Protein 3PZL (pdb70)

Foldseek 3Di:
DVVVVVVDDDQDQPLFPAAPVWFQEEEEEEQEFQQFDFDTAQSCLVVLLSVLNVPDDQADDVLGDRSNPLGHYPYYDYDNDLVVLLCVLLVVLLVCCVNHAYEEYAAQLNVLSNLLNDDQQEAEEEEDQAQLPDCAPVHNSRSSRNNVSNCVRHPAPRAEYELYDDYDPNLVPDPCNVSYHYYHQVNCVPVNLVVVLVVDVVSGQAYAYEYALQAACVQAVFFSDHDHSHHHLVSLLVSLLSHLLRYRYYYYYGGHCVRDPSSNSNVSVSVVSNSSSNVSVVD/DVVVVVPDDDQFQPLFPDDLLFFQEEEEEEQEFQQFDFAGALSCLRVLLSVCNVVDDQADDVQRDRSSPLGHYPYYDYDNDLVVLLCVLLVVLLVCVSNHAYEEYAAQLNVLSNLLNDDLQAAEEEQDQACLPDCAPVHNSRSSRNNNSNCVRHPAPRAEYELYDDYDVNLVVDPCNVSYHYYHLVNCVPPNLVVVLVVPVVRGQAYAYEYALQAACVQQVFFSDHDHSHHHLVSVLVSLLSHLLRHRYYYYYGGHCVRDPSRNSNVSVSVVSSSSSNVSCVVVPD/DVVVCVVDDDQWLPLFPDDLVFFQEEEEEELEFQLQDFDTALSCLVVLLSVLNVVDDQADPVQRDRSSPLGHYDYYDDDNDLVVLLCVLLVVLLVCVSNHAYEEYAAQLNVLSNLLNDDLQAAEEEQDQEQLPDCAPVHNSRSSHSNVSSCVRHPAPRAEYELYDDYDVVLVPPPCNVSYHYYHQVNCVVVNLVVVLVVDVPSGQAYAYEYALLAACVQQVQFSDHDHSHDHLVSLLVSLLRRLQRYRYYYYYGGRPVRDDRRNSNVSVSVVSSSSSNVSVVD

Organism: Thermoplasma volcanium (strain ATCC 51530 / DSM 4299 / JCM 9571 / NBRC 15438 / GSS1) (NCBI:txid273116)

Sequence (852 aa):
ASELRSIFSLKKIADAVNGYEEAKYVVFGIPFDNTSSYRRGSKYAPDSIRGAYVNLESYEYSYGIDLLASGADLGDEESEDVEYVIDTVESVVSAVSDGKIPILGGEHSITVGAVRALPKDVDLVIVDAHSDFRSSYGNKYNHACVTRRALDLLGEGRITSIGIRSVSREEFEDPDFRKVSFISSFDVKKNGIDKYIEEVDRKSRRVYISVDDGIDPAYAPAVGTPEPFGLADTDVRRLIERLSYKAVGFDIVEFSPLYDNGNTSLAAKLLQVFIASREKYYKASELRSIFSLKKIADAVNGYEEAKYVVFGIPFDNTSSYRRGSKYAPDSIRGAYVNLESYEYSYGIDLLASGADLGDEESEDVEYVIDTVESVVSAVSDGKIPILGGEHSITVGAVRALPKDVDLVIVDAHSDFRSSYGNKYNHACVTRRALDLLGEGRITSIGIRSVSREEFEDPDFRKVSFISSFDVKKNGIDKYIEEVDRKSRRVYISVDDGIDPAYAPAVGTPEPFGLADTDVRRLIERLSYKAVGFDIVEFSPLYDNGNTSLAAKLLQVFIASREKYYKEHIASELRSIFSLKKIADAVNGYEEAKYVVFGIPFDNTSSYRRGSKYAPDSIRGAYVNLESYEYSYGIDLLASGADLGDEESEDVEYVIDTVESVVSAVSDGKIPILGGEHSITVGAVRALPKDVDLVIVDAHSDFRSSYGNKYNHACVTRRALDLLGEGRITSIGIRSVSREEFEDPDFRKVSFISSFDVKKNGIDKYIEEVDRKSRRVYISVDDGIDPAYAPAVGTPEPFGLADTDVRRLIERLSYKAVGFDIVEFSPLYDNGNTSLAAKLLQVFIASREKYYK

Solvent-accessible surface area: 33576 Å² total

Nearest PDB structures (foldseek):
  3pzl-assembly1_B  TM=1.003E+00  e=1.405E-59  Thermoplasma volcanium GSS1
  7esr-assembly1_A  TM=8.877E-01  e=8.118E-21  Synechocystis sp. PCC 6803
  8x3g-assembly1_B  TM=8.931E-01  e=6.569E-20  Aminobacter sp. NyZ550
  8snk-assembly2_A  TM=8.761E-01  e=3.614E-20  Ectopseudomonas mendocina
  8sp2-assembly3_G  TM=8.949E-01  e=1.059E-19  Ectopseudomonas mendocina

Secondary structure (DSSP, 8-state):
-HHHHTT------TT--S-GGG-SEEEE-B---TT--S---GGGHHHHHHHHHTTS-SEETTTTEEGGG---EEE----S-HHHHHHHHHHHHHH---S-EE--BSSGGGHHHHHTT--SSEEEEEE-SB----S----TTSTTSHHHHHHHHH-SSSEEEEEE-B--HHHHTSGGGGGSEEEEHHHHHHH-SHHHHHHHHHH-SEEEEEE---B-TTT-TTBSS--SS-B-HHHHHHHHHHHGGGEEEEEE--B-GGGSSSS---HHHHHHHHHHHHHHHT-/--TTTTT------TT--S-STT-SEEB--B---TT--SS--GGGHHHHHHHHHTTS-SEETTTTEEGGG---B------S-HHHHHHHHHHHHHH---S-EE--BSSTTHHHHHHHT--TTEEEEEE-SB----S----SSSTTSHHHHHHHHH-TTSEEEEEE-B--HHHHTSGGGGGSEEEEHHHHHHHHHHHHHHHHHHH-SEEEEEE---B-TTT-TTBSS--SS-B-HHHHHHHHHHHGGGEEEEEE--B-GGGSSSS---HHHHHHHHHHHHHHHHHH--/-HHHHTT------TT--S-STT-SEEB--B---TT--S---GGGHHHHHHHHHTTS-SEEGGGTEEGGG---B------S-HHHHHHHHHHHHHH---S-EE--BSSGGGHHHHHHT--TTEEEEEE-SB----S----TTSGGGHHHHHHHHH-TTSEEEEEE-B--HHHHHSGGGGGSEEEEHHHHHHH-SHHHHHHHHHH-SEEEEEE---B-TTT-TTBSS--SS-B-HHHHHHHHHHHTTTEEEEEE--B-GGGSSSS---HHHHHHHHHHHHHHHT-

Radius of gyration: 28.09 Å; Cα contacts (8 Å, |Δi|>4): 1880; chains: 3; bounding box: 72×80×74 Å

Structure (mmCIF, N/CA/C/O backbone):
data_3PZL
#
_entry.id   3PZL
#
_cell.length_a   95.139
_cell.length_b   95.139
_cell.length_c   198.375
_cell.angle_alpha   90.00
_cell.angle_beta   90.00
_cell.angle_gamma   120.00
#
_symmetry.space_group_name_H-M   'P 32 2 1'
#
loop_
_entity.id
_entity.type
_entity.pdbx_description
1 polymer 'Agmatine ureohydrolase'
2 non-polymer 'MANGANESE (II) ION'
3 water water
#
loop_
_atom_site.group_PDB
_atom_site.id
_atom_site.type_symbol
_atom_site.label_atom_id
_atom_site.label_alt_id
_atom_site.label_comp_id
_atom_site.label_asym_id
_atom_site.label_entity_id
_atom_site.label_seq_id
_atom_site.pdbx_PDB_ins_code
_atom_site.Cartn_x
_atom_site.Cartn_y
_atom_site.Cartn_z
_atom_site.occupancy
_atom_site.B_iso_or_equiv
_atom_site.auth_seq_id
_atom_site.auth_comp_id
_atom_site.auth_asym_id
_atom_site.auth_atom_id
_atom_site.pdbx_PDB_model_num
ATOM 1 N N . ALA A 1 13 ? -10.407 -12.295 13.679 1.00 76.51 13 ALA A N 1
ATOM 2 C CA . ALA A 1 13 ? -10.934 -12.226 12.301 1.00 77.11 13 ALA A CA 1
ATOM 3 C C . ALA A 1 13 ? -9.994 -12.927 11.337 1.00 77.29 13 ALA A C 1
ATOM 4 O O . ALA A 1 13 ? -10.427 -13.620 10.405 1.00 76.82 13 ALA A O 1
ATOM 6 N N . SER A 1 14 ? -8.696 -12.731 11.561 1.00 78.06 14 SER A N 1
ATOM 7 C CA . SER A 1 14 ? -7.677 -13.443 10.800 1.00 77.91 14 SER A CA 1
ATOM 8 C C . SER A 1 14 ? -7.315 -14.689 11.589 1.00 77.29 14 SER A C 1
ATOM 9 O O . SER A 1 14 ? -6.935 -15.715 11.012 1.00 77.12 14 SER A O 1
ATOM 12 N N . GLU A 1 15 ? -7.448 -14.582 12.913 1.00 77.05 15 GLU A N 1
ATOM 13 C CA . GLU A 1 15 ? -7.333 -15.725 13.825 1.00 76.46 15 GLU A CA 1
ATOM 14 C C . GLU A 1 15 ? -8.392 -16.766 13.482 1.00 74.30 15 GLU A C 1
ATOM 15 O O . GLU A 1 15 ? -8.233 -17.948 13.793 1.00 73.80 15 GLU A O 1
ATOM 21 N N . LEU A 1 16 ? -9.470 -16.310 12.846 1.00 72.76 16 LEU A N 1
ATOM 22 C CA . LEU A 1 16 ? -10.537 -17.185 12.359 1.00 70.39 16 LEU A CA 1
ATOM 23 C C . LEU A 1 16 ? -10.231 -17.855 11.020 1.00 69.36 16 LEU A C 1
ATOM 24 O O . LEU A 1 16 ? -10.563 -19.034 10.831 1.00 67.57 16 LEU A O 1
ATOM 29 N N . ARG A 1 17 ? -9.609 -17.108 10.101 1.00 69.45 17 ARG A N 1
ATOM 30 C CA . ARG A 1 17 ? -9.186 -17.666 8.814 1.00 68.92 17 ARG A CA 1
ATOM 31 C C . ARG A 1 17 ? -8.100 -18.682 9.095 1.00 68.01 17 ARG A C 1
ATOM 32 O O . ARG A 1 17 ? -7.823 -19.560 8.284 1.00 67.84 17 ARG A O 1
ATOM 40 N N . SER A 1 18 ? -7.501 -18.563 10.270 1.00 67.44 18 SER A N 1
ATOM 41 C CA . SER A 1 18 ? -6.417 -19.419 10.666 1.00 66.60 18 SER A CA 1
ATOM 42 C C . SER A 1 18 ? -6.948 -20.714 11.240 1.00 65.16 18 SER A C 1
ATOM 43 O O . SER A 1 18 ? -6.230 -21.709 11.277 1.00 65.67 18 SER A O 1
ATOM 46 N N . ILE A 1 19 ? -8.201 -20.699 11.693 1.00 63.54 19 ILE A N 1
ATOM 47 C CA . ILE A 1 19 ? -8.831 -21.874 12.310 1.00 61.29 19 ILE A CA 1
ATOM 48 C C . ILE A 1 19 ? -9.790 -22.587 11.348 1.00 59.57 19 ILE A C 1
ATOM 49 O O . ILE A 1 19 ? -9.900 -23.813 11.356 1.00 57.95 19 ILE A O 1
ATOM 54 N N . PHE A 1 20 ? -10.480 -21.807 10.522 1.00 58.44 20 PHE A N 1
ATOM 55 C CA . PHE A 1 20 ? -11.455 -22.369 9.604 1.00 56.45 20 PHE A CA 1
ATOM 56 C C . PHE A 1 20 ? -10.981 -22.231 8.178 1.00 56.03 20 PHE A C 1
ATOM 57 O O . PHE A 1 20 ? -10.267 -21.290 7.842 1.00 56.13 20 PHE A O 1
ATOM 65 N N . SER A 1 21 ? -11.389 -23.192 7.350 1.00 54.86 21 SER A N 1
ATOM 66 C CA . SER A 1 21 ? -11.030 -23.207 5.947 1.00 53.74 21 SER A CA 1
ATOM 67 C C . SER A 1 21 ? -12.071 -23.972 5.146 1.00 52.70 21 SER A C 1
ATOM 68 O O . SER A 1 21 ? -12.722 -24.874 5.665 1.00 52.82 21 SER A O 1
ATOM 71 N N . LEU A 1 22 ? -12.235 -23.617 3.884 1.00 51.56 22 LEU A N 1
ATOM 72 C CA . LEU A 1 22 ? -13.190 -24.311 3.057 1.00 50.32 22 LEU A CA 1
ATOM 73 C C . LEU A 1 22 ? -12.571 -25.577 2.477 1.00 49.95 22 LEU A C 1
ATOM 74 O O . LEU A 1 22 ? -11.337 -25.743 2.487 1.00 50.12 22 LEU A O 1
ATOM 79 N N . LYS A 1 23 ? -13.426 -26.475 1.982 1.00 49.40 23 LYS A N 1
ATOM 80 C CA . LYS A 1 23 ? -12.982 -27.807 1.472 1.00 48.68 23 LYS A CA 1
ATOM 81 C C . LYS A 1 23 ? -12.083 -27.710 0.258 1.00 49.39 23 LYS A C 1
ATOM 82 O O . LYS A 1 23 ? -12.326 -26.935 -0.643 1.00 49.83 23 LYS A O 1
ATOM 88 N N . LYS A 1 24 ? -11.011 -28.483 0.286 1.00 50.62 24 LYS A N 1
ATOM 89 C CA . LYS A 1 24 ? -9.922 -28.413 -0.684 1.00 51.98 24 LYS A CA 1
ATOM 90 C C . LYS A 1 24 ? -9.256 -29.796 -0.800 1.00 52.21 24 LYS A C 1
ATOM 91 O O . LYS A 1 24 ? -9.432 -30.657 0.047 1.00 52.20 24 LYS A O 1
ATOM 97 N N . ILE A 1 25 ? -8.496 -30.023 -1.859 1.00 52.63 25 ILE A N 1
ATOM 98 C CA . ILE A 1 25 ? -7.550 -31.096 -1.823 1.00 53.34 25 ILE A CA 1
ATOM 99 C C . ILE A 1 25 ? -6.484 -30.777 -0.771 1.00 54.61 25 ILE A C 1
ATOM 100 O O . ILE A 1 25 ? -5.902 -29.689 -0.784 1.00 55.48 25 ILE A O 1
ATOM 105 N N . ALA A 1 26 ? -6.257 -31.711 0.156 1.00 55.50 26 ALA A N 1
ATOM 106 C CA . ALA A 1 26 ? -5.425 -31.460 1.371 1.00 56.56 26 ALA A CA 1
ATOM 107 C C . ALA A 1 26 ? -4.045 -30.879 1.101 1.00 57.48 26 ALA A C 1
ATOM 108 O O . ALA A 1 26 ? -3.602 -29.996 1.817 1.00 58.35 26 ALA A O 1
ATOM 110 N N . ASP A 1 27 ? -3.384 -31.356 0.054 1.00 58.06 27 ASP A N 1
ATOM 111 C CA . ASP A 1 27 ? -2.031 -30.922 -0.245 1.00 59.25 27 ASP A CA 1
ATOM 112 C C . ASP A 1 27 ? -1.940 -29.701 -1.143 1.00 59.74 27 ASP A C 1
ATOM 113 O O . ASP A 1 27 ? -0.856 -29.256 -1.472 1.00 60.76 27 ASP A O 1
ATOM 118 N N . ALA A 1 28 ? -3.071 -29.149 -1.542 1.00 60.07 28 ALA A N 1
ATOM 119 C CA . ALA A 1 28 ? -3.047 -27.987 -2.417 1.00 61.20 28 ALA A CA 1
ATOM 120 C C . ALA A 1 28 ? -2.922 -26.742 -1.576 1.00 61.89 28 ALA A C 1
ATOM 121 O O . ALA A 1 28 ? -3.873 -25.957 -1.430 1.00 61.64 28 ALA A O 1
ATOM 123 N N . VAL A 1 29 ? -1.728 -26.577 -1.022 1.00 63.19 29 VAL A N 1
ATOM 124 C CA . VAL A 1 29 ? -1.475 -25.512 -0.060 1.00 65.12 29 VAL A CA 1
ATOM 125 C C . VAL A 1 29 ? -1.172 -24.222 -0.798 1.00 65.48 29 VAL A C 1
ATOM 126 O O . VAL A 1 29 ? -1.591 -23.145 -0.381 1.00 66.03 29 VAL A O 1
ATOM 130 N N . ASN A 1 30 ? -0.468 -24.351 -1.909 1.00 66.07 30 ASN A N 1
ATOM 131 C CA . ASN A 1 30 ? -0.038 -23.202 -2.682 1.00 67.17 30 ASN A CA 1
ATOM 132 C C . ASN A 1 30 ? -1.195 -22.547 -3.425 1.00 67.18 30 ASN A C 1
ATOM 133 O O . ASN A 1 30 ? -2.087 -23.235 -3.912 1.00 66.01 30 ASN A O 1
ATOM 138 N N . GLY A 1 31 ? -1.198 -21.211 -3.471 1.00 68.40 31 GLY A N 1
ATOM 139 C CA . GLY A 1 31 ? -2.129 -20.459 -4.333 1.00 69.02 31 GLY A CA 1
ATOM 140 C C . GLY A 1 31 ? -1.736 -20.602 -5.802 1.00 69.90 31 GLY A C 1
ATOM 141 O O . GLY A 1 31 ? -0.694 -21.204 -6.125 1.00 70.34 31 GLY A O 1
ATOM 142 N N . TYR A 1 32 ? -2.554 -20.052 -6.698 1.00 70.44 32 TYR A N 1
ATOM 143 C CA . TYR A 1 32 ? -2.304 -20.154 -8.151 1.00 71.12 32 TYR A CA 1
ATOM 144 C C . TYR A 1 32 ? -0.927 -19.666 -8.617 1.00 72.66 32 TYR A C 1
ATOM 145 O O . TYR A 1 32 ? -0.277 -20.290 -9.463 1.00 72.09 32 TYR A O 1
ATOM 154 N N . GLU A 1 33 ? -0.506 -18.541 -8.046 1.00 74.68 33 GLU A N 1
ATOM 155 C CA . GLU A 1 33 ? 0.709 -17.842 -8.442 1.00 76.61 33 GLU A CA 1
ATOM 156 C C . GLU A 1 33 ? 1.959 -18.712 -8.346 1.00 76.39 33 GLU A C 1
ATOM 157 O O . GLU A 1 33 ? 2.916 -18.504 -9.085 1.00 77.00 33 GLU A O 1
ATOM 163 N N . GLU A 1 34 ? 1.945 -19.679 -7.430 1.00 75.61 34 GLU A N 1
ATOM 164 C CA . GLU A 1 34 ? 3.150 -20.418 -7.081 1.00 75.46 34 GLU A CA 1
ATOM 165 C C . GLU A 1 34 ? 3.029 -21.868 -7.459 1.00 73.38 34 GLU A C 1
ATOM 166 O O . GLU A 1 34 ? 3.900 -22.683 -7.128 1.00 73.39 34 GLU A O 1
ATOM 172 N N . ALA A 1 35 ? 1.942 -22.199 -8.141 1.00 70.85 35 ALA A N 1
ATOM 173 C CA . ALA A 1 35 ? 1.635 -23.582 -8.343 1.00 68.15 35 ALA A CA 1
ATOM 174 C C . ALA A 1 35 ? 2.256 -24.059 -9.623 1.00 66.94 35 ALA A C 1
ATOM 175 O O . ALA A 1 35 ? 2.241 -23.364 -10.623 1.00 66.17 35 ALA A O 1
ATOM 177 N N . LYS A 1 36 ? 2.823 -25.254 -9.574 1.00 65.94 36 LYS A N 1
ATOM 178 C CA . LYS A 1 36 ? 3.221 -25.926 -10.790 1.00 65.31 36 LYS A CA 1
ATOM 179 C C . LYS A 1 36 ? 2.006 -26.697 -11.299 1.00 63.16 36 LYS A C 1
ATOM 180 O O . LYS A 1 36 ? 1.809 -26.797 -12.502 1.00 63.14 36 LYS A O 1
ATOM 186 N N . TYR A 1 37 ? 1.199 -27.218 -10.370 1.00 61.05 37 TYR A N 1
ATOM 187 C CA . TYR A 1 37 ? 0.020 -28.041 -10.684 1.00 59.27 37 TYR A CA 1
ATOM 188 C C . TYR A 1 37 ? -1.275 -27.364 -10.221 1.00 57.80 37 TYR A C 1
ATOM 189 O O . TYR A 1 37 ? -1.411 -27.019 -9.051 1.00 57.70 37 TYR A O 1
ATOM 198 N N . VAL A 1 38 ? -2.216 -27.181 -11.146 1.00 55.85 38 VAL A N 1
ATOM 199 C CA . VAL A 1 38 ? -3.415 -26.431 -10.861 1.00 54.27 38 VAL A CA 1
ATOM 200 C C . VAL A 1 38 ? -4.628 -27.333 -11.023 1.00 53.32 38 VAL A C 1
ATOM 201 O O . VAL A 1 38 ? -5.073 -27.608 -12.149 1.00 52.68 38 VAL A O 1
ATOM 205 N N . VAL A 1 39 ? -5.155 -27.792 -9.884 1.00 52.18 39 VAL A N 1
ATOM 206 C CA . VAL A 1 39 ? -6.327 -28.663 -9.847 1.00 50.52 39 VAL A CA 1
ATOM 207 C C . VAL A 1 39 ? -7.590 -27.833 -9.834 1.00 49.78 39 VAL A C 1
ATOM 208 O O . VAL A 1 39 ? -7.687 -26.896 -9.056 1.00 50.89 39 VAL A O 1
ATOM 212 N N . PHE A 1 40 ? -8.550 -28.158 -10.693 1.00 47.85 40 PHE A N 1
ATOM 213 C CA . PHE A 1 40 ? -9.814 -27.444 -10.677 1.00 47.24 40 PHE A CA 1
ATOM 214 C C . PHE A 1 40 ? -10.933 -28.428 -11.016 1.00 46.49 40 PHE A C 1
ATOM 215 O O . PHE A 1 40 ? -10.658 -29.540 -11.423 1.00 45.97 40 PHE A O 1
ATOM 223 N N . GLY A 1 41 ? -12.188 -28.012 -10.842 1.00 45.97 41 GLY A N 1
ATOM 224 C CA . GLY A 1 41 ? -13.322 -28.906 -10.988 1.00 44.78 41 GLY A CA 1
ATOM 225 C C . GLY A 1 41 ? -14.406 -28.390 -11.914 1.00 45.13 41 GLY A C 1
ATOM 226 O O . GLY A 1 41 ? -14.732 -27.212 -11.912 1.00 44.73 41 GLY A O 1
ATOM 227 N N . ILE A 1 42 ? -14.968 -29.283 -12.722 1.00 45.35 42 ILE A N 1
ATOM 228 C CA . ILE A 1 42 ? -15.988 -28.874 -13.661 1.00 46.25 42 ILE A CA 1
ATOM 229 C C . ILE A 1 42 ? -17.212 -29.729 -13.553 1.00 45.57 42 ILE A C 1
ATOM 230 O O . ILE A 1 42 ? -17.273 -30.803 -14.121 1.00 44.84 42 ILE A O 1
ATOM 235 N N . PRO A 1 43 ? -18.192 -29.253 -12.774 1.00 46.29 43 PRO A N 1
ATOM 236 C CA . PRO A 1 43 ? -19.390 -30.002 -12.369 1.00 45.73 43 PRO A CA 1
ATOM 237 C C . PRO A 1 43 ? -20.409 -30.212 -13.490 1.00 45.45 43 PRO A C 1
ATOM 238 O O . PRO A 1 43 ? -21.553 -29.826 -13.328 1.00 46.21 43 PRO A O 1
ATOM 242 N N . PHE A 1 44 ? -20.015 -30.782 -14.620 1.00 45.64 44 PHE A N 1
ATOM 243 C CA . PHE A 1 44 ? -20.954 -30.959 -15.732 1.00 45.50 44 PHE A CA 1
ATOM 244 C C . PHE A 1 44 ? -21.380 -32.399 -15.983 1.00 45.43 44 PHE A C 1
ATOM 245 O O . PHE A 1 44 ? -20.579 -33.321 -16.014 1.00 43.77 44 PHE A O 1
ATOM 253 N N . ASP A 1 45 ? -22.660 -32.550 -16.237 1.00 47.19 45 ASP A N 1
ATOM 254 C CA . ASP A 1 45 ? -23.324 -33.813 -16.159 1.00 49.16 45 ASP A CA 1
ATOM 255 C C 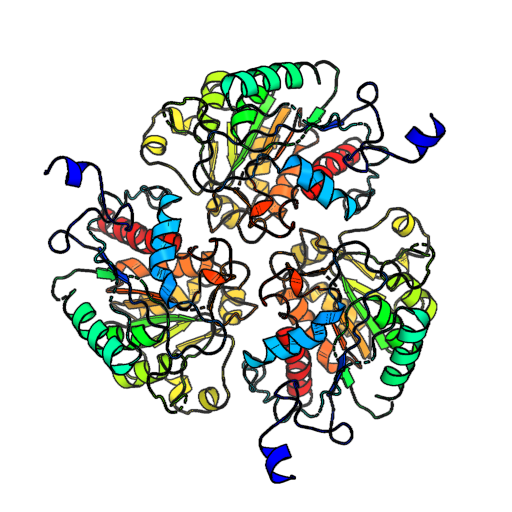. ASP A 1 45 ? -24.320 -33.912 -17.308 1.00 49.67 45 ASP A C 1
ATOM 256 O O . ASP A 1 45 ? -24.744 -35.004 -17.687 1.00 50.13 45 ASP A O 1
ATOM 261 N N . ASN A 1 46 ? -24.725 -32.768 -17.836 1.00 49.81 46 ASN A N 1
ATOM 262 C CA . ASN A 1 46 ? -25.966 -32.681 -18.605 1.00 51.22 46 ASN A CA 1
ATOM 263 C C . ASN A 1 46 ? -26.124 -33.353 -20.005 1.00 51.57 46 ASN A C 1
ATOM 264 O O . ASN A 1 46 ? -27.008 -32.959 -20.765 1.00 53.08 46 ASN A O 1
ATOM 269 N N . THR A 1 47 ? -25.292 -34.322 -20.370 1.00 50.88 47 THR A N 1
ATOM 270 C CA . THR A 1 47 ? -25.586 -35.113 -21.564 1.00 51.35 47 THR A CA 1
ATOM 271 C C . THR A 1 47 ? -25.584 -36.619 -21.244 1.00 51.98 47 THR A C 1
ATOM 272 O O . THR A 1 47 ? -25.716 -37.476 -22.131 1.00 53.21 47 THR A O 1
ATOM 276 N N . SER A 1 48 ? -25.414 -36.940 -19.973 1.00 51.72 48 SER A N 1
ATOM 277 C CA . SER A 1 48 ? -25.244 -38.317 -19.551 1.00 52.23 48 SER A CA 1
ATOM 278 C C . SER A 1 48 ? -26.605 -38.956 -19.390 1.00 52.01 48 SER A C 1
ATOM 279 O O . SER A 1 48 ? -27.437 -38.474 -18.662 1.00 51.19 48 SER A O 1
ATOM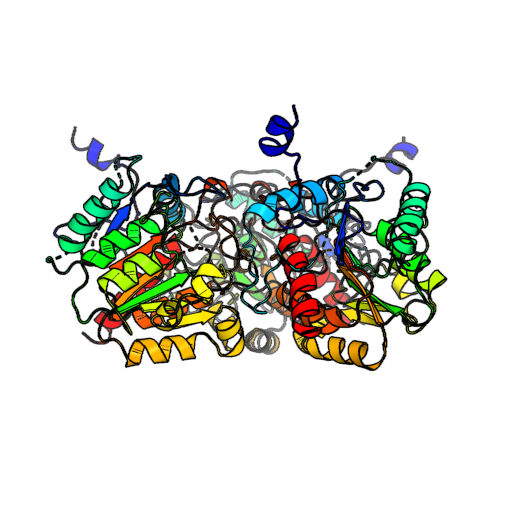 282 N N . SER A 1 49 ? -26.827 -40.057 -20.070 1.00 52.90 49 SER A N 1
ATOM 283 C CA . SER A 1 49 ? -28.150 -40.624 -20.031 1.00 55.31 49 SER A CA 1
ATOM 284 C C . SER A 1 49 ? -28.351 -41.800 -19.046 1.00 55.53 49 SER A C 1
ATOM 285 O O . SER A 1 49 ? -29.440 -41.948 -18.447 1.00 56.89 49 SER A O 1
ATOM 288 N N . TYR A 1 50 ? -27.321 -42.624 -18.859 1.00 54.25 50 TYR A N 1
ATOM 289 C CA . TYR A 1 50 ? -27.496 -43.797 -18.021 1.00 52.86 50 TYR A CA 1
ATOM 290 C C . TYR A 1 50 ? -27.479 -43.537 -16.487 1.00 52.27 50 TYR A C 1
ATOM 291 O O . TYR A 1 50 ? -28.549 -43.505 -15.835 1.00 53.60 50 TYR A O 1
ATOM 300 N N . ARG A 1 51 ? -26.297 -43.372 -15.907 1.00 50.09 51 ARG A N 1
ATOM 301 C CA . ARG A 1 51 ? -26.206 -42.942 -14.523 1.00 48.50 51 ARG A CA 1
ATOM 302 C C . ARG A 1 51 ? -25.852 -41.467 -14.442 1.00 47.95 51 ARG A C 1
ATOM 303 O O . ARG A 1 51 ? -25.067 -40.960 -15.212 1.00 48.01 51 ARG A O 1
ATOM 311 N N . ARG A 1 52 ? -26.413 -40.801 -13.464 1.00 48.23 52 ARG A N 1
ATOM 312 C CA . ARG A 1 52 ? -26.115 -39.410 -13.245 1.00 49.82 52 ARG A CA 1
ATOM 313 C C . ARG A 1 52 ? -25.407 -39.224 -11.894 1.00 48.65 52 ARG A C 1
ATOM 314 O O . ARG A 1 52 ? -25.473 -40.119 -11.052 1.00 47.97 52 ARG A O 1
ATOM 322 N N . GLY A 1 53 ? -24.718 -38.086 -11.706 1.00 48.15 53 GLY A N 1
ATOM 323 C CA . GLY A 1 53 ? -23.969 -37.836 -10.474 1.00 46.42 53 GLY A CA 1
ATOM 324 C C . GLY A 1 53 ? -22.539 -37.396 -10.672 1.00 45.70 53 GLY A C 1
ATOM 325 O O . GLY A 1 53 ? -21.928 -36.881 -9.749 1.00 47.15 53 GLY A O 1
ATOM 326 N N . SER A 1 54 ? -21.995 -37.552 -11.867 1.00 44.59 54 SER A N 1
ATOM 327 C CA . SER A 1 54 ? -20.695 -36.980 -12.160 1.00 43.77 54 SER A CA 1
ATOM 328 C C . SER A 1 54 ? -20.575 -35.538 -11.745 1.00 44.12 54 SER A C 1
ATOM 329 O O . SER A 1 54 ? -19.476 -35.086 -11.527 1.00 44.32 54 SER A O 1
ATOM 332 N N . LYS A 1 55 ? -21.678 -34.784 -11.744 1.00 44.88 55 LYS A N 1
ATOM 333 C CA . LYS A 1 55 ? -21.658 -33.407 -11.242 1.00 45.79 55 LYS A CA 1
ATOM 334 C C . LYS A 1 55 ? -20.862 -33.367 -9.952 1.00 45.31 55 LYS A C 1
ATOM 335 O O . LYS A 1 55 ? -20.085 -32.446 -9.754 1.00 44.96 55 LYS A O 1
ATOM 341 N N . TYR A 1 56 ? -21.064 -34.373 -9.085 1.00 44.45 56 TYR A N 1
ATOM 342 C CA . TYR A 1 56 ? -20.536 -34.338 -7.722 1.00 44.86 56 TYR A CA 1
ATOM 343 C C . TYR A 1 56 ? -19.171 -34.997 -7.593 1.00 44.56 56 TYR A C 1
ATOM 344 O O . TYR A 1 56 ? -18.706 -35.260 -6.481 1.00 44.78 56 TYR A O 1
ATOM 353 N N . ALA A 1 57 ? -18.521 -35.283 -8.714 1.00 44.28 57 ALA A N 1
ATOM 354 C CA . ALA A 1 57 ? -17.295 -36.070 -8.653 1.00 43.29 57 ALA A CA 1
ATOM 355 C C . ALA A 1 57 ? -16.134 -35.283 -8.010 1.00 43.06 57 ALA A C 1
ATOM 356 O O . ALA A 1 57 ? -15.474 -35.801 -7.112 1.00 43.94 57 ALA A O 1
ATOM 358 N N . PRO A 1 58 ? -15.903 -34.034 -8.432 1.00 42.42 58 PRO A N 1
ATOM 359 C CA . PRO A 1 58 ? -14.769 -33.299 -7.880 1.00 42.41 58 PRO A CA 1
ATOM 360 C C . PRO A 1 58 ? -14.827 -33.221 -6.374 1.00 43.21 58 PRO A C 1
ATOM 361 O O . PRO A 1 58 ? -13.826 -33.480 -5.695 1.00 45.64 58 PRO A O 1
ATOM 365 N N . ASP A 1 59 ? -15.992 -32.883 -5.850 1.00 43.11 59 ASP A N 1
ATOM 366 C CA . ASP A 1 59 ? -16.200 -32.723 -4.427 1.00 42.61 59 ASP A CA 1
ATOM 367 C C . ASP A 1 59 ? -15.895 -34.038 -3.672 1.00 42.33 59 ASP A C 1
ATOM 368 O O . ASP A 1 59 ? -15.311 -34.029 -2.591 1.00 41.89 59 ASP A O 1
ATOM 373 N N . SER A 1 60 ? -16.281 -35.164 -4.248 1.00 41.80 60 SER A N 1
ATOM 374 C CA . SER A 1 60 ? -16.137 -36.393 -3.545 1.00 42.17 60 SER A CA 1
ATOM 375 C C . SER A 1 60 ? -14.680 -36.817 -3.564 1.00 42.96 60 SER A C 1
ATOM 376 O O . SER A 1 60 ? -14.230 -37.527 -2.659 1.00 43.14 60 SER A O 1
ATOM 379 N N . ILE A 1 61 ? -13.943 -36.375 -4.595 1.00 43.69 61 ILE A N 1
ATOM 380 C CA . ILE A 1 61 ? -12.500 -36.606 -4.681 1.00 43.13 61 ILE A CA 1
ATOM 381 C C . ILE A 1 61 ? -11.744 -35.783 -3.651 1.00 43.48 61 ILE A C 1
ATOM 382 O O . ILE A 1 61 ? -10.794 -36.248 -3.054 1.00 42.87 61 ILE A O 1
ATOM 387 N N . ARG A 1 62 ? -12.198 -34.562 -3.415 1.00 43.53 62 ARG A N 1
ATOM 388 C CA . ARG A 1 62 ? -11.695 -33.802 -2.294 1.00 43.22 62 ARG A CA 1
ATOM 389 C C . ARG A 1 62 ? -11.935 -34.557 -0.990 1.00 42.74 62 ARG A C 1
ATOM 390 O O . ARG A 1 62 ? -11.119 -34.521 -0.081 1.00 42.72 62 ARG A O 1
ATOM 398 N N . GLY A 1 63 ? -13.063 -35.250 -0.912 1.00 43.00 63 GLY A N 1
ATOM 399 C CA . GLY A 1 63 ? -13.447 -36.025 0.280 1.00 43.09 63 GLY A CA 1
ATOM 400 C C . GLY A 1 63 ? -12.550 -37.231 0.520 1.00 43.33 63 GLY A C 1
ATOM 401 O O . GLY A 1 63 ? -11.916 -37.327 1.551 1.00 45.22 63 GLY A O 1
ATOM 402 N N . ALA A 1 64 ? -12.484 -38.126 -0.447 1.00 42.64 64 ALA A N 1
ATOM 403 C CA . ALA A 1 64 ? -11.553 -39.237 -0.473 1.00 43.40 64 ALA A CA 1
ATOM 404 C C . ALA A 1 64 ? -10.079 -38.943 -0.108 1.00 44.39 64 ALA A C 1
ATOM 405 O O . ALA A 1 64 ? -9.417 -39.733 0.591 1.00 43.28 64 ALA A O 1
ATOM 407 N N . TYR A 1 65 ? -9.586 -37.809 -0.596 1.00 45.67 65 TYR A N 1
ATOM 408 C CA . TYR A 1 65 ? -8.182 -37.432 -0.496 1.00 47.13 65 TYR A CA 1
ATOM 409 C C . TYR A 1 65 ? -7.654 -37.392 0.924 1.00 48.96 65 TYR A C 1
ATOM 410 O O . TYR A 1 65 ? -6.500 -37.756 1.161 1.00 49.38 65 TYR A O 1
ATOM 419 N N . VAL A 1 66 ? -8.479 -36.987 1.884 1.00 50.04 66 VAL A N 1
ATOM 420 C CA . VAL A 1 66 ? -8.001 -36.965 3.287 1.00 52.13 66 VAL A CA 1
ATOM 421 C C . VAL A 1 66 ? -7.420 -38.320 3.761 1.00 52.55 66 VAL A C 1
ATOM 422 O O . VAL A 1 66 ? -6.366 -38.343 4.379 1.00 53.95 66 VAL A O 1
ATOM 426 N N . ASN A 1 67 ? -8.096 -39.430 3.465 1.00 52.49 67 ASN A N 1
ATOM 427 C CA . ASN A 1 67 ? -7.559 -40.768 3.748 1.00 53.41 67 ASN A CA 1
ATOM 428 C C . ASN A 1 67 ? -6.168 -41.060 3.145 1.00 54.00 67 ASN A C 1
ATOM 429 O O . ASN A 1 67 ? -5.509 -42.015 3.546 1.00 54.71 67 ASN A O 1
ATOM 434 N N . LEU A 1 68 ? -5.721 -40.254 2.187 1.00 53.96 68 LEU A N 1
ATOM 435 C CA . LEU A 1 68 ? -4.426 -40.466 1.547 1.00 53.99 68 LEU A CA 1
ATOM 436 C C . LEU A 1 68 ? -3.256 -39.778 2.267 1.00 55.72 68 LEU A C 1
ATOM 437 O O . LEU A 1 68 ? -3.414 -38.724 2.913 1.00 55.85 68 LEU A O 1
ATOM 442 N N . GLU A 1 69 ? -2.064 -40.359 2.136 1.00 57.39 69 GLU A N 1
ATOM 443 C CA . GLU A 1 69 ? -0.841 -39.772 2.742 1.00 58.78 69 GLU A CA 1
ATOM 444 C C . GLU A 1 69 ? -0.302 -38.639 1.890 1.00 59.13 69 GLU A C 1
ATOM 445 O O . GLU A 1 69 ? -0.372 -38.714 0.668 1.00 58.99 69 GLU A O 1
ATOM 451 N N . SER A 1 70 ? 0.244 -37.607 2.532 1.00 60.10 70 SER A N 1
ATOM 452 C CA . SER A 1 70 ? 0.893 -36.512 1.821 1.00 61.67 70 SER A CA 1
ATOM 453 C C . SER A 1 70 ? 2.213 -36.910 1.195 1.00 62.31 70 SER A C 1
ATOM 454 O O . SER A 1 70 ? 2.851 -36.107 0.513 1.00 63.86 70 SER A O 1
ATOM 457 N N . TYR A 1 71 ? 2.613 -38.154 1.405 1.00 62.16 71 TYR A N 1
ATOM 458 C CA . TYR A 1 71 ? 3.837 -38.653 0.825 1.00 62.30 71 TYR A CA 1
ATOM 459 C C . TYR A 1 71 ? 3.569 -39.897 -0.008 1.00 61.63 71 TYR A C 1
ATOM 460 O O . TYR A 1 71 ? 2.871 -40.814 0.418 1.00 61.42 71 TYR A O 1
ATOM 469 N N . GLU A 1 72 ? 4.161 -39.938 -1.184 1.00 61.37 72 GLU A N 1
ATOM 470 C CA . GLU A 1 72 ? 3.996 -41.076 -2.047 1.00 61.81 72 GLU A CA 1
ATOM 471 C C . GLU A 1 72 ? 5.184 -42.057 -1.920 1.00 62.67 72 GLU A C 1
ATOM 472 O O . GLU A 1 72 ? 6.346 -41.710 -2.182 1.00 63.16 72 GLU A O 1
ATOM 478 N N . TYR A 1 73 ? 4.865 -43.290 -1.536 1.00 62.78 73 TYR A N 1
ATOM 479 C CA . TYR A 1 73 ? 5.873 -44.239 -1.105 1.00 63.82 73 TYR A CA 1
ATOM 480 C C . TYR A 1 73 ? 6.581 -44.886 -2.279 1.00 64.35 73 TYR A C 1
ATOM 481 O O . TYR A 1 73 ? 7.807 -45.076 -2.224 1.00 65.63 73 TYR A O 1
ATOM 490 N N . SER A 1 74 ? 5.813 -45.214 -3.324 1.00 63.45 74 SER A N 1
ATOM 491 C CA . SER A 1 74 ? 6.347 -45.814 -4.533 1.00 62.86 74 SER A CA 1
ATOM 492 C C . SER A 1 74 ? 7.290 -44.912 -5.298 1.00 62.72 74 SER A C 1
ATOM 493 O O . SER A 1 74 ? 8.173 -45.423 -5.975 1.00 64.06 74 SER A O 1
ATOM 496 N N . TYR A 1 75 ? 7.104 -43.592 -5.217 1.00 61.79 75 TYR A N 1
ATOM 497 C CA . TYR A 1 75 ? 7.901 -42.654 -6.014 1.00 61.76 75 TYR A CA 1
ATOM 498 C C . TYR A 1 75 ? 8.816 -41.814 -5.159 1.00 62.22 75 TYR A C 1
ATOM 499 O O . TYR A 1 75 ? 9.655 -41.085 -5.674 1.00 62.79 75 TYR A O 1
ATOM 508 N N . GLY A 1 76 ? 8.636 -41.908 -3.849 1.00 62.41 76 GLY A N 1
ATOM 509 C CA . GLY A 1 76 ? 9.413 -41.118 -2.907 1.00 62.57 76 GLY A CA 1
ATOM 510 C C . GLY A 1 76 ? 9.224 -39.631 -3.087 1.00 62.52 76 GLY A C 1
ATOM 511 O O . GLY A 1 76 ? 10.179 -38.870 -3.084 1.00 62.92 76 GLY A O 1
ATOM 512 N N . ILE A 1 77 ? 7.986 -39.204 -3.255 1.00 62.34 77 ILE A N 1
ATOM 513 C CA . ILE A 1 77 ? 7.743 -37.790 -3.367 1.00 63.05 77 ILE A CA 1
ATOM 514 C C . ILE A 1 77 ? 6.792 -37.313 -2.266 1.00 63.67 77 ILE A C 1
ATOM 515 O O . ILE A 1 77 ? 5.860 -38.025 -1.868 1.00 63.17 77 ILE A O 1
ATOM 520 N N . ASP A 1 78 ? 7.042 -36.102 -1.771 1.00 64.97 78 ASP A N 1
ATOM 521 C CA . ASP A 1 78 ? 6.135 -35.473 -0.827 1.00 65.64 78 ASP A CA 1
ATOM 522 C C . ASP A 1 78 ? 5.303 -34.437 -1.561 1.00 65.55 78 ASP A C 1
ATOM 523 O O . ASP A 1 78 ? 5.841 -33.392 -1.972 1.00 66.19 78 ASP A O 1
ATOM 528 N N . LEU A 1 79 ? 4.001 -34.719 -1.709 1.00 64.79 79 LEU A N 1
ATOM 529 C CA . LEU A 1 79 ? 3.102 -33.847 -2.477 1.00 64.79 79 LEU A CA 1
ATOM 530 C C . LEU A 1 79 ? 2.952 -32.446 -1.894 1.00 65.44 79 LEU A C 1
ATOM 531 O O . LEU A 1 79 ? 2.645 -31.488 -2.615 1.00 65.95 79 LEU A O 1
ATOM 536 N N . LEU A 1 80 ? 3.197 -32.323 -0.593 1.00 66.08 80 LEU A N 1
ATOM 537 C CA . LEU A 1 80 ? 3.190 -31.023 0.071 1.00 66.70 80 LEU A CA 1
ATOM 538 C C . LEU A 1 80 ? 4.230 -30.070 -0.501 1.00 67.70 80 LEU A C 1
ATOM 539 O O . LEU A 1 80 ? 4.108 -28.858 -0.366 1.00 68.33 80 LEU A O 1
ATOM 544 N N . ALA A 1 81 ? 5.263 -30.622 -1.128 1.00 68.32 81 ALA A N 1
ATOM 545 C CA . ALA A 1 81 ? 6.347 -29.814 -1.669 1.00 69.24 81 ALA A CA 1
ATOM 546 C C . ALA A 1 81 ? 6.374 -29.879 -3.198 1.00 69.19 81 ALA A C 1
ATOM 547 O O . ALA A 1 81 ? 7.401 -29.575 -3.820 1.00 69.69 81 ALA A O 1
ATOM 549 N N . SER A 1 82 ? 5.236 -30.268 -3.784 1.00 68.29 82 SER A N 1
ATOM 550 C CA . SER A 1 82 ? 5.094 -30.416 -5.230 1.00 67.93 82 SER A CA 1
ATOM 551 C C . SER A 1 82 ? 4.447 -29.233 -5.897 1.00 67.28 82 SER A C 1
ATOM 552 O O . SER A 1 82 ? 4.475 -29.133 -7.126 1.00 67.97 82 SER A O 1
ATOM 555 N N . GLY A 1 83 ? 3.880 -28.338 -5.092 1.00 66.56 83 GLY A N 1
ATOM 556 C CA . GLY A 1 83 ? 3.389 -27.076 -5.611 1.00 66.84 83 GLY A CA 1
ATOM 557 C C . GLY A 1 83 ? 2.035 -27.188 -6.286 1.00 66.51 83 GLY A C 1
ATOM 558 O O . GLY A 1 83 ? 1.879 -26.781 -7.447 1.00 66.15 83 GLY A O 1
ATOM 567 N N . ALA A 1 85 ? -2.114 -26.344 -6.390 1.00 60.86 85 ALA A N 1
ATOM 568 C CA . ALA A 1 85 ? -3.182 -25.457 -5.956 1.00 59.37 85 ALA A CA 1
ATOM 569 C C . ALA A 1 85 ? -4.503 -26.095 -6.309 1.00 57.59 85 ALA A C 1
ATOM 570 O O . ALA A 1 85 ? -4.547 -26.944 -7.195 1.00 56.65 85 ALA A O 1
ATOM 572 N N . ASP A 1 86 ? -5.555 -25.703 -5.587 1.00 56.25 86 ASP A N 1
ATOM 573 C CA . ASP A 1 86 ? -6.920 -26.064 -5.903 1.00 54.92 86 ASP A CA 1
ATOM 574 C C . ASP A 1 86 ? -7.797 -24.820 -5.907 1.00 54.96 86 ASP A C 1
ATOM 575 O O . ASP A 1 86 ? -8.103 -24.251 -4.858 1.00 55.06 86 ASP A O 1
ATOM 580 N N . LEU A 1 87 ? -8.220 -24.426 -7.103 1.00 54.62 87 LEU A N 1
ATOM 581 C CA . LEU A 1 87 ? -9.088 -23.275 -7.294 1.00 54.55 87 LEU A CA 1
ATOM 582 C C . LEU A 1 87 ? -10.530 -23.566 -6.899 1.00 53.24 87 LEU A C 1
ATOM 583 O O . LEU A 1 87 ? -11.272 -22.654 -6.520 1.00 52.65 87 LEU A O 1
ATOM 588 N N . GLY A 1 88 ? -10.919 -24.834 -7.004 1.00 52.07 88 GLY A N 1
ATOM 589 C CA . GLY A 1 88 ? -12.272 -25.247 -6.654 1.00 51.43 88 GLY A CA 1
ATOM 590 C C . GLY A 1 88 ? -13.129 -25.674 -7.826 1.00 50.86 88 GLY A C 1
ATOM 591 O O . GLY A 1 88 ? -12.697 -26.440 -8.671 1.00 50.21 88 GLY A O 1
ATOM 592 N N . ASP A 1 89 ? -14.362 -25.198 -7.860 1.00 51.47 89 ASP A N 1
ATOM 593 C CA . ASP A 1 89 ? -15.296 -25.590 -8.898 1.00 52.44 89 ASP A CA 1
ATOM 594 C C . ASP A 1 89 ? -15.836 -24.382 -9.612 1.00 54.09 89 ASP A C 1
ATOM 595 O O . ASP A 1 89 ? -15.900 -23.294 -9.038 1.00 54.53 89 ASP A O 1
ATOM 608 N N . GLU A 1 91 ? -19.091 -22.672 -11.848 1.00 60.49 91 GLU A N 1
ATOM 609 C CA . GLU A 1 91 ? -20.565 -22.636 -11.775 1.00 62.17 91 GLU A CA 1
ATOM 610 C C . GLU A 1 91 ? -21.156 -23.864 -12.459 1.00 61.26 91 GLU A C 1
ATOM 611 O O . GLU A 1 91 ? -20.690 -24.260 -13.540 1.00 61.44 91 GLU A O 1
ATOM 617 N N . GLU A 1 92 ? -22.183 -24.458 -11.859 1.00 60.26 92 GLU A N 1
ATOM 618 C CA . GLU A 1 92 ? -22.943 -25.506 -12.543 1.00 59.60 92 GLU A CA 1
ATOM 619 C C . GLU A 1 92 ? -23.697 -24.892 -13.710 1.00 60.21 92 GLU A C 1
ATOM 620 O O . GLU A 1 92 ? -24.269 -23.793 -13.576 1.00 59.96 92 GLU A O 1
ATOM 626 N N . SER A 1 93 ? -23.698 -25.587 -14.851 1.00 59.75 93 SER A N 1
ATOM 627 C CA . SER A 1 93 ? -24.437 -25.122 -16.027 1.00 60.08 93 SER A CA 1
ATOM 628 C C . SER A 1 93 ? -25.054 -26.297 -16.738 1.00 60.47 93 SER A C 1
ATOM 629 O O . SER A 1 93 ? -24.607 -27.417 -16.570 1.00 60.75 93 SER A O 1
ATOM 632 N N . GLU A 1 94 ? -26.078 -26.045 -17.544 1.00 61.49 94 GLU A N 1
ATOM 633 C CA . GLU A 1 94 ? -26.697 -27.116 -18.318 1.00 61.68 94 GLU A CA 1
ATOM 634 C C . GLU A 1 94 ? -26.192 -27.102 -19.743 1.00 60.92 94 GLU A C 1
ATOM 635 O O . GLU A 1 94 ? -26.558 -27.967 -20.543 1.00 60.95 94 GLU A O 1
ATOM 641 N N . ASP A 1 95 ? -25.364 -26.108 -20.074 1.00 60.04 95 ASP A N 1
ATOM 642 C CA . ASP A 1 95 ? -25.033 -25.855 -21.463 1.00 59.22 95 ASP A CA 1
ATOM 643 C C . ASP A 1 95 ? -23.649 -26.313 -21.904 1.00 57.80 95 ASP A C 1
ATOM 644 O O . ASP A 1 95 ? -22.661 -25.630 -21.669 1.00 57.22 95 ASP A O 1
ATOM 649 N N . VAL A 1 96 ? -23.598 -27.450 -22.588 1.00 57.26 96 VAL A N 1
ATOM 650 C CA . VAL A 1 96 ? -22.319 -28.063 -22.975 1.00 56.41 96 VAL A CA 1
ATOM 651 C C . VAL A 1 96 ? -21.403 -27.064 -23.655 1.00 56.75 96 VAL A C 1
ATOM 652 O O . VAL A 1 96 ? -20.193 -27.071 -23.436 1.00 56.45 96 VAL A O 1
ATOM 656 N N . GLU A 1 97 ? -21.992 -26.209 -24.484 1.00 57.02 97 GLU A N 1
ATOM 657 C CA . GLU A 1 97 ? -21.210 -25.319 -25.321 1.00 57.41 97 GLU A CA 1
ATOM 658 C C . GLU A 1 97 ? -20.543 -24.219 -24.503 1.00 56.90 97 GLU A C 1
ATOM 659 O O . GLU A 1 97 ? -19.378 -23.898 -24.736 1.00 56.72 97 GLU A O 1
ATOM 665 N N . TYR A 1 98 ? -21.276 -23.673 -23.536 1.00 56.00 98 TYR A N 1
ATOM 666 C CA . TYR A 1 98 ? -20.717 -22.726 -22.580 1.00 55.78 98 TYR A CA 1
ATOM 667 C C . TYR A 1 98 ? -19.639 -23.382 -21.713 1.00 55.03 98 TYR A C 1
ATOM 668 O O . TYR A 1 98 ? -18.618 -22.760 -21.387 1.00 54.31 98 TYR A O 1
ATOM 677 N N . VAL A 1 99 ? -19.877 -24.641 -21.343 1.00 54.12 99 VAL A N 1
ATOM 678 C CA . VAL A 1 99 ? -18.977 -25.340 -20.444 1.00 53.71 99 VAL A CA 1
ATOM 679 C C . VAL A 1 99 ? -17.661 -25.590 -21.190 1.00 54.01 99 VAL A C 1
ATOM 680 O O . VAL A 1 99 ? -16.573 -25.311 -20.670 1.00 54.30 99 VAL A O 1
ATOM 684 N N . ILE A 1 100 ? -17.783 -26.087 -22.424 1.00 54.02 100 ILE A N 1
ATOM 685 C CA . ILE A 1 100 ? -16.644 -26.329 -23.312 1.00 53.26 100 ILE A CA 1
ATOM 686 C C . ILE A 1 100 ? -15.825 -25.064 -23.558 1.00 54.10 100 ILE A C 1
ATOM 687 O O . ILE A 1 100 ? -14.605 -25.101 -23.427 1.00 54.28 100 ILE A O 1
ATOM 692 N N . ASP A 1 101 ? -16.500 -23.953 -23.888 1.00 54.85 101 ASP A N 1
ATOM 693 C CA . ASP A 1 101 ? -15.838 -22.656 -24.071 1.00 55.89 101 ASP A CA 1
ATOM 694 C C . ASP A 1 101 ? -14.967 -22.250 -22.893 1.00 55.27 101 ASP A C 1
ATOM 695 O O . ASP A 1 101 ? -13.811 -21.893 -23.079 1.00 55.80 101 ASP A O 1
ATOM 700 N N . THR A 1 102 ? -15.532 -22.315 -21.695 1.00 54.62 102 THR A N 1
ATOM 701 C CA . THR A 1 102 ? -14.839 -21.950 -20.464 1.00 54.07 102 THR A CA 1
ATOM 702 C C . THR A 1 102 ? -13.637 -22.843 -20.196 1.00 53.55 102 THR A C 1
ATOM 703 O O . THR A 1 102 ? -12.566 -22.355 -19.846 1.00 53.82 102 THR A O 1
ATOM 707 N N . VAL A 1 103 ? -13.805 -24.145 -20.373 1.00 53.18 103 VAL A N 1
ATOM 708 C CA . VAL A 1 103 ? -12.687 -25.066 -20.199 1.00 53.05 103 VAL A CA 1
ATOM 709 C C . VAL A 1 103 ? -11.524 -24.656 -21.074 1.00 53.47 103 VAL A C 1
ATOM 710 O O . VAL A 1 103 ? -10.405 -24.515 -20.581 1.00 53.90 103 VAL A O 1
ATOM 714 N N . GLU A 1 104 ? -11.814 -24.454 -22.359 1.00 54.37 104 GLU A N 1
ATOM 715 C CA . GLU A 1 104 ? -10.835 -23.977 -23.357 1.00 55.88 104 GLU A CA 1
ATOM 716 C C . GLU A 1 104 ? -9.954 -22.806 -22.881 1.00 56.58 104 GLU A C 1
ATOM 717 O O . GLU A 1 104 ? -8.724 -22.909 -22.910 1.00 56.80 104 GLU A O 1
ATOM 723 N N . SER A 1 105 ? -10.576 -21.713 -22.443 1.00 57.04 105 SER A N 1
ATOM 724 C CA . SER A 1 105 ? -9.811 -20.549 -22.003 1.00 58.46 105 SER A CA 1
ATOM 725 C C . SER A 1 105 ? -9.044 -20.788 -20.696 1.00 58.62 105 SER A C 1
ATOM 726 O O . SER A 1 105 ? -7.926 -20.269 -20.528 1.00 59.44 105 SER A O 1
ATOM 729 N N . VAL A 1 106 ? -9.630 -21.575 -19.789 1.00 57.66 106 VAL A N 1
ATOM 730 C CA . VAL A 1 106 ? -8.960 -21.937 -18.550 1.00 57.11 106 VAL A CA 1
ATOM 731 C C . VAL A 1 106 ? -7.698 -22.745 -18.869 1.00 57.66 106 VAL A C 1
ATOM 732 O O . VAL A 1 106 ? -6.607 -22.402 -18.403 1.00 58.25 106 VAL A O 1
ATOM 736 N N . VAL A 1 107 ? -7.834 -23.797 -19.677 1.00 57.44 107 VAL A N 1
ATOM 737 C CA . VAL A 1 107 ? -6.675 -24.623 -20.020 1.00 58.26 107 VAL A CA 1
ATOM 738 C C . VAL A 1 107 ? -5.560 -23.838 -20.739 1.00 60.03 107 VAL A C 1
ATOM 739 O O . VAL A 1 107 ? -4.390 -23.978 -20.388 1.00 60.90 107 VAL A O 1
ATOM 743 N N . SER A 1 108 ? -5.927 -23.013 -21.718 1.00 61.40 108 SER A N 1
ATOM 744 C CA . SER A 1 108 ? -4.995 -22.045 -22.316 1.00 63.13 108 SER A CA 1
ATOM 745 C C . SER A 1 108 ? -4.129 -21.363 -21.282 1.00 63.67 108 SER A C 1
ATOM 746 O O . SER A 1 108 ? -2.907 -21.467 -21.340 1.00 64.03 108 SER A O 1
ATOM 749 N N . ALA A 1 109 ? -4.790 -20.682 -20.342 1.00 64.20 109 ALA A N 1
ATOM 750 C CA . ALA A 1 109 ? -4.141 -19.809 -19.370 1.00 64.99 109 ALA A CA 1
ATOM 751 C C . ALA A 1 109 ? -3.136 -20.556 -18.505 1.00 65.26 109 ALA A C 1
ATOM 752 O O . ALA A 1 109 ? -1.968 -20.175 -18.434 1.00 66.10 109 ALA A O 1
ATOM 754 N N . VAL A 1 110 ? -3.580 -21.640 -17.880 1.00 65.09 110 VAL A N 1
ATOM 755 C CA . VAL A 1 110 ? -2.688 -22.474 -17.077 1.00 65.21 110 VAL A CA 1
ATOM 756 C C . VAL A 1 110 ? -1.451 -22.847 -17.910 1.00 66.72 110 VAL A C 1
ATOM 757 O O . VAL A 1 110 ? -0.314 -22.547 -17.522 1.00 67.13 110 VAL A O 1
ATOM 769 N N . SER A 1 112 ? -0.311 -21.656 -20.619 1.00 69.54 112 SER A N 1
ATOM 770 C CA . SER A 1 112 ? 0.426 -20.459 -21.017 1.00 70.60 112 SER A CA 1
ATOM 771 C C . SER A 1 112 ? 1.356 -19.980 -19.914 1.00 71.06 112 SER A C 1
ATOM 772 O O . SER A 1 112 ? 2.461 -19.510 -20.179 1.00 72.26 112 SER A O 1
ATOM 775 N N . ASP A 1 113 ? 0.910 -20.118 -18.675 1.00 70.24 113 ASP A N 1
ATOM 776 C CA . ASP A 1 113 ? 1.647 -19.589 -17.551 1.00 70.15 113 ASP A CA 1
ATOM 777 C C . ASP A 1 113 ? 2.622 -20.624 -16.999 1.00 69.89 113 ASP A C 1
ATOM 778 O O . ASP A 1 113 ? 2.993 -20.589 -15.822 1.00 70.20 113 ASP A O 1
ATOM 783 N N . GLY A 1 114 ? 3.043 -21.545 -17.866 1.00 69.38 114 GLY A N 1
ATOM 784 C CA . GLY A 1 114 ? 4.007 -22.582 -17.492 1.00 68.63 114 GLY A CA 1
ATOM 785 C C . GLY A 1 114 ? 3.516 -23.630 -16.504 1.00 67.55 114 GLY A C 1
ATOM 786 O O . GLY A 1 114 ? 4.340 -24.374 -15.961 1.00 67.91 114 GLY A O 1
ATOM 787 N N . LYS A 1 115 ? 2.191 -23.696 -16.268 1.00 66.15 115 LYS A N 1
ATOM 788 C CA . LYS A 1 115 ? 1.604 -24.687 -15.332 1.00 64.18 115 LYS A CA 1
ATOM 789 C C . LYS A 1 115 ? 0.826 -25.841 -16.013 1.00 62.41 115 LYS A C 1
ATOM 790 O O . LYS A 1 115 ? 0.496 -25.782 -17.199 1.00 62.42 115 LYS A O 1
ATOM 796 N N . ILE A 1 116 ? 0.533 -26.879 -15.238 1.00 60.45 116 ILE A N 1
ATOM 797 C CA . ILE A 1 116 ? -0.095 -28.102 -15.739 1.00 58.59 116 ILE A CA 1
ATOM 798 C C . ILE A 1 116 ? -1.531 -28.254 -15.227 1.00 57.26 116 ILE A C 1
ATOM 799 O O . ILE A 1 116 ? -1.729 -28.462 -14.036 1.00 57.79 116 ILE A O 1
ATOM 804 N N . PRO A 1 117 ? -2.540 -28.130 -16.115 1.00 55.98 117 PRO A N 1
ATOM 805 C CA . PRO A 1 117 ? -3.923 -28.165 -15.664 1.00 54.60 117 PRO A CA 1
ATOM 806 C C . PRO A 1 117 ? -4.288 -29.585 -15.258 1.00 53.20 117 PRO A C 1
ATOM 807 O O . PRO A 1 117 ? -3.955 -30.517 -15.982 1.00 53.41 117 PRO A O 1
ATOM 811 N N . ILE A 1 118 ? -4.920 -29.755 -14.099 1.00 51.49 118 ILE A N 1
ATOM 812 C CA . ILE A 1 118 ? -5.453 -31.056 -13.731 1.00 50.10 118 ILE A CA 1
ATOM 813 C C . ILE A 1 118 ? -6.951 -30.896 -13.499 1.00 49.96 118 ILE A C 1
ATOM 814 O O . ILE A 1 118 ? -7.387 -30.311 -12.506 1.00 50.79 118 ILE A O 1
ATOM 827 N N . LEU A 1 120 ? -10.706 -31.971 -12.834 1.00 44.93 120 LEU A N 1
ATOM 828 C CA . LEU A 1 120 ? -11.656 -32.959 -12.325 1.00 44.75 120 LEU A CA 1
ATOM 829 C C . LEU A 1 120 ? -13.056 -32.617 -12.833 1.00 45.08 120 LEU A C 1
ATOM 830 O O . LEU A 1 120 ? -13.563 -31.472 -12.624 1.00 45.24 120 LEU A O 1
ATOM 835 N N . GLY A 1 121 ? -13.690 -33.584 -13.493 1.00 43.64 121 GLY A N 1
ATOM 836 C CA . GLY A 1 121 ? -14.990 -33.294 -13.978 1.00 44.65 121 GLY A CA 1
ATOM 837 C C . GLY A 1 121 ? -16.137 -34.172 -13.524 1.00 44.28 121 GLY A C 1
ATOM 838 O O . GLY A 1 1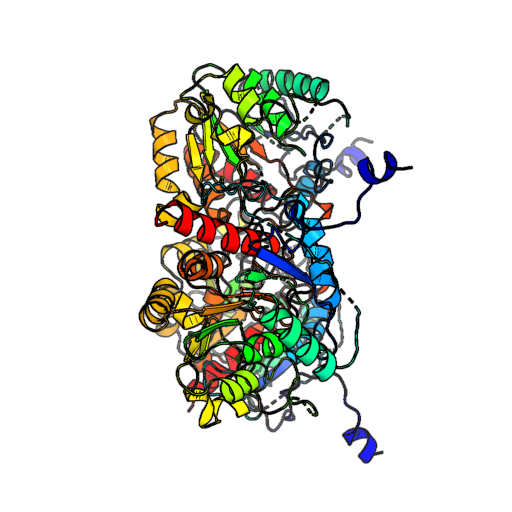21 ? -16.025 -34.916 -12.572 1.00 43.06 121 GLY A O 1
ATOM 839 N N . GLY A 1 122 ? -17.264 -33.991 -14.208 1.00 44.84 122 GLY A N 1
ATOM 840 C CA . GLY A 1 122 ? -18.248 -35.002 -14.379 1.00 44.94 122 GLY A CA 1
ATOM 841 C C . GLY A 1 122 ? -17.974 -35.598 -15.755 1.00 45.87 122 GLY A C 1
ATOM 842 O O . GLY A 1 122 ? -17.154 -36.499 -15.891 1.00 46.94 122 GLY A O 1
ATOM 843 N N . GLU A 1 123 ? -18.641 -35.095 -16.780 1.00 45.59 123 GLU A N 1
ATOM 844 C CA . GLU A 1 123 ? -18.678 -35.758 -18.074 1.00 45.38 123 GLU A CA 1
ATOM 845 C C . GLU A 1 123 ? -17.395 -35.614 -18.851 1.00 45.40 123 GLU A C 1
ATOM 846 O O . GLU A 1 123 ? -16.617 -34.685 -18.636 1.00 44.02 123 GLU A O 1
ATOM 852 N N . HIS A 1 124 ? -17.252 -36.525 -19.818 1.00 45.51 124 HIS A N 1
ATOM 853 C CA . HIS A 1 124 ? -16.082 -36.631 -20.665 1.00 45.44 124 HIS A CA 1
ATOM 854 C C . HIS A 1 124 ? -15.967 -35.436 -21.612 1.00 45.53 124 HIS A C 1
ATOM 855 O O . HIS A 1 124 ? -14.864 -34.994 -21.934 1.00 46.15 124 HIS A O 1
ATOM 862 N N . SER A 1 125 ? -17.111 -34.924 -22.053 1.00 45.42 125 SER A N 1
ATOM 863 C CA . SER A 1 125 ? -17.156 -33.953 -23.138 1.00 45.77 125 SER A CA 1
ATOM 864 C C . SER A 1 125 ? -16.452 -32.636 -22.821 1.00 45.96 125 SER A C 1
ATOM 865 O O . SER A 1 125 ? -16.155 -31.857 -23.714 1.00 47.17 125 SER A O 1
ATOM 868 N N . ILE A 1 126 ? -16.152 -32.397 -21.558 1.00 45.53 126 ILE A N 1
ATOM 869 C CA . ILE A 1 126 ? -15.377 -31.230 -21.180 1.00 45.40 126 ILE A CA 1
ATOM 870 C C . ILE A 1 126 ? -13.925 -31.283 -21.684 1.00 45.84 126 ILE A C 1
ATOM 871 O O . ILE A 1 126 ? -13.268 -30.251 -21.834 1.00 46.32 126 ILE A O 1
ATOM 876 N N . THR A 1 127 ? -13.435 -32.489 -21.938 1.00 45.00 127 THR A N 1
ATOM 877 C CA . THR A 1 127 ? -12.140 -32.713 -22.561 1.00 44.91 127 THR A CA 1
ATOM 878 C C . THR A 1 127 ? -12.052 -32.057 -23.942 1.00 45.67 127 THR A C 1
ATOM 879 O O . THR A 1 127 ? -10.960 -31.700 -24.409 1.00 46.21 127 THR A O 1
ATOM 883 N N . VAL A 1 128 ? -13.199 -31.887 -24.597 1.00 45.77 128 VAL A N 1
ATOM 884 C CA . VAL A 1 128 ? -13.232 -31.249 -25.900 1.00 45.97 128 VAL A CA 1
ATOM 885 C C . VAL A 1 128 ? -12.642 -29.859 -25.810 1.00 46.82 128 VAL A C 1
ATOM 886 O O . VAL A 1 128 ? -11.833 -29.464 -26.628 1.00 47.98 128 VAL A O 1
ATOM 890 N N . GLY A 1 129 ? -13.041 -29.116 -24.799 1.00 47.33 129 GLY A N 1
ATOM 891 C CA . GLY A 1 129 ? -12.494 -27.794 -24.581 1.00 48.45 129 GLY A CA 1
ATOM 892 C C . GLY A 1 129 ? -10.995 -27.810 -24.366 1.00 49.39 129 GLY A C 1
ATOM 893 O O . GLY A 1 129 ? -10.290 -26.886 -24.772 1.00 50.71 129 GLY A O 1
ATOM 894 N N . ALA A 1 130 ? -10.498 -28.856 -23.709 1.00 49.30 130 ALA A N 1
ATOM 895 C CA . ALA A 1 130 ? -9.072 -28.962 -23.448 1.00 49.57 130 ALA A CA 1
ATOM 896 C C . ALA A 1 130 ? -8.304 -29.191 -24.744 1.00 50.65 130 ALA A C 1
ATOM 897 O O . ALA A 1 130 ? -7.327 -28.502 -25.033 1.00 51.82 130 ALA A O 1
ATOM 899 N N . VAL A 1 131 ? -8.749 -30.169 -25.527 1.00 50.97 131 VAL A N 1
ATOM 900 C CA . VAL A 1 131 ? -8.171 -30.418 -26.850 1.00 51.58 131 VAL A CA 1
ATOM 901 C C . VAL A 1 131 ? -8.006 -29.138 -27.664 1.00 52.12 131 VAL A C 1
ATOM 902 O O . VAL A 1 131 ? -6.979 -28.934 -28.286 1.00 52.90 131 VAL A O 1
ATOM 906 N N . ARG A 1 132 ? -9.010 -28.265 -27.628 1.00 52.77 132 ARG A N 1
ATOM 907 C CA . ARG A 1 132 ? -9.003 -27.041 -28.413 1.00 53.12 132 ARG A CA 1
ATOM 908 C C . ARG A 1 132 ? -7.792 -26.219 -28.142 1.00 53.68 132 ARG A C 1
ATOM 909 O O . ARG A 1 132 ? -7.409 -25.477 -28.976 1.00 54.93 132 ARG A O 1
ATOM 917 N N . ALA A 1 133 ? -7.196 -26.354 -26.964 1.00 54.54 133 ALA A N 1
ATOM 918 C CA . ALA A 1 133 ? -6.045 -25.540 -26.563 1.00 55.16 133 ALA A CA 1
ATOM 919 C C . ALA A 1 133 ? -4.698 -26.199 -26.882 1.00 55.56 133 ALA A C 1
ATOM 920 O O . ALA A 1 133 ? -3.656 -25.562 -26.799 1.00 55.94 133 ALA A O 1
ATOM 922 N N . LEU A 1 134 ? -4.727 -27.469 -27.270 1.00 56.13 134 LEU A N 1
ATOM 923 C CA . LEU A 1 134 ? -3.506 -28.211 -27.606 1.00 57.16 134 LEU A CA 1
ATOM 924 C C . LEU A 1 134 ? -2.728 -27.669 -28.806 1.00 59.16 134 LEU A C 1
ATOM 925 O O . LEU A 1 134 ? -3.279 -27.487 -29.864 1.00 59.17 134 LEU A O 1
ATOM 930 N N . PRO A 1 135 ? -1.428 -27.392 -28.616 1.00 61.54 135 PRO A N 1
ATOM 931 C CA . PRO A 1 135 ? -0.485 -27.066 -29.694 1.00 63.22 135 PRO A CA 1
ATOM 932 C C . PRO A 1 135 ? -0.279 -28.252 -30.630 1.00 64.02 135 PRO A C 1
ATOM 933 O O . PRO A 1 135 ? -0.854 -29.300 -30.426 1.00 63.91 135 PRO A O 1
ATOM 937 N N . LYS A 1 136 ? 0.547 -28.093 -31.647 1.00 66.09 136 LYS A N 1
ATOM 938 C CA . LYS A 1 136 ? 0.661 -29.125 -32.671 1.00 67.74 136 LYS A CA 1
ATOM 939 C C . LYS A 1 136 ? 1.584 -30.288 -32.314 1.00 67.58 136 LYS A C 1
ATOM 940 O O . LYS A 1 136 ? 1.453 -31.366 -32.873 1.00 67.39 136 LYS A O 1
ATOM 946 N N . ASP A 1 137 ? 2.521 -30.074 -31.398 1.00 68.16 137 ASP A N 1
ATOM 947 C CA . ASP A 1 137 ? 3.391 -31.147 -30.959 1.00 68.66 137 ASP A CA 1
ATOM 948 C C . ASP A 1 137 ? 2.709 -32.136 -29.982 1.00 67.06 137 ASP A C 1
ATOM 949 O O . ASP A 1 137 ? 3.160 -33.279 -29.824 1.00 66.82 137 ASP A O 1
ATOM 954 N N . VAL A 1 138 ? 1.620 -31.697 -29.345 1.00 65.23 138 VAL A N 1
ATOM 955 C CA . VAL A 1 138 ? 0.931 -32.491 -28.330 1.00 62.51 138 VAL A CA 1
ATOM 956 C C . VAL A 1 138 ? -0.023 -33.500 -28.955 1.00 61.12 138 VAL A C 1
ATOM 957 O O . VAL A 1 138 ? -0.772 -33.154 -29.849 1.00 61.39 138 VAL A O 1
ATOM 961 N N . ASP A 1 139 ? 0.032 -34.749 -28.492 1.00 59.11 139 ASP A N 1
ATOM 962 C CA . ASP A 1 139 ? -0.879 -35.809 -28.948 1.00 57.48 139 ASP A CA 1
ATOM 963 C C . ASP A 1 139 ? -1.820 -36.273 -27.826 1.00 55.34 139 ASP A C 1
ATOM 964 O O . ASP A 1 139 ? -1.492 -36.209 -26.645 1.00 55.06 139 ASP A O 1
ATOM 969 N N . LEU A 1 140 ? -2.989 -36.754 -28.203 1.00 53.23 140 LEU A N 1
ATOM 970 C CA . LEU A 1 140 ? -4.011 -37.063 -27.223 1.00 51.15 140 LEU A CA 1
ATOM 971 C C . LEU A 1 140 ? -4.007 -38.540 -26.849 1.00 49.71 140 LEU A C 1
ATOM 972 O O . LEU A 1 140 ? -3.919 -39.409 -27.708 1.00 50.18 140 LEU A O 1
ATOM 977 N N . VAL A 1 141 ? -4.078 -38.812 -25.553 1.00 48.72 141 VAL A N 1
ATOM 978 C CA . VAL A 1 141 ? -4.094 -40.177 -25.039 1.00 47.84 141 VAL A CA 1
ATOM 979 C C . VAL A 1 141 ? -5.287 -40.355 -24.112 1.00 46.71 141 VAL A C 1
ATOM 980 O O . VAL A 1 141 ? -5.347 -39.732 -23.051 1.00 46.65 141 VAL A O 1
ATOM 984 N N . ILE A 1 142 ? -6.215 -41.219 -24.517 1.00 45.35 142 ILE A N 1
ATOM 985 C CA . ILE A 1 142 ? -7.459 -41.435 -23.787 1.00 44.26 142 ILE A CA 1
ATOM 986 C C . ILE A 1 142 ? -7.518 -42.834 -23.164 1.00 43.61 142 ILE A C 1
ATOM 987 O O . ILE A 1 142 ? -7.103 -43.797 -23.789 1.00 43.25 142 ILE A O 1
ATOM 992 N N . VAL A 1 143 ? -8.051 -42.927 -21.942 1.00 42.78 143 VAL A N 1
ATOM 993 C CA . VAL A 1 143 ? -8.441 -44.204 -21.389 1.00 42.68 143 VAL A CA 1
ATOM 994 C C . VAL A 1 143 ? -9.950 -44.231 -21.400 1.00 43.15 143 VAL A C 1
ATOM 995 O O . VAL A 1 143 ? -10.592 -43.328 -20.871 1.00 42.73 143 VAL A O 1
ATOM 999 N N . ASP A 1 144 ? -10.533 -45.260 -22.021 1.00 43.87 144 ASP A N 1
ATOM 1000 C CA . ASP A 1 144 ? -11.977 -45.265 -22.189 1.00 44.24 144 ASP A CA 1
ATOM 1001 C C . ASP A 1 144 ? -12.492 -46.617 -22.639 1.00 44.75 144 ASP A C 1
ATOM 1002 O O . ASP A 1 144 ? -11.822 -47.296 -23.372 1.00 45.12 144 ASP A O 1
ATOM 1007 N N . ALA A 1 145 ? -13.695 -46.999 -22.207 1.00 45.40 145 ALA A N 1
ATOM 1008 C CA . ALA A 1 145 ? -14.304 -48.273 -22.637 1.00 45.10 145 ALA A CA 1
ATOM 1009 C C . ALA A 1 145 ? -15.095 -48.110 -23.909 1.00 45.07 145 ALA A C 1
ATOM 1010 O O . ALA A 1 145 ? -15.380 -49.100 -24.597 1.00 45.56 145 ALA A O 1
ATOM 1012 N N . HIS A 1 146 ? -15.469 -46.879 -24.233 1.00 44.84 146 HIS A N 1
ATOM 1013 C CA . HIS A 1 146 ? -16.155 -46.655 -25.519 1.00 45.47 146 HIS A CA 1
ATOM 1014 C C . HIS A 1 146 ? -15.311 -45.780 -26.429 1.00 45.96 146 HIS A C 1
ATOM 1015 O O . HIS A 1 146 ? -14.582 -44.895 -25.928 1.00 46.94 146 HIS A O 1
ATOM 1022 N N . SER A 1 147 ? -15.390 -46.016 -27.741 1.00 45.15 147 SER A N 1
ATOM 1023 C CA . SER A 1 147 ? -15.001 -44.983 -28.672 1.00 46.12 147 SER A CA 1
ATOM 1024 C C . SER A 1 147 ? -16.113 -43.951 -28.654 1.00 48.29 147 SER A C 1
ATOM 1025 O O . SER A 1 147 ? -17.339 -44.260 -28.914 1.00 50.13 147 SER A O 1
ATOM 1028 N N . ASP A 1 148 ? -15.750 -42.731 -28.319 1.00 48.22 148 ASP A N 1
ATOM 1029 C CA . ASP A 1 148 ? -16.768 -41.687 -28.297 1.00 48.30 148 ASP A CA 1
ATOM 1030 C C . ASP A 1 148 ? -16.716 -41.030 -29.667 1.00 48.79 148 ASP A C 1
ATOM 1031 O O . ASP A 1 148 ? -16.212 -39.907 -29.819 1.00 48.39 148 ASP A O 1
ATOM 1036 N N . PHE A 1 149 ? -17.193 -41.770 -30.669 1.00 49.51 149 PHE A N 1
ATOM 1037 C CA . PHE A 1 149 ? -16.894 -41.447 -32.060 1.00 50.27 149 PHE A CA 1
ATOM 1038 C C . PHE A 1 149 ? -18.125 -41.139 -32.905 1.00 51.02 149 PHE A C 1
ATOM 1039 O O . PHE A 1 149 ? -18.008 -40.785 -34.084 1.00 52.18 149 PHE A O 1
ATOM 1047 N N . ARG A 1 150 ? -19.307 -41.257 -32.300 1.00 51.19 150 ARG A N 1
ATOM 1048 C CA . ARG A 1 150 ? -20.557 -40.815 -32.925 1.00 51.13 150 ARG A CA 1
ATOM 1049 C C . ARG A 1 150 ? -20.441 -39.415 -33.502 1.00 51.26 150 ARG A C 1
ATOM 1050 O O . ARG A 1 150 ? -19.845 -38.524 -32.895 1.00 49.15 150 ARG A O 1
ATOM 1058 N N . SER A 1 151 ? -21.002 -39.253 -34.697 1.00 53.05 151 SER A N 1
ATOM 1059 C CA . SER A 1 151 ? -21.076 -37.928 -35.365 1.00 54.85 151 SER A CA 1
ATOM 1060 C C . SER A 1 151 ? -21.898 -36.938 -34.533 1.00 54.44 151 SER A C 1
ATOM 1061 O O . SER A 1 151 ? -21.582 -35.750 -34.439 1.00 54.09 151 SER A O 1
ATOM 1064 N N . SER A 1 152 ? -22.937 -37.472 -33.898 1.00 55.01 152 SER A N 1
ATOM 1065 C CA . SER A 1 152 ? -23.801 -36.708 -33.004 1.00 55.94 152 SER A CA 1
ATOM 1066 C C . SER A 1 152 ? -24.596 -37.677 -32.141 1.00 56.27 152 SER A C 1
ATOM 1067 O O . SER A 1 152 ? -24.781 -38.857 -32.503 1.00 56.60 152 SER A O 1
ATOM 1070 N N . TYR A 1 153 ? -25.088 -37.192 -31.010 1.00 56.77 153 TYR A N 1
ATOM 1071 C CA . TYR A 1 153 ? -25.952 -38.018 -30.169 1.00 56.96 153 TYR A CA 1
ATOM 1072 C C . TYR A 1 153 ? -26.931 -37.121 -29.424 1.00 57.97 153 TYR A C 1
ATOM 1073 O O . TYR A 1 153 ? -26.530 -36.071 -28.902 1.00 57.48 153 TYR A O 1
ATOM 1090 N N . GLY A 1 155 ? -29.316 -35.102 -30.706 1.00 61.48 155 GLY A N 1
ATOM 1091 C CA . GLY A 1 155 ? -29.283 -33.776 -31.326 1.00 62.69 155 GLY A CA 1
ATOM 1092 C C . GLY A 1 155 ? -28.238 -32.820 -30.752 1.00 62.76 155 GLY A C 1
ATOM 1093 O O . GLY A 1 155 ? -28.435 -31.590 -30.740 1.00 62.90 155 GLY A O 1
ATOM 1094 N N . ASN A 1 156 ? -27.134 -33.395 -30.261 1.00 62.02 156 ASN A N 1
ATOM 1095 C CA . ASN A 1 156 ? -25.987 -32.623 -29.816 1.00 61.50 156 ASN A CA 1
ATOM 1096 C C . ASN A 1 156 ? -24.645 -33.183 -30.302 1.00 60.80 156 ASN A C 1
ATOM 1097 O O . ASN A 1 156 ? -24.355 -34.377 -30.141 1.00 60.05 156 ASN A O 1
ATOM 1102 N N . LYS A 1 157 ? -23.834 -32.313 -30.904 1.00 60.24 157 LYS A N 1
ATOM 1103 C CA . LYS A 1 157 ? -22.500 -32.692 -31.394 1.00 60.02 157 LYS A CA 1
ATOM 1104 C C . LYS A 1 157 ? -21.486 -32.786 -30.272 1.00 58.43 157 LYS A C 1
ATOM 1105 O O . LYS A 1 157 ? -20.393 -33.340 -30.433 1.00 56.98 157 LYS A O 1
ATOM 1111 N N . TYR A 1 158 ? -21.875 -32.238 -29.127 1.00 58.21 158 TYR A N 1
ATOM 1112 C CA . TYR A 1 158 ? -21.050 -32.225 -27.943 1.00 56.57 158 TYR A CA 1
ATOM 1113 C C . TYR A 1 158 ? -21.554 -33.171 -26.854 1.00 55.41 158 TYR A C 1
ATOM 1114 O O . TYR A 1 158 ? -21.078 -33.113 -25.722 1.00 54.78 158 TYR A O 1
ATOM 1123 N N . ASN A 1 159 ? -22.514 -34.041 -27.191 1.00 54.19 159 ASN A N 1
ATOM 1124 C CA . ASN A 1 159 ? -22.804 -35.217 -26.366 1.00 53.01 159 ASN A CA 1
ATOM 1125 C C . ASN A 1 159 ? -21.504 -35.983 -26.036 1.00 52.16 159 ASN A C 1
ATOM 1126 O O . ASN A 1 159 ? -20.631 -36.128 -26.902 1.00 52.87 159 ASN A O 1
ATOM 1131 N N . HIS A 1 160 ? -21.378 -36.467 -24.804 1.00 49.97 160 HIS A N 1
ATOM 1132 C CA . HIS A 1 160 ? -20.136 -37.048 -24.328 1.00 48.60 160 HIS A CA 1
ATOM 1133 C C . HIS A 1 160 ? -19.834 -38.368 -25.012 1.00 49.43 160 HIS A C 1
ATOM 1134 O O . HIS A 1 160 ? -18.818 -39.061 -24.671 1.00 50.43 160 HIS A O 1
ATOM 1141 N N . ALA A 1 161 ? -20.697 -38.746 -25.958 1.00 48.36 161 ALA A N 1
ATOM 1142 C CA . ALA A 1 161 ? -20.429 -39.932 -26.796 1.00 47.80 161 ALA A CA 1
ATOM 1143 C C . ALA A 1 161 ? -19.796 -39.538 -28.132 1.00 47.65 161 ALA A C 1
ATOM 1144 O O . ALA A 1 161 ? -19.704 -40.352 -29.038 1.00 47.86 161 ALA A O 1
ATOM 1146 N N . CYS A 1 162 ? -19.358 -38.290 -28.248 1.00 47.78 162 CYS A N 1
ATOM 1147 C CA . CYS A 1 162 ? -18.776 -37.767 -29.496 1.00 48.24 162 CYS A CA 1
ATOM 1148 C C . CYS A 1 162 ? -17.362 -37.193 -29.272 1.00 48.34 162 CYS A C 1
ATOM 1149 O O . CYS A 1 162 ? -16.745 -36.706 -30.186 1.00 48.53 162 CYS A O 1
ATOM 1152 N N . VAL A 1 163 ? -16.854 -37.256 -28.045 1.00 48.87 163 VAL A N 1
ATOM 1153 C CA . VAL A 1 163 ? -15.588 -36.616 -27.704 1.00 48.71 163 VAL A CA 1
ATOM 1154 C C . VAL A 1 163 ? -14.440 -37.014 -28.625 1.00 49.05 163 VAL A C 1
ATOM 1155 O O . VAL A 1 163 ? -13.689 -36.143 -29.083 1.00 49.27 163 VAL A O 1
ATOM 1159 N N . THR A 1 164 ? -14.317 -38.302 -28.946 1.00 48.90 164 THR A N 1
ATOM 1160 C CA . THR A 1 164 ? -13.240 -38.728 -29.845 1.00 48.64 164 THR A CA 1
ATOM 1161 C C . THR A 1 164 ? -13.427 -38.085 -31.224 1.00 49.76 164 THR A C 1
ATOM 1162 O O . THR A 1 164 ? -12.450 -37.793 -31.927 1.00 49.58 164 THR A O 1
ATOM 1166 N N . ARG A 1 165 ? -14.688 -37.848 -31.597 1.00 50.64 165 ARG A N 1
ATOM 1167 C CA . ARG A 1 165 ? -15.021 -37.212 -32.873 1.00 51.29 165 ARG A CA 1
ATOM 1168 C C . ARG A 1 165 ? -14.552 -35.790 -32.905 1.00 51.81 165 ARG A C 1
ATOM 1169 O O . ARG A 1 165 ? -13.804 -35.386 -33.798 1.00 52.59 165 ARG A O 1
ATOM 1177 N N . ARG A 1 166 ? -15.031 -35.030 -31.936 1.00 51.38 166 ARG A N 1
ATOM 1178 C CA . ARG A 1 166 ? -14.665 -33.641 -31.801 1.00 52.78 166 ARG A CA 1
ATOM 1179 C C . ARG A 1 166 ? -13.142 -33.483 -31.781 1.00 52.40 166 ARG A C 1
ATOM 1180 O O . ARG A 1 166 ? -12.600 -32.516 -32.300 1.00 53.39 166 ARG A O 1
ATOM 1188 N N . ALA A 1 167 ? -12.459 -34.444 -31.180 1.00 52.34 167 ALA A N 1
ATOM 1189 C CA . ALA A 1 167 ? -11.018 -34.361 -31.047 1.00 52.81 167 ALA A CA 1
ATOM 1190 C C . ALA A 1 167 ? -10.362 -34.588 -32.403 1.00 53.38 167 ALA A C 1
ATOM 1191 O O . ALA A 1 167 ? -9.458 -33.846 -32.779 1.00 54.82 167 ALA A O 1
ATOM 1193 N N . LEU A 1 168 ? -10.828 -35.581 -33.150 1.00 52.91 168 LEU A N 1
ATOM 1194 C CA . LEU A 1 168 ? -10.371 -35.743 -34.525 1.00 53.88 168 LEU A CA 1
ATOM 1195 C C . LEU A 1 168 ? -10.481 -34.440 -35.360 1.00 54.48 168 LEU A C 1
ATOM 1196 O O . LEU A 1 168 ? -9.466 -33.945 -35.862 1.00 54.82 168 LEU A O 1
ATOM 1201 N N . ASP A 1 169 ? -11.690 -33.887 -35.476 1.00 54.54 169 ASP A N 1
ATOM 1202 C CA . ASP A 1 169 ? -11.919 -32.595 -36.143 1.00 55.86 169 ASP A CA 1
ATOM 1203 C C . ASP A 1 169 ? -10.880 -31.523 -35.824 1.00 55.87 169 ASP A C 1
ATOM 1204 O O . ASP A 1 169 ? -10.488 -30.753 -36.683 1.00 55.72 169 ASP A O 1
ATOM 1209 N N . LEU A 1 170 ? -10.449 -31.472 -34.576 1.00 55.75 170 LEU A N 1
ATOM 1210 C CA . LEU A 1 170 ? -9.514 -30.451 -34.157 1.00 56.58 170 LEU A CA 1
ATOM 1211 C C . LEU A 1 170 ? -8.043 -30.787 -34.432 1.00 57.38 170 LEU A C 1
ATOM 1212 O O . LEU A 1 170 ? -7.228 -29.888 -34.619 1.00 57.93 170 LEU A O 1
ATOM 1217 N N . LEU A 1 171 ? -7.703 -32.077 -34.431 1.00 57.70 171 LEU A N 1
ATOM 1218 C CA . LEU A 1 171 ? -6.301 -32.477 -34.383 1.00 58.28 171 LEU A CA 1
ATOM 1219 C C . LEU A 1 171 ? -5.804 -33.143 -35.653 1.00 58.85 171 LEU A C 1
ATOM 1220 O O . LEU A 1 171 ? -4.630 -33.015 -35.995 1.00 59.67 171 LEU A O 1
ATOM 1225 N N . GLY A 1 172 ? -6.709 -33.834 -36.349 1.00 59.26 172 GLY A N 1
ATOM 1226 C CA . GLY A 1 172 ? -6.350 -34.680 -37.507 1.00 59.17 172 GLY A CA 1
ATOM 1227 C C . GLY A 1 172 ? -5.978 -36.124 -37.139 1.00 58.37 172 GLY A C 1
ATOM 1228 O O . GLY A 1 172 ? -6.039 -36.530 -35.979 1.00 57.46 172 GLY A O 1
ATOM 1229 N N . GLU A 1 173 ? -5.568 -36.883 -38.147 1.00 58.80 173 GLU A N 1
ATOM 1230 C CA . GLU A 1 173 ? -5.167 -38.269 -37.988 1.00 58.63 173 GLU A CA 1
ATOM 1231 C C . GLU A 1 173 ? -3.740 -38.358 -37.491 1.00 58.67 173 GLU A C 1
ATOM 1232 O O . GLU A 1 173 ? -2.976 -37.392 -37.595 1.00 58.78 173 GLU A O 1
ATOM 1238 N N . GLY A 1 174 ? -3.393 -39.540 -36.972 1.00 58.76 174 GLY A N 1
ATOM 1239 C CA . GLY A 1 174 ? -2.083 -39.816 -36.365 1.00 58.84 174 GLY A CA 1
ATOM 1240 C C . GLY A 1 174 ? -1.784 -38.866 -35.226 1.00 58.80 174 GLY A C 1
ATOM 1241 O O . GLY A 1 174 ? -0.733 -38.242 -35.206 1.00 59.96 174 GLY A O 1
ATOM 1242 N N . ARG A 1 175 ? -2.734 -38.731 -34.296 1.00 57.97 175 ARG A N 1
ATOM 1243 C CA . ARG A 1 175 ? -2.619 -37.794 -33.186 1.00 56.55 175 ARG A CA 1
ATOM 1244 C C . ARG A 1 175 ? -3.315 -38.329 -31.947 1.00 55.07 175 ARG A C 1
ATOM 1245 O O . ARG A 1 175 ? -2.956 -37.967 -30.825 1.00 54.86 175 ARG A O 1
ATOM 1253 N N . ILE A 1 176 ? -4.305 -39.198 -32.143 1.00 53.46 176 ILE A N 1
ATOM 1254 C CA . ILE A 1 176 ? -5.134 -39.646 -31.038 1.00 51.90 176 ILE A CA 1
ATOM 1255 C C . ILE A 1 176 ? -5.102 -41.156 -30.814 1.00 51.88 176 ILE A C 1
ATOM 1256 O O . ILE A 1 176 ? -5.251 -41.955 -31.744 1.00 52.00 176 ILE A O 1
ATOM 1261 N N . THR A 1 177 ? -4.965 -41.540 -29.550 1.00 51.26 177 THR A N 1
ATOM 1262 C CA . THR A 1 177 ? -4.993 -42.922 -29.157 1.00 50.74 177 THR A CA 1
ATOM 1263 C C . THR A 1 177 ? -5.976 -43.119 -28.006 1.00 50.27 177 THR A C 1
ATOM 1264 O O . THR A 1 177 ? -5.948 -42.377 -27.019 1.00 50.11 177 THR A O 1
ATOM 1268 N N . SER A 1 178 ? -6.823 -44.135 -28.103 1.00 49.71 178 SER A N 1
ATOM 1269 C CA . SER A 1 178 ? -7.672 -44.497 -26.985 1.00 49.14 178 SER A CA 1
ATOM 1270 C C . SER A 1 178 ? -7.624 -45.980 -26.628 1.00 49.11 178 SER A C 1
ATOM 1271 O O . SER A 1 178 ? -7.757 -46.857 -27.488 1.00 50.24 178 SER A O 1
ATOM 1274 N N . ILE A 1 179 ? -7.475 -46.243 -25.336 1.00 48.07 179 ILE A N 1
ATOM 1275 C CA . ILE A 1 179 ? -7.193 -47.552 -24.813 1.00 46.84 179 ILE A CA 1
ATOM 1276 C C . ILE A 1 179 ? -8.257 -48.059 -23.807 1.00 46.36 179 ILE A C 1
ATOM 1277 O O . ILE A 1 179 ? -8.663 -47.347 -22.880 1.00 45.35 179 ILE A O 1
ATOM 1282 N N . GLY A 1 180 ? -8.677 -49.300 -23.972 1.00 46.19 180 GLY A N 1
ATOM 1283 C CA . GLY A 1 180 ? -9.672 -49.871 -23.086 1.00 46.15 180 GLY A CA 1
ATOM 1284 C C . GLY A 1 180 ? -10.953 -50.176 -23.828 1.00 46.68 180 GLY A C 1
ATOM 1285 O O . GLY A 1 180 ? -11.935 -50.622 -23.236 1.00 47.60 180 GLY A O 1
ATOM 1286 N N . ILE A 1 181 ? -10.954 -49.956 -25.130 1.00 46.39 181 ILE A N 1
ATOM 1287 C CA . ILE A 1 181 ? -12.217 -49.886 -25.824 1.00 47.43 181 ILE A CA 1
ATOM 1288 C C . ILE A 1 181 ? -12.860 -51.281 -26.001 1.00 47.19 181 ILE A C 1
ATOM 1289 O O . ILE A 1 181 ? -12.204 -52.247 -26.403 1.00 46.30 181 ILE A O 1
ATOM 1294 N N . ARG A 1 182 ? -14.148 -51.370 -25.683 1.00 46.58 182 ARG A N 1
ATOM 1295 C CA . ARG A 1 182 ? -14.853 -52.631 -25.773 1.00 45.78 182 ARG A CA 1
ATOM 1296 C C . ARG A 1 182 ? -16.333 -52.399 -26.022 1.00 45.75 182 ARG A C 1
ATOM 1297 O O . ARG A 1 182 ? -17.137 -53.350 -26.023 1.00 44.51 182 ARG A O 1
ATOM 1305 N N . SER A 1 183 ? -16.689 -51.134 -26.248 1.00 46.60 183 SER A N 1
ATOM 1306 C CA . SER A 1 183 ? -18.060 -50.751 -26.653 1.00 47.36 183 SER A CA 1
ATOM 1307 C C . SER A 1 183 ? -17.989 -49.770 -27.803 1.00 47.99 183 SER A C 1
ATOM 1308 O O . SER A 1 183 ? -17.417 -48.698 -27.670 1.00 46.79 183 SER A O 1
ATOM 1311 N N . VAL A 1 184 ? -18.569 -50.176 -28.937 1.00 50.13 184 VAL A N 1
ATOM 1312 C CA . VAL A 1 184 ? -18.552 -49.407 -30.194 1.00 50.71 184 VAL A CA 1
ATOM 1313 C C . VAL A 1 184 ? -19.842 -49.571 -30.972 1.00 51.73 184 VAL A C 1
ATOM 1314 O O . VAL A 1 184 ? -20.388 -50.671 -31.109 1.00 52.24 184 VAL A O 1
ATOM 1318 N N . SER A 1 185 ? -20.315 -48.455 -31.492 1.00 53.42 185 SER A N 1
ATOM 1319 C CA . SER A 1 185 ? -21.578 -48.371 -32.228 1.00 55.13 185 SER A CA 1
ATOM 1320 C C . SER A 1 185 ? -21.305 -48.886 -33.624 1.00 55.57 185 SER A C 1
ATOM 1321 O O . SER A 1 185 ? -20.174 -48.787 -34.067 1.00 56.28 185 SER A O 1
ATOM 1324 N N . ARG A 1 186 ? -22.298 -49.443 -34.317 1.00 56.83 186 ARG A N 1
ATOM 1325 C CA . ARG A 1 186 ? -22.088 -49.867 -35.723 1.00 57.63 186 ARG A CA 1
ATOM 1326 C C . ARG A 1 186 ? -21.841 -48.648 -36.629 1.00 58.43 186 ARG A C 1
ATOM 1327 O O . ARG A 1 186 ? -20.889 -48.582 -37.383 1.00 58.00 186 ARG A O 1
ATOM 1335 N N . GLU A 1 187 ? -22.744 -47.686 -36.542 1.00 60.01 187 GLU A N 1
ATOM 1336 C CA . GLU A 1 187 ? -22.581 -46.372 -37.158 1.00 61.10 187 GLU A CA 1
ATOM 1337 C C . GLU A 1 187 ? -21.143 -45.868 -37.030 1.00 60.41 187 GLU A C 1
ATOM 1338 O O . GLU A 1 187 ? -20.624 -45.269 -37.974 1.00 60.99 187 GLU A O 1
ATOM 1344 N N . GLU A 1 188 ? -20.504 -46.130 -35.883 1.00 59.14 188 GLU A N 1
ATOM 1345 C CA . GLU A 1 188 ? -19.130 -45.664 -35.625 1.00 58.84 188 GLU A CA 1
ATOM 1346 C C . GLU A 1 188 ? -18.085 -46.470 -36.386 1.00 58.96 188 GLU A C 1
ATOM 1347 O O . GLU A 1 188 ? -17.186 -45.911 -37.039 1.00 58.87 188 GLU A O 1
ATOM 1353 N N . PHE A 1 189 ? -18.207 -47.789 -36.292 1.00 58.74 189 PHE A N 1
ATOM 1354 C CA . PHE A 1 189 ? -17.262 -48.704 -36.904 1.00 58.90 189 PHE A CA 1
ATOM 1355 C C . PHE A 1 189 ? -17.219 -48.608 -38.434 1.00 59.66 189 PHE A C 1
ATOM 1356 O O . PHE A 1 189 ? -16.145 -48.733 -39.043 1.00 59.33 189 PHE A O 1
ATOM 1364 N N . GLU A 1 190 ? -18.390 -48.397 -39.043 1.00 60.30 190 GLU A N 1
ATOM 1365 C CA . GLU A 1 190 ? -18.526 -48.345 -40.505 1.00 61.76 190 GLU A CA 1
ATOM 1366 C C . GLU A 1 190 ? -18.108 -47.001 -41.123 1.00 62.20 190 GLU A C 1
ATOM 1367 O O . GLU A 1 190 ? -17.897 -46.887 -42.343 1.00 62.63 190 GLU A O 1
ATOM 1373 N N . ASP A 1 191 ? -17.990 -45.988 -40.273 1.00 62.19 191 ASP A N 1
ATOM 1374 C CA . ASP A 1 191 ? -17.464 -44.702 -40.699 1.00 62.76 191 ASP A CA 1
ATOM 1375 C C . ASP A 1 191 ? -16.040 -44.832 -41.255 1.00 62.89 191 ASP A C 1
ATOM 1376 O O . ASP A 1 191 ? -15.170 -45.476 -40.654 1.00 62.00 191 ASP A O 1
ATOM 1381 N N . PRO A 1 192 ? -15.795 -44.190 -42.407 1.00 63.91 192 PRO A N 1
ATOM 1382 C CA . PRO A 1 192 ? -14.439 -44.212 -43.001 1.00 63.97 192 PRO A CA 1
ATOM 1383 C C . PRO A 1 192 ? -13.381 -43.600 -42.064 1.00 63.16 192 PRO A C 1
ATOM 1384 O O . PRO A 1 192 ? -12.329 -44.220 -41.875 1.00 62.93 192 PRO A O 1
ATOM 1388 N N . ASP A 1 193 ? -13.673 -42.436 -41.470 1.00 61.93 193 ASP A N 1
ATOM 1389 C CA . ASP A 1 193 ? -12.730 -41.739 -40.596 1.00 61.18 193 ASP A CA 1
ATOM 1390 C C . ASP A 1 193 ? -12.356 -42.483 -39.318 1.00 60.24 193 ASP A C 1
ATOM 1391 O O . ASP A 1 193 ? -11.425 -42.086 -38.590 1.00 60.07 193 ASP A O 1
ATOM 1396 N N . PHE A 1 194 ? -13.060 -43.576 -39.049 1.00 59.33 194 PHE A N 1
ATOM 1397 C CA . PHE A 1 194 ? -12.821 -44.343 -37.827 1.00 58.48 194 PHE A CA 1
ATOM 1398 C C . PHE A 1 194 ? -11.394 -44.828 -37.735 1.00 58.69 194 PHE A C 1
ATOM 1399 O O . PHE A 1 194 ? -10.844 -44.900 -36.649 1.00 58.53 194 PHE A O 1
ATOM 1407 N N . ARG A 1 195 ? -10.791 -45.167 -38.872 1.00 59.40 195 ARG A N 1
ATOM 1408 C CA . ARG A 1 195 ? -9.451 -45.736 -38.864 1.00 59.94 195 ARG A CA 1
ATOM 1409 C C . ARG A 1 195 ? -8.361 -44.681 -38.597 1.00 58.49 195 ARG A C 1
ATOM 1410 O O . ARG A 1 195 ? -7.176 -44.994 -38.437 1.00 56.90 195 ARG A O 1
ATOM 1418 N N . LYS A 1 196 ? -8.799 -43.427 -38.520 1.00 57.19 196 LYS A N 1
ATOM 1419 C CA . LYS A 1 196 ? -7.904 -42.312 -38.340 1.00 55.89 196 LYS A CA 1
ATOM 1420 C C . LYS A 1 196 ? -7.541 -42.139 -36.881 1.00 54.61 196 LYS A C 1
ATOM 1421 O O . LYS A 1 196 ? -6.740 -41.283 -36.517 1.00 54.94 196 LYS A O 1
ATOM 1427 N N . VAL A 1 197 ? -8.128 -42.968 -36.037 1.00 53.10 197 VAL A N 1
ATOM 1428 C CA . VAL A 1 197 ? -7.766 -42.962 -34.631 1.00 52.39 197 VAL A CA 1
ATOM 1429 C C . VAL A 1 197 ? -7.280 -44.355 -34.299 1.00 51.72 197 VAL A C 1
ATOM 1430 O O . VAL A 1 197 ? -7.795 -45.346 -34.849 1.00 50.68 197 VAL A O 1
ATOM 1434 N N . SER A 1 198 ? -6.300 -44.419 -33.394 1.00 51.27 198 SER A N 1
ATOM 1435 C CA . SER A 1 198 ? -5.789 -45.693 -32.899 1.00 50.13 198 SER A CA 1
ATOM 1436 C C . SER A 1 198 ? -6.604 -46.184 -31.732 1.00 48.70 198 SER A C 1
ATOM 1437 O O . SER A 1 198 ? -6.431 -45.739 -30.603 1.00 48.60 198 SER A O 1
ATOM 1440 N N . PHE A 1 199 ? -7.512 -47.099 -32.017 1.00 47.77 199 PHE A N 1
ATOM 1441 C CA . PHE A 1 199 ? -8.344 -47.665 -30.988 1.00 47.28 199 PHE A CA 1
ATOM 1442 C C . PHE A 1 199 ? -7.755 -48.968 -30.455 1.00 47.55 199 PHE A C 1
ATOM 1443 O O . PHE A 1 199 ? -7.634 -49.945 -31.201 1.00 47.19 199 PHE A O 1
ATOM 1451 N N . ILE A 1 200 ? -7.405 -48.984 -29.164 1.00 46.93 200 ILE A N 1
ATOM 1452 C CA . ILE A 1 200 ? -6.835 -50.171 -28.559 1.00 47.13 200 ILE A CA 1
ATOM 1453 C C . ILE A 1 200 ? -7.779 -50.793 -27.537 1.00 47.95 200 ILE A C 1
ATOM 1454 O O . ILE A 1 200 ? -8.122 -50.162 -26.529 1.00 49.26 200 ILE A O 1
ATOM 1459 N N . SER A 1 201 ? -8.191 -52.036 -27.780 1.00 47.79 201 SER A N 1
ATOM 1460 C CA . SER A 1 201 ? -9.188 -52.638 -26.941 1.00 47.88 201 SER A CA 1
ATOM 1461 C C . SER A 1 201 ? -8.624 -53.110 -25.618 1.00 48.73 201 SER A C 1
ATOM 1462 O O . SER A 1 201 ? -7.421 -53.334 -25.495 1.00 48.91 201 SER A O 1
ATOM 1465 N N . SER A 1 202 ? -9.507 -53.270 -24.627 1.00 49.21 202 SER A N 1
ATOM 1466 C CA . SER A 1 202 ? -9.128 -53.930 -23.389 1.00 49.52 202 SER A CA 1
ATOM 1467 C C . SER A 1 202 ? -8.594 -55.355 -23.646 1.00 50.09 202 SER A C 1
ATOM 1468 O O . SER A 1 202 ? -7.584 -55.751 -23.082 1.00 50.92 202 SER A O 1
ATOM 1471 N N . PHE A 1 203 ? -9.247 -56.098 -24.530 1.00 51.03 203 PHE A N 1
ATOM 1472 C CA . PHE A 1 203 ? -8.809 -57.456 -24.886 1.00 52.24 203 PHE A CA 1
ATOM 1473 C C . PHE A 1 203 ? -7.375 -57.504 -25.381 1.00 53.76 203 PHE A C 1
ATOM 1474 O O . PHE A 1 203 ? -6.627 -58.437 -25.024 1.00 54.64 203 PHE A O 1
ATOM 1482 N N . ASP A 1 204 ? -6.989 -56.502 -26.179 1.00 53.96 204 ASP A N 1
ATOM 1483 C CA . ASP A 1 204 ? -5.605 -56.378 -26.620 1.00 54.99 204 ASP A CA 1
ATOM 1484 C C . ASP A 1 204 ? -4.638 -56.227 -25.431 1.00 55.61 204 ASP A C 1
ATOM 1485 O O . ASP A 1 204 ? -3.575 -56.880 -25.393 1.00 56.52 204 ASP A O 1
ATOM 1490 N N . VAL A 1 205 ? -4.992 -55.359 -24.484 1.00 54.91 205 VAL A N 1
ATOM 1491 C CA . VAL A 1 205 ? -4.172 -55.171 -23.289 1.00 55.62 205 VAL A CA 1
ATOM 1492 C C . VAL A 1 205 ? -4.076 -56.471 -22.470 1.00 56.94 205 VAL A C 1
ATOM 1493 O O . VAL A 1 205 ? -3.000 -56.846 -21.973 1.00 57.16 205 VAL A O 1
ATOM 1497 N N . LYS A 1 206 ? -5.198 -57.168 -22.350 1.00 57.55 206 LYS A N 1
ATOM 1498 C CA . LYS A 1 206 ? -5.229 -58.377 -21.556 1.00 59.32 206 LYS A CA 1
ATOM 1499 C C . LYS A 1 206 ? -4.356 -59.472 -22.216 1.00 59.82 206 LYS A C 1
ATOM 1500 O O . LYS A 1 206 ? -3.827 -60.361 -21.528 1.00 60.52 206 LYS A O 1
ATOM 1506 N N . LYS A 1 207 ? -4.176 -59.377 -23.533 1.00 59.48 207 LYS A N 1
ATOM 1507 C CA . LYS A 1 207 ? -3.375 -60.352 -24.259 1.00 59.65 207 LYS A CA 1
ATOM 1508 C C . LYS A 1 207 ? -1.916 -59.946 -24.334 1.00 59.51 207 LYS A C 1
ATOM 1509 O O . LYS A 1 207 ? -1.046 -60.725 -23.964 1.00 60.14 207 LYS A O 1
ATOM 1515 N N . ASN A 1 208 ? -1.644 -58.733 -24.804 1.00 58.88 208 ASN A N 1
ATOM 1516 C CA . ASN A 1 208 ? -0.255 -58.312 -25.061 1.00 58.66 208 ASN A CA 1
ATOM 1517 C C . ASN A 1 208 ? 0.360 -57.459 -23.994 1.00 57.99 208 ASN A C 1
ATOM 1518 O O . ASN A 1 208 ? 1.513 -57.098 -24.113 1.00 58.56 208 ASN A O 1
ATOM 1523 N N . GLY A 1 209 ? -0.413 -57.090 -22.981 1.00 57.42 209 GLY A N 1
ATOM 1524 C CA . GLY A 1 209 ? 0.105 -56.226 -21.908 1.00 57.35 209 GLY A CA 1
ATOM 1525 C C . GLY A 1 209 ? -0.023 -54.745 -22.219 1.00 57.02 209 GLY A C 1
ATOM 1526 O O . GLY A 1 209 ? -0.348 -54.363 -23.348 1.00 57.18 209 GLY A O 1
ATOM 1527 N N . ILE A 1 210 ? 0.219 -53.904 -21.221 1.00 56.59 210 ILE A N 1
ATOM 1528 C CA . ILE A 1 210 ? -0.003 -52.484 -21.409 1.00 56.53 210 ILE A CA 1
ATOM 1529 C C . ILE A 1 210 ? 1.243 -51.811 -21.968 1.00 57.93 210 ILE A C 1
ATOM 1530 O O . ILE A 1 210 ? 1.146 -50.919 -22.828 1.00 58.25 210 ILE A O 1
ATOM 1535 N N . ASP A 1 211 ? 2.409 -52.268 -21.519 1.00 58.90 211 ASP A N 1
ATOM 1536 C CA . ASP A 1 211 ? 3.677 -51.639 -21.894 1.00 59.93 211 ASP A CA 1
ATOM 1537 C C . ASP A 1 211 ? 3.866 -51.523 -23.396 1.00 59.71 211 ASP A C 1
ATOM 1538 O O . ASP A 1 211 ? 4.516 -50.582 -23.855 1.00 60.35 211 ASP A O 1
ATOM 1543 N N . LYS A 1 212 ? 3.258 -52.449 -24.147 1.00 59.13 212 LYS A N 1
ATOM 1544 C CA . LYS A 1 212 ? 3.383 -52.479 -25.609 1.00 59.36 212 LYS A CA 1
ATOM 1545 C C . LYS A 1 212 ? 2.811 -51.226 -26.247 1.00 59.44 212 LYS A C 1
ATOM 1546 O O . LYS A 1 212 ? 3.456 -50.585 -27.071 1.00 60.23 212 LYS A O 1
ATOM 1552 N N . TYR A 1 213 ? 1.599 -50.873 -25.848 1.00 58.93 213 TYR A N 1
ATOM 1553 C CA . TYR A 1 213 ? 0.962 -49.690 -26.389 1.00 58.97 213 TYR A CA 1
ATOM 1554 C C . TYR A 1 213 ? 1.489 -48.405 -25.728 1.00 59.70 213 TYR A C 1
ATOM 1555 O O . TYR A 1 213 ? 1.427 -47.322 -26.313 1.00 60.23 213 TYR A O 1
ATOM 1564 N N . ILE A 1 214 ? 2.027 -48.522 -24.522 1.00 60.36 214 ILE A N 1
ATOM 1565 C CA . ILE A 1 214 ? 2.643 -47.382 -23.882 1.00 61.79 214 ILE A CA 1
ATOM 1566 C C . ILE A 1 214 ? 3.922 -47.054 -24.651 1.00 63.78 214 ILE A C 1
ATOM 1567 O O . ILE A 1 214 ? 4.274 -45.878 -24.813 1.00 64.25 214 ILE A O 1
ATOM 1572 N N . GLU A 1 215 ? 4.595 -48.099 -25.149 1.00 65.23 215 GLU A N 1
ATOM 1573 C CA . GLU A 1 215 ? 5.810 -47.941 -25.955 1.00 66.66 215 GLU A CA 1
ATOM 1574 C C . GLU A 1 215 ? 5.546 -47.125 -27.222 1.00 66.02 215 GLU A C 1
ATOM 1575 O O . GLU A 1 215 ? 6.257 -46.146 -27.500 1.00 65.68 215 GLU A O 1
ATOM 1581 N N . GLU A 1 216 ? 4.519 -47.542 -27.973 1.00 65.37 216 GLU A N 1
ATOM 1582 C CA . GLU A 1 216 ? 4.137 -46.898 -29.239 1.00 65.02 216 GLU A CA 1
ATOM 1583 C C . GLU A 1 216 ? 3.923 -45.406 -29.054 1.00 64.52 216 GLU A C 1
ATOM 1584 O O . GLU A 1 216 ? 4.430 -44.608 -29.833 1.00 65.08 216 GLU A O 1
ATOM 1590 N N . VAL A 1 217 ? 3.208 -45.031 -27.999 1.00 63.50 217 VAL A N 1
ATOM 1591 C CA . VAL A 1 217 ? 2.949 -43.621 -27.742 1.00 63.31 217 VAL A CA 1
ATOM 1592 C C . VAL A 1 217 ? 4.223 -42.877 -27.312 1.00 63.97 217 VAL A C 1
ATOM 1593 O O . VAL A 1 217 ? 4.430 -41.732 -27.692 1.00 64.18 217 VAL A O 1
ATOM 1597 N N . ASP A 1 218 ? 5.081 -43.530 -26.538 1.00 64.57 218 ASP A N 1
ATOM 1598 C CA . ASP A 1 218 ? 6.248 -42.851 -26.008 1.00 65.69 218 ASP A CA 1
ATOM 1599 C C . ASP A 1 218 ? 7.261 -42.578 -27.099 1.00 67.11 218 ASP A C 1
ATOM 1600 O O . ASP A 1 218 ? 8.095 -41.678 -26.976 1.00 67.49 218 ASP A O 1
ATOM 1605 N N . ARG A 1 219 ? 7.186 -43.368 -28.164 1.00 67.90 219 ARG A N 1
ATOM 1606 C CA . ARG A 1 219 ? 8.070 -43.192 -29.296 1.00 69.64 219 ARG A CA 1
ATOM 1607 C C . ARG A 1 219 ? 7.567 -42.106 -30.218 1.00 69.43 219 ARG A C 1
ATOM 1608 O O . ARG A 1 219 ? 8.320 -41.191 -30.577 1.00 70.19 219 ARG A O 1
ATOM 1616 N N . LYS A 1 220 ? 6.287 -42.196 -30.566 1.00 68.39 220 LYS A N 1
ATOM 1617 C CA . LYS A 1 220 ? 5.717 -41.347 -31.591 1.00 68.11 220 LYS A CA 1
ATOM 1618 C C . LYS A 1 220 ? 5.545 -39.886 -31.176 1.00 67.79 220 LYS A C 1
ATOM 1619 O O . LYS A 1 220 ? 5.559 -39.016 -32.026 1.00 68.00 220 LYS A O 1
ATOM 1625 N N . SER A 1 221 ? 5.408 -39.622 -29.880 1.00 67.39 221 SER A N 1
ATOM 1626 C CA . SER A 1 221 ? 4.855 -38.344 -29.406 1.00 67.00 221 SER A CA 1
ATOM 1627 C C . SER A 1 221 ? 5.855 -37.491 -28.650 1.00 66.96 221 SER A C 1
ATOM 1628 O O . SER A 1 221 ? 6.458 -37.941 -27.687 1.00 67.03 221 SER A O 1
ATOM 1631 N N . ARG A 1 222 ? 6.016 -36.244 -29.058 1.00 67.00 222 ARG A N 1
ATOM 1632 C CA . ARG A 1 222 ? 6.871 -35.353 -28.297 1.00 67.34 222 ARG A CA 1
ATOM 1633 C C . ARG A 1 222 ? 6.231 -35.044 -26.954 1.00 65.60 222 ARG A C 1
ATOM 1634 O O . ARG A 1 222 ? 6.834 -35.268 -25.903 1.00 65.83 222 ARG A O 1
ATOM 1642 N N . ARG A 1 223 ? 5.003 -34.535 -26.993 1.00 63.68 223 ARG A N 1
ATOM 1643 C CA . ARG A 1 223 ? 4.262 -34.211 -25.778 1.00 61.67 223 ARG A CA 1
ATOM 1644 C C . ARG A 1 223 ? 2.891 -34.852 -25.809 1.00 59.89 223 ARG A C 1
ATOM 1645 O O . ARG A 1 223 ? 2.435 -35.251 -26.886 1.00 59.56 223 ARG A O 1
ATOM 1653 N N . VAL A 1 224 ? 2.242 -34.968 -24.639 1.00 58.06 224 VAL A N 1
ATOM 1654 C CA . VAL A 1 224 ? 0.897 -35.595 -24.554 1.00 55.95 224 VAL A CA 1
ATOM 1655 C C . VAL A 1 224 ? -0.129 -34.882 -23.671 1.00 54.29 224 VAL A C 1
ATOM 1656 O O . VAL A 1 224 ? 0.229 -34.067 -22.820 1.00 55.17 224 VAL A O 1
ATOM 1660 N N . TYR A 1 225 ? -1.407 -35.191 -23.897 1.00 51.86 225 TYR A N 1
ATOM 1661 C CA . TYR A 1 225 ? -2.479 -34.807 -22.992 1.00 49.56 225 TYR A CA 1
ATOM 1662 C C . TYR A 1 225 ? -3.185 -36.083 -22.560 1.00 48.81 225 TYR A C 1
ATOM 1663 O O . TYR A 1 225 ? -3.614 -36.883 -23.413 1.00 48.57 225 TYR A O 1
ATOM 1672 N N . ILE A 1 226 ? -3.305 -36.291 -21.246 1.00 47.45 226 ILE A N 1
ATOM 1673 C CA . ILE A 1 226 ? -3.897 -37.537 -20.748 1.00 45.72 226 ILE A CA 1
ATOM 1674 C C . ILE A 1 226 ? -5.317 -37.348 -20.222 1.00 44.60 226 ILE A C 1
ATOM 1675 O O . ILE A 1 226 ? -5.561 -36.608 -19.269 1.00 44.44 226 ILE A O 1
ATOM 1680 N N . SER A 1 227 ? -6.247 -38.053 -20.832 1.00 43.05 227 SER A N 1
ATOM 1681 C CA . SER A 1 227 ? -7.614 -37.973 -20.415 1.00 42.29 227 SER A CA 1
ATOM 1682 C C . SER A 1 227 ? -8.133 -39.354 -20.017 1.00 42.29 227 SER A C 1
ATOM 1683 O O . SER A 1 227 ? -8.109 -40.291 -20.803 1.00 41.83 227 SER A O 1
ATOM 1686 N N . VAL A 1 228 ? -8.616 -39.462 -18.787 1.00 42.35 228 VAL A N 1
ATOM 1687 C CA . VAL A 1 228 ? -9.004 -40.726 -18.242 1.00 42.35 228 VAL A CA 1
ATOM 1688 C C . VAL A 1 228 ? -10.500 -40.811 -18.095 1.00 42.55 228 VAL A C 1
ATOM 1689 O O . VAL A 1 228 ? -11.067 -40.271 -17.162 1.00 43.17 228 VAL A O 1
ATOM 1693 N N . ASP A 1 229 ? -11.145 -41.468 -19.035 1.00 43.32 229 ASP A N 1
ATOM 1694 C CA . ASP A 1 229 ? -12.531 -41.849 -18.850 1.00 44.18 229 ASP A CA 1
ATOM 1695 C C . ASP A 1 229 ? -12.573 -43.083 -17.935 1.00 44.80 229 ASP A C 1
ATOM 1696 O O . ASP A 1 229 ? -12.222 -44.233 -18.335 1.00 44.65 229 ASP A O 1
ATOM 1709 N N . ASP A 1 231 ? -14.506 -45.211 -16.948 1.00 44.32 231 ASP A N 1
ATOM 1710 C CA . ASP A 1 231 ? -15.148 -46.466 -17.277 1.00 43.69 231 ASP A CA 1
ATOM 1711 C C . ASP A 1 231 ? -14.298 -47.399 -18.161 1.00 44.02 231 ASP A C 1
ATOM 1712 O O . ASP A 1 231 ? -14.677 -48.554 -18.422 1.00 43.86 231 ASP A O 1
ATOM 1717 N N . GLY A 1 232 ? -13.150 -46.916 -18.635 1.00 44.04 232 GLY A N 1
ATOM 1718 C CA . GLY A 1 232 ? -12.219 -47.800 -19.353 1.00 43.15 232 GLY A CA 1
ATOM 1719 C C . GLY A 1 232 ? -11.771 -48.890 -18.384 1.00 42.65 232 GLY A C 1
ATOM 1720 O O . GLY A 1 232 ? -11.612 -50.054 -18.758 1.00 43.06 232 GLY A O 1
ATOM 1721 N N . ILE A 1 233 ? -11.588 -48.500 -17.130 1.00 41.54 233 ILE A N 1
ATOM 1722 C CA . ILE A 1 233 ? -11.262 -49.414 -16.062 1.00 42.19 233 ILE A CA 1
ATOM 1723 C C . ILE A 1 233 ? -12.404 -50.382 -15.707 1.00 42.76 233 ILE A C 1
ATOM 1724 O O . ILE A 1 233 ? -13.549 -49.982 -15.601 1.00 42.83 233 ILE A O 1
ATOM 1729 N N . ASP A 1 234 ? -12.076 -51.649 -15.497 1.00 43.10 234 ASP A N 1
ATOM 1730 C CA . ASP A 1 234 ? -13.085 -52.634 -15.207 1.00 44.18 234 ASP A CA 1
ATOM 1731 C C . ASP A 1 234 ? -13.936 -52.205 -14.027 1.00 44.18 234 ASP A C 1
ATOM 1732 O O . ASP A 1 234 ? -13.412 -51.672 -13.065 1.00 45.59 234 ASP A O 1
ATOM 1737 N N . PRO A 1 235 ? -15.259 -52.449 -14.076 1.00 44.48 235 PRO A N 1
ATOM 1738 C CA . PRO A 1 235 ? -16.194 -52.198 -12.940 1.00 44.03 235 PRO A CA 1
ATOM 1739 C C . PRO A 1 235 ? -15.766 -52.715 -11.560 1.00 43.52 235 PRO A C 1
ATOM 1740 O O . PRO A 1 235 ? -16.182 -52.149 -10.532 1.00 42.30 235 PRO A O 1
ATOM 1744 N N . ALA A 1 236 ? -14.948 -53.763 -11.541 1.00 43.71 236 ALA A N 1
ATOM 1745 C CA . ALA A 1 236 ? -14.445 -54.326 -10.276 1.00 44.34 236 ALA A CA 1
ATOM 1746 C C . ALA A 1 236 ? -13.558 -53.338 -9.493 1.00 44.47 236 ALA A C 1
ATOM 1747 O O . ALA A 1 236 ? -13.604 -53.311 -8.245 1.00 43.51 236 ALA A O 1
ATOM 1749 N N . TYR A 1 237 ? -12.739 -52.555 -10.219 1.00 44.11 237 TYR A N 1
ATOM 1750 C CA . TYR A 1 237 ? -11.859 -51.584 -9.562 1.00 44.72 237 TYR A CA 1
ATOM 1751 C C . TYR A 1 237 ? -12.531 -50.219 -9.610 1.00 45.25 237 TYR A C 1
ATOM 1752 O O . TYR A 1 237 ? -12.017 -49.263 -9.023 1.00 46.44 237 TYR A O 1
ATOM 1761 N N . ALA A 1 238 ? -13.642 -50.102 -10.336 1.00 43.85 238 ALA A N 1
ATOM 1762 C CA . ALA A 1 238 ? -14.303 -48.806 -10.412 1.00 44.24 238 ALA A CA 1
ATOM 1763 C C . ALA A 1 238 ? -15.845 -48.898 -10.615 1.00 43.89 238 ALA A C 1
ATOM 1764 O O . ALA A 1 238 ? -16.335 -48.672 -11.712 1.00 44.55 238 ALA A O 1
ATOM 1766 N N . PRO A 1 239 ? -16.598 -49.257 -9.560 1.00 43.54 239 PRO A N 1
ATOM 1767 C CA . PRO A 1 239 ? -18.038 -49.551 -9.676 1.00 43.57 239 PRO A CA 1
ATOM 1768 C C . PRO A 1 239 ? -18.878 -48.376 -10.034 1.00 43.99 239 PRO A C 1
ATOM 1769 O O . PRO A 1 239 ? -19.938 -48.585 -10.650 1.00 45.55 239 PRO A O 1
ATOM 1773 N N . ALA A 1 240 ? -18.452 -47.166 -9.653 1.00 43.55 240 ALA A N 1
ATOM 1774 C CA . ALA A 1 240 ? -19.328 -45.991 -9.736 1.00 43.86 240 ALA A CA 1
ATOM 1775 C C . ALA A 1 240 ? -19.267 -45.248 -11.096 1.00 45.38 240 ALA A C 1
ATOM 1776 O O . ALA A 1 240 ? -19.742 -44.088 -11.235 1.00 47.34 240 ALA A O 1
ATOM 1778 N N . VAL A 1 241 ? -18.690 -45.879 -12.111 1.00 44.17 241 VAL A N 1
ATOM 1779 C CA . VAL A 1 241 ? -18.596 -45.229 -13.386 1.00 43.52 241 VAL A CA 1
ATOM 1780 C C . VAL A 1 241 ? -20.006 -44.993 -13.929 1.00 44.64 241 VAL A C 1
ATOM 1781 O O . VAL A 1 241 ? -20.962 -45.713 -13.573 1.00 45.50 241 VAL A O 1
ATOM 1785 N N . GLY A 1 242 ? -20.147 -43.997 -14.800 1.00 45.11 242 GLY A N 1
ATOM 1786 C CA . GLY A 1 242 ? -21.469 -43.665 -15.336 1.00 45.95 242 GLY A CA 1
ATOM 1787 C C . GLY A 1 242 ? -22.053 -44.709 -16.275 1.00 46.27 242 GLY A C 1
ATOM 1788 O O . GLY A 1 242 ? -23.266 -44.909 -16.302 1.00 46.52 242 GLY A O 1
ATOM 1789 N N . THR A 1 243 ? -21.199 -45.329 -17.091 1.00 46.63 243 THR A N 1
ATOM 1790 C CA . THR A 1 243 ? -21.616 -46.358 -18.031 1.00 46.61 243 THR A CA 1
ATOM 1791 C C . THR A 1 243 ? -20.683 -47.568 -17.914 1.00 46.08 243 THR A C 1
ATOM 1792 O O . THR A 1 243 ? -19.658 -47.634 -18.604 1.00 46.08 243 THR A O 1
ATOM 1796 N N . PRO A 1 244 ? -21.021 -48.519 -17.022 1.00 44.98 244 PRO A N 1
ATOM 1797 C CA . PRO A 1 244 ? -20.202 -49.699 -16.745 1.00 44.80 244 PRO A CA 1
ATOM 1798 C C . PRO A 1 244 ? -20.111 -50.649 -17.944 1.00 45.23 244 PRO A C 1
ATOM 1799 O O . PRO A 1 244 ? -21.130 -50.959 -18.600 1.00 46.46 244 PRO A O 1
ATOM 1803 N N . GLU A 1 245 ? -18.904 -51.124 -18.214 1.00 45.03 245 GLU A N 1
ATOM 1804 C CA . GLU A 1 245 ? -18.648 -52.092 -19.284 1.00 43.61 245 GLU A CA 1
ATOM 1805 C C . GLU A 1 245 ? -17.754 -53.206 -18.752 1.00 43.16 245 GLU A C 1
ATOM 1806 O O . GLU A 1 245 ? -16.574 -53.012 -18.498 1.00 43.59 245 GLU A O 1
ATOM 1812 N N . PRO A 1 246 ? -18.314 -54.393 -18.579 1.00 42.51 246 PRO A N 1
ATOM 1813 C CA . PRO A 1 246 ? -17.504 -55.532 -18.123 1.00 42.14 246 PRO A CA 1
ATOM 1814 C C . PRO A 1 246 ? -16.243 -55.776 -18.945 1.00 42.07 246 PRO A C 1
ATOM 1815 O O . PRO A 1 246 ? -16.145 -55.316 -20.073 1.00 41.73 246 PRO A O 1
ATOM 1819 N N . PHE A 1 247 ? -15.295 -56.541 -18.396 1.00 43.02 247 PHE A N 1
ATOM 1820 C CA . PHE A 1 247 ? -14.095 -57.024 -19.131 1.00 42.86 247 PHE A CA 1
ATOM 1821 C C . PHE A 1 247 ? -13.088 -55.926 -19.431 1.00 43.51 247 PHE A C 1
ATOM 1822 O O . PHE A 1 247 ? -12.532 -55.877 -20.530 1.00 44.40 247 PHE A O 1
ATOM 1830 N N . GLY A 1 248 ? -12.842 -55.047 -18.466 1.00 43.24 248 GLY A N 1
ATOM 1831 C CA . GLY A 1 248 ? -12.111 -53.821 -18.759 1.00 44.10 248 GLY A CA 1
ATOM 1832 C C . GLY A 1 248 ? -10.710 -53.833 -18.192 1.00 44.91 248 GLY A C 1
ATOM 1833 O O . GLY A 1 248 ? -10.241 -54.859 -17.745 1.00 45.13 248 GLY A O 1
ATOM 1834 N N . LEU A 1 249 ? -10.038 -52.690 -18.212 1.00 45.03 249 LEU A N 1
ATOM 1835 C CA . LEU A 1 249 ? -8.636 -52.633 -17.797 1.00 45.28 249 LEU A CA 1
ATOM 1836 C C . LEU A 1 249 ? -8.487 -52.784 -16.297 1.00 45.63 249 LEU A C 1
ATOM 1837 O O . LEU A 1 249 ? -9.457 -52.678 -15.539 1.00 46.27 249 LEU A O 1
ATOM 1842 N N . ALA A 1 250 ? -7.262 -53.027 -15.874 1.00 45.97 250 ALA A N 1
ATOM 1843 C CA . ALA A 1 250 ? -6.938 -53.075 -14.456 1.00 46.55 250 ALA A CA 1
ATOM 1844 C C . ALA A 1 250 ? -6.485 -51.692 -13.998 1.00 46.47 250 ALA A C 1
ATOM 1845 O O . ALA A 1 250 ? -5.743 -51.012 -14.703 1.00 47.15 250 ALA A O 1
ATOM 1847 N N . ASP A 1 251 ? -6.896 -51.283 -12.811 1.00 46.24 251 ASP A N 1
ATOM 1848 C CA . ASP A 1 251 ? -6.382 -50.035 -12.242 1.00 47.33 251 ASP A CA 1
ATOM 1849 C C . ASP A 1 251 ? -4.828 -49.910 -12.342 1.00 48.26 251 ASP A C 1
ATOM 1850 O O . ASP A 1 251 ? -4.282 -48.801 -12.372 1.00 49.12 251 ASP A O 1
ATOM 1855 N N . THR A 1 252 ? -4.125 -51.028 -12.422 1.00 47.63 252 THR A N 1
ATOM 1856 C CA . THR A 1 252 ? -2.692 -50.953 -12.465 1.00 48.38 252 THR A CA 1
ATOM 1857 C C . THR A 1 252 ? -2.230 -50.615 -13.887 1.00 49.18 252 THR A C 1
ATOM 1858 O O . THR A 1 252 ? -1.179 -50.006 -14.084 1.00 50.02 252 THR A O 1
ATOM 1862 N N . ASP A 1 253 ? -3.025 -50.997 -14.875 1.00 48.98 253 ASP A N 1
ATOM 1863 C CA . ASP A 1 253 ? -2.714 -50.664 -16.245 1.00 49.37 253 ASP A CA 1
ATOM 1864 C C . ASP A 1 253 ? -2.782 -49.176 -16.424 1.00 49.43 253 ASP A C 1
ATOM 1865 O O . ASP A 1 253 ? -1.942 -48.592 -17.125 1.00 51.38 253 ASP A O 1
ATOM 1870 N N . VAL A 1 254 ? -3.755 -48.540 -15.782 1.00 47.78 254 VAL A N 1
ATOM 1871 C CA . VAL A 1 254 ? -3.868 -47.101 -15.903 1.00 46.82 254 VAL A CA 1
ATOM 1872 C C . VAL A 1 254 ? -2.764 -46.408 -15.115 1.00 47.34 254 VAL A C 1
ATOM 1873 O O . VAL A 1 254 ? -2.194 -45.433 -15.598 1.00 46.82 254 VAL A O 1
ATOM 1877 N N . ARG A 1 255 ? -2.430 -46.948 -13.937 1.00 48.01 255 ARG A N 1
ATOM 1878 C CA . ARG A 1 255 ? -1.316 -46.461 -13.141 1.00 48.61 255 ARG A CA 1
ATOM 1879 C C . ARG A 1 255 ? -0.045 -46.487 -13.959 1.00 50.03 255 ARG A C 1
ATOM 1880 O O . ARG A 1 255 ? 0.696 -45.511 -14.009 1.00 50.23 255 ARG A O 1
ATOM 1888 N N . ARG A 1 256 ? 0.193 -47.618 -14.615 1.00 51.14 256 ARG A N 1
ATOM 1889 C CA . ARG A 1 256 ? 1.414 -47.838 -15.367 1.00 51.75 256 ARG A CA 1
ATOM 1890 C C . ARG A 1 256 ? 1.460 -46.849 -16.515 1.00 51.52 256 ARG A C 1
ATOM 1891 O O . ARG A 1 256 ? 2.471 -46.184 -16.687 1.00 51.88 256 ARG A O 1
ATOM 1899 N N . LEU A 1 257 ? 0.362 -46.732 -17.267 1.00 50.58 257 LEU A N 1
ATOM 1900 C CA . LEU A 1 257 ? 0.293 -45.749 -18.343 1.00 50.18 257 LEU A CA 1
ATOM 1901 C C . LEU A 1 257 ? 0.643 -44.363 -17.805 1.00 50.91 257 LEU A C 1
ATOM 1902 O O . LEU A 1 257 ? 1.487 -43.689 -18.374 1.00 52.77 257 LEU A O 1
ATOM 1907 N N . ILE A 1 258 ? 0.034 -43.939 -16.708 1.00 50.89 258 ILE A N 1
ATOM 1908 C CA . ILE A 1 258 ? 0.317 -42.596 -16.168 1.00 51.50 258 ILE A CA 1
ATOM 1909 C C . ILE A 1 258 ? 1.774 -42.488 -15.738 1.00 52.35 258 ILE A C 1
ATOM 1910 O O . ILE A 1 258 ? 2.487 -41.627 -16.221 1.00 52.48 258 ILE A O 1
ATOM 1915 N N . GLU A 1 259 ? 2.191 -43.378 -14.836 1.00 53.58 259 GLU A N 1
ATOM 1916 C CA . GLU A 1 259 ? 3.595 -43.578 -14.407 1.00 55.04 259 GLU A CA 1
ATOM 1917 C C . GLU A 1 259 ? 4.599 -43.294 -15.538 1.00 55.86 259 GLU A C 1
ATOM 1918 O O . GLU A 1 259 ? 5.468 -42.440 -15.389 1.00 56.22 259 GLU A O 1
ATOM 1924 N N . ARG A 1 260 ? 4.439 -43.984 -16.679 1.00 56.08 260 ARG A N 1
ATOM 1925 C CA . ARG A 1 260 ? 5.341 -43.870 -17.838 1.00 56.50 260 ARG A CA 1
ATOM 1926 C C . ARG A 1 260 ? 5.286 -42.548 -18.613 1.00 56.43 260 ARG A C 1
ATOM 1927 O O . ARG A 1 260 ? 6.305 -42.094 -19.115 1.00 56.88 260 ARG A O 1
ATOM 1935 N N . LEU A 1 261 ? 4.102 -41.954 -18.736 1.00 56.05 261 LEU A N 1
ATOM 1936 C CA . LEU A 1 261 ? 3.890 -40.847 -19.675 1.00 56.15 261 LEU A CA 1
ATOM 1937 C C . LEU A 1 261 ? 3.814 -39.451 -19.058 1.00 56.13 261 LEU A C 1
ATOM 1938 O O . LEU A 1 261 ? 3.688 -38.458 -19.775 1.00 56.10 261 LEU A O 1
ATOM 1943 N N . SER A 1 262 ? 3.918 -39.373 -17.739 1.00 55.91 262 SER A N 1
ATOM 1944 C CA . SER A 1 262 ? 3.631 -38.129 -17.059 1.00 56.27 262 SER A CA 1
ATOM 1945 C C . SER A 1 262 ? 4.698 -37.049 -17.273 1.00 56.82 262 SER A C 1
ATOM 1946 O O . SER A 1 262 ? 4.396 -35.857 -17.191 1.00 56.86 262 SER A O 1
ATOM 1949 N N . TYR A 1 263 ? 5.928 -37.462 -17.573 1.00 57.59 263 TYR A N 1
ATOM 1950 C CA . TYR A 1 263 ? 7.027 -36.517 -17.828 1.00 58.47 263 TYR A CA 1
ATOM 1951 C C . TYR A 1 263 ? 6.801 -35.718 -19.141 1.00 58.90 263 TYR A C 1
ATOM 1952 O O . TYR A 1 263 ? 7.326 -34.630 -19.314 1.00 59.28 263 TYR A O 1
ATOM 1961 N N . LYS A 1 264 ? 5.988 -36.265 -20.042 1.00 59.44 264 LYS A N 1
ATOM 1962 C CA . LYS A 1 264 ? 5.663 -35.641 -21.334 1.00 60.11 264 LYS A CA 1
ATOM 1963 C C . LYS A 1 264 ? 4.267 -35.026 -21.345 1.00 59.43 264 LYS A C 1
ATOM 1964 O O . LYS A 1 264 ? 3.769 -34.655 -22.408 1.00 60.01 264 LYS A O 1
ATOM 1970 N N . ALA A 1 265 ? 3.626 -34.931 -20.187 1.00 58.34 265 ALA A N 1
ATOM 1971 C CA . ALA A 1 265 ? 2.235 -34.497 -20.161 1.00 57.57 265 ALA A CA 1
ATOM 1972 C C . ALA A 1 265 ? 2.105 -32.991 -20.001 1.00 57.46 265 ALA A C 1
ATOM 1973 O O . ALA A 1 265 ? 2.720 -32.417 -19.096 1.00 58.11 265 ALA A O 1
ATOM 1975 N N . VAL A 1 266 ? 1.305 -32.356 -20.862 1.00 56.67 266 VAL A N 1
ATOM 1976 C CA . VAL A 1 266 ? 0.981 -30.918 -20.688 1.00 56.73 266 VAL A CA 1
ATOM 1977 C C . VAL A 1 266 ? -0.248 -30.671 -19.839 1.00 55.71 266 VAL A C 1
ATOM 1978 O O . VAL A 1 266 ? -0.485 -29.533 -19.426 1.00 56.27 266 VAL A O 1
ATOM 1982 N N . GLY A 1 267 ? -1.004 -31.748 -19.581 1.00 53.88 267 GLY A N 1
ATOM 1983 C CA . GLY A 1 267 ? -2.285 -31.680 -18.904 1.00 51.83 267 GLY A CA 1
ATOM 1984 C C . GLY A 1 267 ? -2.990 -33.015 -18.720 1.00 50.14 267 GLY A C 1
ATOM 1985 O O . GLY A 1 267 ? -2.725 -33.983 -19.420 1.00 50.11 267 GLY A O 1
ATOM 1986 N N . PHE A 1 268 ? -3.920 -33.047 -17.774 1.00 48.59 268 PHE A N 1
ATOM 1987 C CA . PHE A 1 268 ? -4.465 -34.274 -17.257 1.00 46.56 268 PHE A CA 1
ATOM 1988 C C . PHE A 1 268 ? -5.923 -34.068 -16.943 1.00 45.63 268 PHE A C 1
ATOM 1989 O O . PHE A 1 268 ? -6.318 -32.953 -16.601 1.00 46.10 268 PHE A O 1
ATOM 1997 N N . ASP A 1 269 ? -6.726 -35.121 -17.089 1.00 44.62 269 ASP A N 1
ATOM 1998 C CA . ASP A 1 269 ? -8.086 -35.100 -16.574 1.00 44.46 269 ASP A CA 1
ATOM 1999 C C . ASP A 1 269 ? -8.725 -36.471 -16.224 1.00 42.98 269 ASP A C 1
ATOM 2000 O O . ASP A 1 269 ? -8.358 -37.496 -16.790 1.00 43.04 269 ASP A O 1
ATOM 2005 N N . ILE A 1 270 ? -9.671 -36.468 -15.282 1.00 41.54 270 ILE A N 1
ATOM 2006 C CA . ILE A 1 270 ? -10.351 -37.680 -14.811 1.00 40.36 270 ILE A CA 1
ATOM 2007 C C . ILE A 1 270 ? -11.859 -37.449 -14.831 1.00 40.59 270 ILE A C 1
ATOM 2008 O O . ILE A 1 270 ? -12.356 -36.547 -14.148 1.00 41.59 270 ILE A O 1
ATOM 2013 N N . VAL A 1 271 ? -12.589 -38.267 -15.588 1.00 40.29 271 VAL A N 1
ATOM 2014 C CA . VAL A 1 271 ? -13.996 -38.007 -15.825 1.00 40.36 271 VAL A CA 1
ATOM 2015 C C . VAL A 1 271 ? -14.854 -39.270 -15.785 1.00 41.43 271 VAL A C 1
ATOM 2016 O O . VAL A 1 271 ? -14.345 -40.387 -15.718 1.00 41.19 271 VAL A O 1
ATOM 2020 N N . GLU A 1 272 ? -16.164 -39.062 -15.820 1.00 42.73 272 GLU A N 1
ATOM 2021 C CA . GLU A 1 272 ? -17.147 -40.093 -16.084 1.00 43.65 272 GLU A CA 1
ATOM 2022 C C . GLU A 1 272 ? -17.370 -41.131 -14.961 1.00 44.41 272 GLU A C 1
ATOM 2023 O O . GLU A 1 272 ? -17.695 -42.311 -15.244 1.00 45.36 272 GLU A O 1
ATOM 2029 N N . PHE A 1 273 ? -17.257 -40.723 -13.699 1.00 44.37 273 PHE A N 1
ATOM 2030 C CA . PHE A 1 273 ? -17.760 -41.595 -12.620 1.00 43.67 273 PHE A CA 1
ATOM 2031 C C . PHE A 1 273 ? -18.654 -40.821 -11.634 1.00 43.89 273 PHE A C 1
ATOM 2032 O O . PHE A 1 273 ? -18.495 -39.596 -11.465 1.00 42.49 273 PHE A O 1
ATOM 2040 N N . SER A 1 274 ? -19.567 -41.545 -10.974 1.00 43.88 274 SER A N 1
ATOM 2041 C CA . SER A 1 274 ? -20.601 -40.917 -10.138 1.00 44.56 274 SER A CA 1
ATOM 2042 C C . SER A 1 274 ? -20.634 -41.358 -8.671 1.00 44.07 274 SER A C 1
ATOM 2043 O O . SER A 1 274 ? -21.073 -42.466 -8.350 1.00 43.88 274 SER A O 1
ATOM 2046 N N . PRO A 1 275 ? -20.198 -40.479 -7.770 1.00 44.03 275 PRO A N 1
ATOM 2047 C CA . PRO A 1 275 ? -20.052 -40.744 -6.333 1.00 43.64 275 PRO A CA 1
ATOM 2048 C C . PRO A 1 275 ? -21.327 -41.356 -5.685 1.00 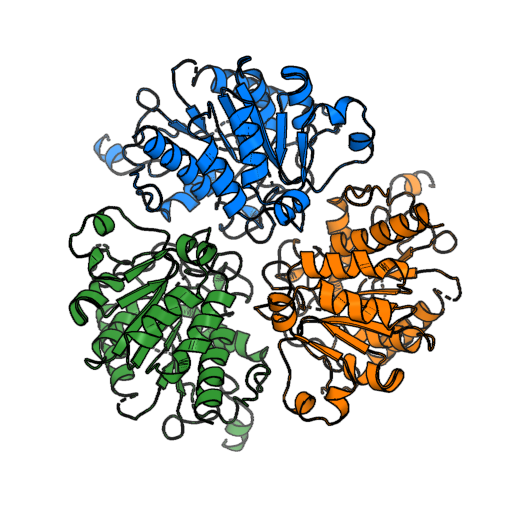44.13 275 PRO A C 1
ATOM 2049 O O . PRO A 1 275 ? -21.221 -42.076 -4.687 1.00 44.15 275 PRO A O 1
ATOM 2053 N N . LEU A 1 276 ? -22.509 -41.082 -6.251 1.00 44.18 276 LEU A N 1
ATOM 2054 C CA . LEU A 1 276 ? -23.777 -41.587 -5.708 1.00 43.86 276 LEU A CA 1
ATOM 2055 C C . LEU A 1 276 ? -23.991 -43.083 -5.896 1.00 43.49 276 LEU A C 1
ATOM 2056 O O . LEU A 1 276 ? -24.898 -43.650 -5.299 1.00 43.25 276 LEU A O 1
ATOM 2061 N N . TYR A 1 277 ? -23.172 -43.725 -6.719 1.00 43.34 277 TYR A N 1
ATOM 2062 C CA . TYR A 1 277 ? -23.400 -45.135 -7.027 1.00 43.26 277 TYR A CA 1
ATOM 2063 C C . TYR A 1 277 ? -22.479 -46.091 -6.292 1.00 44.00 277 TYR A C 1
ATOM 2064 O O . TYR A 1 277 ? -22.516 -47.281 -6.548 1.00 44.60 277 TYR A O 1
ATOM 2073 N N . ASP A 1 278 ? -21.656 -45.589 -5.377 1.00 44.41 278 ASP A N 1
ATOM 2074 C CA . ASP A 1 278 ? -20.829 -46.472 -4.535 1.00 45.06 278 ASP A CA 1
ATOM 2075 C C . ASP A 1 278 ? -20.470 -45.774 -3.217 1.00 45.23 278 ASP A C 1
ATOM 2076 O O . ASP A 1 278 ? -20.934 -44.663 -2.952 1.00 44.89 278 ASP A O 1
ATOM 2081 N N . ASN A 1 279 ? -19.657 -46.413 -2.382 1.00 45.29 279 ASN A N 1
ATOM 2082 C CA . ASN A 1 279 ? -19.417 -45.836 -1.057 1.00 45.65 279 ASN A CA 1
ATOM 2083 C C . ASN A 1 279 ? -18.104 -45.092 -0.966 1.00 45.74 279 ASN A C 1
ATOM 2084 O O . ASN A 1 279 ? -17.626 -44.811 0.147 1.00 46.95 279 ASN A O 1
ATOM 2089 N N . GLY A 1 280 ? -17.498 -44.788 -2.115 1.00 44.56 280 GLY A N 1
ATOM 2090 C CA . GLY A 1 280 ? -16.282 -43.987 -2.118 1.00 43.93 280 GLY A CA 1
ATOM 2091 C C . GLY A 1 280 ? -15.037 -44.643 -2.696 1.00 44.42 280 GLY A C 1
ATOM 2092 O O . GLY A 1 280 ? -14.073 -43.942 -2.940 1.00 45.20 280 GLY A O 1
ATOM 2093 N N . ASN A 1 281 ? -15.035 -45.963 -2.927 1.00 43.65 281 ASN A N 1
ATOM 2094 C CA . ASN A 1 281 ? -13.855 -46.636 -3.493 1.00 43.15 281 ASN A CA 1
ATOM 2095 C C . ASN A 1 281 ? -13.422 -46.093 -4.869 1.00 42.54 281 ASN A C 1
ATOM 2096 O O . ASN A 1 281 ? -12.244 -46.036 -5.183 1.00 43.43 281 ASN A O 1
ATOM 2101 N N . THR A 1 282 ? -14.363 -45.685 -5.684 1.00 42.20 282 THR A N 1
ATOM 2102 C CA . THR A 1 282 ? -14.014 -45.182 -7.009 1.00 42.58 282 THR A CA 1
ATOM 2103 C C . THR A 1 282 ? -13.359 -43.809 -6.896 1.00 43.58 282 THR A C 1
ATOM 2104 O O . THR A 1 282 ? -12.302 -43.558 -7.497 1.00 45.15 282 THR A O 1
ATOM 2108 N N . SER A 1 283 ? -13.948 -42.923 -6.100 1.00 43.19 283 SER A N 1
ATOM 2109 C CA . SER A 1 283 ? -13.383 -41.597 -5.941 1.00 43.75 283 SER A CA 1
ATOM 2110 C C . SER A 1 283 ? -12.015 -41.659 -5.243 1.00 43.97 283 SER A C 1
ATOM 2111 O O . SER A 1 283 ? -11.158 -40.756 -5.393 1.00 43.32 283 SER A O 1
ATOM 2122 N N . LEU A 1 285 ? -9.871 -44.224 -6.006 1.00 43.73 285 LEU A N 1
ATOM 2123 C CA . LEU A 1 285 ? -8.953 -44.640 -7.065 1.00 43.51 285 LEU A CA 1
ATOM 2124 C C . LEU A 1 285 ? -8.641 -43.431 -7.903 1.00 44.63 285 LEU A C 1
ATOM 2125 O O . LEU A 1 285 ? -7.492 -43.245 -8.336 1.00 45.05 285 LEU A O 1
ATOM 2130 N N . ALA A 1 286 ? -9.660 -42.593 -8.112 1.00 44.12 286 ALA A N 1
ATOM 2131 C CA . ALA A 1 286 ? -9.463 -41.317 -8.786 1.00 44.18 286 ALA A CA 1
ATOM 2132 C C . ALA A 1 286 ? -8.419 -40.457 -8.079 1.00 44.49 286 ALA A C 1
ATOM 2133 O O . ALA A 1 286 ? -7.452 -40.025 -8.678 1.00 45.25 286 ALA A O 1
ATOM 2135 N N . ALA A 1 287 ? -8.603 -40.233 -6.790 1.00 45.19 287 ALA A N 1
ATOM 2136 C CA . ALA A 1 287 ? -7.707 -39.358 -6.043 1.00 46.19 287 ALA A CA 1
ATOM 2137 C C . ALA A 1 287 ? -6.307 -39.926 -6.062 1.00 46.71 287 ALA A C 1
ATOM 2138 O O . ALA A 1 287 ? -5.326 -39.176 -6.078 1.00 47.41 287 ALA A O 1
ATOM 2140 N N . LYS A 1 288 ? -6.214 -41.251 -6.045 1.00 46.01 288 LYS A N 1
ATOM 2141 C CA . LYS A 1 288 ? -4.915 -41.913 -6.074 1.00 46.20 288 LYS A CA 1
ATOM 2142 C C . LYS A 1 288 ? -4.190 -41.718 -7.429 1.00 46.16 288 LYS A C 1
ATOM 2143 O O . LYS A 1 288 ? -3.013 -41.419 -7.469 1.00 45.85 288 LYS A O 1
ATOM 2149 N N . LEU A 1 289 ? -4.915 -41.852 -8.532 1.00 46.29 289 LEU A N 1
ATOM 2150 C CA . LEU A 1 289 ? -4.356 -41.606 -9.866 1.00 46.12 289 LEU A CA 1
ATOM 2151 C C . LEU A 1 289 ? -3.894 -40.155 -10.003 1.00 46.38 289 LEU A C 1
ATOM 2152 O O . LEU A 1 289 ? -2.944 -39.891 -10.701 1.00 46.54 289 LEU A O 1
ATOM 2157 N N . LEU A 1 290 ? -4.580 -39.222 -9.349 1.00 46.29 290 LEU A N 1
ATOM 2158 C CA . LEU A 1 290 ? -4.116 -37.842 -9.274 1.00 47.08 290 LEU A CA 1
ATOM 2159 C C . LEU A 1 290 ? -2.753 -37.779 -8.592 1.00 48.02 290 LEU A C 1
ATOM 2160 O O . LEU A 1 290 ? -1.870 -37.016 -9.016 1.00 48.52 290 LEU A O 1
ATOM 2165 N N . GLN A 1 291 ? -2.564 -38.601 -7.560 1.00 47.89 291 GLN A N 1
ATOM 2166 C CA . GLN A 1 291 ? -1.252 -38.726 -6.941 1.00 48.81 291 GLN A CA 1
ATOM 2167 C C . GLN A 1 291 ? -0.165 -39.314 -7.893 1.00 49.69 291 GLN A C 1
ATOM 2168 O O . GLN A 1 291 ? 0.894 -38.698 -8.116 1.00 50.04 291 GLN A O 1
ATOM 2174 N N . VAL A 1 292 ? -0.447 -40.482 -8.464 1.00 49.23 292 VAL A N 1
ATOM 2175 C CA . VAL A 1 292 ? 0.471 -41.127 -9.378 1.00 49.52 292 VAL A CA 1
ATOM 2176 C C . VAL A 1 292 ? 0.948 -40.189 -10.465 1.00 50.33 292 VAL A C 1
ATOM 2177 O O . VAL A 1 292 ? 2.098 -40.251 -10.885 1.00 51.15 292 VAL A O 1
ATOM 2181 N N . PHE A 1 293 ? 0.069 -39.305 -10.903 1.00 50.77 293 PHE A N 1
ATOM 2182 C CA . PHE A 1 293 ? 0.425 -38.357 -11.936 1.00 50.89 293 PHE A CA 1
ATOM 2183 C C . PHE A 1 293 ? 1.500 -37.369 -11.468 1.00 51.93 293 PHE A C 1
ATOM 2184 O O . PHE A 1 293 ? 2.499 -37.191 -12.141 1.00 52.83 293 PHE A O 1
ATOM 2192 N N . ILE A 1 294 ? 1.281 -36.727 -10.324 1.00 52.48 294 ILE A N 1
ATOM 2193 C CA . ILE A 1 294 ? 2.197 -35.705 -9.811 1.00 53.52 294 ILE A CA 1
ATOM 2194 C C . ILE A 1 294 ? 3.484 -36.300 -9.228 1.00 54.80 294 ILE A C 1
ATOM 2195 O O . ILE A 1 294 ? 4.554 -35.736 -9.403 1.00 55.72 294 ILE A O 1
ATOM 2200 N N . ALA A 1 295 ? 3.374 -37.433 -8.539 1.00 55.60 295 ALA A N 1
ATOM 2201 C CA . ALA A 1 295 ? 4.535 -38.071 -7.945 1.00 56.62 295 ALA A CA 1
ATOM 2202 C C . ALA A 1 295 ? 5.492 -38.660 -8.992 1.00 57.60 295 ALA A C 1
ATOM 2203 O O . ALA A 1 295 ? 6.704 -38.430 -8.899 1.00 58.88 295 ALA A O 1
ATOM 2205 N N . SER A 1 296 ? 4.963 -39.409 -9.970 1.00 57.47 296 SER A N 1
ATOM 2206 C CA . SER A 1 296 ? 5.799 -40.024 -10.999 1.00 57.60 296 SER A CA 1
ATOM 2207 C C . SER A 1 296 ? 6.537 -38.957 -11.789 1.00 58.89 296 SER A C 1
ATOM 2208 O O . SER A 1 296 ? 7.664 -39.180 -12.231 1.00 59.95 296 SER A O 1
ATOM 2211 N N . ARG A 1 297 ? 5.914 -37.794 -11.932 1.00 59.50 297 ARG A N 1
ATOM 2212 C CA . ARG A 1 297 ? 6.496 -36.711 -12.686 1.00 60.91 297 ARG A CA 1
ATOM 2213 C C . ARG A 1 297 ? 7.618 -36.003 -11.917 1.00 62.61 297 ARG A C 1
ATOM 2214 O O . ARG A 1 297 ? 8.649 -35.624 -12.488 1.00 63.85 297 ARG A O 1
ATOM 2222 N N . GLU A 1 298 ? 7.435 -35.829 -10.624 1.00 63.72 298 GLU A N 1
ATOM 2223 C CA . GLU A 1 298 ? 8.478 -35.224 -9.805 1.00 65.93 298 GLU A CA 1
ATOM 2224 C C . GLU A 1 298 ? 9.731 -36.110 -9.636 1.00 66.87 298 GLU A C 1
ATOM 2225 O O . GLU A 1 298 ? 10.855 -35.631 -9.690 1.00 67.66 298 GLU A O 1
ATOM 2231 N N . LYS A 1 299 ? 9.521 -37.405 -9.438 1.00 68.02 299 LYS A N 1
ATOM 2232 C CA . LYS A 1 299 ? 10.612 -38.387 -9.433 1.00 69.33 299 LYS A CA 1
ATOM 2233 C C . LYS A 1 299 ? 11.409 -38.315 -10.727 1.00 69.83 299 LYS A C 1
ATOM 2234 O O . LYS A 1 299 ? 12.622 -38.165 -10.680 1.00 71.05 299 LYS A O 1
ATOM 2240 N N . TYR A 1 300 ? 10.728 -38.417 -11.873 1.00 69.80 300 TYR A N 1
ATOM 2241 C CA . TYR A 1 300 ? 11.381 -38.236 -13.183 1.00 70.08 300 TYR A CA 1
ATOM 2242 C C . TYR A 1 300 ? 12.297 -37.009 -13.264 1.00 71.24 300 TYR A C 1
ATOM 2243 O O . TYR A 1 300 ? 13.459 -37.137 -13.627 1.00 72.10 300 TYR A O 1
ATOM 2252 N N . TYR A 1 301 ? 11.769 -35.831 -12.943 1.00 71.91 301 TYR A N 1
ATOM 2253 C CA . TYR A 1 301 ? 12.568 -34.618 -12.949 1.00 73.65 301 TYR A CA 1
ATOM 2254 C C . TYR A 1 301 ? 13.617 -34.525 -11.831 1.00 75.13 301 TYR A C 1
ATOM 2255 O O . TYR A 1 301 ? 14.179 -33.446 -11.588 1.00 76.29 301 TYR A O 1
ATOM 2264 N N . LYS A 1 302 ? 13.901 -35.658 -11.176 1.00 75.47 302 LYS A N 1
ATOM 2265 C CA . LYS A 1 302 ? 14.979 -35.749 -10.170 1.00 76.31 302 LYS A CA 1
ATOM 2266 C C . LYS A 1 302 ? 15.736 -37.098 -10.194 1.00 76.03 302 LYS A C 1
ATOM 2267 O O . LYS A 1 302 ? 16.211 -37.557 -11.243 1.00 75.52 302 LYS A O 1
ATOM 2273 N N . ALA B 1 13 ? -55.497 -43.795 -31.802 1.00 82.92 13 ALA B N 1
ATOM 2274 C CA . ALA B 1 13 ? -55.986 -45.171 -31.535 1.00 83.25 13 ALA B CA 1
ATOM 2275 C C . ALA B 1 13 ? -54.877 -46.219 -31.780 1.00 82.51 13 ALA B C 1
ATOM 2276 O O . ALA B 1 13 ? -54.599 -47.071 -30.932 1.00 82.12 13 ALA B O 1
ATOM 2278 N N . SER B 1 14 ? -54.256 -46.144 -32.958 1.00 82.53 14 SER B N 1
ATOM 2279 C CA . SER B 1 14 ? -53.200 -47.069 -33.361 1.00 81.34 14 SER B CA 1
ATOM 2280 C C . SER B 1 14 ? -51.912 -46.286 -33.480 1.00 80.11 14 SER B C 1
ATOM 2281 O O . SER B 1 14 ? -50.828 -46.856 -33.483 1.00 79.33 14 SER B O 1
ATOM 2284 N N . GLU B 1 15 ? -52.048 -44.971 -33.592 1.00 79.76 15 GLU B N 1
ATOM 2285 C CA . GLU B 1 15 ? -50.924 -44.061 -33.479 1.00 79.22 15 GLU B CA 1
ATOM 2286 C C . GLU B 1 15 ? -50.253 -44.180 -32.087 1.00 77.68 15 GLU B C 1
ATOM 2287 O O . GLU B 1 15 ? -49.035 -43.954 -31.954 1.00 76.36 15 GLU B O 1
ATOM 2293 N N . LEU B 1 16 ? -51.064 -44.533 -31.071 1.00 76.76 16 LEU B N 1
ATOM 2294 C CA . LEU B 1 16 ? -50.613 -44.702 -29.680 1.00 74.64 16 LEU B CA 1
ATOM 2295 C C . LEU B 1 16 ? -49.720 -45.921 -29.471 1.00 73.90 16 LEU B C 1
ATOM 2296 O O . LEU B 1 16 ? -48.730 -45.845 -28.722 1.00 72.98 16 LEU B O 1
ATOM 2301 N N . ARG B 1 17 ? -50.057 -47.034 -30.125 1.00 73.80 17 ARG B N 1
ATOM 2302 C CA . ARG B 1 17 ? -49.173 -48.221 -30.132 1.00 73.11 17 ARG B CA 1
ATOM 2303 C C . ARG B 1 17 ? -47.840 -47.934 -30.837 1.00 71.79 17 ARG B C 1
ATOM 2304 O O . ARG B 1 17 ? -46.853 -48.647 -30.653 1.00 70.41 17 ARG B O 1
ATOM 2312 N N . SER B 1 18 ? -47.832 -46.860 -31.614 1.00 71.37 18 SER B N 1
ATOM 2313 C CA . SER B 1 18 ? -46.646 -46.408 -32.290 1.00 70.90 18 SER B CA 1
ATOM 2314 C C . SER B 1 18 ? -45.770 -45.505 -31.397 1.00 69.70 18 SER B C 1
ATOM 2315 O O . SER B 1 18 ? -44.614 -45.224 -31.704 1.00 69.65 18 SER B O 1
ATOM 2318 N N . ILE B 1 19 ? -46.316 -45.047 -30.284 1.00 68.99 19 ILE B N 1
ATOM 2319 C CA . ILE B 1 19 ? -45.575 -44.137 -29.419 1.00 67.43 19 ILE B CA 1
ATOM 2320 C C . ILE B 1 19 ? -45.162 -44.837 -28.110 1.00 65.57 19 ILE B C 1
ATOM 2321 O O . ILE B 1 19 ? -44.130 -44.518 -27.545 1.00 64.37 19 ILE B O 1
ATOM 2326 N N . PHE B 1 20 ? -45.963 -45.801 -27.658 1.00 64.50 20 PHE B N 1
ATOM 2327 C CA . PHE B 1 20 ? -45.785 -46.398 -26.348 1.00 62.79 20 PHE B CA 1
ATOM 2328 C C . PHE B 1 20 ? -45.567 -47.879 -26.466 1.00 62.51 20 PHE B C 1
ATOM 2329 O O . PHE B 1 20 ? -46.235 -48.553 -27.260 1.00 63.36 20 PHE B O 1
ATOM 2337 N N . SER B 1 21 ? -44.644 -48.395 -25.649 1.00 61.43 21 SER B N 1
ATOM 2338 C CA . SER B 1 21 ? -44.366 -49.828 -25.616 1.00 60.50 21 SER B CA 1
ATOM 2339 C C . SER B 1 21 ? -43.997 -50.339 -24.225 1.00 59.06 21 SER B C 1
ATOM 2340 O O . SER B 1 21 ? -43.397 -49.634 -23.427 1.00 58.54 21 SER B O 1
ATOM 2343 N N . LEU B 1 22 ? -44.372 -51.577 -23.937 1.00 58.51 22 LEU B N 1
ATOM 2344 C CA . LEU B 1 22 ? -43.981 -52.199 -22.693 1.00 57.44 22 LEU B CA 1
ATOM 2345 C C . LEU B 1 22 ? -42.469 -52.388 -22.711 1.00 56.56 22 LEU B C 1
ATOM 2346 O O . LEU B 1 22 ? -41.840 -52.325 -23.770 1.00 57.33 22 LEU B O 1
ATOM 2351 N N . LYS B 1 23 ? -41.898 -52.608 -21.533 1.00 55.31 23 LYS B N 1
ATOM 2352 C CA . LYS B 1 23 ? -40.469 -52.782 -21.337 1.00 54.04 23 LYS B CA 1
ATOM 2353 C C . LYS B 1 23 ? -40.016 -54.141 -21.845 1.00 54.31 23 LYS B C 1
ATOM 2354 O O . LYS B 1 23 ? -40.659 -55.158 -21.583 1.00 54.62 23 LYS B O 1
ATOM 2360 N N . LYS B 1 24 ? -38.907 -54.145 -22.572 1.00 54.33 24 LYS B N 1
ATOM 2361 C CA . LYS B 1 24 ? -38.249 -55.401 -22.969 1.00 54.84 24 LYS B CA 1
ATOM 2362 C C . LYS B 1 24 ? -36.771 -55.240 -23.389 1.00 53.64 24 LYS B C 1
ATOM 2363 O O . LYS B 1 24 ? -36.193 -54.178 -23.296 1.00 53.07 24 LYS B O 1
ATOM 2369 N N . ILE B 1 25 ? -36.160 -56.316 -23.837 1.00 53.57 25 ILE B N 1
ATOM 2370 C CA . ILE B 1 25 ? -34.812 -56.221 -24.346 1.00 53.89 25 ILE B CA 1
ATOM 2371 C C . ILE B 1 25 ? -34.798 -55.419 -25.641 1.00 53.91 25 ILE B C 1
ATOM 2372 O O . ILE B 1 25 ? -35.454 -55.774 -26.620 1.00 54.60 25 ILE B O 1
ATOM 2377 N N . ALA B 1 26 ? -34.032 -54.346 -25.647 1.00 53.74 26 ALA B N 1
ATOM 2378 C CA . ALA B 1 26 ? -34.167 -53.351 -26.694 1.00 54.67 26 ALA B CA 1
ATOM 2379 C C . ALA B 1 26 ? -34.002 -53.918 -28.092 1.00 55.50 26 ALA B C 1
ATOM 2380 O O . ALA B 1 26 ? -34.569 -53.396 -29.037 1.00 56.39 26 ALA B O 1
ATOM 2382 N N . ASP B 1 27 ? -33.237 -54.993 -28.221 1.00 56.14 27 ASP B N 1
ATOM 2383 C CA . ASP B 1 27 ? -32.951 -55.551 -29.534 1.00 57.02 27 ASP B CA 1
ATOM 2384 C C . ASP B 1 27 ? -33.900 -56.674 -29.874 1.00 57.66 27 ASP B C 1
ATOM 2385 O O . ASP B 1 27 ? -33.977 -57.102 -31.027 1.00 58.94 27 ASP B O 1
ATOM 2390 N N . ALA B 1 28 ? -34.646 -57.147 -28.886 1.00 57.90 28 ALA B N 1
ATOM 2391 C CA . ALA B 1 28 ? -35.637 -58.199 -29.137 1.00 58.70 28 ALA B CA 1
ATOM 2392 C C . ALA B 1 28 ? -36.805 -57.644 -29.948 1.00 59.67 28 ALA B C 1
ATOM 2393 O O . ALA B 1 28 ? -37.900 -57.416 -29.415 1.00 59.99 28 ALA B O 1
ATOM 2395 N N . VAL B 1 29 ? -36.552 -57.441 -31.241 1.00 60.05 29 VAL B N 1
ATOM 2396 C CA . VAL B 1 29 ? -37.475 -56.754 -32.133 1.00 60.74 29 VAL B CA 1
ATOM 2397 C C . VAL B 1 29 ? -38.517 -57.672 -32.802 1.00 61.13 29 VAL B C 1
ATOM 2398 O O . VAL B 1 29 ? -39.597 -57.227 -33.153 1.00 61.69 29 VAL B O 1
ATOM 2402 N N . ASN B 1 30 ? -38.207 -58.950 -32.957 1.00 61.57 30 ASN B N 1
ATOM 2403 C CA . ASN B 1 30 ? -39.073 -59.836 -33.717 1.00 62.46 30 ASN B CA 1
ATOM 2404 C C . ASN B 1 30 ? -40.100 -60.531 -32.855 1.00 63.29 30 ASN B C 1
ATOM 2405 O O . ASN B 1 30 ? -39.907 -60.670 -31.650 1.00 63.61 30 ASN B O 1
ATOM 2410 N N . GLY B 1 31 ? -41.205 -60.949 -33.470 1.00 64.21 31 GLY B N 1
ATOM 2411 C CA . GLY B 1 31 ? -42.154 -61.849 -32.813 1.00 64.81 31 GLY B CA 1
ATOM 2412 C C . GLY B 1 31 ? -41.557 -63.247 -32.766 1.00 65.34 31 GLY B C 1
ATOM 2413 O O . GLY B 1 31 ? -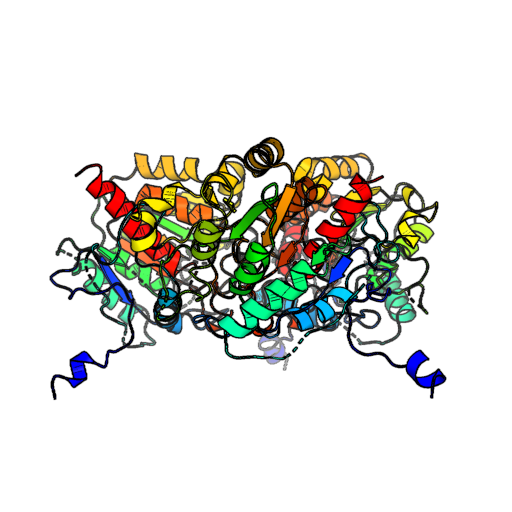40.523 -63.511 -33.414 1.00 65.26 31 GLY B O 1
ATOM 2414 N N . TYR B 1 32 ? -42.197 -64.139 -32.010 1.00 65.39 32 TYR B N 1
ATOM 2415 C CA . TYR B 1 32 ? -41.681 -65.482 -31.819 1.00 65.93 32 TYR B CA 1
ATOM 2416 C C . TYR B 1 32 ? -41.413 -66.221 -33.123 1.00 67.09 32 TYR B C 1
ATOM 2417 O O . TYR B 1 32 ? -40.334 -66.775 -33.323 1.00 66.75 32 TYR B O 1
ATOM 2426 N N . GLU B 1 33 ? -42.400 -66.218 -34.003 1.00 68.78 33 GLU B N 1
ATOM 2427 C CA . GLU B 1 33 ? -42.337 -66.959 -35.258 1.00 70.66 33 GLU B CA 1
ATOM 2428 C C . GLU B 1 33 ? -41.122 -66.626 -36.128 1.00 70.18 33 GLU B C 1
ATOM 2429 O O . GLU B 1 33 ? -40.511 -67.516 -36.715 1.00 70.24 33 GLU B O 1
ATOM 2435 N N . GLU B 1 34 ? -40.771 -65.347 -36.187 1.00 70.05 34 GLU B N 1
ATOM 2436 C CA . GLU B 1 34 ? -39.639 -64.882 -36.956 1.00 69.94 34 GLU B CA 1
ATOM 2437 C C . GLU B 1 34 ? -38.358 -64.817 -36.118 1.00 68.20 34 GLU B C 1
ATOM 2438 O O . GLU B 1 34 ? -37.370 -64.230 -36.550 1.00 68.74 34 GLU B O 1
ATOM 2444 N N . ALA B 1 35 ? -38.345 -65.411 -34.929 1.00 66.30 35 ALA B N 1
ATOM 2445 C CA . ALA B 1 35 ? -37.166 -65.288 -34.073 1.00 63.94 35 ALA B CA 1
ATOM 2446 C C . ALA B 1 35 ? -36.270 -66.517 -34.073 1.00 62.79 35 ALA B C 1
ATOM 2447 O O . ALA B 1 35 ? -36.776 -67.646 -34.094 1.00 62.72 35 ALA B O 1
ATOM 2449 N N . LYS B 1 36 ? -34.951 -66.299 -34.037 1.00 61.04 36 LYS B N 1
ATOM 2450 C CA . LYS B 1 36 ? -33.971 -67.402 -33.901 1.00 60.57 36 LYS B CA 1
ATOM 2451 C C . LYS B 1 36 ? -33.687 -67.596 -32.437 1.00 59.21 36 LYS B C 1
ATOM 2452 O O . LYS B 1 36 ? -33.554 -68.727 -31.949 1.00 58.88 36 LYS B O 1
ATOM 2458 N N . TYR B 1 37 ? -33.579 -66.468 -31.743 1.00 58.09 37 TYR B N 1
ATOM 2459 C CA . TYR B 1 37 ? -33.280 -66.455 -30.306 1.00 57.09 37 TYR B CA 1
ATOM 2460 C C . TYR B 1 37 ? -34.482 -65.931 -29.499 1.00 56.20 37 TYR B C 1
ATOM 2461 O O . TYR B 1 37 ? -34.973 -64.827 -29.709 1.00 56.06 37 TYR B O 1
ATOM 2470 N N . VAL B 1 38 ? -34.955 -66.748 -28.579 1.00 55.08 38 VAL B N 1
ATOM 2471 C CA . VAL B 1 38 ? -36.133 -66.414 -27.848 1.00 53.71 38 VAL B CA 1
ATOM 2472 C C . VAL B 1 38 ? -35.782 -66.294 -26.370 1.00 52.79 38 VAL B C 1
ATOM 2473 O O . VAL B 1 38 ? -35.467 -67.280 -25.686 1.00 51.69 38 VAL B O 1
ATOM 2477 N N . VAL B 1 39 ? -35.828 -65.054 -25.904 1.00 52.09 39 VAL B N 1
ATOM 2478 C CA . VAL B 1 39 ? -35.448 -64.682 -24.551 1.00 51.33 39 VAL B CA 1
ATOM 2479 C C . VAL B 1 39 ? -36.707 -64.613 -23.723 1.00 51.59 39 VAL B C 1
ATOM 2480 O O . VAL B 1 39 ? -37.701 -64.012 -24.148 1.00 52.22 39 VAL B O 1
ATOM 2484 N N . PHE B 1 40 ? -36.665 -65.234 -22.548 1.00 50.98 40 PHE B N 1
ATOM 2485 C CA . PHE B 1 40 ? -37.803 -65.242 -21.656 1.00 51.21 40 PHE B CA 1
ATOM 2486 C C . PHE B 1 40 ? -37.388 -65.333 -20.196 1.00 50.77 40 PHE B C 1
ATOM 2487 O O . PHE B 1 40 ? -36.388 -65.950 -19.856 1.00 49.69 40 PHE B O 1
ATOM 2495 N N . GLY B 1 41 ? -38.182 -64.699 -19.345 1.00 50.87 41 GLY B N 1
ATOM 2496 C CA . GLY B 1 41 ? -37.907 -64.670 -17.939 1.00 50.36 41 GLY B CA 1
ATOM 2497 C C . GLY B 1 41 ? -38.777 -65.599 -17.142 1.00 51.26 41 GLY B C 1
ATOM 2498 O O . GLY B 1 41 ? -39.942 -65.824 -17.466 1.00 51.53 41 GLY B O 1
ATOM 2499 N N . ILE B 1 42 ? -38.196 -66.127 -16.071 1.00 51.86 42 ILE B N 1
ATOM 2500 C CA . ILE B 1 42 ? -38.909 -66.959 -15.124 1.00 52.41 42 ILE B CA 1
ATOM 2501 C C . ILE B 1 42 ? -38.572 -66.448 -13.719 1.00 52.48 42 ILE B C 1
ATOM 2502 O O . ILE B 1 42 ? -37.504 -66.711 -13.202 1.00 52.69 42 ILE B O 1
ATOM 2507 N N . PRO B 1 43 ? -39.474 -65.674 -13.111 1.00 52.80 43 PRO B N 1
ATOM 2508 C CA . PRO B 1 43 ? -39.195 -65.028 -11.842 1.00 52.62 43 PRO B CA 1
ATOM 2509 C C . PRO B 1 43 ? -39.484 -65.923 -10.649 1.00 53.23 43 PRO B C 1
ATOM 2510 O O . PRO B 1 43 ? -40.461 -65.707 -9.926 1.00 53.77 43 PRO B O 1
ATOM 2514 N N . PHE B 1 44 ? -38.651 -66.927 -10.438 1.00 53.93 44 PHE B N 1
ATOM 2515 C CA . PHE B 1 44 ? -38.917 -67.887 -9.374 1.00 54.98 44 PHE B CA 1
ATOM 2516 C C . PHE B 1 44 ? -37.749 -67.997 -8.413 1.00 55.71 44 PHE B C 1
ATOM 2517 O O . PHE B 1 44 ? -36.592 -68.008 -8.806 1.00 54.71 44 PHE B O 1
ATOM 2525 N N . ASP B 1 45 ? -38.074 -68.154 -7.140 1.00 57.71 45 ASP B N 1
ATOM 2526 C CA . ASP B 1 45 ? -37.144 -67.784 -6.092 1.00 58.57 45 ASP B CA 1
ATOM 2527 C C . ASP B 1 45 ? -37.324 -68.627 -4.858 1.00 58.78 45 ASP B C 1
ATOM 2528 O O . ASP B 1 45 ? -36.493 -68.576 -3.949 1.00 58.64 45 ASP B O 1
ATOM 2533 N N . ASN B 1 46 ? -38.432 -69.362 -4.817 1.00 59.29 46 ASN B N 1
ATOM 2534 C CA . ASN B 1 46 ? -38.966 -69.876 -3.573 1.00 59.86 46 ASN B CA 1
ATOM 2535 C C . ASN B 1 46 ? -38.277 -71.147 -3.100 1.00 60.17 46 ASN B C 1
ATOM 2536 O O . ASN B 1 46 ? -38.913 -72.100 -2.628 1.00 61.37 46 ASN B O 1
ATOM 2541 N N . THR B 1 47 ? -36.965 -71.156 -3.223 1.00 59.27 47 THR B N 1
ATOM 2542 C CA . THR B 1 47 ? -36.176 -72.214 -2.628 1.00 59.47 47 THR B CA 1
ATOM 2543 C C . THR B 1 47 ? -34.852 -71.614 -2.120 1.00 58.65 47 THR B C 1
ATOM 2544 O O . THR B 1 47 ? -34.024 -72.325 -1.533 1.00 58.76 47 THR B O 1
ATOM 2548 N N . SER B 1 48 ? -34.680 -70.309 -2.343 1.00 57.12 48 SER B N 1
ATOM 2549 C CA . SER B 1 48 ? -33.408 -69.630 -2.096 1.00 57.18 48 SER B CA 1
ATOM 2550 C C . SER B 1 48 ? -33.314 -69.141 -0.668 1.00 56.71 48 SER B C 1
ATOM 2551 O O . SER B 1 48 ? -34.174 -68.409 -0.200 1.00 56.55 48 SER B O 1
ATOM 2554 N N . SER B 1 49 ? -32.254 -69.524 0.019 1.00 56.37 49 SER B N 1
ATOM 2555 C CA . SER B 1 49 ? -32.208 -69.264 1.442 1.00 56.14 49 SER B CA 1
ATOM 2556 C C . SER B 1 49 ? -31.47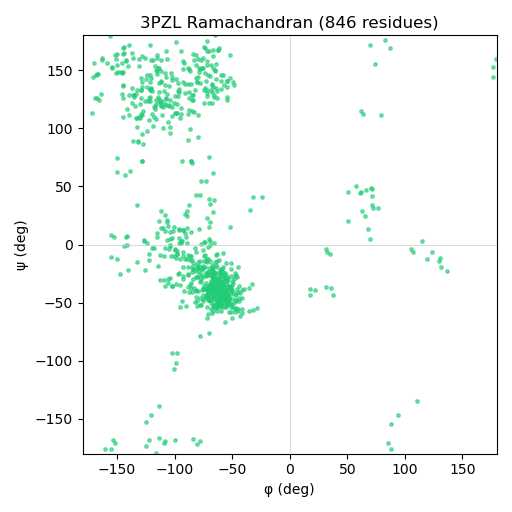7 -67.993 1.818 1.00 55.10 49 SER B C 1
ATOM 2557 O O . SER B 1 49 ? -32.025 -67.160 2.552 1.00 54.84 49 SER B O 1
ATOM 2560 N N . TYR B 1 50 ? -30.235 -67.858 1.336 1.00 53.53 50 TYR B N 1
ATOM 2561 C CA . TYR B 1 50 ? -29.367 -66.806 1.821 1.00 51.75 50 TYR B CA 1
ATOM 2562 C C . TYR B 1 50 ? -29.783 -65.371 1.383 1.00 51.54 50 TYR B C 1
ATOM 2563 O O . TYR B 1 50 ? -30.306 -64.605 2.185 1.00 52.50 50 TYR B O 1
ATOM 2572 N N . ARG B 1 51 ? -29.524 -64.994 0.139 1.00 50.48 51 ARG B N 1
ATOM 2573 C CA . ARG B 1 51 ? -29.938 -63.697 -0.360 1.00 48.30 51 ARG B CA 1
ATOM 2574 C C . ARG B 1 51 ? -31.104 -63.938 -1.255 1.00 48.75 51 ARG B C 1
ATOM 2575 O O . ARG B 1 51 ? -31.088 -64.852 -2.092 1.00 49.23 51 ARG B O 1
ATOM 2583 N N . ARG B 1 52 ? -32.119 -63.106 -1.109 1.00 48.90 52 ARG B N 1
ATOM 2584 C CA . ARG B 1 52 ? -33.293 -63.273 -1.937 1.00 50.06 52 ARG B CA 1
ATOM 2585 C C . ARG B 1 52 ? -33.534 -62.095 -2.888 1.00 49.44 52 ARG B C 1
ATOM 2586 O O . ARG B 1 52 ? -32.918 -61.058 -2.731 1.00 49.01 52 ARG B O 1
ATOM 2594 N N . GLY B 1 53 ? -34.353 -62.283 -3.921 1.00 49.99 53 GLY B N 1
ATOM 2595 C CA . GLY B 1 53 ? -34.482 -61.264 -4.971 1.00 49.61 53 GLY B CA 1
ATOM 2596 C C . GLY B 1 53 ? -34.195 -61.704 -6.402 1.00 49.62 53 GLY B C 1
ATOM 2597 O O . GLY B 1 53 ? -34.422 -60.939 -7.327 1.00 49.70 53 GLY B O 1
ATOM 2598 N N . SER B 1 54 ? -33.715 -62.929 -6.605 1.00 49.99 54 SER B N 1
ATOM 2599 C CA . SER B 1 54 ? -33.635 -63.502 -7.972 1.00 50.65 54 SER B CA 1
ATOM 2600 C C . SER B 1 54 ? -34.864 -63.213 -8.854 1.00 51.13 54 SER B C 1
ATOM 2601 O O . SER B 1 54 ? -34.701 -62.845 -10.019 1.00 51.50 54 SER B O 1
ATOM 2604 N N . LYS B 1 55 ? -36.074 -63.401 -8.307 1.00 50.54 55 LYS B N 1
ATOM 2605 C CA . LYS B 1 55 ? -37.301 -63.054 -9.011 1.00 50.83 55 LYS B CA 1
ATOM 2606 C C . LYS B 1 55 ? -37.174 -61.800 -9.897 1.00 49.15 55 LYS B C 1
ATOM 2607 O O . LYS B 1 55 ? -37.775 -61.755 -10.949 1.00 49.26 55 LYS B O 1
ATOM 2613 N N . TYR B 1 56 ? -36.432 -60.782 -9.456 1.00 47.54 56 TYR B N 1
ATOM 2614 C CA . TYR B 1 56 ? -36.429 -59.493 -10.150 1.00 47.57 56 TYR B CA 1
ATOM 2615 C C . TYR B 1 56 ? -35.288 -59.411 -11.163 1.00 47.36 56 TYR B C 1
ATOM 2616 O O . TYR B 1 56 ? -35.094 -58.373 -11.816 1.00 47.20 56 TYR B O 1
ATOM 2625 N N . ALA B 1 57 ? -34.532 -60.495 -11.310 1.00 46.72 57 ALA B N 1
ATOM 2626 C CA . ALA B 1 57 ? -33.366 -60.452 -12.198 1.00 45.87 57 ALA B CA 1
ATOM 2627 C C . ALA B 1 57 ? -33.762 -60.150 -13.651 1.00 45.05 57 ALA B C 1
ATOM 2628 O O . ALA B 1 57 ? -33.179 -59.264 -14.269 1.00 45.02 57 ALA B O 1
ATOM 2630 N N . PRO B 1 58 ? -34.767 -60.856 -14.191 1.00 44.32 58 PRO B N 1
ATOM 2631 C CA . PRO B 1 58 ? -35.063 -60.655 -15.589 1.00 44.19 58 PRO B CA 1
ATOM 2632 C C . PRO B 1 58 ? -35.479 -59.223 -15.857 1.00 44.29 58 PRO B C 1
ATOM 2633 O O . PRO B 1 58 ? -35.052 -58.628 -16.852 1.00 44.94 58 PRO B O 1
ATOM 2637 N N . ASP B 1 59 ? -36.275 -58.645 -14.973 1.00 44.04 59 ASP B N 1
ATOM 2638 C CA . ASP B 1 59 ? -36.580 -57.255 -15.136 1.00 43.52 59 ASP B CA 1
ATOM 2639 C C . ASP B 1 59 ? -35.310 -56.369 -15.110 1.00 43.09 59 ASP B C 1
ATOM 2640 O O . ASP B 1 59 ? -35.158 -55.453 -15.948 1.00 42.42 59 ASP B O 1
ATOM 2645 N N . SER B 1 60 ? -34.408 -56.624 -14.167 1.00 42.13 60 SER B N 1
ATOM 2646 C CA . SER B 1 60 ? -33.231 -55.770 -14.076 1.00 43.16 60 SER B CA 1
ATOM 2647 C C . SER B 1 60 ? -32.282 -55.919 -15.286 1.00 43.24 60 SER B C 1
ATOM 2648 O O . SER B 1 60 ? -31.628 -54.934 -15.713 1.00 42.78 60 SER B O 1
ATOM 2651 N N . ILE B 1 61 ? -32.235 -57.128 -15.850 1.00 42.28 61 ILE B N 1
ATOM 2652 C CA . ILE B 1 61 ? -31.481 -57.342 -17.067 1.00 42.79 61 ILE B CA 1
ATOM 2653 C C . ILE B 1 61 ? -32.018 -56.508 -18.252 1.00 43.27 61 ILE B C 1
ATOM 2654 O O . ILE B 1 61 ? -31.261 -55.948 -19.033 1.00 43.97 61 ILE B O 1
ATOM 2659 N N . ARG B 1 62 ? -33.324 -56.436 -18.391 1.00 43.74 62 ARG B N 1
ATOM 2660 C CA . ARG B 1 62 ? -33.920 -55.626 -19.448 1.00 43.57 62 ARG B CA 1
ATOM 2661 C C . ARG B 1 62 ? -33.569 -54.147 -19.249 1.00 43.92 62 ARG B C 1
ATOM 2662 O O . ARG B 1 62 ? -33.422 -53.393 -20.194 1.00 44.23 62 ARG B O 1
ATOM 2670 N N . GLY B 1 63 ? -33.445 -53.736 -17.995 1.00 44.65 63 GLY B N 1
ATOM 2671 C CA . GLY B 1 63 ? -33.150 -52.354 -17.683 1.00 45.02 63 GLY B CA 1
ATOM 2672 C C . GLY B 1 63 ? -31.724 -51.961 -17.966 1.00 45.38 63 GLY B C 1
ATOM 2673 O O . GLY B 1 63 ? -31.496 -50.838 -18.412 1.00 46.98 63 GLY B O 1
ATOM 2674 N N . ALA B 1 64 ? -30.772 -52.866 -17.699 1.00 44.76 64 ALA B N 1
ATOM 2675 C CA . ALA B 1 64 ? -29.354 -52.619 -17.970 1.00 43.69 64 ALA B CA 1
ATOM 2676 C C . ALA B 1 64 ? -29.061 -52.662 -19.463 1.00 45.02 64 ALA B C 1
ATOM 2677 O O . ALA B 1 64 ? -28.110 -52.011 -19.938 1.00 45.72 64 ALA B O 1
ATOM 2679 N N . TYR B 1 65 ? -29.865 -53.420 -20.221 1.00 44.58 65 TYR B N 1
ATOM 2680 C CA . TYR B 1 65 ? -29.548 -53.617 -21.607 1.00 44.57 65 TYR B CA 1
ATOM 2681 C C . TYR B 1 65 ? -29.526 -52.287 -22.348 1.00 44.75 65 TYR B C 1
ATOM 2682 O O . TYR B 1 65 ? -28.792 -52.139 -23.309 1.00 45.79 65 TYR B O 1
ATOM 2691 N N . VAL B 1 66 ? -30.290 -51.314 -21.878 1.00 43.99 66 VAL B N 1
ATOM 2692 C CA . VAL B 1 66 ? -30.367 -50.026 -22.539 1.00 44.49 66 VAL B CA 1
ATOM 2693 C C . VAL B 1 66 ? -28.993 -49.356 -22.632 1.00 44.79 66 VAL B C 1
ATOM 2694 O O . VAL B 1 66 ? -28.705 -48.658 -23.612 1.00 45.10 66 VAL B O 1
ATOM 2698 N N . ASN B 1 67 ? -28.140 -49.610 -21.634 1.00 44.67 67 ASN B N 1
ATOM 2699 C CA . ASN B 1 67 ? -26.762 -49.111 -21.646 1.00 44.82 67 ASN B CA 1
ATOM 2700 C C . ASN B 1 67 ? -25.826 -49.760 -22.688 1.00 45.28 67 ASN B C 1
ATOM 2701 O O . ASN B 1 67 ? -24.747 -49.226 -22.979 1.00 45.88 67 ASN B O 1
ATOM 2706 N N . LEU B 1 68 ? -26.242 -50.882 -23.276 1.00 45.25 68 LEU B N 1
ATOM 2707 C CA . LEU B 1 68 ? -25.404 -51.596 -24.233 1.00 45.10 68 LEU B CA 1
ATOM 2708 C C . LEU B 1 68 ? -25.689 -51.146 -25.648 1.00 46.40 68 LEU B C 1
ATOM 2709 O O . LEU B 1 68 ? -26.814 -50.753 -25.966 1.00 47.59 68 LEU B O 1
ATOM 2714 N N . GLU B 1 69 ? -24.673 -51.225 -26.502 1.00 47.51 69 GLU B N 1
ATOM 2715 C CA . GLU B 1 69 ? -24.792 -50.984 -27.939 1.00 48.27 69 GLU B CA 1
ATOM 2716 C C . GLU B 1 69 ? -25.492 -52.143 -28.654 1.00 49.39 69 GLU B C 1
ATOM 2717 O O . GLU B 1 69 ? -25.334 -53.305 -28.238 1.00 49.77 69 GLU B O 1
ATOM 2723 N N . SER B 1 70 ? -26.248 -51.851 -29.726 1.00 49.37 70 SER B N 1
ATOM 2724 C CA . SER B 1 70 ? -26.890 -52.917 -30.479 1.00 50.70 70 SER B CA 1
ATOM 2725 C C . SER B 1 70 ? -25.864 -53.702 -31.316 1.00 51.81 70 SER B C 1
ATOM 2726 O O . SER B 1 70 ? -26.137 -54.807 -31.823 1.00 52.89 70 SER B O 1
ATOM 2729 N N . TYR B 1 71 ? -24.670 -53.139 -31.460 1.00 51.76 71 TYR B N 1
ATOM 2730 C CA . TYR B 1 71 ? -23.650 -53.774 -32.259 1.00 52.08 71 TYR B CA 1
ATOM 2731 C C . TYR B 1 71 ? -22.517 -54.204 -31.360 1.00 52.45 71 TYR B C 1
ATOM 2732 O O . TYR B 1 71 ? -22.025 -53.408 -30.542 1.00 53.39 71 TYR B O 1
ATOM 2741 N N . GLU B 1 72 ? -22.093 -55.456 -31.507 1.00 51.83 72 GLU B N 1
ATOM 2742 C CA . GLU B 1 72 ? -21.049 -55.988 -30.663 1.00 51.44 72 GLU B CA 1
ATOM 2743 C C . GLU B 1 72 ? -19.700 -55.947 -31.370 1.00 51.88 72 GLU B C 1
ATOM 2744 O O . GLU B 1 72 ? -19.450 -56.659 -32.341 1.00 52.07 72 GLU B O 1
ATOM 2750 N N . TYR B 1 73 ? -18.821 -55.113 -30.841 1.00 52.21 73 TYR B N 1
ATOM 2751 C CA . TYR B 1 73 ? -17.565 -54.756 -31.492 1.00 51.91 73 TYR B CA 1
ATOM 2752 C C . TYR B 1 73 ? -16.648 -55.960 -31.726 1.00 52.05 73 TYR B C 1
ATOM 2753 O O . TYR B 1 73 ? -16.095 -56.141 -32.802 1.00 52.66 73 TYR B O 1
ATOM 2762 N N . SER B 1 74 ? -16.512 -56.795 -30.713 1.00 51.76 74 SER B N 1
ATOM 2763 C CA . SER B 1 74 ? -15.579 -57.880 -30.747 1.00 51.25 74 SER B CA 1
ATOM 2764 C C . SER B 1 74 ? -16.028 -59.024 -31.646 1.00 51.67 74 SER B C 1
ATOM 2765 O O . SER B 1 74 ? -15.286 -59.958 -31.886 1.00 52.83 74 SER B O 1
ATOM 2768 N N . TYR B 1 75 ? -17.251 -58.982 -32.130 1.00 52.12 75 TYR B N 1
ATOM 2769 C CA . TYR B 1 75 ? -17.725 -60.047 -32.996 1.00 51.85 75 TYR B CA 1
ATOM 2770 C C . TYR B 1 75 ? -18.183 -59.548 -34.361 1.00 52.25 75 TYR B C 1
ATOM 2771 O O . TYR B 1 75 ? -18.342 -60.319 -35.287 1.00 52.30 75 TYR B O 1
ATOM 2780 N N . GLY B 1 76 ? -18.357 -58.238 -34.474 1.00 52.54 76 GLY B N 1
ATOM 2781 C CA . GLY B 1 76 ? -18.789 -57.634 -35.713 1.00 53.03 76 GLY B CA 1
ATOM 2782 C C . GLY B 1 76 ? -20.154 -58.124 -36.106 1.00 52.95 76 GLY B C 1
ATOM 2783 O O . GLY B 1 76 ? -20.369 -58.457 -37.260 1.00 54.04 76 GLY B O 1
ATOM 2784 N N . ILE B 1 77 ? -21.058 -58.166 -35.131 1.00 52.50 77 ILE B N 1
ATOM 2785 C CA . ILE B 1 77 ? -22.410 -58.661 -35.302 1.00 52.15 77 ILE B CA 1
ATOM 2786 C C . ILE B 1 77 ? -23.386 -57.645 -34.762 1.00 52.48 77 ILE B C 1
ATOM 2787 O O . ILE B 1 77 ? -23.276 -57.219 -33.602 1.00 51.33 77 ILE B O 1
ATOM 2792 N N . ASP B 1 78 ? -24.338 -57.268 -35.618 1.00 52.97 78 ASP B N 1
ATOM 2793 C CA . ASP B 1 78 ? -25.431 -56.372 -35.255 1.00 53.32 78 ASP B CA 1
ATOM 2794 C C . ASP B 1 78 ? -26.586 -57.208 -34.683 1.00 53.12 78 ASP B C 1
ATOM 2795 O O . ASP B 1 78 ? -27.196 -58.030 -35.379 1.00 53.31 78 ASP B O 1
ATOM 2800 N N . LEU B 1 79 ? -26.879 -56.986 -33.406 1.00 52.60 79 LEU B N 1
ATOM 2801 C CA . LEU B 1 79 ? -27.882 -57.774 -32.710 1.00 52.86 79 LEU B CA 1
ATOM 2802 C C . LEU B 1 79 ? -29.303 -57.482 -33.163 1.00 53.24 79 LEU B C 1
ATOM 2803 O O . LEU B 1 79 ? -30.169 -58.339 -33.070 1.00 52.88 79 LEU B O 1
ATOM 2808 N N . LEU B 1 80 ? -29.513 -56.270 -33.676 1.00 54.11 80 LEU B N 1
ATOM 2809 C CA . LEU B 1 80 ? -30.787 -55.839 -34.206 1.00 55.25 80 LEU B CA 1
ATOM 2810 C C . LEU B 1 80 ? -31.192 -56.680 -35.399 1.00 56.47 80 LEU B C 1
ATOM 2811 O O . LEU B 1 80 ? -32.384 -56.852 -35.680 1.00 57.49 80 LEU B O 1
ATOM 2816 N N . ALA B 1 81 ? -30.196 -57.203 -36.103 1.00 56.81 81 ALA B N 1
ATOM 2817 C CA . ALA B 1 81 ? -30.446 -58.050 -37.243 1.00 57.80 81 ALA B CA 1
ATOM 2818 C C . ALA B 1 81 ? -30.091 -59.518 -36.935 1.00 58.02 81 ALA B C 1
ATOM 2819 O O . ALA B 1 81 ? -29.803 -60.307 -37.839 1.00 59.36 81 ALA B O 1
ATOM 2821 N N . SER B 1 82 ? -30.129 -59.886 -35.662 1.00 57.19 82 SER B N 1
ATOM 2822 C CA . SER B 1 82 ? -29.901 -61.275 -35.282 1.00 57.34 82 SER B CA 1
ATOM 2823 C C . SER B 1 82 ? -31.138 -62.094 -34.849 1.00 57.53 82 SER B C 1
ATOM 2824 O O . SER B 1 82 ? -31.005 -63.147 -34.265 1.00 56.71 82 SER B O 1
ATOM 2827 N N . GLY B 1 83 ? -32.341 -61.620 -35.148 1.00 58.66 83 GLY B N 1
ATOM 2828 C CA . GLY B 1 83 ? -33.532 -62.422 -34.909 1.00 59.73 83 GLY B CA 1
ATOM 2829 C C . GLY B 1 83 ? -33.782 -62.729 -33.440 1.00 60.26 83 GLY B C 1
ATOM 2830 O O . GLY B 1 83 ? -33.913 -63.882 -33.059 1.00 61.35 83 GLY B O 1
ATOM 2839 N N . ALA B 1 85 ? -36.180 -62.177 -29.995 1.00 58.61 85 ALA B N 1
ATOM 2840 C CA . ALA B 1 85 ? -37.511 -61.896 -29.482 1.00 58.03 85 ALA B CA 1
ATOM 2841 C C . ALA B 1 85 ? -37.498 -61.951 -27.955 1.00 57.04 85 ALA B C 1
ATOM 2842 O O . ALA B 1 85 ? -36.677 -62.656 -27.374 1.00 57.47 85 ALA B O 1
ATOM 2844 N N . ASP B 1 86 ? -38.399 -61.221 -27.306 1.00 55.25 86 ASP B N 1
ATOM 2845 C CA . ASP B 1 86 ? -38.504 -61.262 -25.859 1.00 53.96 86 ASP B CA 1
ATOM 2846 C C . ASP B 1 86 ? -39.949 -61.542 -25.525 1.00 54.38 86 ASP B C 1
ATOM 2847 O O . ASP B 1 86 ? -40.801 -60.693 -25.725 1.00 54.87 86 ASP B O 1
ATOM 2852 N N . LEU B 1 87 ? -40.235 -62.720 -24.995 1.00 54.80 87 LEU B N 1
ATOM 2853 C CA . LEU B 1 87 ? -41.616 -63.045 -24.610 1.00 55.53 87 LEU B CA 1
ATOM 2854 C C . LEU B 1 87 ? -42.128 -62.333 -23.345 1.00 55.33 87 LEU B C 1
ATOM 2855 O O . LEU B 1 87 ? -43.344 -62.251 -23.156 1.00 55.41 87 LEU B O 1
ATOM 2860 N N . GLY B 1 88 ? -41.212 -61.823 -22.510 1.00 54.40 88 GLY B N 1
ATOM 2861 C CA . GLY B 1 88 ? -41.554 -61.329 -21.188 1.00 54.12 88 GLY B CA 1
ATOM 2862 C C . GLY B 1 88 ? -41.378 -62.368 -20.078 1.00 54.84 88 GLY B C 1
ATOM 2863 O O . GLY B 1 88 ? -40.483 -63.202 -20.111 1.00 54.72 88 GLY B O 1
ATOM 2864 N N . ASP B 1 89 ? -42.224 -62.293 -19.067 1.00 56.23 89 ASP B N 1
ATOM 2865 C CA . ASP B 1 89 ? -42.068 -63.078 -17.847 1.00 57.61 89 ASP B CA 1
ATOM 2866 C C . ASP B 1 89 ? -43.261 -63.970 -17.586 1.00 59.57 89 ASP B C 1
ATOM 2867 O O . ASP B 1 89 ? -44.371 -63.694 -18.047 1.00 60.37 89 ASP B O 1
ATOM 2880 N N . GLU B 1 91 ? -45.873 -65.866 -14.893 1.00 66.54 91 GLU B N 1
ATOM 2881 C CA . GLU B 1 91 ? -46.482 -65.604 -13.567 1.00 67.87 91 GLU B CA 1
ATOM 2882 C C . GLU B 1 91 ? -45.559 -66.091 -12.466 1.00 67.18 91 GLU B C 1
ATOM 2883 O O . GLU B 1 91 ? -44.784 -67.039 -12.640 1.00 67.55 91 GLU B O 1
ATOM 2889 N N . GLU B 1 92 ? -45.648 -65.443 -11.323 1.00 66.55 92 GLU B N 1
ATOM 2890 C CA . GLU B 1 92 ? -44.931 -65.909 -10.190 1.00 66.42 92 GLU B CA 1
ATOM 2891 C C . GLU B 1 92 ? -45.702 -67.085 -9.591 1.00 67.01 92 GLU B C 1
ATOM 2892 O O . GLU B 1 92 ? -46.936 -67.146 -9.672 1.00 66.61 92 GLU B O 1
ATOM 2898 N N . SER B 1 93 ? -44.966 -68.023 -9.002 1.00 67.01 93 SER B N 1
ATOM 2899 C CA . SER B 1 93 ? -45.554 -69.203 -8.385 1.00 67.68 93 SER B CA 1
ATOM 2900 C C . SER B 1 93 ? -44.682 -69.640 -7.212 1.00 67.64 93 SER B C 1
ATOM 2901 O O . SER B 1 93 ? -43.460 -69.440 -7.235 1.00 67.22 93 SER B O 1
ATOM 2904 N N . GLU B 1 94 ? -45.291 -70.222 -6.182 1.00 68.31 94 GLU B N 1
ATOM 2905 C CA . GLU B 1 94 ? -44.503 -70.684 -5.040 1.00 68.82 94 GLU B CA 1
ATOM 2906 C C . GLU B 1 94 ? -44.083 -72.137 -5.175 1.00 68.97 94 GLU B C 1
ATOM 2907 O O . GLU B 1 94 ? -43.293 -72.644 -4.369 1.00 69.31 94 GLU B O 1
ATOM 2913 N N . ASP B 1 95 ? -44.594 -72.786 -6.217 1.00 68.84 95 ASP B N 1
ATOM 2914 C CA . ASP B 1 95 ? -44.408 -74.210 -6.418 1.00 69.84 95 ASP B CA 1
ATOM 2915 C C . ASP B 1 95 ? -43.292 -74.573 -7.436 1.00 69.58 95 ASP B C 1
ATOM 2916 O O . ASP B 1 95 ? -43.423 -74.315 -8.646 1.00 69.16 95 ASP B O 1
ATOM 2921 N N . VAL B 1 96 ? -42.221 -75.194 -6.930 1.00 69.28 96 VAL B N 1
ATOM 2922 C CA . VAL B 1 96 ? -41.055 -75.556 -7.749 1.00 69.18 96 VAL B CA 1
ATOM 2923 C C . VAL B 1 96 ? -41.436 -76.523 -8.880 1.00 69.73 96 VAL B C 1
ATOM 2924 O O . VAL B 1 96 ? -41.121 -76.266 -10.045 1.00 69.59 96 VAL B O 1
ATOM 2928 N N . GLU B 1 97 ? -42.118 -77.618 -8.541 1.00 70.39 97 GLU B N 1
ATOM 2929 C CA . GLU B 1 97 ? -42.529 -78.600 -9.546 1.00 70.99 97 GLU B CA 1
ATOM 2930 C C . GLU B 1 97 ? -43.306 -77.922 -10.649 1.00 70.08 97 GLU B C 1
ATOM 2931 O O . GLU B 1 97 ? -43.032 -78.156 -11.809 1.00 70.56 97 GLU B O 1
ATOM 2937 N N . TYR B 1 98 ? -44.262 -77.071 -10.297 1.00 69.19 98 TYR B N 1
ATOM 2938 C CA . TYR B 1 98 ? -45.041 -76.353 -11.311 1.00 68.41 98 TYR B CA 1
ATOM 2939 C C . TYR B 1 98 ? -44.220 -75.500 -12.294 1.00 67.07 98 TYR B C 1
ATOM 2940 O O . TYR B 1 98 ? -44.551 -75.443 -13.492 1.00 67.09 98 TYR B O 1
ATOM 2949 N N . VAL B 1 99 ? -43.175 -74.832 -11.802 1.00 65.34 99 VAL B N 1
ATOM 2950 C CA . VAL B 1 99 ? -42.314 -74.024 -12.669 1.00 63.87 99 VAL B CA 1
ATOM 2951 C C . VAL B 1 99 ? -41.441 -74.916 -13.569 1.00 63.63 99 VAL B C 1
ATOM 2952 O O . VAL B 1 99 ? -41.468 -74.795 -14.796 1.00 62.95 99 VAL B O 1
ATOM 2956 N N . ILE B 1 100 ? -40.706 -75.837 -12.959 1.00 63.50 100 ILE B N 1
ATOM 2957 C CA . ILE B 1 100 ? -39.908 -76.802 -13.703 1.00 64.06 100 ILE B CA 1
ATOM 2958 C C . ILE B 1 100 ? -40.689 -77.501 -14.814 1.00 65.06 100 ILE B C 1
ATOM 2959 O O . ILE B 1 100 ? -40.146 -77.719 -15.901 1.00 66.07 100 ILE B O 1
ATOM 2964 N N . ASP B 1 101 ? -41.942 -77.873 -14.547 1.00 65.59 101 ASP B N 1
ATOM 2965 C CA . ASP B 1 101 ? -42.802 -78.488 -15.567 1.00 65.76 101 ASP B CA 1
ATOM 2966 C C . ASP B 1 101 ? -43.133 -77.465 -16.612 1.00 65.25 101 ASP B C 1
ATOM 2967 O O . ASP B 1 101 ? -43.268 -77.805 -17.768 1.00 66.40 101 ASP B O 1
ATOM 2972 N N . THR B 1 102 ? -43.259 -76.206 -16.218 1.00 64.35 102 THR B N 1
ATOM 2973 C CA . THR B 1 102 ? -43.617 -75.172 -17.179 1.00 63.89 102 THR B CA 1
ATOM 2974 C C . THR B 1 102 ? -42.437 -74.906 -18.096 1.00 63.53 102 THR B C 1
ATOM 2975 O O . THR B 1 102 ? -42.606 -74.794 -19.313 1.00 63.79 102 THR B O 1
ATOM 2979 N N . VAL B 1 103 ? -41.248 -74.808 -17.506 1.00 62.94 103 VAL B N 1
ATOM 2980 C CA . VAL B 1 103 ? -40.030 -74.594 -18.275 1.00 62.75 103 VAL B CA 1
ATOM 2981 C C . VAL B 1 103 ? -39.865 -75.679 -19.337 1.00 63.90 103 VAL B C 1
ATOM 2982 O O . VAL B 1 103 ? -39.646 -75.344 -20.518 1.00 64.46 103 VAL B O 1
ATOM 2986 N N . GLU B 1 104 ? -40.006 -76.952 -18.930 1.00 64.00 104 GLU B N 1
ATOM 2987 C CA . GLU B 1 104 ? -39.783 -78.092 -19.812 1.00 64.20 104 GLU B CA 1
ATOM 2988 C C . GLU B 1 104 ? -40.594 -77.991 -21.100 1.00 64.71 104 GLU B C 1
ATOM 2989 O O . GLU B 1 104 ? -40.059 -78.177 -22.182 1.00 65.10 104 GLU B O 1
ATOM 2995 N N . SER B 1 105 ? -41.876 -77.675 -20.980 1.00 65.09 105 SER B N 1
ATOM 2996 C CA . SER B 1 105 ? -42.743 -77.450 -22.148 1.00 65.87 105 SER B CA 1
ATOM 2997 C C . SER B 1 105 ? -42.238 -76.300 -23.026 1.00 65.35 105 SER B C 1
ATOM 2998 O O . SER B 1 105 ? -42.181 -76.401 -24.258 1.00 65.68 105 SER B O 1
ATOM 3001 N N . VAL B 1 106 ? -41.885 -75.197 -22.378 1.00 64.55 106 VAL B N 1
ATOM 3002 C CA . VAL B 1 106 ? -41.434 -74.019 -23.084 1.00 63.75 106 VAL B CA 1
ATOM 3003 C C . VAL B 1 106 ? -40.101 -74.283 -23.794 1.00 63.51 106 VAL B C 1
ATOM 3004 O O . VAL B 1 106 ? -39.902 -73.845 -24.939 1.00 63.79 106 VAL B O 1
ATOM 3008 N N . VAL B 1 107 ? -39.206 -75.016 -23.129 1.00 62.81 107 VAL B N 1
ATOM 3009 C CA . VAL B 1 107 ? -37.927 -75.401 -23.727 1.00 62.25 107 VAL B CA 1
ATOM 3010 C C . VAL B 1 107 ? -38.092 -76.383 -24.914 1.00 62.99 107 VAL B C 1
ATOM 3011 O O . VAL B 1 107 ? -37.589 -76.103 -26.021 1.00 62.38 107 VAL B O 1
ATOM 3015 N N . SER B 1 108 ? -38.804 -77.502 -24.686 1.00 63.42 108 SER B N 1
ATOM 3016 C CA . SER B 1 108 ? -39.159 -78.461 -25.761 1.00 64.04 108 SER B CA 1
ATOM 3017 C C . SER B 1 108 ? -39.714 -77.733 -26.962 1.00 63.71 108 SER B C 1
ATOM 3018 O O . SER B 1 108 ? -39.163 -77.841 -28.062 1.00 64.21 108 SER B O 1
ATOM 3021 N N . ALA B 1 109 ? -40.790 -76.975 -26.730 1.00 63.18 109 ALA B N 1
ATOM 3022 C CA . ALA B 1 109 ? -41.493 -76.236 -27.779 1.00 62.77 109 ALA B CA 1
ATOM 3023 C C . ALA B 1 109 ? -40.527 -75.411 -28.639 1.00 62.30 109 ALA B C 1
ATOM 3024 O O . ALA B 1 109 ? -40.492 -75.569 -29.864 1.00 62.24 109 ALA B O 1
ATOM 3026 N N . VAL B 1 110 ? -39.717 -74.573 -27.987 1.00 61.41 110 VAL B N 1
ATOM 3027 C CA . VAL B 1 110 ? -38.823 -73.664 -28.695 1.00 60.97 110 VAL B CA 1
ATOM 3028 C C . VAL B 1 110 ? -37.730 -74.421 -29.462 1.00 61.70 110 VAL B C 1
ATOM 3029 O O . VAL B 1 110 ? -37.316 -74.008 -30.540 1.00 61.76 110 VAL B O 1
ATOM 3041 N N . SER B 1 112 ? -38.119 -77.679 -30.689 1.00 64.88 112 SER B N 1
ATOM 3042 C CA . SER B 1 112 ? -38.875 -78.218 -31.850 1.00 65.11 112 SER B CA 1
ATOM 3043 C C . SER B 1 112 ? -38.892 -77.295 -33.073 1.00 64.53 112 SER B C 1
ATOM 3044 O O . SER B 1 112 ? -38.848 -77.764 -34.206 1.00 65.63 112 SER B O 1
ATOM 3047 N N . ASP B 1 113 ? -38.978 -75.992 -32.844 1.00 62.84 113 ASP B N 1
ATOM 3048 C CA . ASP B 1 113 ? -39.128 -75.043 -33.918 1.00 62.31 113 ASP B CA 1
ATOM 3049 C C . ASP B 1 113 ? -37.787 -74.571 -34.396 1.00 60.87 113 ASP B C 1
ATOM 3050 O O . ASP B 1 113 ? -37.704 -73.616 -35.173 1.00 60.67 113 ASP B O 1
ATOM 3055 N N . GLY B 1 114 ? -36.741 -75.244 -33.920 1.00 59.68 114 GLY B N 1
ATOM 3056 C CA . GLY B 1 114 ? -35.357 -74.935 -34.284 1.00 58.50 114 GLY B CA 1
ATOM 3057 C C . GLY B 1 114 ? -34.900 -73.571 -33.810 1.00 57.11 114 GLY B C 1
ATOM 3058 O O . GLY B 1 114 ? -34.002 -72.961 -34.388 1.00 56.14 114 GLY B O 1
ATOM 3059 N N . LYS B 1 115 ? -35.553 -73.089 -32.764 1.00 56.55 115 LYS B N 1
ATOM 3060 C CA . LYS B 1 115 ? -35.234 -71.819 -32.169 1.00 55.43 115 LYS B CA 1
ATOM 3061 C C . LYS B 1 115 ? -34.290 -72.071 -31.020 1.00 54.62 115 LYS B C 1
ATOM 3062 O O . LYS B 1 115 ? -34.121 -73.206 -30.599 1.00 55.19 115 LYS B O 1
ATOM 3068 N N . ILE B 1 116 ? -33.664 -71.014 -30.517 1.00 54.14 116 ILE B N 1
ATOM 3069 C CA . ILE B 1 116 ? -32.731 -71.130 -29.377 1.00 53.57 116 ILE B CA 1
ATOM 3070 C C . ILE B 1 116 ? -33.204 -70.389 -28.125 1.00 52.99 116 ILE B C 1
ATOM 3071 O O . ILE B 1 116 ? -33.206 -69.148 -28.086 1.00 53.12 116 ILE B O 1
ATOM 3076 N N . PRO B 1 117 ? -33.621 -71.151 -27.101 1.00 52.62 117 PRO B N 1
ATOM 3077 C CA . PRO B 1 117 ? -34.151 -70.581 -25.869 1.00 52.39 117 PRO B CA 1
ATOM 3078 C C . PRO B 1 117 ? -33.065 -69.930 -25.003 1.00 51.45 117 PRO B C 1
ATOM 3079 O O . PRO B 1 117 ? -32.058 -70.563 -24.722 1.00 51.06 117 PRO B O 1
ATOM 3083 N N . ILE B 1 118 ? -33.279 -68.677 -24.601 1.00 50.86 118 ILE B N 1
ATOM 3084 C CA . ILE B 1 118 ? -32.395 -68.021 -23.644 1.00 50.06 118 ILE B CA 1
ATOM 3085 C C . ILE B 1 118 ? -33.196 -67.722 -22.395 1.00 50.61 118 ILE B C 1
ATOM 3086 O O . ILE B 1 118 ? -33.990 -66.773 -22.363 1.00 51.67 118 ILE B O 1
ATOM 3099 N N . LEU B 1 120 ? -33.755 -66.379 -18.868 1.00 50.31 120 LEU B N 1
ATOM 3100 C CA . LEU B 1 120 ? -33.365 -65.545 -17.765 1.00 50.13 120 LEU B CA 1
ATOM 3101 C C . LEU B 1 120 ? -34.178 -65.975 -16.565 1.00 50.59 120 LEU B C 1
ATOM 3102 O O . LEU B 1 120 ? -35.430 -65.996 -16.608 1.00 51.77 120 LEU B O 1
ATOM 3107 N N . GLY B 1 121 ? -33.485 -66.280 -15.480 1.00 49.42 121 GLY B N 1
ATOM 3108 C CA . GLY B 1 121 ? -34.185 -66.742 -14.339 1.00 49.49 121 GLY B CA 1
ATOM 3109 C C . GLY B 1 121 ? -33.924 -65.974 -13.082 1.00 49.02 121 GLY B C 1
ATOM 3110 O O . GLY B 1 121 ? -33.327 -64.910 -13.101 1.00 47.76 121 GLY B O 1
ATOM 3111 N N . GLY B 1 122 ? -34.480 -66.524 -12.010 1.00 49.45 122 GLY B N 1
ATOM 3112 C CA . GLY B 1 122 ? -34.035 -66.281 -10.685 1.00 50.98 122 GLY B CA 1
ATOM 3113 C C . GLY B 1 122 ? -33.165 -67.488 -10.363 1.00 52.00 122 GLY B C 1
ATOM 3114 O O . GLY B 1 122 ? -32.006 -67.569 -10.840 1.00 52.01 122 GLY B O 1
ATOM 3115 N N . GLU B 1 123 ? -33.719 -68.427 -9.587 1.00 52.34 123 GLU B N 1
ATOM 3116 C CA . GLU B 1 123 ? -32.965 -69.593 -9.083 1.00 53.50 123 GLU B CA 1
ATOM 3117 C C . GLU B 1 123 ? -32.433 -70.493 -10.168 1.00 53.61 123 GLU B C 1
ATOM 3118 O O . GLU B 1 123 ? -32.814 -70.365 -11.335 1.00 53.83 123 GLU B O 1
ATOM 3124 N N . HIS B 1 124 ? -31.566 -71.413 -9.752 1.00 53.41 124 HIS B N 1
ATOM 3125 C CA . HIS B 1 124 ? -30.923 -72.360 -10.656 1.00 54.27 124 HIS B CA 1
ATOM 3126 C C . HIS B 1 124 ? -31.810 -73.568 -10.913 1.00 55.36 124 HIS B C 1
ATOM 3127 O O . HIS B 1 124 ? -31.594 -74.309 -11.866 1.00 56.41 124 HIS B O 1
ATOM 3134 N N . SER B 1 125 ? -32.818 -73.768 -10.084 1.00 55.63 125 SER B N 1
ATOM 3135 C CA . SER B 1 125 ? -33.610 -74.963 -10.229 1.00 56.69 125 SER B CA 1
ATOM 3136 C C . SER B 1 125 ? -34.499 -74.914 -11.455 1.00 56.28 125 SER B C 1
ATOM 3137 O O . SER B 1 125 ? -35.027 -75.939 -11.854 1.00 57.98 125 SER B O 1
ATOM 3140 N N . ILE B 1 126 ? -34.658 -73.756 -12.079 1.00 54.64 126 ILE B N 1
ATOM 3141 C CA . ILE B 1 126 ? -35.401 -73.716 -13.323 1.00 53.89 126 ILE B CA 1
ATOM 3142 C C . ILE B 1 126 ? -34.717 -74.487 -14.449 1.00 54.15 126 ILE B C 1
ATOM 3143 O O . ILE B 1 126 ? -35.378 -74.907 -15.399 1.00 54.81 126 ILE B O 1
ATOM 3148 N N . THR B 1 127 ? -33.392 -74.644 -14.333 1.00 53.69 127 THR B N 1
ATOM 3149 C CA . THR B 1 127 ? -32.542 -75.374 -15.292 1.00 53.28 127 THR B CA 1
ATOM 3150 C C . THR B 1 127 ? -32.957 -76.834 -15.445 1.00 53.86 127 THR B C 1
ATOM 3151 O O . THR B 1 127 ? -32.977 -77.358 -16.537 1.00 54.05 127 THR B O 1
ATOM 3155 N N . VAL B 1 128 ? -33.311 -77.469 -14.342 1.00 54.56 128 VAL B N 1
ATOM 3156 C CA . VAL B 1 128 ? -33.816 -78.830 -14.364 1.00 55.96 128 VAL B CA 1
ATOM 3157 C C . VAL B 1 128 ? -34.835 -78.999 -15.510 1.00 57.11 128 VAL B C 1
ATOM 3158 O O . VAL B 1 128 ? -34.742 -79.937 -16.312 1.00 57.92 128 VAL B O 1
ATOM 3162 N N . GLY B 1 129 ? -35.780 -78.069 -15.604 1.00 57.07 129 GLY B N 1
ATOM 3163 C CA . GLY B 1 129 ? -36.801 -78.110 -16.623 1.00 57.79 129 GLY B CA 1
ATOM 3164 C C . GLY B 1 129 ? -36.152 -78.301 -17.959 1.00 58.58 129 GLY B C 1
ATOM 3165 O O . GLY B 1 129 ? -36.342 -79.325 -18.610 1.00 60.26 129 GLY B O 1
ATOM 3166 N N . ALA B 1 130 ? -35.349 -77.326 -18.348 1.00 58.16 130 ALA B N 1
ATOM 3167 C CA . ALA B 1 130 ? -34.662 -77.344 -19.619 1.00 58.36 130 ALA B CA 1
ATOM 3168 C C . ALA B 1 130 ? -33.898 -78.664 -19.865 1.00 59.32 130 ALA B C 1
ATOM 3169 O O . ALA B 1 130 ? -33.891 -79.170 -20.986 1.00 59.88 130 ALA B O 1
ATOM 3171 N N . VAL B 1 131 ? -33.310 -79.248 -18.819 1.00 59.99 131 VAL B N 1
ATOM 3172 C CA . VAL B 1 131 ? -32.548 -80.499 -18.970 1.00 60.93 131 VAL B CA 1
ATOM 3173 C C . VAL B 1 131 ? -33.425 -81.707 -19.338 1.00 62.14 131 VAL B C 1
ATOM 3174 O O . VAL B 1 131 ? -32.945 -82.638 -19.956 1.00 63.04 131 VAL B O 1
ATOM 3178 N N . ARG B 1 132 ? -34.703 -81.683 -18.961 1.00 62.74 132 ARG B N 1
ATOM 3179 C CA . ARG B 1 132 ? -35.633 -82.764 -19.300 1.00 63.38 132 ARG B CA 1
ATOM 3180 C C . ARG B 1 132 ? -35.875 -82.764 -20.798 1.00 63.69 132 ARG B C 1
ATOM 3181 O O . ARG B 1 132 ? -36.250 -83.786 -21.358 1.00 64.54 132 ARG B O 1
ATOM 3189 N N . ALA B 1 133 ? -35.670 -81.618 -21.439 1.00 62.97 133 ALA B N 1
ATOM 3190 C CA . ALA B 1 133 ? -35.992 -81.484 -22.841 1.00 63.45 133 ALA B CA 1
ATOM 3191 C C . ALA B 1 133 ? -34.863 -81.916 -23.806 1.00 63.76 133 ALA B C 1
ATOM 3192 O O . ALA B 1 133 ? -35.068 -82.061 -25.025 1.00 64.15 133 ALA B O 1
ATOM 3194 N N . LEU B 1 134 ? -33.682 -82.161 -23.243 1.00 64.13 134 LEU B N 1
ATOM 3195 C CA . LEU B 1 134 ? -32.476 -82.454 -24.029 1.00 64.48 134 LEU B CA 1
ATOM 3196 C C . LEU B 1 134 ? -32.478 -83.784 -24.784 1.00 65.83 134 LEU B C 1
ATOM 3197 O O . LEU B 1 134 ? -32.782 -84.833 -24.220 1.00 66.30 134 LEU B O 1
ATOM 3202 N N . PRO B 1 135 ? -32.123 -83.742 -26.077 1.00 66.74 135 PRO B N 1
ATOM 3203 C CA . PRO B 1 135 ? -31.797 -84.951 -26.854 1.00 67.84 135 PRO B CA 1
ATOM 3204 C C . PRO B 1 135 ? -30.566 -85.710 -26.305 1.00 68.62 135 PRO B C 1
ATOM 3205 O O . PRO B 1 135 ? -29.827 -85.184 -25.467 1.00 68.25 135 PRO B O 1
ATOM 3209 N N . LYS B 1 136 ? -30.350 -86.940 -26.771 1.00 70.22 136 LYS B N 1
ATOM 3210 C CA . LYS B 1 136 ? -29.248 -87.784 -26.271 1.00 71.09 136 LYS B CA 1
ATOM 3211 C C . LYS B 1 136 ? -27.822 -87.288 -26.580 1.00 70.19 136 LYS B C 1
ATOM 3212 O O . LYS B 1 136 ? -26.867 -87.640 -25.882 1.00 69.88 136 LYS B O 1
ATOM 3218 N N . ASP B 1 137 ? -27.674 -86.490 -27.628 1.00 69.61 137 ASP B N 1
ATOM 3219 C CA . ASP B 1 137 ? -26.345 -86.039 -28.044 1.00 69.27 137 ASP B CA 1
ATOM 3220 C C . ASP B 1 137 ? -25.868 -84.801 -27.291 1.00 68.03 137 ASP B C 1
ATOM 3221 O O . ASP B 1 137 ? -24.663 -84.562 -27.210 1.00 67.83 137 ASP B O 1
ATOM 3226 N N . VAL B 1 138 ? -26.818 -84.030 -26.755 1.00 66.90 138 VAL B N 1
ATOM 3227 C CA . VAL B 1 138 ? -26.542 -82.774 -26.071 1.00 65.00 138 VAL B CA 1
ATOM 3228 C C . VAL B 1 138 ? -25.877 -83.048 -24.718 1.00 64.27 138 VAL B C 1
ATOM 3229 O O . VAL B 1 138 ? -26.357 -83.860 -23.955 1.00 64.55 138 VAL B O 1
ATOM 3233 N N . ASP B 1 139 ? -24.772 -82.366 -24.432 1.00 63.12 139 ASP B N 1
ATOM 3234 C CA . ASP B 1 139 ? -24.159 -82.398 -23.102 1.00 62.41 139 ASP B CA 1
ATOM 3235 C C . ASP B 1 139 ? -24.410 -81.072 -22.380 1.00 60.96 139 ASP B C 1
ATOM 3236 O O . ASP B 1 139 ? -24.700 -80.052 -23.014 1.00 60.35 139 ASP B O 1
ATOM 3241 N N . LEU B 1 140 ? -24.296 -81.099 -21.052 1.00 59.99 140 LEU B N 1
ATOM 3242 C CA . LEU B 1 140 ? -24.605 -79.959 -20.212 1.00 58.12 140 LEU B CA 1
ATOM 3243 C C . LEU B 1 140 ? -23.328 -79.347 -19.655 1.00 56.97 140 LEU B C 1
ATOM 3244 O O . LEU B 1 140 ? -22.515 -80.053 -19.060 1.00 56.54 140 LEU B O 1
ATOM 3249 N N . VAL B 1 141 ? -23.156 -78.037 -19.867 1.00 55.51 141 VAL B N 1
ATOM 3250 C CA . VAL B 1 141 ? -21.976 -77.326 -19.359 1.00 54.25 141 VAL B CA 1
ATOM 3251 C C . VAL B 1 141 ? -22.376 -76.224 -18.397 1.00 53.57 141 VAL B C 1
ATOM 3252 O O . VAL B 1 141 ? -22.973 -75.231 -18.802 1.00 53.15 141 VAL B O 1
ATOM 3256 N N . ILE B 1 142 ? -22.013 -76.414 -17.131 1.00 52.87 142 ILE B N 1
ATOM 3257 C CA . ILE B 1 142 ? -22.446 -75.551 -16.063 1.00 52.81 142 ILE B CA 1
ATOM 3258 C C . ILE B 1 142 ? -21.317 -74.672 -15.492 1.00 52.84 142 ILE B C 1
ATOM 3259 O O . ILE B 1 142 ? -20.220 -75.167 -15.198 1.00 52.76 142 ILE B O 1
ATOM 3264 N N . VAL B 1 143 ? -21.595 -73.374 -15.347 1.00 52.08 143 VAL B N 1
ATOM 3265 C CA . VAL B 1 143 ? -20.700 -72.477 -14.628 1.00 50.81 143 VAL B CA 1
ATOM 3266 C C . VAL B 1 143 ? -21.340 -72.247 -13.300 1.00 50.72 143 VAL B C 1
ATOM 3267 O O . VAL B 1 143 ? -22.487 -71.832 -13.244 1.00 49.48 143 VAL B O 1
ATOM 3271 N N . ASP B 1 144 ? -20.599 -72.528 -12.228 1.00 52.05 144 ASP B N 1
ATOM 3272 C CA . ASP B 1 144 ? -21.146 -72.516 -10.836 1.00 52.74 144 ASP B CA 1
ATOM 3273 C C . ASP B 1 144 ? -20.026 -72.554 -9.779 1.00 52.20 144 ASP B C 1
ATOM 3274 O O . ASP B 1 144 ? -18.986 -73.146 -10.018 1.00 52.90 144 ASP B O 1
ATOM 3279 N N . ALA B 1 145 ? -20.241 -71.910 -8.637 1.00 51.84 145 ALA B N 1
ATOM 3280 C CA . ALA B 1 145 ? -19.322 -71.989 -7.483 1.00 52.26 145 ALA B CA 1
ATOM 3281 C C . ALA B 1 145 ? -19.566 -73.215 -6.602 1.00 53.26 145 ALA B C 1
ATOM 3282 O O . ALA B 1 145 ? -18.684 -73.611 -5.849 1.00 53.37 145 ALA B O 1
ATOM 3284 N N . HIS B 1 146 ? -20.759 -73.798 -6.679 1.00 54.17 146 HIS B N 1
ATOM 3285 C CA . HIS B 1 146 ? -21.082 -74.977 -5.905 1.00 55.76 146 HIS B CA 1
ATOM 3286 C C . HIS B 1 146 ? -21.408 -76.118 -6.835 1.00 57.83 146 HIS B C 1
ATOM 3287 O O . HIS B 1 146 ? -21.773 -75.889 -7.997 1.00 58.16 146 HIS B O 1
ATOM 3294 N N . SER B 1 147 ? -21.296 -77.346 -6.311 1.00 59.82 147 SER B N 1
ATOM 3295 C CA . SER B 1 147 ? -21.865 -78.537 -6.943 1.00 62.01 147 SER B CA 1
ATOM 3296 C C . SER B 1 147 ? -23.284 -78.685 -6.446 1.00 63.82 147 SER B C 1
ATOM 3297 O O . SER B 1 147 ? -23.523 -79.280 -5.403 1.00 66.01 147 SER B O 1
ATOM 3300 N N . ASP B 1 148 ? -24.241 -78.095 -7.133 1.00 65.02 148 ASP B N 1
ATOM 3301 C CA . ASP B 1 148 ? -25.618 -78.186 -6.682 1.00 65.75 148 ASP B CA 1
ATOM 3302 C C . ASP B 1 148 ? -26.025 -79.654 -6.830 1.00 67.30 148 ASP B C 1
ATOM 3303 O O . ASP B 1 148 ? -26.935 -79.992 -7.576 1.00 67.81 148 ASP B O 1
ATOM 3308 N N . PHE B 1 149 ? -25.325 -80.511 -6.099 1.00 68.61 149 PHE B N 1
ATOM 3309 C CA . PHE B 1 149 ? -25.382 -81.951 -6.271 1.00 70.75 149 PHE B CA 1
ATOM 3310 C C . PHE B 1 149 ? -25.669 -82.483 -4.908 1.00 72.00 149 PHE B C 1
ATOM 3311 O O . PHE B 1 149 ? -24.752 -82.791 -4.172 1.00 73.46 149 PHE B O 1
ATOM 3319 N N . ARG B 1 150 ? -26.950 -82.550 -4.560 1.00 72.54 150 ARG B N 1
ATOM 3320 C CA . ARG B 1 150 ? -27.366 -82.915 -3.229 1.00 72.44 150 ARG B CA 1
ATOM 3321 C C . ARG B 1 150 ? -28.629 -83.701 -3.445 1.00 73.14 150 ARG B C 1
ATOM 3322 O O . ARG B 1 150 ? -29.460 -83.314 -4.251 1.00 72.72 150 ARG B O 1
ATOM 3330 N N . SER B 1 151 ? -28.784 -84.810 -2.742 1.00 74.61 151 SER B N 1
ATOM 3331 C CA . SER B 1 151 ? -29.956 -85.637 -2.973 1.00 76.11 151 SER B CA 1
ATOM 3332 C C . SER B 1 151 ? -31.263 -84.878 -2.663 1.00 75.72 151 SER B C 1
ATOM 3333 O O . SER B 1 151 ? -32.226 -84.956 -3.426 1.00 75.65 151 SER B O 1
ATOM 3336 N N . SER B 1 152 ? -31.277 -84.130 -1.557 1.00 75.81 152 SER B N 1
ATOM 3337 C CA . SER B 1 152 ? -32.409 -83.256 -1.219 1.00 75.98 152 SER B CA 1
ATOM 3338 C C . SER B 1 152 ? -32.025 -82.137 -0.237 1.00 75.76 152 SER B C 1
ATOM 3339 O O . SER B 1 152 ? -31.055 -82.259 0.521 1.00 75.85 152 SER B O 1
ATOM 3342 N N . TYR B 1 153 ? -32.789 -81.046 -0.250 1.00 75.64 153 TYR B N 1
ATOM 3343 C CA . TYR B 1 153 ? -32.559 -79.957 0.696 1.00 75.22 153 TYR B CA 1
ATOM 3344 C C . TYR B 1 153 ? -33.870 -79.337 1.147 1.00 75.93 153 TYR B C 1
ATOM 3345 O O . TYR B 1 153 ? -34.742 -79.030 0.324 1.00 75.45 153 TYR B O 1
ATOM 3362 N N . GLY B 1 155 ? -36.395 -80.721 2.688 1.00 79.26 155 GLY B N 1
ATOM 3363 C CA . GLY B 1 155 ? -37.492 -81.586 2.234 1.00 79.51 155 GLY B CA 1
ATOM 3364 C C . GLY B 1 155 ? -37.908 -81.291 0.805 1.00 79.22 155 GLY B C 1
ATOM 3365 O O . GLY B 1 155 ? -39.110 -81.252 0.489 1.00 79.67 155 GLY B O 1
ATOM 3366 N N . ASN B 1 156 ? -36.910 -81.049 -0.052 1.00 78.37 156 ASN B N 1
ATOM 3367 C CA . ASN B 1 156 ? -37.151 -80.800 -1.468 1.00 77.81 156 ASN B CA 1
ATOM 3368 C C . ASN B 1 156 ? -36.061 -81.371 -2.383 1.00 77.39 156 ASN B C 1
ATOM 3369 O O . ASN B 1 156 ? -34.876 -81.110 -2.176 1.00 76.72 156 ASN B O 1
ATOM 3374 N N . LYS B 1 157 ? -36.480 -82.184 -3.365 1.00 77.43 157 LYS B N 1
ATOM 3375 C CA . LYS B 1 157 ? -35.576 -82.766 -4.379 1.00 76.93 157 LYS B CA 1
ATOM 3376 C C . LYS B 1 157 ? -35.277 -81.782 -5.502 1.00 74.90 157 LYS B C 1
ATOM 3377 O O . LYS B 1 157 ? -34.216 -81.829 -6.119 1.00 74.30 157 LYS B O 1
ATOM 3383 N N . TYR B 1 158 ? -36.221 -80.883 -5.743 1.00 73.30 158 TYR B N 1
ATOM 3384 C CA . TYR B 1 158 ? -36.037 -79.818 -6.707 1.00 71.98 158 TYR B CA 1
ATOM 3385 C C . TYR B 1 158 ? -35.572 -78.484 -6.083 1.00 70.13 158 TYR B C 1
ATOM 3386 O O . TYR B 1 158 ? -35.585 -77.459 -6.750 1.00 69.31 158 TYR B O 1
ATOM 3395 N N . ASN B 1 159 ? -35.142 -78.520 -4.822 1.00 69.11 159 ASN B N 1
ATOM 3396 C CA . ASN B 1 159 ? -34.399 -77.410 -4.218 1.00 67.71 159 ASN B CA 1
ATOM 3397 C C . ASN B 1 159 ? -33.164 -77.028 -5.036 1.00 66.89 159 ASN B C 1
ATOM 3398 O O . ASN B 1 159 ? -32.454 -77.919 -5.515 1.00 67.08 159 ASN B O 1
ATOM 3403 N N . HIS B 1 160 ? -32.891 -75.717 -5.145 1.00 65.64 160 HIS B N 1
ATOM 3404 C CA . HIS B 1 160 ? -31.848 -75.181 -6.046 1.00 65.02 160 HIS B CA 1
ATOM 3405 C C . HIS B 1 160 ? -30.397 -75.563 -5.696 1.00 64.78 160 HIS B C 1
ATOM 3406 O O . HIS B 1 160 ? -29.449 -75.149 -6.377 1.00 64.94 160 HIS B O 1
ATOM 3413 N N . ALA B 1 161 ? -30.233 -76.348 -4.638 1.00 64.97 161 ALA B N 1
ATOM 3414 C CA . ALA B 1 161 ? -28.938 -76.893 -4.280 1.00 64.97 161 ALA B CA 1
ATOM 3415 C C . ALA B 1 161 ? -28.812 -78.363 -4.717 1.00 65.72 161 ALA B C 1
ATOM 3416 O O . ALA B 1 161 ? -27.873 -79.063 -4.320 1.00 66.39 161 ALA B O 1
ATOM 3418 N N . CYS B 1 162 ? -29.759 -78.822 -5.533 1.00 65.88 162 CYS B N 1
ATOM 3419 C CA . CYS B 1 162 ? -29.818 -80.209 -5.967 1.00 66.47 162 CYS B CA 1
ATOM 3420 C C . CYS B 1 162 ? -29.876 -80.294 -7.481 1.00 66.60 162 CYS B C 1
ATOM 3421 O O . CYS B 1 162 ? -29.995 -81.401 -8.035 1.00 67.51 162 CYS B O 1
ATOM 3424 N N . VAL B 1 163 ? -29.794 -79.138 -8.150 1.00 65.56 163 VAL B N 1
ATOM 3425 C CA . VAL B 1 163 ? -29.928 -79.094 -9.606 1.00 65.57 163 VAL B CA 1
ATOM 3426 C C . VAL B 1 163 ? -29.014 -80.112 -10.325 1.00 66.33 163 VAL B C 1
ATOM 3427 O O . VAL B 1 163 ? -29.474 -80.847 -11.199 1.00 67.59 163 VAL B O 1
ATOM 3431 N N . THR B 1 164 ? -27.744 -80.180 -9.942 1.00 66.14 164 THR B N 1
ATOM 3432 C CA . THR B 1 164 ? -26.814 -81.091 -10.611 1.00 66.58 164 THR B CA 1
ATOM 3433 C C . THR B 1 164 ? -27.236 -82.533 -10.425 1.00 67.51 164 THR B C 1
ATOM 3434 O O . THR B 1 164 ? -27.103 -83.331 -11.331 1.00 67.91 164 THR B O 1
ATOM 3438 N N . ARG B 1 165 ? -27.743 -82.855 -9.244 1.00 68.33 165 ARG B N 1
ATOM 3439 C CA . ARG B 1 165 ? -28.125 -84.207 -8.930 1.00 69.62 165 ARG B CA 1
ATOM 3440 C C . ARG B 1 165 ? -29.263 -84.631 -9.820 1.00 70.08 165 ARG B C 1
ATOM 3441 O O . ARG B 1 165 ? -29.212 -85.679 -10.451 1.00 70.67 165 ARG B O 1
ATOM 3449 N N . ARG B 1 166 ? -30.293 -83.800 -9.865 1.00 70.27 166 ARG B N 1
ATOM 3450 C CA . ARG B 1 166 ? -31.442 -84.037 -10.727 1.00 70.96 166 ARG B CA 1
ATOM 3451 C C . ARG B 1 166 ? -31.035 -84.091 -12.203 1.00 70.73 166 ARG B C 1
ATOM 3452 O O . ARG B 1 166 ? -31.721 -84.730 -13.015 1.00 72.00 166 ARG B O 1
ATOM 3460 N N . ALA B 1 167 ? -29.912 -83.455 -12.540 1.00 69.42 167 ALA B N 1
ATOM 3461 C CA . ALA B 1 167 ? -29.400 -83.484 -13.910 1.00 69.55 167 ALA B CA 1
ATOM 3462 C C . ALA B 1 167 ? -28.791 -84.844 -14.259 1.00 70.18 167 ALA B C 1
ATOM 3463 O O . ALA B 1 167 ? -29.060 -85.394 -15.321 1.00 70.64 167 ALA B O 1
ATOM 3465 N N . LEU B 1 168 ? -27.991 -85.380 -13.343 1.00 70.49 168 LEU B N 1
ATOM 3466 C CA . LEU B 1 168 ? -27.421 -86.709 -13.474 1.00 71.31 168 LEU B CA 1
ATOM 3467 C C . LEU B 1 168 ? -28.516 -87.779 -13.579 1.00 72.59 168 LEU B C 1
ATOM 3468 O O . LEU B 1 168 ? -28.409 -88.698 -14.396 1.00 73.35 168 LEU B O 1
ATOM 3473 N N . ASP B 1 169 ? -29.567 -87.649 -12.769 1.00 72.91 169 ASP B N 1
ATOM 3474 C CA . ASP B 1 169 ? -30.691 -88.576 -12.823 1.00 74.17 169 ASP B CA 1
ATOM 3475 C C . ASP B 1 169 ? -31.257 -88.636 -14.234 1.00 74.47 169 ASP B C 1
ATOM 3476 O O . ASP B 1 169 ? -31.708 -89.692 -14.680 1.00 75.27 169 ASP B O 1
ATOM 3481 N N . LEU B 1 170 ? -31.221 -87.498 -14.933 1.00 74.01 170 LEU B N 1
ATOM 3482 C CA . LEU B 1 170 ? -31.803 -87.409 -16.278 1.00 73.83 170 LEU B CA 1
ATOM 3483 C C . LEU B 1 170 ? -30.860 -87.841 -17.389 1.00 73.78 170 LEU B C 1
ATOM 3484 O O . LEU B 1 170 ? -31.293 -88.479 -18.349 1.00 74.93 170 LEU B O 1
ATOM 3489 N N . LEU B 1 171 ? -29.577 -87.516 -17.257 1.00 72.94 171 LEU B N 1
ATOM 3490 C CA . LEU B 1 171 ? -28.632 -87.716 -18.359 1.00 72.57 171 LEU B CA 1
ATOM 3491 C C . LEU B 1 171 ? -27.749 -88.926 -18.190 1.00 72.94 171 LEU B C 1
ATOM 3492 O O . LEU B 1 171 ? -27.409 -89.582 -19.163 1.00 73.61 171 LEU B O 1
ATOM 3497 N N . GLY B 1 172 ? -27.374 -89.209 -16.952 1.00 72.72 172 GLY B N 1
ATOM 3498 C CA . GLY B 1 172 ? -26.436 -90.276 -16.681 1.00 73.04 172 GLY B CA 1
ATOM 3499 C C . GLY B 1 172 ? -25.010 -89.794 -16.809 1.00 72.31 172 GLY B C 1
ATOM 3500 O O . GLY B 1 172 ? -24.757 -88.605 -16.964 1.00 71.43 172 GLY B O 1
ATOM 3501 N N . GLU B 1 173 ? -24.083 -90.744 -16.766 1.00 73.18 173 GLU B N 1
ATOM 3502 C CA . GLU B 1 173 ? -22.652 -90.468 -16.710 1.00 72.90 173 GLU B CA 1
ATOM 3503 C C . GLU B 1 173 ? -22.105 -89.826 -17.979 1.00 71.68 173 GLU B C 1
ATOM 3504 O O . GLU B 1 173 ? -22.646 -90.024 -19.061 1.00 72.18 173 GLU B O 1
ATOM 3510 N N . GLY B 1 174 ? -21.033 -89.052 -17.823 1.00 70.45 174 GLY B N 1
ATOM 3511 C CA . GLY B 1 174 ? -20.293 -88.471 -18.945 1.00 68.94 174 GLY B CA 1
ATOM 3512 C C . GLY B 1 174 ? -21.008 -87.382 -19.723 1.00 67.36 174 GLY B C 1
ATOM 3513 O O . GLY B 1 174 ? -20.498 -86.875 -20.718 1.00 67.48 174 GLY B O 1
ATOM 3514 N N . ARG B 1 175 ? -22.183 -87.001 -19.257 1.00 65.99 175 ARG B N 1
ATOM 3515 C CA . ARG B 1 175 ? -22.968 -86.035 -19.976 1.00 64.56 175 ARG B CA 1
ATOM 3516 C C . ARG B 1 175 ? -22.899 -84.597 -19.423 1.00 62.82 175 ARG B C 1
ATOM 3517 O O . ARG B 1 175 ? -23.343 -83.662 -20.082 1.00 62.51 175 ARG B O 1
ATOM 3525 N N . ILE B 1 176 ? -22.307 -84.427 -18.241 1.00 61.61 176 ILE B N 1
ATOM 3526 C CA . ILE B 1 176 ? -22.394 -83.189 -17.455 1.00 59.68 176 ILE B CA 1
ATOM 3527 C C . ILE B 1 176 ? -21.023 -82.735 -16.942 1.00 58.82 176 ILE B C 1
ATOM 3528 O O . ILE B 1 176 ? -20.268 -83.520 -16.387 1.00 59.52 176 ILE B O 1
ATOM 3533 N N . THR B 1 177 ? -20.734 -81.452 -17.113 1.00 57.59 177 THR B N 1
ATOM 3534 C CA . THR B 1 177 ? -19.548 -80.803 -16.594 1.00 56.67 177 THR B CA 1
ATOM 3535 C C . THR B 1 177 ? -19.978 -79.549 -15.849 1.00 56.16 177 THR B C 1
ATOM 3536 O O . THR B 1 177 ? -20.889 -78.850 -16.281 1.00 56.36 177 THR B O 1
ATOM 3540 N N . SER B 1 178 ? -19.305 -79.222 -14.755 1.00 55.91 178 SER B N 1
ATOM 3541 C CA . SER B 1 178 ? -19.601 -77.981 -14.027 1.00 55.12 178 SER B CA 1
ATOM 3542 C C . SER B 1 178 ? -18.318 -77.284 -13.598 1.00 54.61 178 SER B C 1
ATOM 3543 O O . SER B 1 178 ? -17.503 -77.868 -12.902 1.00 55.66 178 SER B O 1
ATOM 3546 N N . ILE B 1 179 ? -18.133 -76.046 -14.032 1.00 53.83 179 ILE B N 1
ATOM 3547 C CA . ILE B 1 179 ? -16.868 -75.348 -13.869 1.00 53.58 179 ILE B CA 1
ATOM 3548 C C . ILE B 1 179 ? -16.903 -74.175 -12.901 1.00 53.44 179 ILE B C 1
ATOM 3549 O O . ILE B 1 179 ? -17.856 -73.368 -12.893 1.00 52.99 179 ILE B O 1
ATOM 3554 N N . GLY B 1 180 ? -15.840 -74.059 -12.107 1.00 53.80 180 GLY B N 1
ATOM 3555 C CA . GLY B 1 180 ? -15.686 -72.934 -11.169 1.00 53.17 180 GLY B CA 1
ATOM 3556 C C . GLY B 1 180 ? -15.902 -73.337 -9.723 1.00 53.53 180 GLY B C 1
ATOM 3557 O O . GLY B 1 180 ? -15.679 -72.551 -8.806 1.00 53.25 180 GLY B O 1
ATOM 3558 N N . ILE B 1 181 ? -16.319 -74.582 -9.514 1.00 54.22 181 ILE B N 1
ATOM 3559 C CA . ILE B 1 181 ? -16.761 -75.018 -8.186 1.00 54.61 181 ILE B CA 1
ATOM 3560 C C . ILE B 1 181 ? -15.666 -74.894 -7.094 1.00 53.69 181 ILE B C 1
ATOM 3561 O O . ILE B 1 181 ? -14.501 -75.114 -7.355 1.00 51.89 181 ILE B O 1
ATOM 3566 N N . ARG B 1 182 ? -16.083 -74.481 -5.896 1.00 53.84 182 ARG B N 1
ATOM 3567 C CA . ARG B 1 182 ? -15.181 -74.176 -4.773 1.00 53.72 182 ARG B CA 1
ATOM 3568 C C . ARG B 1 182 ? -15.875 -74.308 -3.436 1.00 54.50 182 ARG B C 1
ATOM 3569 O O . ARG B 1 182 ? -15.321 -73.930 -2.408 1.00 54.74 182 ARG B O 1
ATOM 3577 N N . SER B 1 183 ? -17.092 -74.836 -3.462 1.00 55.80 183 SER B N 1
ATOM 3578 C CA . SER B 1 183 ? -17.920 -75.014 -2.264 1.00 57.54 183 SER B CA 1
ATOM 3579 C C . SER B 1 183 ? -18.737 -76.303 -2.399 1.00 59.20 183 SER B C 1
ATOM 3580 O O . SER B 1 183 ? -19.666 -76.385 -3.219 1.00 58.93 183 SER B O 1
ATOM 3583 N N . VAL B 1 184 ? -18.382 -77.308 -1.596 1.00 61.57 184 VAL B N 1
ATOM 3584 C CA . VAL B 1 184 ? -18.991 -78.639 -1.694 1.00 63.47 184 VAL B CA 1
ATOM 3585 C C . VAL B 1 184 ? -19.281 -79.179 -0.322 1.00 64.55 184 VAL B C 1
ATOM 3586 O O . VAL B 1 184 ? -18.455 -79.084 0.563 1.00 65.06 184 VAL B O 1
ATOM 3590 N N . SER B 1 185 ? -20.471 -79.737 -0.151 1.00 66.21 185 SER B N 1
ATOM 3591 C CA . SER B 1 185 ? -20.844 -80.397 1.094 1.00 68.14 185 SER B CA 1
ATOM 3592 C C . SER B 1 185 ? -20.363 -81.853 1.084 1.00 70.51 185 SER B C 1
ATOM 3593 O O . SER B 1 185 ? -20.623 -82.608 0.136 1.00 70.96 185 SER B O 1
ATOM 3596 N N . ARG B 1 186 ? -19.663 -82.246 2.145 1.00 72.67 186 ARG B N 1
ATOM 3597 C CA . ARG B 1 186 ? -19.123 -83.622 2.284 1.00 75.21 186 ARG B CA 1
ATOM 3598 C C . ARG B 1 186 ? -20.079 -84.773 1.905 1.00 75.91 186 ARG B C 1
ATOM 3599 O O . ARG B 1 186 ? -19.652 -85.802 1.365 1.00 76.02 186 ARG B O 1
ATOM 3607 N N . GLU B 1 187 ? -21.363 -84.583 2.193 1.00 76.11 187 GLU B N 1
ATOM 3608 C CA . GLU B 1 187 ? -22.386 -85.544 1.845 1.00 77.45 187 GLU B CA 1
ATOM 3609 C C . GLU B 1 187 ? -22.429 -85.778 0.346 1.00 77.88 187 GLU B C 1
ATOM 3610 O O . GLU B 1 187 ? -22.721 -86.884 -0.113 1.00 79.10 187 GLU B O 1
ATOM 3616 N N . GLU B 1 188 ? -22.115 -84.736 -0.416 1.00 77.38 188 GLU B N 1
ATOM 3617 C CA . GLU B 1 188 ? -22.000 -84.847 -1.870 1.00 76.94 188 GLU B CA 1
ATOM 3618 C C . GLU B 1 188 ? -20.674 -85.496 -2.241 1.00 77.65 188 GLU B C 1
ATOM 3619 O O . GLU B 1 188 ? -20.653 -86.476 -2.983 1.00 78.27 188 GLU B O 1
ATOM 3625 N N . PHE B 1 189 ? -19.577 -84.950 -1.710 1.00 77.80 189 PHE B N 1
ATOM 3626 C CA . PHE B 1 189 ? -18.227 -85.445 -1.989 1.00 78.66 189 PHE B CA 1
ATOM 3627 C C . PHE B 1 189 ? -18.029 -86.917 -1.627 1.00 79.77 189 PHE B C 1
ATOM 3628 O O . PHE B 1 189 ? -17.170 -87.591 -2.189 1.00 79.81 189 PHE B O 1
ATOM 3636 N N . GLU B 1 190 ? -18.809 -87.401 -0.672 1.00 80.49 190 GLU B N 1
ATOM 3637 C CA . GLU B 1 190 ? -18.673 -88.769 -0.229 1.00 81.94 190 GLU B CA 1
ATOM 3638 C C . GLU B 1 190 ? -19.574 -89.693 -1.016 1.00 82.30 190 GLU B C 1
ATOM 3639 O O . GLU B 1 190 ? -19.423 -90.919 -0.937 1.00 83.39 190 GLU B O 1
ATOM 3645 N N . ASP B 1 191 ? -20.508 -89.116 -1.771 1.00 81.38 191 ASP B N 1
ATOM 3646 C CA . ASP B 1 191 ? -21.348 -89.918 -2.656 1.00 81.36 191 ASP B CA 1
ATOM 3647 C C . ASP B 1 191 ? -20.501 -90.604 -3.725 1.00 81.05 191 ASP B C 1
ATOM 3648 O O . ASP B 1 191 ? -19.647 -89.981 -4.350 1.00 80.29 191 ASP B O 1
ATOM 3653 N N . PRO B 1 192 ? -20.730 -91.907 -3.921 1.00 81.49 192 PRO B N 1
ATOM 3654 C CA . PRO B 1 192 ? -20.145 -92.628 -5.044 1.00 81.40 192 PRO B CA 1
ATOM 3655 C C . PRO B 1 192 ? -20.455 -91.946 -6.380 1.00 79.93 192 PRO B C 1
ATOM 3656 O O . PRO B 1 192 ? -19.598 -91.917 -7.254 1.00 80.07 192 PRO B O 1
ATOM 3660 N N . ASP B 1 193 ? -21.660 -91.390 -6.519 1.00 78.44 193 ASP B N 1
ATOM 3661 C CA . ASP B 1 193 ? -22.102 -90.747 -7.767 1.00 76.88 193 ASP B CA 1
ATOM 3662 C C . ASP B 1 193 ? -21.442 -89.416 -8.091 1.00 75.19 193 ASP B C 1
ATOM 3663 O O . ASP B 1 193 ? -21.515 -88.939 -9.228 1.00 74.72 193 ASP B O 1
ATOM 3668 N N . PHE B 1 194 ? -20.786 -88.825 -7.102 1.00 73.91 194 PHE B N 1
ATOM 3669 C CA . PHE B 1 194 ? -20.099 -87.554 -7.283 1.00 72.40 194 PHE B CA 1
ATOM 3670 C C . PHE B 1 194 ? -19.086 -87.577 -8.427 1.00 72.75 194 PHE B C 1
ATOM 3671 O O . PHE B 1 194 ? -18.965 -86.609 -9.170 1.00 72.01 194 PHE B O 1
ATOM 3679 N N . ARG B 1 195 ? -18.366 -88.683 -8.579 1.00 73.90 195 ARG B N 1
ATOM 3680 C CA . ARG B 1 195 ? -17.374 -88.793 -9.648 1.00 74.42 195 ARG B CA 1
ATOM 3681 C C . ARG B 1 195 ? -17.992 -89.005 -11.041 1.00 73.31 195 ARG B C 1
ATOM 3682 O O . ARG B 1 195 ? -17.287 -88.902 -12.047 1.00 72.92 195 ARG B O 1
ATOM 3690 N N . LYS B 1 196 ? -19.302 -89.266 -11.100 1.00 72.38 196 LYS B N 1
ATOM 3691 C CA . LYS B 1 196 ? -20.003 -89.436 -12.382 1.00 71.74 196 LYS B CA 1
ATOM 3692 C C . LYS B 1 196 ? -20.288 -88.113 -13.100 1.00 69.88 196 LYS B C 1
ATOM 3693 O O . LYS B 1 196 ? -20.867 -88.083 -14.194 1.00 69.96 196 LYS B O 1
ATOM 3699 N N . VAL B 1 197 ? -19.866 -87.021 -12.480 1.00 67.90 197 VAL B N 1
ATOM 3700 C CA . VAL B 1 197 ? -19.943 -85.702 -13.090 1.00 65.35 197 VAL B CA 1
ATOM 3701 C C . VAL B 1 197 ? -18.555 -85.123 -13.081 1.00 64.29 197 VAL B C 1
ATOM 3702 O O . VAL B 1 197 ? -17.765 -85.365 -12.156 1.00 63.95 197 VAL B O 1
ATOM 3706 N N . SER B 1 198 ? -18.265 -84.354 -14.120 1.00 62.85 198 SER B N 1
ATOM 3707 C CA . SER B 1 198 ? -17.004 -83.644 -14.207 1.00 61.68 198 SER B CA 1
ATOM 3708 C C . SER B 1 198 ? -17.095 -82.311 -13.455 1.00 60.38 198 SER B C 1
ATOM 3709 O O . SER B 1 198 ? -17.875 -81.432 -13.826 1.00 59.57 198 SER B O 1
ATOM 3712 N N . PHE B 1 199 ? -16.323 -82.176 -12.380 1.00 59.42 199 PHE B N 1
ATOM 3713 C CA . PHE B 1 199 ? -16.320 -80.933 -11.615 1.00 57.86 199 PHE B CA 1
ATOM 3714 C C . PHE B 1 199 ? -14.959 -80.290 -11.763 1.00 57.58 199 PHE B C 1
ATOM 3715 O O . PHE B 1 199 ? -13.939 -80.908 -11.481 1.00 58.19 199 PHE B O 1
ATOM 3723 N N . ILE B 1 200 ? -14.937 -79.044 -12.202 1.00 56.64 200 ILE B N 1
ATOM 3724 C CA . ILE B 1 200 ? -13.687 -78.350 -12.340 1.00 56.32 200 ILE B CA 1
ATOM 3725 C C . ILE B 1 200 ? -13.670 -77.153 -11.410 1.00 56.56 200 ILE B C 1
ATOM 3726 O O . ILE B 1 200 ? -14.523 -76.234 -11.495 1.00 56.08 200 ILE B O 1
ATOM 3731 N N . SER B 1 201 ? -12.695 -77.187 -10.504 1.00 57.12 201 SER B N 1
ATOM 3732 C CA . SER B 1 201 ? -12.562 -76.182 -9.470 1.00 57.54 201 SER B CA 1
ATOM 3733 C C . SER B 1 201 ? -12.104 -74.845 -10.041 1.00 56.75 201 SER B C 1
ATOM 3734 O O . SER B 1 201 ? -11.298 -74.823 -10.959 1.00 56.96 201 SER B O 1
ATOM 3737 N N . SER B 1 202 ? -12.581 -73.741 -9.464 1.00 55.85 202 SER B N 1
ATOM 3738 C CA . SER B 1 202 ? -12.080 -72.434 -9.851 1.00 55.75 202 SER B CA 1
ATOM 3739 C C . SER B 1 202 ? -10.565 -72.327 -9.695 1.00 55.94 202 SER B C 1
ATOM 3740 O O . SER B 1 202 ? -9.933 -71.520 -10.359 1.00 56.59 202 SER B O 1
ATOM 3743 N N . PHE B 1 203 ? -9.996 -73.141 -8.808 1.00 56.79 203 PHE B N 1
ATOM 3744 C CA . PHE B 1 203 ? -8.538 -73.241 -8.624 1.00 57.39 203 PHE B CA 1
ATOM 3745 C C . PHE B 1 203 ? -7.838 -73.943 -9.778 1.00 57.93 203 PHE B C 1
ATOM 3746 O O . PHE B 1 203 ? -6.777 -73.484 -10.221 1.00 57.86 203 PHE B O 1
ATOM 3754 N N . ASP B 1 204 ? -8.442 -75.036 -10.266 1.00 58.52 204 ASP B N 1
ATOM 3755 C CA . ASP B 1 204 ? -8.035 -75.660 -11.542 1.00 59.54 204 ASP B CA 1
ATOM 3756 C C . ASP B 1 204 ? -7.889 -74.615 -12.650 1.00 59.38 204 ASP B C 1
ATOM 3757 O O . ASP B 1 204 ? -6.823 -74.511 -13.282 1.00 60.50 204 ASP B O 1
ATOM 3762 N N . VAL B 1 205 ? -8.954 -73.850 -12.878 1.00 58.06 205 VAL B N 1
ATOM 3763 C CA . VAL B 1 205 ? -8.957 -72.843 -13.917 1.00 57.45 205 VAL B CA 1
ATOM 3764 C C . VAL B 1 205 ? -7.835 -71.828 -13.712 1.00 58.10 205 VAL B C 1
ATOM 3765 O O . VAL B 1 205 ? -7.085 -71.530 -14.632 1.00 57.87 205 VAL B O 1
ATOM 3769 N N . LYS B 1 206 ? -7.730 -71.301 -12.502 1.00 58.65 206 LYS B N 1
ATOM 3770 C CA . LYS B 1 206 ? -6.789 -70.233 -12.213 1.00 59.70 206 LYS B CA 1
ATOM 3771 C C . LYS B 1 206 ? -5.362 -70.766 -12.422 1.00 60.32 206 LYS B C 1
ATOM 3772 O O . LYS B 1 206 ? -4.467 -70.012 -12.795 1.00 60.44 206 LYS B O 1
ATOM 3778 N N . LYS B 1 207 ? -5.178 -72.077 -12.224 1.00 60.96 207 LYS B N 1
ATOM 3779 C CA . LYS B 1 207 ? -3.904 -72.746 -12.507 1.00 61.94 207 LYS B CA 1
ATOM 3780 C C . LYS B 1 207 ? -3.608 -73.148 -13.990 1.00 61.78 207 LYS B C 1
ATOM 3781 O O . LYS B 1 207 ? -2.496 -72.924 -14.485 1.00 62.07 207 LYS B O 1
ATOM 3787 N N . ASN B 1 208 ? -4.589 -73.738 -14.683 1.00 61.06 208 ASN B N 1
ATOM 3788 C CA . ASN B 1 208 ? -4.363 -74.291 -16.012 1.00 60.59 208 ASN B CA 1
ATOM 3789 C C . ASN B 1 208 ? -4.964 -73.475 -17.134 1.00 60.21 208 ASN B C 1
ATOM 3790 O O . ASN B 1 208 ? -4.908 -73.861 -18.297 1.00 60.93 208 ASN B O 1
ATOM 3795 N N . GLY B 1 209 ? -5.546 -72.334 -16.806 1.00 59.50 209 GLY B N 1
ATOM 3796 C CA . GLY B 1 209 ? -6.310 -71.591 -17.803 1.00 58.09 209 GLY B CA 1
ATOM 3797 C C . GLY B 1 209 ? -7.652 -72.267 -18.076 1.00 57.64 209 GLY B C 1
ATOM 3798 O O . GLY B 1 209 ? -7.818 -73.487 -17.866 1.00 57.52 209 GLY B O 1
ATOM 3799 N N . ILE B 1 210 ? -8.611 -71.472 -18.546 1.00 56.53 210 ILE B N 1
ATOM 3800 C CA . ILE B 1 210 ? -9.951 -71.959 -18.841 1.00 55.91 210 ILE B CA 1
ATOM 3801 C C . ILE B 1 210 ? -9.965 -72.768 -20.130 1.00 56.65 210 ILE B C 1
ATOM 3802 O O . ILE B 1 210 ? -10.674 -73.782 -20.221 1.00 56.90 210 ILE B O 1
ATOM 3807 N N . ASP B 1 211 ? -9.176 -72.330 -21.115 1.00 57.04 211 ASP B N 1
ATOM 3808 C CA . ASP B 1 211 ? -9.102 -73.009 -22.421 1.00 57.96 211 ASP B CA 1
ATOM 3809 C C . ASP B 1 211 ? -8.945 -74.532 -22.355 1.00 58.59 211 ASP B C 1
ATOM 3810 O O . ASP B 1 211 ? -9.679 -75.253 -23.033 1.00 59.11 211 ASP B O 1
ATOM 3815 N N . LYS B 1 212 ? -8.018 -75.018 -21.530 1.00 58.47 212 LYS B N 1
ATOM 3816 C CA . LYS B 1 212 ? -7.855 -76.460 -21.331 1.00 59.16 212 LYS B CA 1
ATOM 3817 C C . LYS B 1 212 ? -9.211 -77.135 -21.198 1.00 58.95 212 LYS B C 1
ATOM 3818 O O . LYS B 1 212 ? -9.569 -77.947 -22.024 1.00 59.60 212 LYS B O 1
ATOM 3824 N N . TYR B 1 213 ? -9.971 -76.755 -20.175 1.00 58.36 213 TYR B N 1
ATOM 3825 C CA . TYR B 1 213 ? -11.292 -77.328 -19.884 1.00 57.84 213 TYR B CA 1
ATOM 3826 C C . TYR B 1 213 ? -12.342 -77.065 -20.961 1.00 57.46 213 TYR B C 1
ATOM 3827 O O . TYR B 1 213 ? -13.232 -77.876 -21.173 1.00 56.49 213 TYR B O 1
ATOM 3836 N N . ILE B 1 214 ? -12.207 -75.935 -21.651 1.00 58.06 214 ILE B N 1
ATOM 3837 C CA . ILE B 1 214 ? -13.001 -75.660 -22.867 1.00 58.76 214 ILE B CA 1
ATOM 3838 C C . ILE B 1 214 ? -12.699 -76.662 -24.012 1.00 60.00 214 ILE B C 1
ATOM 3839 O O . ILE B 1 214 ? -13.634 -77.184 -24.643 1.00 59.47 214 ILE B O 1
ATOM 3844 N N . GLU B 1 215 ? -11.400 -76.913 -24.258 1.00 60.92 215 GLU B N 1
ATOM 3845 C CA . GLU B 1 215 ? -10.937 -77.896 -25.251 1.00 62.40 215 GLU B CA 1
ATOM 3846 C C . GLU B 1 215 ? -11.541 -79.282 -25.018 1.00 62.26 215 GLU B C 1
ATOM 3847 O O . GLU B 1 215 ? -12.060 -79.891 -25.953 1.00 62.24 215 GLU B O 1
ATOM 3853 N N . GLU B 1 216 ? -11.466 -79.775 -23.784 1.00 61.78 216 GLU B N 1
ATOM 3854 C CA . GLU B 1 216 ? -12.004 -81.092 -23.459 1.00 62.65 216 GLU B CA 1
ATOM 3855 C C . GLU B 1 216 ? -13.473 -81.209 -23.903 1.00 62.52 216 GLU B C 1
ATOM 3856 O O . GLU B 1 216 ? -13.798 -82.071 -24.730 1.00 63.45 216 GLU B O 1
ATOM 3862 N N . VAL B 1 217 ? -14.331 -80.316 -23.399 1.00 61.59 217 VAL B N 1
ATOM 3863 C CA . VAL B 1 217 ? -15.769 -80.281 -23.742 1.00 60.80 217 VAL B CA 1
ATOM 3864 C C . VAL B 1 217 ? -16.031 -80.192 -25.255 1.00 60.54 217 VAL B C 1
ATOM 3865 O O . VAL B 1 217 ? -16.779 -80.977 -25.808 1.00 60.25 217 VAL B O 1
ATOM 3869 N N . ASP B 1 218 ? -15.418 -79.227 -25.920 1.00 60.31 218 ASP B N 1
ATOM 3870 C CA . ASP B 1 218 ? -15.563 -79.114 -27.361 1.00 60.96 218 ASP B CA 1
ATOM 3871 C C . ASP B 1 218 ? -15.287 -80.422 -28.134 1.00 62.72 218 ASP B C 1
ATOM 3872 O O . ASP B 1 218 ? -16.014 -80.767 -29.062 1.00 62.72 218 ASP B O 1
ATOM 3877 N N . ARG B 1 219 ? -14.245 -81.151 -27.749 1.00 64.11 219 ARG B N 1
ATOM 3878 C CA . ARG B 1 219 ? -13.919 -82.407 -28.416 1.00 65.70 219 ARG B CA 1
ATOM 3879 C C . ARG B 1 219 ? -14.918 -83.515 -28.127 1.00 66.56 219 ARG B C 1
ATOM 3880 O O . ARG B 1 219 ? -15.326 -84.230 -29.036 1.00 67.53 219 ARG B O 1
ATOM 3888 N N . LYS B 1 220 ? -15.315 -83.637 -26.864 1.00 66.89 220 LYS B N 1
ATOM 3889 C CA . LYS B 1 220 ? -16.216 -84.697 -26.417 1.00 67.64 220 LYS B CA 1
ATOM 3890 C C . LYS B 1 220 ? -17.643 -84.601 -26.961 1.00 67.24 220 LYS B C 1
ATOM 3891 O O . LYS B 1 220 ? -18.191 -85.579 -27.435 1.00 68.22 220 LYS B O 1
ATOM 3897 N N . SER B 1 221 ? -18.230 -83.415 -26.882 1.00 66.66 221 SER B N 1
ATOM 3898 C CA . SER B 1 221 ? -19.655 -83.198 -27.129 1.00 66.02 221 SER B CA 1
ATOM 3899 C C . SER B 1 221 ? -19.954 -82.679 -28.525 1.00 65.28 221 SER B C 1
ATOM 3900 O O . SER B 1 221 ? -19.232 -81.848 -29.069 1.00 65.03 221 SER B O 1
ATOM 3903 N N . ARG B 1 222 ? -21.047 -83.142 -29.098 1.00 64.60 222 ARG B N 1
ATOM 3904 C CA . ARG B 1 222 ? -21.438 -82.663 -30.409 1.00 63.87 222 ARG B CA 1
ATOM 3905 C C . ARG B 1 222 ? -22.286 -81.418 -30.266 1.00 63.28 222 ARG B C 1
ATOM 3906 O O . ARG B 1 222 ? -22.157 -80.475 -31.025 1.00 63.56 222 ARG B O 1
ATOM 3914 N N . ARG B 1 223 ? -23.172 -81.425 -29.288 1.00 63.00 223 ARG B N 1
ATOM 3915 C CA . ARG B 1 223 ? -23.958 -80.249 -28.962 1.00 62.25 223 ARG B CA 1
ATOM 3916 C C . ARG B 1 223 ? -23.910 -79.963 -27.454 1.00 61.22 223 ARG B C 1
ATOM 3917 O O . ARG B 1 223 ? -23.582 -80.856 -26.650 1.00 61.63 223 ARG B O 1
ATOM 3925 N N . VAL B 1 224 ? -24.207 -78.726 -27.061 1.00 59.22 224 VAL B N 1
ATOM 3926 C CA . VAL B 1 224 ? -24.335 -78.443 -25.634 1.00 57.31 224 VAL B CA 1
ATOM 3927 C C . VAL B 1 224 ? -25.518 -77.569 -25.240 1.00 56.70 224 VAL B C 1
ATOM 3928 O O . VAL B 1 224 ? -26.184 -76.930 -26.075 1.00 55.96 224 VAL B O 1
ATOM 3932 N N . TYR B 1 225 ? -25.794 -77.591 -23.943 1.00 56.15 225 TYR B N 1
ATOM 3933 C CA . TYR B 1 225 ? -26.658 -76.620 -23.314 1.00 54.72 225 TYR B CA 1
ATOM 3934 C C . TYR B 1 225 ? -25.775 -75.963 -22.259 1.00 53.65 225 TYR B C 1
ATOM 3935 O O . TYR B 1 225 ? -25.044 -76.659 -21.529 1.00 53.43 225 TYR B O 1
ATOM 3944 N N . ILE B 1 226 ? -25.825 -74.631 -22.194 1.00 52.31 226 ILE B N 1
ATOM 3945 C CA . ILE B 1 226 ? -24.975 -73.884 -21.271 1.00 50.91 226 ILE B CA 1
ATOM 3946 C C . ILE B 1 226 ? -25.800 -73.243 -20.183 1.00 50.89 226 ILE B C 1
ATOM 3947 O O . ILE B 1 226 ? -26.672 -72.424 -20.449 1.00 51.02 226 ILE B O 1
ATOM 3952 N N . SER B 1 227 ? -25.509 -73.618 -18.949 1.00 50.93 227 SER B N 1
ATOM 3953 C CA . SER B 1 227 ? -26.193 -73.043 -17.800 1.00 50.69 227 SER B CA 1
ATOM 3954 C C . SER B 1 227 ? -25.216 -72.276 -16.889 1.00 50.23 227 SER B C 1
ATOM 3955 O O . SER B 1 227 ? -24.275 -72.872 -16.322 1.00 50.50 227 SER B O 1
ATOM 3958 N N . VAL B 1 228 ? -25.424 -70.961 -16.770 1.00 48.87 228 VAL B N 1
ATOM 3959 C CA . VAL B 1 228 ? -24.523 -70.119 -16.001 1.00 47.75 228 VAL B CA 1
ATOM 3960 C C . VAL B 1 228 ? -25.123 -69.682 -14.652 1.00 48.70 228 VAL B C 1
ATOM 3961 O O . VAL B 1 228 ? -26.027 -68.822 -14.589 1.00 48.56 228 VAL B O 1
ATOM 3965 N N . ASP B 1 229 ? -24.631 -70.308 -13.574 1.00 49.03 229 ASP B N 1
ATOM 3966 C CA . ASP B 1 229 ? -25.002 -69.947 -12.213 1.00 48.35 229 ASP B CA 1
ATOM 3967 C C . ASP B 1 229 ? -24.076 -68.797 -11.873 1.00 48.15 229 ASP B C 1
ATOM 3968 O O . ASP B 1 229 ? -22.857 -68.941 -11.776 1.00 47.52 229 ASP B O 1
ATOM 3981 N N . ASP B 1 231 ? -23.044 -67.096 -9.598 1.00 47.92 231 ASP B N 1
ATOM 3982 C CA . ASP B 1 231 ? -22.099 -67.110 -8.462 1.00 47.88 231 ASP B CA 1
ATOM 3983 C C . ASP B 1 231 ? -20.791 -67.915 -8.722 1.00 47.59 231 ASP B C 1
ATOM 3984 O O . ASP B 1 231 ? -19.854 -67.875 -7.919 1.00 48.15 231 ASP B O 1
ATOM 3989 N N . GLY B 1 232 ? -20.727 -68.635 -9.835 1.00 47.02 232 GLY B N 1
ATOM 3990 C CA . GLY B 1 232 ? -19.462 -69.209 -10.297 1.00 47.39 232 GLY B CA 1
ATOM 3991 C C . GLY B 1 232 ? -18.379 -68.171 -10.574 1.00 46.90 232 GLY B C 1
ATOM 3992 O O . GLY B 1 232 ? -17.195 -68.474 -10.569 1.00 47.04 232 GLY B O 1
ATOM 3993 N N . ILE B 1 233 ? -18.804 -66.935 -10.795 1.00 46.46 233 ILE B N 1
ATOM 3994 C CA . ILE B 1 233 ? -17.923 -65.834 -11.072 1.00 45.92 233 ILE B CA 1
ATOM 3995 C C . ILE B 1 233 ? -17.472 -65.240 -9.757 1.00 46.13 233 ILE B C 1
ATOM 3996 O O . ILE B 1 233 ? -18.200 -65.323 -8.792 1.00 47.15 233 ILE B O 1
ATOM 4001 N N . ASP B 1 234 ? -16.261 -64.672 -9.699 1.00 45.85 234 ASP B N 1
ATOM 4002 C CA . ASP B 1 234 ? -15.755 -64.090 -8.444 1.00 45.07 234 ASP B CA 1
ATOM 4003 C C . ASP B 1 234 ? -16.558 -62.850 -8.072 1.00 43.65 234 ASP B C 1
ATOM 4004 O O . ASP B 1 234 ? -16.769 -61.984 -8.903 1.00 43.25 234 ASP B O 1
ATOM 4009 N N . PRO B 1 235 ? -16.984 -62.756 -6.812 1.00 42.78 235 PRO B N 1
ATOM 4010 C CA . PRO B 1 235 ? -17.777 -61.640 -6.293 1.00 41.94 235 PRO B CA 1
ATOM 4011 C C . PRO B 1 235 ? -17.314 -60.229 -6.682 1.00 41.50 235 PRO B C 1
ATOM 4012 O O . PRO B 1 235 ? -18.134 -59.272 -6.622 1.00 40.60 235 PRO B O 1
ATOM 4016 N N . ALA B 1 236 ? -16.056 -60.088 -7.102 1.00 40.93 236 ALA B N 1
ATOM 4017 C CA . ALA B 1 236 ? -15.589 -58.786 -7.598 1.00 41.44 236 ALA B CA 1
ATOM 4018 C C . ALA B 1 236 ? -16.292 -58.368 -8.886 1.00 41.54 236 ALA B C 1
ATOM 4019 O O . ALA B 1 236 ? -16.415 -57.171 -9.169 1.00 41.90 236 ALA B O 1
ATOM 4021 N N . TYR B 1 237 ? -16.718 -59.347 -9.681 1.00 42.12 237 TYR B N 1
ATOM 4022 C CA . TYR B 1 237 ? -17.305 -59.076 -10.996 1.00 42.38 237 TYR B CA 1
ATOM 4023 C C . TYR B 1 237 ? -18.800 -59.240 -10.966 1.00 42.54 237 TYR B C 1
ATOM 4024 O O . TYR B 1 237 ? -19.491 -58.584 -11.711 1.00 44.28 237 TYR B O 1
ATOM 4033 N N . ALA B 1 238 ? -19.292 -60.096 -10.088 1.00 42.84 238 ALA B N 1
ATOM 4034 C CA . ALA B 1 238 ? -20.737 -60.296 -9.893 1.00 43.26 238 ALA B CA 1
ATOM 4035 C C . ALA B 1 238 ? -21.077 -60.174 -8.393 1.00 43.59 238 ALA B C 1
ATOM 4036 O O . ALA B 1 238 ? -21.337 -61.173 -7.735 1.00 45.25 238 ALA B O 1
ATOM 4038 N N . PRO B 1 239 ? -21.024 -58.962 -7.830 1.00 43.48 239 PRO B N 1
ATOM 4039 C CA . PRO B 1 239 ? -21.254 -58.725 -6.393 1.00 43.81 239 PRO B CA 1
ATOM 4040 C C . PRO B 1 239 ? -22.627 -59.157 -5.870 1.00 44.34 239 PRO B C 1
ATOM 4041 O O . PRO B 1 239 ? -22.795 -59.350 -4.666 1.00 45.25 239 PRO B O 1
ATOM 4045 N N . ALA B 1 240 ? -23.604 -59.272 -6.749 1.00 44.48 240 ALA B N 1
ATOM 4046 C CA . ALA B 1 240 ? -24.988 -59.390 -6.318 1.00 44.41 240 ALA B CA 1
ATOM 4047 C C . ALA B 1 240 ? -25.537 -60.813 -6.490 1.00 45.14 240 ALA B C 1
ATOM 4048 O O . ALA B 1 240 ? -26.736 -61.019 -6.567 1.00 46.66 240 ALA B O 1
ATOM 4050 N N . VAL B 1 241 ? -24.667 -61.800 -6.566 1.00 44.66 241 VAL B N 1
ATOM 4051 C CA . VAL B 1 241 ? -25.146 -63.176 -6.598 1.00 45.12 241 VAL B CA 1
ATOM 4052 C C . VAL B 1 241 ? -25.779 -63.602 -5.248 1.00 46.05 241 VAL B C 1
ATOM 4053 O O . VAL B 1 241 ? -25.441 -63.063 -4.182 1.00 45.17 241 VAL B O 1
ATOM 4057 N N . GLY B 1 242 ? -26.680 -64.583 -5.308 1.00 47.59 242 GLY B N 1
ATOM 4058 C CA . GLY B 1 242 ? -27.474 -65.014 -4.142 1.00 47.69 242 GLY B CA 1
ATOM 4059 C C . GLY B 1 242 ? -26.651 -65.703 -3.061 1.00 48.47 242 GLY B C 1
ATOM 4060 O O . GLY B 1 242 ? -26.987 -65.603 -1.880 1.00 48.55 242 GLY B O 1
ATOM 4061 N N . THR B 1 243 ? -25.585 -66.403 -3.458 1.00 48.51 243 THR B N 1
ATOM 4062 C CA . THR B 1 243 ? -24.669 -67.045 -2.509 1.00 48.66 243 THR B CA 1
ATOM 4063 C C . THR B 1 243 ? -23.187 -66.821 -2.923 1.00 48.04 243 THR B C 1
ATOM 4064 O O . THR B 1 243 ? -22.589 -67.651 -3.633 1.00 47.93 243 THR B O 1
ATOM 4068 N N . PRO B 1 244 ? -22.586 -65.725 -2.454 1.00 46.81 244 PRO B N 1
ATOM 4069 C CA . PRO B 1 244 ? -21.272 -65.357 -2.923 1.00 47.17 244 PRO B CA 1
ATOM 4070 C C . PRO B 1 244 ? -20.239 -66.326 -2.424 1.00 47.56 244 PRO B C 1
ATOM 4071 O O . PRO B 1 244 ? -20.375 -66.831 -1.307 1.00 48.69 244 PRO B O 1
ATOM 4075 N N . GLU B 1 245 ? -19.227 -66.587 -3.245 1.00 47.84 245 GLU B N 1
ATOM 4076 C CA . GLU B 1 245 ? -18.087 -67.439 -2.865 1.00 48.42 245 GLU B CA 1
ATOM 4077 C C . GLU B 1 245 ? -16.780 -66.841 -3.403 1.00 48.77 245 GLU B C 1
ATOM 4078 O O . GLU B 1 245 ? -16.561 -66.815 -4.619 1.00 48.43 245 GLU B O 1
ATOM 4084 N N . PRO B 1 246 ? -15.908 -66.352 -2.499 1.00 49.15 246 PRO B N 1
ATOM 4085 C CA . PRO B 1 246 ? -14.660 -65.718 -2.959 1.00 49.25 246 PRO B CA 1
ATOM 4086 C C . PRO B 1 246 ? -13.798 -66.715 -3.711 1.00 49.88 246 PRO B C 1
ATOM 4087 O O . PRO B 1 246 ? -14.075 -67.951 -3.657 1.00 49.72 246 PRO B O 1
ATOM 4091 N N . PHE B 1 247 ? -12.773 -66.181 -4.399 1.00 49.90 247 PHE B N 1
ATOM 4092 C CA . PHE B 1 247 ? -11.813 -66.993 -5.203 1.00 50.65 247 PHE B CA 1
ATOM 4093 C C . PHE B 1 247 ? -12.503 -67.660 -6.405 1.00 50.97 247 PHE B C 1
ATOM 4094 O O . PHE B 1 247 ? -12.323 -68.865 -6.638 1.00 52.88 247 PHE B O 1
ATOM 4102 N N . GLY B 1 248 ? -13.295 -66.890 -7.152 1.00 49.56 248 GLY B N 1
ATOM 4103 C CA . GLY B 1 248 ? -14.093 -67.439 -8.243 1.00 48.03 248 GLY B CA 1
ATOM 4104 C C . GLY B 1 248 ? -13.431 -67.202 -9.585 1.00 47.63 248 GLY B C 1
ATOM 4105 O O . GLY B 1 248 ? -12.269 -66.809 -9.649 1.00 47.10 248 GLY B O 1
ATOM 4106 N N . LEU B 1 249 ? -14.181 -67.451 -10.655 1.00 46.91 249 LEU B N 1
ATOM 4107 C CA . LEU B 1 249 ? -13.680 -67.293 -12.012 1.00 46.44 249 LEU B CA 1
ATOM 4108 C C . LEU B 1 249 ? -13.722 -65.839 -12.406 1.00 46.09 249 LEU B C 1
ATOM 4109 O O . LEU B 1 249 ? -14.474 -65.043 -11.826 1.00 45.24 249 LEU B O 1
ATOM 4114 N N . ALA B 1 250 ? -12.923 -65.495 -13.414 1.00 46.01 250 ALA B N 1
ATOM 4115 C CA . ALA B 1 250 ? -12.911 -64.133 -13.929 1.00 45.42 250 ALA B CA 1
ATOM 4116 C C . ALA B 1 250 ? -14.128 -63.949 -14.826 1.00 44.54 250 ALA B C 1
ATOM 4117 O O . ALA B 1 250 ? -14.598 -64.891 -15.430 1.00 44.90 250 ALA B O 1
ATOM 4119 N N . ASP B 1 251 ? -14.640 -62.740 -14.918 1.00 44.49 251 ASP B N 1
ATOM 4120 C CA . ASP B 1 251 ? -15.757 -62.478 -15.828 1.00 44.95 251 ASP B CA 1
ATOM 4121 C C . ASP B 1 251 ? -15.366 -62.870 -17.252 1.00 44.45 251 ASP B C 1
ATOM 4122 O O . ASP B 1 251 ? -16.137 -63.516 -17.954 1.00 45.06 251 ASP B O 1
ATOM 4127 N N . THR B 1 252 ? -14.150 -62.518 -17.651 1.00 43.67 252 THR B N 1
ATOM 4128 C CA . THR B 1 252 ? -13.569 -63.013 -18.899 1.00 43.96 252 THR B CA 1
ATOM 4129 C C . THR B 1 252 ? -13.515 -64.542 -19.068 1.00 44.10 252 THR B C 1
ATOM 4130 O O . THR B 1 252 ? -13.556 -65.039 -20.187 1.00 43.98 252 THR B O 1
ATOM 4134 N N . ASP B 1 253 ? -13.406 -65.295 -17.974 1.00 44.48 253 ASP B N 1
ATOM 4135 C CA . ASP B 1 253 ? -13.344 -66.756 -18.099 1.00 45.09 253 ASP B CA 1
ATOM 4136 C C . ASP B 1 253 ? -14.680 -67.282 -18.620 1.00 45.02 253 ASP B C 1
ATOM 4137 O O . ASP B 1 253 ? -14.699 -68.223 -19.409 1.00 46.29 253 ASP B O 1
ATOM 4142 N N . VAL B 1 254 ? -15.785 -66.667 -18.200 1.00 43.29 254 VAL B N 1
ATOM 4143 C CA . VAL B 1 254 ? -17.083 -67.159 -18.564 1.00 42.37 254 VAL B CA 1
ATOM 4144 C C . VAL B 1 254 ? -17.354 -66.734 -19.978 1.00 44.23 254 VAL B C 1
ATOM 4145 O O . VAL B 1 254 ? -18.064 -67.426 -20.718 1.00 45.21 254 VAL B O 1
ATOM 4149 N N . ARG B 1 255 ? -16.764 -65.610 -20.378 1.00 45.16 255 ARG B N 1
ATOM 4150 C CA . ARG B 1 255 ? -17.010 -65.058 -21.703 1.00 45.81 255 ARG B CA 1
ATOM 4151 C C . ARG B 1 255 ? -16.352 -65.958 -22.699 1.00 46.34 255 ARG B C 1
ATOM 4152 O O . ARG B 1 255 ? -16.937 -66.287 -23.721 1.00 47.45 255 ARG B O 1
ATOM 4160 N N . ARG B 1 256 ? -15.140 -66.387 -22.378 1.00 46.64 256 ARG B N 1
ATOM 4161 C CA . ARG B 1 256 ? -14.382 -67.267 -23.246 1.00 46.41 256 ARG B CA 1
ATOM 4162 C C . ARG B 1 256 ? -15.097 -68.594 -23.376 1.00 45.76 256 ARG B C 1
ATOM 4163 O O . ARG B 1 256 ? -15.161 -69.165 -24.444 1.00 47.05 256 ARG B O 1
ATOM 4171 N N . LEU B 1 257 ? -15.656 -69.079 -22.288 1.00 45.56 257 LEU B N 1
ATOM 4172 C CA . LEU B 1 257 ? -16.438 -70.312 -22.330 1.00 46.30 257 LEU B CA 1
ATOM 4173 C C . LEU B 1 257 ? -17.598 -70.230 -23.321 1.00 46.82 257 LEU B C 1
ATOM 4174 O O . LEU B 1 257 ? -17.893 -71.186 -24.023 1.00 47.89 257 LEU B O 1
ATOM 4179 N N . ILE B 1 258 ? -18.230 -69.074 -23.387 1.00 47.08 258 ILE B N 1
ATOM 4180 C CA . ILE B 1 258 ? -19.393 -68.877 -24.210 1.00 47.26 258 ILE B CA 1
ATOM 4181 C C . ILE B 1 258 ? -18.991 -68.638 -25.648 1.00 48.16 258 ILE B C 1
ATOM 4182 O O . ILE B 1 258 ? -19.494 -69.300 -26.556 1.00 48.74 258 ILE B O 1
ATOM 4187 N N . GLU B 1 259 ? -18.100 -67.674 -25.853 1.00 48.46 259 GLU B N 1
ATOM 4188 C CA . GLU B 1 259 ? -17.458 -67.407 -27.155 1.00 49.14 259 GLU B CA 1
ATOM 4189 C C . GLU B 1 259 ? -17.222 -68.753 -27.899 1.00 49.34 259 GLU B C 1
ATOM 4190 O O . GLU B 1 259 ? -17.718 -68.973 -29.000 1.00 48.88 259 GLU B O 1
ATOM 4196 N N . ARG B 1 260 ? -16.491 -69.650 -27.236 1.00 49.57 260 ARG B N 1
ATOM 4197 C CA . ARG B 1 260 ? -15.995 -70.881 -27.808 1.00 50.15 260 ARG B CA 1
ATOM 4198 C C . ARG B 1 260 ? -17.038 -71.995 -27.993 1.00 49.52 260 ARG B C 1
ATOM 4199 O O . ARG B 1 260 ? -16.833 -72.889 -28.789 1.00 49.65 260 ARG B O 1
ATOM 4207 N N . LEU B 1 261 ? -18.147 -71.922 -27.275 1.00 49.07 261 LEU B N 1
ATOM 4208 C CA . LEU B 1 261 ? -19.116 -73.001 -27.251 1.00 49.79 261 LEU B CA 1
ATOM 4209 C C . LEU B 1 261 ? -20.524 -72.687 -27.783 1.00 49.96 261 LEU B C 1
ATOM 4210 O O . LEU B 1 261 ? -21.374 -73.573 -27.830 1.00 50.25 261 LEU B O 1
ATOM 4215 N N . SER B 1 262 ? -20.780 -71.444 -28.169 1.00 50.23 262 SER B N 1
ATOM 4216 C CA . SER B 1 262 ? -22.154 -71.018 -28.476 1.00 50.75 262 SER B CA 1
ATOM 4217 C C . SER B 1 262 ? -22.598 -71.555 -29.836 1.00 51.54 262 SER B C 1
ATOM 4218 O O . SER B 1 262 ? -23.787 -71.673 -30.091 1.00 52.32 262 SER B O 1
ATOM 4221 N N . TYR B 1 263 ? -21.642 -71.885 -30.694 1.00 51.78 263 TYR B N 1
ATOM 4222 C CA . TYR B 1 263 ? -21.950 -72.492 -31.980 1.00 52.46 263 TYR B CA 1
ATOM 4223 C C . TYR B 1 263 ? -22.539 -73.917 -31.897 1.00 53.19 263 TYR B C 1
ATOM 4224 O O . TYR B 1 263 ? -23.162 -74.380 -32.827 1.00 53.83 263 TYR B O 1
ATOM 4233 N N . LYS B 1 264 ? -22.330 -74.599 -30.786 1.00 53.74 264 LYS B N 1
ATOM 4234 C CA . LYS B 1 264 ? -22.873 -75.932 -30.562 1.00 54.97 264 LYS B CA 1
ATOM 4235 C C . LYS B 1 264 ? -24.059 -75.884 -29.618 1.00 54.92 264 LYS B C 1
ATOM 4236 O O . LYS B 1 264 ? -24.623 -76.934 -29.293 1.00 55.59 264 LYS B O 1
ATOM 4242 N N . ALA B 1 265 ? -24.401 -74.686 -29.143 1.00 54.38 265 ALA B N 1
ATOM 4243 C CA . ALA B 1 265 ? -25.339 -74.553 -28.032 1.00 54.44 265 ALA B CA 1
ATOM 4244 C C . ALA B 1 265 ? -26.763 -74.597 -28.529 1.00 54.56 265 ALA B C 1
ATOM 4245 O O . ALA B 1 265 ? -27.112 -73.874 -29.452 1.00 54.83 265 ALA B O 1
ATOM 4247 N N . VAL B 1 266 ? -27.569 -75.464 -27.921 1.00 55.02 266 VAL B N 1
ATOM 4248 C CA . VAL B 1 266 ? -28.991 -75.569 -28.268 1.00 55.61 266 VAL B CA 1
ATOM 4249 C C . VAL B 1 266 ? -29.850 -74.688 -27.385 1.00 54.97 266 VAL B C 1
ATOM 4250 O O . VAL B 1 266 ? -30.980 -74.370 -27.733 1.00 55.74 266 VAL B O 1
ATOM 4254 N N . GLY B 1 267 ? -29.294 -74.296 -26.248 1.00 54.26 267 GLY B N 1
ATOM 4255 C CA . GLY B 1 267 ? -29.999 -73.455 -25.290 1.00 53.33 267 GLY B CA 1
ATOM 4256 C C . GLY B 1 267 ? -29.050 -72.819 -24.297 1.00 51.87 267 GLY B C 1
ATOM 4257 O O . GLY B 1 267 ? -27.943 -73.303 -24.103 1.00 52.23 267 GLY B O 1
ATOM 4258 N N . PHE B 1 268 ? -29.505 -71.756 -23.651 1.00 50.50 268 PHE B N 1
ATOM 4259 C CA . PHE B 1 268 ? -28.685 -70.994 -22.742 1.00 49.45 268 PHE B CA 1
ATOM 4260 C C . PHE B 1 268 ? -29.499 -70.419 -21.578 1.00 49.04 268 PHE B C 1
ATOM 4261 O O . PHE B 1 268 ? -30.673 -70.095 -21.733 1.00 49.20 268 PHE B O 1
ATOM 4269 N N . ASP B 1 269 ? -28.875 -70.274 -20.415 1.00 48.56 269 ASP B N 1
ATOM 4270 C CA . ASP B 1 269 ? -29.516 -69.579 -19.306 1.00 48.46 269 ASP B CA 1
ATOM 4271 C C . ASP B 1 269 ? -28.573 -68.875 -18.344 1.00 47.97 269 ASP B C 1
ATOM 4272 O O . ASP B 1 269 ? -27.371 -69.172 -18.315 1.00 48.55 269 ASP B O 1
ATOM 4277 N N . ILE B 1 270 ? -29.123 -67.916 -17.592 1.00 46.94 270 ILE B N 1
ATOM 4278 C CA . ILE B 1 270 ? -28.368 -67.109 -16.620 1.00 45.92 270 ILE B CA 1
ATOM 4279 C C . ILE B 1 270 ? -29.204 -67.017 -15.354 1.00 45.56 270 ILE B C 1
ATOM 4280 O O . ILE B 1 270 ? -30.373 -66.678 -15.434 1.00 45.92 270 ILE B O 1
ATOM 4285 N N . VAL B 1 271 ? -28.622 -67.336 -14.202 1.00 44.71 271 VAL B N 1
ATOM 4286 C CA . VAL B 1 271 ? -29.397 -67.506 -12.991 1.00 44.34 271 VAL B CA 1
ATOM 4287 C C . VAL B 1 271 ? -28.650 -67.169 -11.710 1.00 44.54 271 VAL B C 1
ATOM 4288 O O . VAL B 1 271 ? -27.439 -67.108 -11.671 1.00 44.96 271 VAL B O 1
ATOM 4292 N N . GLU B 1 272 ? -29.401 -66.995 -10.641 1.00 45.60 272 GLU B N 1
ATOM 4293 C CA . GLU B 1 272 ? -28.862 -66.909 -9.273 1.00 46.17 272 GLU B CA 1
ATOM 4294 C C . GLU B 1 272 ? -28.117 -65.626 -8.957 1.00 45.82 272 GLU B C 1
ATOM 4295 O O . GLU B 1 272 ? -27.175 -65.660 -8.143 1.00 46.40 272 GLU B O 1
ATOM 4301 N N . PHE B 1 273 ? -28.521 -64.512 -9.569 1.00 44.77 273 PHE B N 1
ATOM 4302 C CA . PHE B 1 273 ? -28.107 -63.206 -9.022 1.00 44.82 273 PHE B CA 1
ATOM 4303 C C . PHE B 1 273 ? -29.315 -62.356 -8.629 1.00 44.64 273 PHE B C 1
ATOM 4304 O O . PHE B 1 273 ? -30.410 -62.615 -9.092 1.00 44.83 273 PHE B O 1
ATOM 4312 N N . SER B 1 274 ? -29.100 -61.378 -7.754 1.00 44.39 274 SER B N 1
ATOM 4313 C CA . SER B 1 274 ? -30.169 -60.604 -7.196 1.00 45.13 274 SER B CA 1
ATOM 4314 C C . SER B 1 274 ? -29.900 -59.116 -7.241 1.00 45.16 274 SER B C 1
ATOM 4315 O O . SER B 1 274 ? -29.091 -58.619 -6.449 1.00 44.28 274 SER B O 1
ATOM 4318 N N . PRO B 1 275 ? -30.627 -58.386 -8.127 1.00 45.40 275 PRO B N 1
ATOM 4319 C CA . PRO B 1 275 ? -30.423 -56.933 -8.422 1.00 45.09 275 PRO B CA 1
ATOM 4320 C C . PRO B 1 275 ? -30.552 -56.027 -7.193 1.00 46.09 275 PRO B C 1
ATOM 4321 O O . PRO B 1 275 ? -30.055 -54.909 -7.231 1.00 47.38 275 PRO B O 1
ATOM 4325 N N . LEU B 1 276 ? -31.202 -56.498 -6.121 1.00 46.10 276 LEU B N 1
ATOM 4326 C CA . LEU B 1 276 ? -31.363 -55.718 -4.878 1.00 46.36 276 LEU B CA 1
ATOM 4327 C C . LEU B 1 276 ? -30.039 -55.493 -4.143 1.00 46.15 276 LEU B C 1
ATOM 4328 O O . LEU B 1 276 ? -29.902 -54.533 -3.333 1.00 45.88 276 LEU B O 1
ATOM 4333 N N . TYR B 1 277 ? -29.063 -56.346 -4.450 1.00 45.07 277 TYR B N 1
ATOM 4334 C CA . TYR B 1 277 ? -27.805 -56.329 -3.724 1.00 44.17 277 TYR B CA 1
ATOM 4335 C C . TYR B 1 277 ? -26.666 -55.523 -4.315 1.00 43.96 277 TYR B C 1
ATOM 4336 O O . TYR B 1 277 ? -25.591 -55.512 -3.732 1.00 43.23 277 TYR B O 1
ATOM 4345 N N . ASP B 1 278 ? -26.909 -54.821 -5.429 1.00 43.89 278 ASP B N 1
ATOM 4346 C CA . ASP B 1 278 ? -25.927 -53.854 -5.952 1.00 44.34 278 ASP B CA 1
ATOM 4347 C C . ASP B 1 278 ? -26.622 -52.751 -6.721 1.00 44.19 278 ASP B C 1
ATOM 4348 O O . ASP B 1 278 ? -27.842 -52.662 -6.696 1.00 44.31 278 ASP B O 1
ATOM 4353 N N . ASN B 1 279 ? -25.838 -51.913 -7.398 1.00 44.49 279 ASN B N 1
ATOM 4354 C CA . ASN B 1 279 ? -26.386 -50.790 -8.167 1.00 44.37 279 ASN B CA 1
ATOM 4355 C C . ASN B 1 279 ? -26.580 -51.045 -9.642 1.00 44.15 279 ASN B C 1
ATOM 4356 O O . ASN B 1 279 ? -26.933 -50.132 -10.384 1.00 43.83 279 ASN B O 1
ATOM 4361 N N . GLY B 1 280 ? -26.347 -52.279 -10.084 1.00 44.55 280 GLY B N 1
ATOM 4362 C CA . GLY B 1 280 ? -26.623 -52.618 -11.482 1.00 44.42 280 GLY B CA 1
ATOM 4363 C C . GLY B 1 280 ? -25.481 -53.324 -12.186 1.00 44.80 280 GLY B C 1
ATOM 4364 O O . GLY B 1 280 ? -25.691 -53.891 -13.268 1.00 45.16 280 GLY B O 1
ATOM 4365 N N . ASN B 1 281 ? -24.289 -53.346 -11.578 1.00 43.52 281 ASN B N 1
ATOM 4366 C CA . ASN B 1 281 ? -23.144 -53.887 -12.293 1.00 43.22 281 ASN B CA 1
ATOM 4367 C C . ASN B 1 281 ? -23.284 -55.367 -12.585 1.00 43.48 281 ASN B C 1
ATOM 4368 O O . ASN B 1 281 ? -22.780 -55.862 -13.600 1.00 44.49 281 ASN B O 1
ATOM 4373 N N . THR B 1 282 ? -24.000 -56.078 -11.730 1.00 43.57 282 THR B N 1
ATOM 4374 C CA . THR B 1 282 ? -24.146 -57.536 -11.907 1.00 43.49 282 THR B CA 1
ATOM 4375 C C . THR B 1 282 ? -25.126 -57.858 -13.060 1.00 44.01 282 THR B C 1
ATOM 4376 O O . THR B 1 282 ? -24.861 -58.693 -13.917 1.00 44.32 282 THR B O 1
ATOM 4380 N N . SER B 1 283 ? -26.238 -57.143 -13.120 1.00 44.46 283 SER B N 1
ATOM 4381 C CA . SER B 1 283 ? -27.165 -57.327 -14.228 1.00 44.48 283 SER B CA 1
ATOM 4382 C C . SER B 1 283 ? -26.591 -56.797 -15.537 1.00 44.32 283 SER B C 1
ATOM 4383 O O . SER B 1 283 ? -27.043 -57.157 -16.615 1.00 44.23 283 SER B O 1
ATOM 4394 N N . LEU B 1 285 ? -23.291 -57.206 -16.313 1.00 44.26 285 LEU B N 1
ATOM 4395 C CA . LEU B 1 285 ? -22.497 -58.332 -16.767 1.00 43.15 285 LEU B CA 1
ATOM 4396 C C . LEU B 1 285 ? -23.452 -59.399 -17.310 1.00 43.86 285 LEU B C 1
ATOM 4397 O O . LEU B 1 285 ? -23.193 -59.983 -18.376 1.00 44.20 285 LEU B O 1
ATOM 4402 N N . ALA B 1 286 ? -24.555 -59.659 -16.603 1.00 42.76 286 ALA B N 1
ATOM 4403 C CA . ALA B 1 286 ? -25.512 -60.644 -17.114 1.00 42.49 286 ALA B CA 1
ATOM 4404 C C . ALA B 1 286 ? -26.027 -60.320 -18.535 1.00 42.63 286 ALA B C 1
ATOM 4405 O O . ALA B 1 286 ? -26.140 -61.209 -19.377 1.00 42.55 286 ALA B O 1
ATOM 4407 N N . ALA B 1 287 ? -26.292 -59.044 -18.808 1.00 42.14 287 ALA B N 1
ATOM 4408 C CA . ALA B 1 287 ? -26.762 -58.636 -20.122 1.00 41.72 287 ALA B CA 1
ATOM 4409 C C . ALA B 1 287 ? -25.659 -58.724 -21.146 1.00 42.91 287 ALA B C 1
ATOM 4410 O O . ALA B 1 287 ? -25.908 -59.091 -22.307 1.00 44.28 287 ALA B O 1
ATOM 4412 N N . LYS B 1 288 ? -24.441 -58.384 -20.749 1.00 41.91 288 LYS B N 1
ATOM 4413 C CA . LYS B 1 288 ? -23.312 -58.501 -21.657 1.00 42.12 288 LYS B CA 1
ATOM 4414 C C . LYS B 1 288 ? -23.047 -59.971 -22.054 1.00 42.25 288 LYS B C 1
ATOM 4415 O O . LYS B 1 288 ? -22.878 -60.313 -23.211 1.00 41.30 288 LYS B O 1
ATOM 4421 N N . LEU B 1 289 ? -23.058 -60.853 -21.071 1.00 43.75 289 LEU B N 1
ATOM 4422 C CA . LEU B 1 289 ? -22.944 -62.295 -21.311 1.00 44.21 289 LEU B CA 1
ATOM 4423 C C . LEU B 1 289 ? -23.991 -62.830 -22.287 1.00 44.96 289 LEU B C 1
ATOM 4424 O O . LEU B 1 289 ? -23.736 -63.779 -23.022 1.00 46.01 289 LEU B O 1
ATOM 4429 N N . LEU B 1 290 ? -25.168 -62.216 -22.307 1.00 45.31 290 LEU B N 1
ATOM 4430 C CA . LEU B 1 290 ? -26.213 -62.642 -23.240 1.00 45.26 290 LEU B CA 1
ATOM 4431 C C . LEU B 1 290 ? -25.919 -62.116 -24.640 1.00 44.94 290 LEU B C 1
ATOM 4432 O O . LEU B 1 290 ? -26.255 -62.756 -25.620 1.00 44.87 290 LEU B O 1
ATOM 4437 N N . GLN B 1 291 ? -25.302 -60.945 -24.728 1.00 44.25 291 GLN B N 1
ATOM 4438 C CA . GLN B 1 291 ? -24.913 -60.418 -26.015 1.00 44.69 291 GLN B CA 1
ATOM 4439 C C . GLN B 1 291 ? -23.847 -61.316 -26.578 1.00 45.31 291 GLN B C 1
ATOM 4440 O O . GLN B 1 291 ? -23.896 -61.702 -27.748 1.00 45.77 291 GLN B O 1
ATOM 4446 N N . VAL B 1 292 ? -22.889 -61.664 -25.724 1.00 45.25 292 VAL B N 1
ATOM 4447 C CA . VAL B 1 292 ? -21.760 -62.481 -26.120 1.00 45.21 292 VAL B CA 1
ATOM 4448 C C . VAL B 1 292 ? -22.190 -63.844 -26.684 1.00 45.88 292 VAL B C 1
ATOM 4449 O O . VAL B 1 292 ? -21.626 -64.326 -27.663 1.00 46.82 292 VAL B O 1
ATOM 4453 N N . PHE B 1 293 ? -23.176 -64.472 -26.071 1.00 45.67 293 PHE B N 1
ATOM 4454 C CA . PHE B 1 293 ? -23.645 -65.735 -26.583 1.00 46.25 293 PHE B CA 1
ATOM 4455 C C . PHE B 1 293 ? -24.217 -65.600 -27.986 1.00 47.43 293 PHE B C 1
ATOM 4456 O O . PHE B 1 293 ? -23.800 -66.321 -28.902 1.00 48.85 293 PHE B O 1
ATOM 4464 N N . ILE B 1 294 ? -25.162 -64.682 -28.165 1.00 47.10 294 ILE B N 1
ATOM 4465 C CA . ILE B 1 294 ? -25.800 -64.503 -29.457 1.00 48.03 294 ILE B CA 1
ATOM 4466 C C . ILE B 1 294 ? -24.768 -64.079 -30.505 1.00 48.45 294 ILE B C 1
ATOM 4467 O O . ILE B 1 294 ? -24.667 -64.710 -31.556 1.00 49.04 294 ILE B O 1
ATOM 4472 N N . ALA B 1 295 ? -23.999 -63.033 -30.200 1.00 48.35 295 ALA B N 1
ATOM 4473 C CA . ALA B 1 295 ? -23.062 -62.459 -31.151 1.00 48.95 295 ALA B CA 1
ATOM 4474 C C . ALA B 1 295 ? -22.030 -63.469 -31.607 1.00 49.75 295 ALA B C 1
ATOM 4475 O O . ALA B 1 295 ? -21.808 -63.626 -32.797 1.00 50.98 295 ALA B O 1
ATOM 4477 N N . SER B 1 296 ? -21.387 -64.154 -30.678 1.00 50.80 296 SER B N 1
ATOM 4478 C CA . SER B 1 296 ? -20.327 -65.075 -31.074 1.00 52.14 296 SER B CA 1
ATOM 4479 C C . SER B 1 296 ? -20.880 -66.259 -31.859 1.00 53.57 296 SER B C 1
ATOM 4480 O O . SER B 1 296 ? -20.187 -66.841 -32.700 1.00 55.11 296 SER B O 1
ATOM 4483 N N . ARG B 1 297 ? -22.124 -66.626 -31.583 1.00 54.42 297 ARG B N 1
ATOM 4484 C CA . ARG B 1 297 ? -22.770 -67.670 -32.363 1.00 55.50 297 ARG B CA 1
ATOM 4485 C C . ARG B 1 297 ? -23.084 -67.203 -33.785 1.00 56.66 297 ARG B C 1
ATOM 4486 O O . ARG B 1 297 ? -22.924 -67.971 -34.736 1.00 58.09 297 ARG B O 1
ATOM 4494 N N . GLU B 1 298 ? -23.520 -65.953 -33.928 1.00 56.47 298 GLU B N 1
ATOM 4495 C CA . GLU B 1 298 ? -23.813 -65.404 -35.232 1.00 56.98 298 GLU B CA 1
ATOM 4496 C C . GLU B 1 298 ? -22.550 -65.270 -36.042 1.00 57.14 298 GLU B C 1
ATOM 4497 O O . GLU B 1 298 ? -22.589 -65.438 -37.269 1.00 57.94 298 GLU B O 1
ATOM 4503 N N . LYS B 1 299 ? -21.439 -64.961 -35.362 1.00 56.98 299 LYS B N 1
ATOM 4504 C CA . LYS B 1 299 ? -20.112 -64.862 -36.006 1.00 57.46 299 LYS B CA 1
ATOM 4505 C C . LYS B 1 299 ? -19.724 -66.190 -36.617 1.00 58.46 299 LYS B C 1
ATOM 4506 O O . LYS B 1 299 ? -19.097 -66.224 -37.664 1.00 59.40 299 LYS B O 1
ATOM 4512 N N . TYR B 1 300 ? -20.107 -67.282 -35.964 1.00 58.95 300 TYR B N 1
ATOM 4513 C CA . TYR B 1 300 ? -19.771 -68.594 -36.456 1.00 60.04 300 TYR B CA 1
ATOM 4514 C C . TYR B 1 300 ? -20.558 -68.875 -37.723 1.00 61.14 300 TYR B C 1
ATOM 4515 O O . TYR B 1 300 ? -19.979 -69.298 -38.726 1.00 61.42 300 TYR B O 1
ATOM 4524 N N . TYR B 1 301 ? -21.861 -68.618 -37.681 1.00 62.09 301 TYR B N 1
ATOM 4525 C CA . TYR B 1 301 ? -22.734 -68.896 -38.827 1.00 64.30 301 TYR B CA 1
ATOM 4526 C C . TYR B 1 301 ? -22.602 -67.938 -39.987 1.00 65.00 301 TYR B C 1
ATOM 4527 O O . TYR B 1 301 ? -23.051 -68.240 -41.081 1.00 65.96 301 TYR B O 1
ATOM 4536 N N . LYS B 1 302 ? -21.955 -66.802 -39.758 1.00 65.55 302 LYS B N 1
ATOM 4537 C CA . LYS B 1 302 ? -21.647 -65.879 -40.841 1.00 66.51 302 LYS B CA 1
ATOM 4538 C C . LYS B 1 302 ? -20.328 -66.295 -41.488 1.00 66.66 302 LYS B C 1
ATOM 4539 O O . LYS B 1 302 ? -20.138 -66.146 -42.679 1.00 67.19 302 LYS B O 1
ATOM 4545 N N . GLU B 1 303 ? -19.419 -66.836 -40.692 1.00 66.99 303 GLU B N 1
ATOM 4546 C CA . GLU B 1 303 ? -18.148 -67.306 -41.218 1.00 67.51 303 GLU B CA 1
ATOM 4547 C C . GLU B 1 303 ? -18.253 -68.697 -41.862 1.00 68.24 303 GLU B C 1
ATOM 4548 O O . GLU B 1 303 ? -17.751 -68.902 -42.970 1.00 69.18 303 GLU B O 1
ATOM 4554 N N . HIS B 1 304 ? -18.882 -69.651 -41.166 1.00 67.99 304 HIS B N 1
ATOM 4555 C CA . HIS B 1 304 ? -18.850 -71.047 -41.594 1.00 67.82 304 HIS B CA 1
ATOM 4556 C C . HIS B 1 304 ? -20.209 -71.580 -42.077 1.00 68.92 304 HIS B C 1
ATOM 4557 O O . HIS B 1 304 ? -20.473 -72.779 -41.957 1.00 69.73 304 HIS B O 1
ATOM 4564 N N . ILE B 1 305 ? -21.068 -70.697 -42.624 1.00 69.28 305 ILE B N 1
ATOM 4565 C CA . ILE B 1 305 ? -22.392 -71.085 -43.201 1.00 69.40 305 ILE B CA 1
ATOM 4566 C C . ILE B 1 305 ? -23.182 -69.924 -43.858 1.00 69.59 305 ILE B C 1
ATOM 4567 O O . ILE B 1 305 ? -22.690 -69.230 -44.767 1.00 69.54 305 ILE B O 1
ATOM 4569 N N . ALA C 1 13 ? -37.985 -76.049 29.950 1.00 75.34 13 ALA C N 1
ATOM 4570 C CA . ALA C 1 13 ? -36.859 -75.113 30.273 1.00 75.35 13 ALA C CA 1
ATOM 4571 C C . ALA C 1 13 ? -35.508 -75.571 29.730 1.00 75.80 13 ALA C C 1
ATOM 4572 O O . ALA C 1 13 ? -34.681 -74.760 29.313 1.00 75.21 13 ALA C O 1
ATOM 4574 N N . SER C 1 14 ? -35.274 -76.875 29.766 1.00 77.10 14 SER C N 1
ATOM 4575 C CA . SER C 1 14 ? -34.060 -77.434 29.182 1.00 78.02 14 SER C CA 1
ATOM 4576 C C . SER C 1 14 ? -34.373 -77.926 27.759 1.00 78.20 14 SER C C 1
ATOM 4577 O O . SER C 1 14 ? -33.483 -78.012 26.893 1.00 77.82 14 SER C O 1
ATOM 4580 N N . GLU C 1 15 ? -35.649 -78.233 27.526 1.00 78.34 15 GLU C N 1
ATOM 4581 C CA . GLU C 1 15 ? -36.123 -78.539 26.191 1.00 78.32 15 GLU C CA 1
ATOM 4582 C C . GLU C 1 15 ? -36.174 -77.262 25.360 1.00 76.68 15 GLU C C 1
ATOM 4583 O O . GLU C 1 15 ? -36.115 -77.334 24.135 1.00 76.87 15 GLU C O 1
ATOM 4589 N N . LEU C 1 16 ? -36.290 -76.104 26.034 1.00 75.05 16 LEU C N 1
ATOM 4590 C CA . LEU C 1 16 ? -36.194 -74.811 25.379 1.00 72.88 16 LEU C CA 1
ATOM 4591 C C . LEU C 1 16 ? -34.778 -74.511 24.911 1.00 72.86 16 LEU C C 1
ATOM 4592 O O . LEU C 1 16 ? -34.612 -74.055 23.777 1.00 73.29 16 LEU C O 1
ATOM 4597 N N . ARG C 1 17 ? -33.769 -74.746 25.763 1.00 72.63 17 ARG C N 1
ATOM 4598 C CA . ARG C 1 17 ? -32.349 -74.541 25.391 1.00 72.17 17 ARG C CA 1
ATOM 4599 C C . ARG C 1 17 ? -31.964 -75.398 24.198 1.00 71.64 17 ARG C C 1
ATOM 4600 O O . ARG C 1 17 ? -31.015 -75.097 23.481 1.00 71.67 17 ARG C O 1
ATOM 4608 N N . SER C 1 18 ? -32.736 -76.446 23.964 1.00 71.04 18 SER C N 1
ATOM 4609 C CA . SER C 1 18 ? -32.513 -77.308 22.821 1.00 70.32 18 SER C CA 1
ATOM 4610 C C . SER C 1 18 ? -33.216 -76.793 21.558 1.00 68.55 18 SER C C 1
ATOM 4611 O O . SER C 1 18 ? -32.953 -77.266 20.445 1.00 67.99 18 SER C O 1
ATOM 4614 N N . ILE C 1 19 ? -34.121 -75.835 21.737 1.00 66.74 19 ILE C N 1
ATOM 4615 C CA . ILE C 1 19 ? -34.877 -75.287 20.607 1.00 64.96 19 ILE C CA 1
ATOM 4616 C C . ILE C 1 19 ? -34.420 -73.894 20.207 1.00 63.02 19 ILE C C 1
ATOM 4617 O O . ILE C 1 19 ? -34.479 -73.560 19.030 1.00 62.18 19 ILE C O 1
ATOM 4622 N N . PHE C 1 20 ? -33.975 -73.094 21.179 1.00 61.34 20 PHE C N 1
ATOM 4623 C CA . PHE C 1 20 ? -33.404 -71.781 20.882 1.00 59.77 20 PHE C CA 1
ATOM 4624 C C . PHE C 1 20 ? -31.951 -71.709 21.256 1.00 59.36 20 PHE C C 1
ATOM 4625 O O . PHE C 1 20 ? -31.499 -72.364 22.200 1.00 60.00 20 PHE C O 1
ATOM 4633 N N . SER C 1 21 ? -31.219 -70.894 20.505 1.00 58.10 21 SER C N 1
ATOM 4634 C CA . SER C 1 21 ? -29.825 -70.646 20.805 1.00 57.44 21 SER C CA 1
ATOM 4635 C C . SER C 1 21 ? -29.483 -69.250 20.347 1.00 55.56 21 SER C C 1
ATOM 4636 O O . SER C 1 21 ? -30.128 -68.732 19.471 1.00 54.93 21 SER C O 1
ATOM 4639 N N . LEU C 1 22 ? -28.477 -68.652 20.961 1.00 55.22 22 LEU C N 1
ATOM 4640 C CA . LEU C 1 22 ? -27.982 -67.346 20.562 1.00 54.20 22 LEU C CA 1
ATOM 4641 C C . LEU C 1 22 ? -26.974 -67.406 19.379 1.00 54.73 22 LEU C C 1
ATOM 4642 O O . LEU C 1 22 ? -26.340 -68.434 19.084 1.00 54.21 22 LEU C O 1
ATOM 4647 N N . LYS C 1 23 ? -26.840 -66.278 18.695 1.00 55.11 23 LYS C N 1
ATOM 4648 C CA . LYS C 1 23 ? -25.989 -66.176 17.517 1.00 54.92 23 LYS C CA 1
ATOM 4649 C C . LYS C 1 23 ? -24.551 -66.636 17.787 1.00 56.34 23 LYS C C 1
ATOM 4650 O O . LYS C 1 23 ? -23.848 -66.133 18.672 1.00 56.47 23 LYS C O 1
ATOM 4656 N N . LYS C 1 24 ? -24.118 -67.588 16.978 1.00 57.89 24 LYS C N 1
ATOM 4657 C CA . LYS C 1 24 ? -22.834 -68.255 17.151 1.00 59.24 24 LYS C CA 1
ATOM 4658 C C . LYS C 1 24 ? -22.306 -68.548 15.740 1.00 59.19 24 LYS C C 1
ATOM 4659 O O . LYS C 1 24 ? -23.059 -68.465 14.769 1.00 57.87 24 LYS C O 1
ATOM 4665 N N . ILE C 1 25 ? -21.017 -68.853 15.622 1.00 59.88 25 ILE C N 1
ATOM 4666 C CA . ILE C 1 25 ? -20.509 -69.489 14.406 1.00 60.96 25 ILE C CA 1
ATOM 4667 C C . ILE C 1 25 ? -21.039 -70.924 14.351 1.00 61.51 25 ILE C C 1
ATOM 4668 O O . ILE C 1 25 ? -20.802 -71.698 15.252 1.00 62.83 25 ILE C O 1
ATOM 4673 N N . ALA C 1 26 ? -21.755 -71.264 13.294 1.00 62.19 26 ALA C N 1
ATOM 4674 C CA . ALA C 1 26 ? -22.516 -72.523 13.222 1.00 63.53 26 ALA C CA 1
ATOM 4675 C C . ALA C 1 26 ? -21.687 -73.808 13.312 1.00 65.08 26 ALA C C 1
ATOM 4676 O O . ALA C 1 26 ? -22.243 -74.891 13.491 1.00 65.81 26 ALA C O 1
ATOM 4678 N N . ASP C 1 27 ? -20.369 -73.699 13.169 1.00 66.06 27 ASP C N 1
ATOM 4679 C CA . ASP C 1 27 ? -19.505 -74.872 13.306 1.00 67.43 27 ASP C CA 1
ATOM 4680 C C . ASP C 1 27 ? -18.739 -74.898 14.636 1.00 68.59 27 ASP C C 1
ATOM 4681 O O . ASP C 1 27 ? -18.042 -75.873 14.933 1.00 69.82 27 ASP C O 1
ATOM 4686 N N . ALA C 1 28 ? -18.887 -73.840 15.438 1.00 68.86 28 ALA C N 1
ATOM 4687 C CA . ALA C 1 28 ? -18.304 -73.775 16.788 1.00 70.28 28 ALA C CA 1
ATOM 4688 C C . ALA C 1 28 ? -19.228 -74.447 17.813 1.00 71.24 28 ALA C C 1
ATOM 4689 O O . ALA C 1 28 ? -19.827 -73.783 18.653 1.00 71.25 28 ALA C O 1
ATOM 4691 N N . VAL C 1 29 ? -19.319 -75.773 17.731 1.00 73.01 29 VAL C N 1
ATOM 4692 C CA . VAL C 1 29 ? -20.215 -76.581 18.561 1.00 74.17 29 VAL C CA 1
ATOM 4693 C C . VAL C 1 29 ? -19.566 -77.023 19.904 1.00 75.13 29 VAL C C 1
ATOM 4694 O O . VAL C 1 29 ? -20.255 -77.533 20.801 1.00 75.57 29 VAL C O 1
ATOM 4698 N N . ASN C 1 30 ? -18.257 -76.790 20.044 1.00 75.32 30 ASN C N 1
ATOM 4699 C CA . ASN C 1 30 ? -17.525 -77.133 21.270 1.00 75.77 30 ASN C CA 1
ATOM 4700 C C . ASN C 1 30 ? -17.347 -75.967 22.234 1.00 75.03 30 ASN C C 1
ATOM 4701 O O . ASN C 1 30 ? -17.053 -74.846 21.816 1.00 73.48 30 ASN C O 1
ATOM 4706 N N . GLY C 1 31 ? -17.515 -76.256 23.527 1.00 75.47 31 GLY C N 1
ATOM 4707 C CA . GLY C 1 31 ? -17.165 -75.319 24.588 1.00 75.32 31 GLY C CA 1
ATOM 4708 C C . GLY C 1 31 ? -15.654 -75.175 24.683 1.00 76.06 31 GLY C C 1
ATOM 4709 O O . GLY C 1 31 ? -14.906 -75.977 24.108 1.00 76.26 31 GLY C O 1
ATOM 4710 N N . TYR C 1 32 ? -15.204 -74.154 25.412 1.00 76.45 32 TYR C N 1
ATOM 4711 C CA . TYR C 1 32 ? -13.773 -73.882 25.587 1.00 77.21 32 TYR C CA 1
ATOM 4712 C C . TYR C 1 32 ? -12.923 -75.114 25.902 1.00 79.04 32 TYR C C 1
ATOM 4713 O O . TYR C 1 32 ? -11.978 -75.432 25.179 1.00 79.25 32 TYR C O 1
ATOM 4722 N N . GLU C 1 33 ? -13.263 -75.806 26.979 1.00 80.87 33 GLU C N 1
ATOM 4723 C CA . GLU C 1 33 ? -12.497 -76.975 27.398 1.00 82.99 33 GLU C CA 1
ATOM 4724 C C . GLU C 1 33 ? -12.101 -77.839 26.224 1.00 83.09 33 GLU C C 1
ATOM 4725 O O . GLU C 1 33 ? -10.918 -78.065 25.993 1.00 83.70 33 GLU C O 1
ATOM 4731 N N . GLU C 1 34 ? -13.094 -78.257 25.445 1.00 82.86 34 GLU C N 1
ATOM 4732 C CA . GLU C 1 34 ? -12.879 -79.215 24.361 1.00 83.32 34 GLU C CA 1
ATOM 4733 C C . GLU C 1 34 ? -12.507 -78.624 22.984 1.00 81.41 34 GLU C C 1
ATOM 4734 O O . GLU C 1 34 ? -12.789 -79.222 21.942 1.00 81.62 34 GLU C O 1
ATOM 4740 N N . ALA C 1 35 ? -11.853 -77.469 22.972 1.00 79.57 35 ALA C N 1
ATOM 4741 C CA . ALA C 1 35 ? -11.643 -76.754 21.719 1.00 77.53 35 ALA C CA 1
ATOM 4742 C C . ALA C 1 35 ? -10.172 -76.653 21.378 1.00 77.16 35 ALA C C 1
ATOM 4743 O O . ALA C 1 35 ? -9.325 -76.620 22.282 1.00 77.53 35 ALA C O 1
ATOM 4745 N N . LYS C 1 36 ? -9.874 -76.602 20.075 1.00 75.93 36 LYS C N 1
ATOM 4746 C CA . LYS C 1 36 ? -8.496 -76.408 19.620 1.00 75.75 36 LYS C CA 1
ATOM 4747 C C . LYS C 1 36 ? -8.344 -75.003 19.040 1.00 73.82 36 LYS C C 1
ATOM 4748 O O . LYS C 1 36 ? -7.293 -74.357 19.181 1.00 73.89 36 LYS C O 1
ATOM 4754 N N . TYR C 1 37 ? -9.407 -74.539 18.385 1.00 71.81 37 TYR C N 1
ATOM 4755 C CA . TYR C 1 37 ? -9.478 -73.167 17.859 1.00 69.10 37 TYR C CA 1
ATOM 4756 C C . TYR C 1 37 ? -10.533 -72.394 18.636 1.00 67.04 37 TYR C C 1
ATOM 4757 O O . TYR C 1 37 ? -11.677 -72.819 18.729 1.00 66.78 37 TYR C O 1
ATOM 4766 N N . VAL C 1 38 ? -10.129 -71.285 19.232 1.00 65.28 38 VAL C N 1
ATOM 4767 C CA . VAL C 1 38 ? -11.045 -70.486 20.034 1.00 63.64 38 VAL C CA 1
ATOM 4768 C C . VAL C 1 38 ? -11.308 -69.188 19.293 1.00 62.33 38 VAL C C 1
ATOM 4769 O O . VAL C 1 38 ? -10.382 -68.393 19.038 1.00 61.81 38 VAL C O 1
ATOM 4773 N N . VAL C 1 39 ? -12.574 -68.987 18.938 1.00 60.84 39 VAL C N 1
ATOM 4774 C CA . VAL C 1 39 ? -12.996 -67.792 18.210 1.00 59.32 39 VAL C CA 1
ATOM 4775 C C . VAL C 1 39 ? -13.636 -66.769 19.137 1.00 58.19 39 VAL C C 1
ATOM 4776 O O . VAL C 1 39 ? -14.625 -67.072 19.812 1.00 58.08 39 VAL C O 1
ATOM 4780 N N . PHE C 1 40 ? -13.068 -65.566 19.178 1.00 57.02 40 PHE C N 1
ATOM 4781 C CA . PHE C 1 40 ? -13.663 -64.503 19.987 1.00 56.86 40 PHE C CA 1
ATOM 4782 C C . PHE C 1 40 ? -13.608 -63.141 19.301 1.00 56.36 40 PHE C C 1
ATOM 4783 O O . PHE C 1 40 ? -12.747 -62.911 18.453 1.00 56.34 40 PHE C O 1
ATOM 4791 N N . GLY C 1 41 ? -14.541 -62.256 19.656 1.00 55.43 41 GLY C N 1
ATOM 4792 C CA . GLY C 1 41 ? -14.591 -60.931 19.067 1.00 54.52 41 GLY C CA 1
ATOM 4793 C C . GLY C 1 41 ? -14.175 -59.783 19.984 1.00 54.85 41 GLY C C 1
ATOM 4794 O O . GLY C 1 41 ? -14.393 -59.824 21.196 1.00 55.21 41 GLY C O 1
ATOM 4795 N N . ILE C 1 42 ? -13.581 -58.750 19.389 1.00 54.13 42 ILE C N 1
ATOM 4796 C CA . ILE C 1 42 ? -13.258 -57.518 20.094 1.00 53.89 42 ILE C CA 1
ATOM 4797 C C . ILE C 1 42 ? -13.894 -56.312 19.377 1.00 53.67 42 ILE C C 1
ATOM 4798 O O . ILE C 1 42 ? -13.338 -55.803 18.397 1.00 53.09 42 ILE C O 1
ATOM 4803 N N . PRO C 1 43 ? -15.059 -55.846 19.852 1.00 53.92 43 PRO C N 1
ATOM 4804 C CA . PRO C 1 43 ? -15.729 -54.738 19.166 1.00 53.77 43 PRO C CA 1
ATOM 4805 C C . PRO C 1 43 ? -15.072 -53.407 19.476 1.00 54.23 43 PRO C C 1
ATOM 4806 O O . PRO C 1 43 ? -15.737 -52.496 19.932 1.00 54.78 43 PRO C O 1
ATOM 4810 N N . PHE C 1 44 ? -13.771 -53.287 19.246 1.00 54.85 44 PHE C N 1
ATOM 4811 C CA . PHE C 1 44 ? -13.122 -52.008 19.483 1.00 54.98 44 PHE C CA 1
ATOM 4812 C C . PHE C 1 44 ? -12.768 -51.338 18.154 1.00 55.58 44 PHE C C 1
ATOM 4813 O O . PHE C 1 44 ? -12.336 -52.015 17.204 1.00 55.29 44 PHE C O 1
ATOM 4821 N N . ASP C 1 45 ? -12.877 -50.007 18.140 1.00 56.20 45 ASP C N 1
ATOM 4822 C CA . ASP C 1 45 ? -13.098 -49.230 16.933 1.00 57.29 45 ASP C CA 1
ATOM 4823 C C . ASP C 1 45 ? -12.590 -47.817 17.080 1.00 57.81 45 ASP C C 1
ATOM 4824 O O . ASP C 1 45 ? -12.552 -47.075 16.123 1.00 57.83 45 ASP C O 1
ATOM 4829 N N . ASN C 1 46 ? -12.240 -47.434 18.296 1.00 59.17 46 ASN C N 1
ATOM 4830 C CA . ASN C 1 46 ? -12.197 -46.033 18.672 1.00 60.05 46 ASN C CA 1
ATOM 4831 C C . ASN C 1 46 ? -10.886 -45.257 18.417 1.00 60.55 46 ASN C C 1
ATOM 4832 O O . ASN C 1 46 ? -10.527 -44.364 19.175 1.00 62.12 46 ASN C O 1
ATOM 4837 N N . THR C 1 47 ? -10.182 -45.581 17.346 1.00 60.43 47 THR C N 1
ATOM 4838 C CA . THR C 1 47 ? -9.015 -44.789 16.921 1.00 60.98 47 THR C CA 1
ATOM 4839 C C . THR C 1 47 ? -9.016 -44.721 15.389 1.00 60.85 47 THR C C 1
ATOM 4840 O O . THR C 1 47 ? -8.069 -44.249 14.767 1.00 61.58 47 THR C O 1
ATOM 4844 N N . SER C 1 48 ? -10.089 -45.225 14.794 1.00 60.29 48 SER C N 1
ATOM 4845 C CA . SER C 1 48 ? -10.252 -45.222 13.357 1.00 60.24 48 SER C CA 1
ATOM 4846 C C . SER C 1 48 ? -10.842 -43.885 12.956 1.00 60.36 48 SER C C 1
ATOM 4847 O O . SER C 1 48 ? -11.899 -43.477 13.456 1.00 59.90 48 SER C O 1
ATOM 4850 N N . SER C 1 49 ? -10.148 -43.193 12.060 1.00 60.71 49 SER C N 1
ATOM 4851 C CA . SER C 1 49 ? -10.485 -41.805 11.782 1.00 61.01 49 SER C CA 1
ATOM 4852 C C . SER C 1 49 ? -11.112 -41.639 10.419 1.00 60.44 49 SER C C 1
ATOM 4853 O O . SER C 1 49 ? -11.631 -40.554 10.096 1.00 61.24 49 SER C O 1
ATOM 4856 N N . TYR C 1 50 ? -11.087 -42.700 9.612 1.00 58.94 50 TYR C N 1
ATOM 4857 C CA . TYR C 1 50 ? -11.830 -42.643 8.372 1.00 57.19 50 TYR C CA 1
ATOM 4858 C C . TYR C 1 50 ? -13.128 -43.398 8.589 1.00 56.45 50 TYR C C 1
ATOM 4859 O O . TYR C 1 50 ? -14.034 -42.895 9.281 1.00 56.34 50 TYR C O 1
ATOM 4868 N N . ARG C 1 51 ? -13.249 -44.590 8.007 1.00 54.93 51 ARG C N 1
ATOM 4869 C CA . ARG C 1 51 ? -14.523 -45.285 8.090 1.00 52.84 51 ARG C CA 1
ATOM 4870 C C . ARG C 1 51 ? -14.635 -45.976 9.444 1.00 52.56 51 ARG C C 1
ATOM 4871 O O . ARG C 1 51 ? -13.651 -46.534 9.962 1.00 53.45 51 ARG C O 1
ATOM 4879 N N . ARG C 1 52 ? -15.837 -45.909 10.011 1.00 51.08 52 ARG C N 1
ATOM 4880 C CA . ARG C 1 52 ? -16.126 -46.512 11.280 1.00 50.60 52 ARG C CA 1
ATOM 4881 C C . ARG C 1 52 ? -17.134 -47.622 11.102 1.00 49.70 52 ARG C C 1
ATOM 4882 O O . ARG C 1 52 ? -17.906 -47.600 10.172 1.00 50.10 52 ARG C O 1
ATOM 4890 N N . GLY C 1 53 ? -17.106 -48.623 11.982 1.00 50.16 53 GLY C N 1
ATOM 4891 C CA . GLY C 1 53 ? -17.947 -49.807 11.791 1.00 48.52 53 GLY C CA 1
ATOM 4892 C C . GLY C 1 53 ? -17.230 -51.106 12.071 1.00 48.38 53 GLY C C 1
ATOM 4893 O O . GLY C 1 53 ? -17.887 -52.095 12.356 1.00 48.73 53 GLY C O 1
ATOM 4894 N N . SER C 1 54 ? -15.899 -51.136 12.002 1.00 48.41 54 SER C N 1
ATOM 4895 C CA . SER C 1 54 ? -15.141 -52.331 12.490 1.00 49.88 54 SER C CA 1
ATOM 4896 C C . SER C 1 54 ? -15.856 -53.090 13.619 1.00 49.30 54 SER C C 1
ATOM 4897 O O . SER C 1 54 ? -16.066 -54.283 13.547 1.00 49.32 54 SER C O 1
ATOM 4900 N N . LYS C 1 55 ? -16.190 -52.354 14.667 1.00 49.01 55 LYS C N 1
ATOM 4901 C CA . LYS C 1 55 ? -16.920 -52.825 15.798 1.00 48.90 55 LYS C CA 1
ATOM 4902 C C . LYS C 1 55 ? -17.936 -53.884 15.491 1.00 48.37 55 LYS C C 1
ATOM 4903 O O . LYS C 1 55 ? -18.186 -54.716 16.314 1.00 48.76 55 LYS C O 1
ATOM 4909 N N . TYR C 1 56 ? -18.573 -53.826 14.325 1.00 48.00 56 TYR C N 1
ATOM 4910 C CA . TYR C 1 56 ? -19.687 -54.738 14.033 1.00 47.31 56 TYR C CA 1
ATOM 4911 C C . TYR C 1 56 ? -19.260 -55.972 13.230 1.00 46.43 56 TYR C C 1
ATOM 4912 O O . TYR C 1 56 ? -20.080 -56.816 12.889 1.00 46.43 56 TYR C O 1
ATOM 4921 N N . ALA C 1 57 ? -17.977 -56.079 12.925 1.00 46.14 57 ALA C N 1
ATOM 4922 C CA . ALA C 1 57 ? -17.500 -57.107 11.990 1.00 45.65 57 ALA C CA 1
ATOM 4923 C C . ALA C 1 57 ? -17.640 -58.520 12.540 1.00 45.67 57 ALA C C 1
ATOM 4924 O O . ALA C 1 57 ? -18.035 -59.422 11.813 1.00 45.64 57 ALA C O 1
ATOM 4926 N N . PRO C 1 58 ? -17.337 -58.725 13.837 1.00 45.79 58 PRO C N 1
ATOM 4927 C CA . PRO C 1 58 ? -17.543 -60.067 14.398 1.00 45.14 58 PRO C CA 1
ATOM 4928 C C . PRO C 1 58 ? -18.950 -60.573 14.184 1.00 45.08 58 PRO C C 1
ATOM 4929 O O . PRO C 1 58 ? -19.135 -61.679 13.655 1.00 45.73 58 PRO C O 1
ATOM 4933 N N . ASP C 1 59 ? -19.940 -59.763 14.557 1.00 44.90 59 ASP C N 1
ATOM 4934 C CA . ASP C 1 59 ? -21.339 -60.132 14.369 1.00 44.33 59 ASP C CA 1
ATOM 4935 C C . ASP C 1 59 ? -21.631 -60.486 12.941 1.00 44.49 59 ASP C C 1
ATOM 4936 O O . ASP C 1 59 ? -22.290 -61.489 12.663 1.00 44.65 59 ASP C O 1
ATOM 4941 N N . SER C 1 60 ? -21.131 -59.654 12.030 1.00 44.18 60 SER C N 1
ATOM 4942 C CA . SER C 1 60 ? -21.373 -59.854 10.621 1.00 43.81 60 SER C CA 1
ATOM 4943 C C . SER C 1 60 ? -20.687 -61.098 10.077 1.00 43.55 60 SER C C 1
ATOM 4944 O O . SER C 1 60 ? -21.219 -61.760 9.198 1.00 43.67 60 SER C O 1
ATOM 4947 N N . ILE C 1 61 ? -19.511 -61.413 10.592 1.00 43.87 61 ILE C N 1
ATOM 4948 C CA . ILE C 1 61 ? -18.812 -62.614 10.139 1.00 44.61 61 ILE C CA 1
ATOM 4949 C C . ILE C 1 61 ? -19.628 -63.854 10.512 1.00 44.85 61 ILE C C 1
ATOM 4950 O O . ILE C 1 61 ? -19.744 -64.805 9.719 1.00 44.07 61 ILE C O 1
ATOM 4955 N N . ARG C 1 62 ? -20.230 -63.806 11.704 1.00 45.21 62 ARG C N 1
ATOM 4956 C CA . ARG C 1 62 ? -21.120 -64.875 12.168 1.00 45.47 62 ARG C CA 1
ATOM 4957 C C . ARG C 1 62 ? -22.294 -64.950 11.241 1.00 46.38 62 ARG C C 1
ATOM 4958 O O . ARG C 1 62 ? -22.726 -66.032 10.858 1.00 47.62 62 ARG C O 1
ATOM 4966 N N . GLY C 1 63 ? -22.786 -63.790 10.827 1.00 46.26 63 GLY C N 1
ATOM 4967 C CA . GLY C 1 63 ? -23.899 -63.772 9.922 1.00 46.84 63 GLY C CA 1
ATOM 4968 C C . GLY C 1 63 ? -23.571 -64.354 8.560 1.00 47.17 63 GLY C C 1
ATOM 4969 O O . GLY C 1 63 ? -24.372 -65.077 7.995 1.00 49.08 63 GLY C O 1
ATOM 4970 N N . ALA C 1 64 ? -22.419 -64.004 8.006 1.00 47.09 64 ALA C N 1
ATOM 4971 C CA . ALA C 1 64 ? -22.002 -64.520 6.710 1.00 46.96 64 ALA C CA 1
ATOM 4972 C C . ALA C 1 64 ? -21.751 -66.004 6.795 1.00 47.89 64 ALA C C 1
ATOM 4973 O O . ALA C 1 64 ? -22.036 -66.725 5.847 1.00 48.63 64 ALA C O 1
ATOM 4975 N N . TYR C 1 65 ? -21.226 -66.460 7.931 1.00 48.12 65 TYR C N 1
ATOM 4976 C CA . TYR C 1 65 ? -20.895 -67.864 8.108 1.00 49.12 65 TYR C CA 1
ATOM 4977 C C . TYR C 1 65 ? -22.031 -68.830 7.742 1.00 49.60 65 TYR C C 1
ATOM 4978 O O . TYR C 1 65 ? -21.778 -69.922 7.272 1.00 50.77 65 TYR C O 1
ATOM 4987 N N . VAL C 1 66 ? -23.278 -68.434 7.913 1.00 49.62 66 VAL C N 1
ATOM 4988 C CA . VAL C 1 66 ? -24.363 -69.344 7.617 1.00 51.01 66 VAL C CA 1
ATOM 4989 C C . VAL C 1 66 ? -24.386 -69.825 6.173 1.00 52.14 66 VAL C C 1
ATOM 4990 O O . VAL C 1 66 ? -24.924 -70.898 5.895 1.00 53.29 66 VAL C O 1
ATOM 4994 N N . ASN C 1 67 ? -23.814 -69.030 5.264 1.00 52.93 67 ASN C N 1
ATOM 4995 C CA . ASN C 1 67 ? -23.823 -69.341 3.822 1.00 53.78 67 ASN C CA 1
ATOM 4996 C C . ASN C 1 67 ? -22.750 -70.338 3.419 1.00 54.08 67 ASN C C 1
ATOM 4997 O O . ASN C 1 67 ? -22.827 -70.940 2.352 1.00 54.81 67 ASN C O 1
ATOM 5002 N N . LEU C 1 68 ? -21.765 -70.508 4.289 1.00 54.71 68 LEU C N 1
ATOM 5003 C CA . LEU C 1 68 ? -20.709 -71.501 4.120 1.00 55.72 68 LEU C CA 1
ATOM 5004 C C . LEU C 1 68 ? -21.162 -72.939 4.447 1.00 57.18 68 LEU C C 1
ATOM 5005 O O . LEU C 1 68 ? -22.076 -73.142 5.242 1.00 57.48 68 LEU C O 1
ATOM 5010 N N . GLU C 1 69 ? -20.523 -73.924 3.807 1.00 58.81 69 GLU C N 1
ATOM 5011 C CA . GLU C 1 69 ? -20.690 -75.347 4.142 1.00 60.09 69 GLU C CA 1
ATOM 5012 C C . GLU C 1 69 ? -19.842 -75.761 5.339 1.00 61.02 69 GLU C C 1
ATOM 5013 O O . GLU C 1 69 ? -18.814 -75.158 5.622 1.00 60.69 69 GLU C O 1
ATOM 5019 N N . SER C 1 70 ? -20.288 -76.806 6.028 1.00 62.66 70 SER C N 1
ATOM 5020 C CA . SER C 1 70 ? -19.516 -77.422 7.096 1.00 64.60 70 SER C CA 1
ATOM 5021 C C . SER C 1 70 ? -18.242 -78.124 6.591 1.00 65.74 70 SER C C 1
ATOM 5022 O O . SER C 1 70 ? -17.263 -78.256 7.347 1.00 66.68 70 SER C O 1
ATOM 5025 N N . TYR C 1 71 ? -18.263 -78.590 5.336 1.00 66.19 71 TYR C N 1
ATOM 5026 C CA . TYR C 1 71 ? -17.121 -79.281 4.741 1.00 66.81 71 TYR C CA 1
ATOM 5027 C C . TYR C 1 71 ? -16.359 -78.354 3.793 1.00 66.13 71 TYR C C 1
ATOM 5028 O O . TYR C 1 71 ? -16.906 -77.866 2.806 1.00 64.93 71 TYR C O 1
ATOM 5037 N N . GLU C 1 72 ? -15.095 -78.100 4.125 1.00 66.59 72 GLU C N 1
ATOM 5038 C CA . GLU C 1 72 ? -14.207 -77.399 3.219 1.00 67.16 72 GLU C CA 1
ATOM 5039 C C . GLU C 1 72 ? -13.656 -78.327 2.127 1.00 68.24 72 GLU C C 1
ATOM 5040 O O . GLU C 1 72 ? -12.840 -79.237 2.397 1.00 69.18 72 GLU C O 1
ATOM 5046 N N . TYR C 1 73 ? -14.087 -78.080 0.894 1.00 68.16 73 TYR C N 1
ATOM 5047 C CA . TYR C 1 73 ? -13.793 -78.975 -0.233 1.00 68.96 73 TYR C CA 1
ATOM 5048 C C . TYR C 1 73 ? -12.290 -79.174 -0.533 1.00 69.70 73 TYR C C 1
ATOM 5049 O O . TYR C 1 73 ? -11.817 -80.306 -0.728 1.00 70.43 73 TYR C O 1
ATOM 5058 N N . SER C 1 74 ? -11.554 -78.068 -0.510 1.00 69.39 74 SER C N 1
ATOM 5059 C CA . SER C 1 74 ? -10.185 -78.019 -0.960 1.00 69.81 74 SER C CA 1
ATOM 5060 C C . SER C 1 74 ? -9.186 -78.653 -0.004 1.00 70.62 74 SER C C 1
ATOM 5061 O O . SER C 1 74 ? -7.977 -78.626 -0.266 1.00 71.18 74 SER C O 1
ATOM 5064 N N . TYR C 1 75 ? -9.676 -79.217 1.098 1.00 70.85 75 TYR C N 1
ATOM 5065 C CA . TYR C 1 75 ? -8.798 -79.798 2.109 1.00 70.82 75 TYR C CA 1
ATOM 5066 C C . TYR C 1 75 ? -9.358 -81.073 2.720 1.00 71.23 75 TYR C C 1
ATOM 5067 O O . TYR C 1 75 ? -8.796 -81.580 3.669 1.00 71.87 75 TYR C O 1
ATOM 5076 N N . GLY C 1 76 ? -10.475 -81.572 2.202 1.00 71.05 76 GLY C N 1
ATOM 5077 C CA . GLY C 1 76 ? -11.114 -82.776 2.742 1.00 71.71 76 GLY C CA 1
ATOM 5078 C C . GLY C 1 76 ? -11.344 -82.783 4.246 1.00 72.33 76 GLY C C 1
ATOM 5079 O O . GLY C 1 76 ? -11.526 -83.846 4.861 1.00 72.97 76 GLY C O 1
ATOM 5080 N N . ILE C 1 77 ? -11.347 -81.584 4.833 1.00 72.27 77 ILE C N 1
ATOM 5081 C CA . ILE C 1 77 ? -11.541 -81.379 6.275 1.00 72.21 77 ILE C CA 1
ATOM 5082 C C . ILE C 1 77 ? -12.998 -81.045 6.606 1.00 72.29 77 ILE C C 1
ATOM 5083 O O . ILE C 1 77 ? -13.624 -80.184 5.962 1.00 72.16 77 ILE C O 1
ATOM 5088 N N . ASP C 1 78 ? -13.547 -81.737 7.602 1.00 73.13 78 ASP C N 1
ATOM 5089 C CA . ASP C 1 78 ? -14.881 -81.402 8.095 1.00 73.17 78 ASP C CA 1
ATOM 5090 C C . ASP C 1 78 ? -14.774 -80.534 9.357 1.00 72.97 78 ASP C C 1
ATOM 5091 O O . ASP C 1 78 ? -14.324 -81.011 10.425 1.00 73.65 78 ASP C O 1
ATOM 5096 N N . LEU C 1 79 ? -15.207 -79.270 9.223 1.00 71.75 79 LEU C N 1
ATOM 5097 C CA . LEU C 1 79 ? -15.056 -78.244 10.266 1.00 70.66 79 LEU C CA 1
ATOM 5098 C C . LEU C 1 79 ? -15.890 -78.476 11.510 1.00 71.02 79 LEU C C 1
ATOM 5099 O O . LEU C 1 79 ? -15.515 -78.037 12.606 1.00 71.23 79 LEU C O 1
ATOM 5104 N N . LEU C 1 80 ? -16.997 -79.192 11.341 1.00 71.13 80 LEU C N 1
ATOM 5105 C CA . LEU C 1 80 ? -17.805 -79.636 12.459 1.00 71.77 80 LEU C CA 1
ATOM 5106 C C . LEU C 1 80 ? -17.076 -80.585 13.395 1.00 73.07 80 LEU C C 1
ATOM 5107 O O . LEU C 1 80 ? -17.591 -80.939 14.440 1.00 73.81 80 LEU C O 1
ATOM 5112 N N . ALA C 1 81 ? -15.888 -81.026 13.015 1.00 73.95 81 ALA C N 1
ATOM 5113 C CA . ALA C 1 81 ? -15.128 -81.910 13.867 1.00 75.46 81 ALA C CA 1
ATOM 5114 C C . ALA C 1 81 ? -13.686 -81.412 13.957 1.00 75.87 81 ALA C C 1
ATOM 5115 O O . ALA C 1 81 ? -12.741 -82.206 14.057 1.00 76.95 81 ALA C O 1
ATOM 5117 N N . SER C 1 82 ? -13.520 -80.095 13.917 1.00 75.14 82 SER C N 1
ATOM 5118 C CA . SER C 1 82 ? -12.195 -79.477 14.011 1.00 75.37 82 SER C CA 1
ATOM 5119 C C . SER C 1 82 ? -11.914 -78.866 15.370 1.00 75.44 82 SER C C 1
ATOM 5120 O O . SER C 1 82 ? -10.867 -78.234 15.541 1.00 75.52 82 SER C O 1
ATOM 5123 N N . GLY C 1 83 ? -12.843 -79.050 16.320 1.00 75.47 83 GLY C N 1
ATOM 5124 C CA . GLY C 1 83 ? -12.712 -78.464 17.646 1.00 75.78 83 GLY C CA 1
ATOM 5125 C C . GLY C 1 83 ? -12.686 -76.941 17.644 1.00 75.33 83 GLY C C 1
ATOM 5126 O O . GLY C 1 83 ? -11.699 -76.323 18.058 1.00 74.85 83 GLY C O 1
ATOM 5135 N N . ALA C 1 85 ? -14.625 -73.225 18.798 1.00 70.79 85 ALA C N 1
ATOM 5136 C CA . ALA C 1 85 ? -15.358 -72.628 19.893 1.00 68.66 85 ALA C CA 1
ATOM 5137 C C . ALA C 1 85 ? -15.660 -71.167 19.562 1.00 66.55 85 ALA C C 1
ATOM 5138 O O . ALA C 1 85 ? -14.834 -70.501 18.936 1.00 65.70 85 ALA C O 1
ATOM 5140 N N . ASP C 1 86 ? -16.839 -70.685 19.976 1.00 65.09 86 ASP C N 1
ATOM 5141 C CA . ASP C 1 86 ? -17.246 -69.252 19.814 1.00 63.07 86 ASP C CA 1
ATOM 5142 C C . ASP C 1 86 ? -17.751 -68.615 21.113 1.00 61.56 86 ASP C C 1
ATOM 5143 O O . ASP C 1 86 ? -18.809 -68.952 21.642 1.00 60.62 86 ASP C O 1
ATOM 5148 N N . LEU C 1 87 ? -16.968 -67.673 21.609 1.00 60.95 87 LEU C N 1
ATOM 5149 C CA . LEU C 1 87 ? -17.191 -67.116 22.922 1.00 60.31 87 LEU C CA 1
ATOM 5150 C C . LEU C 1 87 ? -17.950 -65.805 22.879 1.00 59.39 87 LEU C C 1
ATOM 5151 O O . LEU C 1 87 ? -18.291 -65.271 23.906 1.00 59.88 87 LEU C O 1
ATOM 5156 N N . GLY C 1 88 ? -18.218 -65.281 21.701 1.00 58.22 88 GLY C N 1
ATOM 5157 C CA . GLY C 1 88 ? -18.977 -64.076 21.625 1.00 57.90 88 GLY C CA 1
ATOM 5158 C C . GLY C 1 88 ? -18.061 -62.891 21.703 1.00 58.31 88 GLY C C 1
ATOM 5159 O O . GLY C 1 88 ? -16.897 -62.988 21.335 1.00 58.70 88 GLY C O 1
ATOM 5160 N N . ASP C 1 89 ? -18.590 -61.762 22.168 1.00 58.90 89 ASP C N 1
ATOM 5161 C CA . ASP C 1 89 ? -17.834 -60.514 22.216 1.00 59.79 89 ASP C CA 1
ATOM 5162 C C . ASP C 1 89 ? -17.561 -60.029 23.634 1.00 60.56 89 ASP C C 1
ATOM 5163 O O . ASP C 1 89 ? -18.287 -60.329 24.559 1.00 60.67 89 ASP C O 1
ATOM 5176 N N . GLU C 1 91 ? -17.372 -56.833 26.187 1.00 65.06 91 GLU C N 1
ATOM 5177 C CA . GLU C 1 91 ? -18.014 -55.518 26.312 1.00 65.96 91 GLU C CA 1
ATOM 5178 C C . GLU C 1 91 ? -17.281 -54.428 25.550 1.00 65.52 91 GLU C C 1
ATOM 5179 O O . GLU C 1 91 ? -16.056 -54.378 25.551 1.00 65.90 91 GLU C O 1
ATOM 5185 N N . GLU C 1 92 ? -18.040 -53.569 24.881 1.00 65.27 92 GLU C N 1
ATOM 5186 C CA . GLU C 1 92 ? -17.463 -52.409 24.227 1.00 65.77 92 GLU C CA 1
ATOM 5187 C C . GLU C 1 92 ? -16.740 -51.475 25.208 1.00 65.89 92 GLU C C 1
ATOM 5188 O O . GLU C 1 92 ? -17.167 -51.296 26.356 1.00 66.43 92 GLU C O 1
ATOM 5194 N N . SER C 1 93 ? -15.661 -50.857 24.740 1.00 65.13 93 SER C N 1
ATOM 5195 C CA . SER C 1 93 ? -14.954 -49.876 25.523 1.00 64.60 93 SER C CA 1
ATOM 5196 C C . SER C 1 93 ? -14.398 -48.803 24.606 1.00 64.77 93 SER C C 1
ATOM 5197 O O . SER C 1 93 ? -14.168 -49.056 23.416 1.00 64.40 93 SER C O 1
ATOM 5200 N N . GLU C 1 94 ? -14.158 -47.614 25.156 1.00 65.01 94 GLU C N 1
ATOM 5201 C CA . GLU C 1 94 ? -13.470 -46.551 24.406 1.00 65.34 94 GLU C CA 1
ATOM 5202 C C . GLU C 1 94 ? -11.977 -46.449 24.696 1.00 65.03 94 GLU C C 1
ATOM 5203 O O . GLU C 1 94 ? -11.258 -45.704 24.033 1.00 64.25 94 GLU C O 1
ATOM 5209 N N . ASP C 1 95 ? -11.533 -47.205 25.701 1.00 65.41 95 ASP C N 1
ATOM 5210 C CA . ASP C 1 95 ? -10.135 -47.202 26.152 1.00 66.13 95 ASP C CA 1
ATOM 5211 C C . ASP C 1 95 ? -9.249 -48.230 25.396 1.00 65.56 95 ASP C C 1
ATOM 5212 O O . ASP C 1 95 ? -9.420 -49.447 25.537 1.00 64.88 95 ASP C O 1
ATOM 5217 N N . VAL C 1 96 ? -8.321 -47.713 24.596 1.00 65.20 96 VAL C N 1
ATOM 5218 C CA . VAL C 1 96 ? -7.351 -48.538 23.849 1.00 65.75 96 VAL C CA 1
ATOM 5219 C C . VAL C 1 96 ? -6.487 -49.393 24.772 1.00 66.58 96 VAL C C 1
ATOM 5220 O O . VAL C 1 96 ? -6.450 -50.617 24.650 1.00 66.50 96 VAL C O 1
ATOM 5224 N N . GLU C 1 97 ? -5.793 -48.734 25.696 1.00 67.66 97 GLU C N 1
ATOM 5225 C CA . GLU C 1 97 ? -4.881 -49.416 26.610 1.00 69.19 97 GLU C CA 1
ATOM 5226 C C . GLU C 1 97 ? -5.566 -50.583 27.284 1.00 68.02 97 GLU C C 1
ATOM 5227 O O . GLU C 1 97 ? -5.063 -51.702 27.266 1.00 67.96 97 GLU C O 1
ATOM 5233 N N . TYR C 1 98 ? -6.731 -50.298 27.855 1.00 66.77 98 TYR C N 1
ATOM 5234 C CA . TYR C 1 98 ? -7.522 -51.289 28.561 1.00 65.57 98 TYR C CA 1
ATOM 5235 C C . TYR C 1 98 ? -7.937 -52.469 27.663 1.00 63.96 98 TYR C C 1
ATOM 5236 O O . TYR C 1 98 ? -7.882 -53.618 28.073 1.00 63.72 98 TYR C O 1
ATOM 5245 N N . VAL C 1 99 ? -8.367 -52.166 26.445 1.00 61.95 99 VAL C N 1
ATOM 5246 C CA . VAL C 1 99 ? -8.722 -53.187 25.457 1.00 60.05 99 VAL C CA 1
ATOM 5247 C C . VAL C 1 99 ? -7.490 -54.060 25.175 1.00 60.23 99 VAL C C 1
ATOM 5248 O O . VAL C 1 99 ? -7.560 -55.275 25.171 1.00 59.90 99 VAL C O 1
ATOM 5252 N N . ILE C 1 100 ? -6.363 -53.420 24.941 1.00 60.31 100 ILE C N 1
ATOM 5253 C CA . ILE C 1 100 ? -5.136 -54.127 24.667 1.00 61.56 100 ILE C CA 1
ATOM 5254 C C . ILE C 1 100 ? -4.727 -55.030 25.852 1.00 62.76 100 ILE C C 1
ATOM 5255 O O . ILE C 1 100 ? -4.384 -56.201 25.660 1.00 63.21 100 ILE C O 1
ATOM 5260 N N . ASP C 1 101 ? -4.799 -54.481 27.064 1.00 63.11 101 ASP C N 1
ATOM 5261 C CA . ASP C 1 101 ? -4.503 -55.234 28.287 1.00 63.72 101 ASP C CA 1
ATOM 5262 C C . ASP C 1 101 ? -5.314 -56.535 28.356 1.00 63.63 101 ASP C C 1
ATOM 5263 O O . ASP C 1 101 ? -4.747 -57.597 28.656 1.00 64.95 101 ASP C O 1
ATOM 5268 N N . THR C 1 102 ? -6.619 -56.436 28.073 1.00 62.16 102 THR C N 1
ATOM 5269 C CA . THR C 1 102 ? -7.542 -57.561 28.114 1.00 61.52 102 THR C CA 1
ATOM 5270 C C . THR C 1 102 ? -7.192 -58.584 27.064 1.00 62.05 102 THR C C 1
ATOM 5271 O O . THR C 1 102 ? -7.238 -59.797 27.334 1.00 61.97 102 THR C O 1
ATOM 5275 N N . VAL C 1 103 ? -6.854 -58.085 25.872 1.00 62.44 103 VAL C N 1
ATOM 5276 C CA . VAL C 1 103 ? -6.464 -58.945 24.753 1.00 63.99 103 VAL C CA 1
ATOM 5277 C C . VAL C 1 103 ? -5.202 -59.755 25.128 1.00 64.99 103 VAL C C 1
ATOM 5278 O O . VAL C 1 103 ? -5.141 -60.983 24.992 1.00 64.98 103 VAL C O 1
ATOM 5282 N N . GLU C 1 104 ? -4.217 -59.042 25.647 1.00 65.98 104 GLU C N 1
ATOM 5283 C CA . GLU C 1 104 ? -3.011 -59.648 26.154 1.00 67.45 104 GLU C CA 1
ATOM 5284 C C . GLU C 1 104 ? -3.288 -60.845 27.070 1.00 67.91 104 GLU C C 1
ATOM 5285 O O . GLU C 1 104 ? -2.631 -61.895 26.971 1.00 67.50 104 GLU C O 1
ATOM 5291 N N . SER C 1 105 ? -4.273 -60.673 27.943 1.00 68.07 105 SER C N 1
ATOM 5292 C CA . SER C 1 105 ? -4.622 -61.692 28.913 1.00 69.49 105 SER C CA 1
ATOM 5293 C C . SER C 1 105 ? -5.292 -62.879 28.253 1.00 69.67 105 SER C C 1
ATOM 5294 O O . SER C 1 105 ? -4.935 -64.023 28.525 1.00 70.16 105 SER C O 1
ATOM 5297 N N . VAL C 1 106 ? -6.266 -62.599 27.392 1.00 69.60 106 VAL C N 1
ATOM 5298 C CA . VAL C 1 106 ? -7.045 -63.658 26.762 1.00 70.03 106 VAL C CA 1
ATOM 5299 C C . VAL C 1 106 ? -6.144 -64.484 25.870 1.00 70.37 106 VAL C C 1
ATOM 5300 O O . VAL C 1 106 ? -6.176 -65.722 25.900 1.00 70.50 106 VAL C O 1
ATOM 5304 N N . VAL C 1 107 ? -5.302 -63.783 25.123 1.00 70.59 107 VAL C N 1
ATOM 5305 C CA . VAL C 1 107 ? -4.378 -64.421 24.199 1.00 71.86 107 VAL C CA 1
ATOM 5306 C C . VAL C 1 107 ? -3.375 -65.349 24.933 1.00 73.31 107 VAL C C 1
ATOM 5307 O O . VAL C 1 107 ? -3.270 -66.541 24.604 1.00 73.75 107 VAL C O 1
ATOM 5311 N N . SER C 1 108 ? -2.680 -64.805 25.937 1.00 74.38 108 SER C N 1
ATOM 5312 C CA . SER C 1 108 ? -1.777 -65.591 26.807 1.00 75.21 108 SER C CA 1
ATOM 5313 C C . SER C 1 108 ? -2.462 -66.829 27.349 1.00 74.98 108 SER C C 1
ATOM 5314 O O . SER C 1 108 ? -1.934 -67.932 27.216 1.00 75.72 108 SER C O 1
ATOM 5317 N N . ALA C 1 109 ? -3.640 -66.641 27.932 1.00 73.95 109 ALA C N 1
ATOM 5318 C CA . ALA C 1 109 ? -4.376 -67.727 28.557 1.00 74.46 109 ALA C CA 1
ATOM 5319 C C . ALA C 1 109 ? -4.671 -68.828 27.566 1.00 74.94 109 ALA C C 1
ATOM 5320 O O . ALA C 1 109 ? -4.532 -70.006 27.872 1.00 75.90 109 ALA C O 1
ATOM 5322 N N . VAL C 1 110 ? -5.058 -68.433 26.362 1.00 75.09 110 VAL C N 1
ATOM 5323 C CA . VAL C 1 110 ? -5.486 -69.385 25.346 1.00 75.03 110 VAL C CA 1
ATOM 5324 C C . VAL C 1 110 ? -4.320 -70.197 24.768 1.00 76.11 110 VAL C C 1
ATOM 5325 O O . VAL C 1 110 ? -4.469 -71.393 24.504 1.00 76.22 110 VAL C O 1
ATOM 5337 N N . SER C 1 112 ? -1.401 -70.720 26.293 1.00 80.31 112 SER C N 1
ATOM 5338 C CA . SER C 1 112 ? -1.002 -71.522 27.452 1.00 80.76 112 SER C CA 1
ATOM 5339 C C . SER C 1 112 ? -1.770 -72.830 27.491 1.00 80.42 112 SER C C 1
ATOM 5340 O O . SER C 1 112 ? -1.191 -73.878 27.743 1.00 81.95 112 SER C O 1
ATOM 5343 N N . ASP C 1 113 ? -3.069 -72.769 27.231 1.00 78.76 113 ASP C N 1
ATOM 5344 C CA . ASP C 1 113 ? -3.903 -73.958 27.250 1.00 78.36 113 ASP C CA 1
ATOM 5345 C C . ASP C 1 113 ? -3.736 -74.779 25.974 1.00 77.59 113 ASP C C 1
ATOM 5346 O O . ASP C 1 113 ? -4.521 -75.688 25.693 1.00 77.53 113 ASP C O 1
ATOM 5351 N N . GLY C 1 114 ? -2.699 -74.465 25.209 1.00 76.77 114 GLY C N 1
ATOM 5352 C CA . GLY C 1 114 ? -2.406 -75.206 23.985 1.00 76.55 114 GLY C CA 1
ATOM 5353 C C . GLY C 1 114 ? -3.508 -75.086 22.955 1.00 75.21 114 GLY C C 1
ATOM 5354 O O . GLY C 1 114 ? -3.712 -75.980 22.136 1.00 75.27 114 GLY C O 1
ATOM 5355 N N . LYS C 1 115 ? -4.217 -73.962 23.006 1.00 73.85 115 LYS C N 1
ATOM 5356 C CA . LYS C 1 115 ? -5.292 -73.695 22.088 1.00 72.08 115 LYS C CA 1
ATOM 5357 C C . LYS C 1 115 ? -4.886 -72.540 21.171 1.00 71.28 115 LYS C C 1
ATOM 5358 O O . LYS C 1 115 ? -3.964 -71.769 21.494 1.00 71.25 115 LYS C O 1
ATOM 5364 N N . ILE C 1 116 ? -5.549 -72.446 20.017 1.00 70.35 116 ILE C N 1
ATOM 5365 C CA . ILE C 1 116 ? -5.246 -71.385 19.047 1.00 69.73 116 ILE C CA 1
ATOM 5366 C C . ILE C 1 116 ? -6.327 -70.285 18.969 1.00 68.45 116 ILE C C 1
ATOM 5367 O O . ILE C 1 116 ? -7.495 -70.583 18.682 1.00 68.30 116 ILE C O 1
ATOM 5372 N N . PRO C 1 117 ? -5.935 -69.020 19.253 1.00 67.47 117 PRO C N 1
ATOM 5373 C CA . PRO C 1 117 ? -6.845 -67.886 19.301 1.00 65.87 117 PRO C CA 1
ATOM 5374 C C . PRO C 1 117 ? -7.116 -67.309 17.919 1.00 64.68 117 PRO C C 1
ATOM 5375 O O . PRO C 1 117 ? -6.206 -66.779 17.275 1.00 64.93 117 PRO C O 1
ATOM 5379 N N . ILE C 1 118 ? -8.362 -67.433 17.468 1.00 62.99 118 ILE C N 1
ATOM 5380 C CA . ILE C 1 118 ? -8.814 -66.699 16.320 1.00 61.18 118 ILE C CA 1
ATOM 5381 C C . ILE C 1 118 ? -9.594 -65.455 16.803 1.00 60.33 118 ILE C C 1
ATOM 5382 O O . ILE C 1 118 ? -10.757 -65.529 17.251 1.00 59.83 118 ILE C O 1
ATOM 5395 N N . LEU C 1 120 ? -11.422 -62.153 16.034 1.00 53.67 120 LEU C N 1
ATOM 5396 C CA . LEU C 1 120 ? -12.140 -61.320 15.098 1.00 51.65 120 LEU C CA 1
ATOM 5397 C C . LEU C 1 120 ? -12.312 -59.944 15.748 1.00 51.66 120 LEU C C 1
ATOM 5398 O O . LEU C 1 120 ? -13.021 -59.766 16.741 1.00 51.53 120 LEU C O 1
ATOM 5403 N N . GLY C 1 121 ? -11.669 -58.944 15.193 1.00 51.25 121 GLY C N 1
ATOM 5404 C CA . GLY C 1 121 ? -11.764 -57.665 15.818 1.00 51.74 121 GLY C CA 1
ATOM 5405 C C . GLY C 1 121 ? -12.496 -56.631 14.996 1.00 51.69 121 GLY C C 1
ATOM 5406 O O . GLY C 1 121 ? -13.227 -56.951 14.063 1.00 50.48 121 GLY C O 1
ATOM 5407 N N . GLY C 1 122 ? -12.336 -55.383 15.438 1.00 52.31 122 GLY C N 1
ATOM 5408 C CA . GLY C 1 122 ? -12.584 -54.214 14.662 1.00 51.44 122 GLY C CA 1
ATOM 5409 C C . GLY C 1 122 ? -11.195 -53.750 14.243 1.00 52.16 122 GLY C C 1
ATOM 5410 O O . GLY C 1 122 ? -10.667 -54.206 13.224 1.00 51.84 122 GLY C O 1
ATOM 5411 N N . GLU C 1 123 ? -10.598 -52.846 15.016 1.00 52.37 123 GLU C N 1
ATOM 5412 C CA . GLU C 1 123 ? -9.373 -52.198 14.566 1.00 53.86 123 GLU C CA 1
ATOM 5413 C C . GLU C 1 123 ? -8.155 -53.112 14.641 1.00 55.39 123 GLU C C 1
ATOM 5414 O O . GLU C 1 123 ? -8.177 -54.171 15.251 1.00 54.81 123 GLU C O 1
ATOM 5420 N N . HIS C 1 124 ? -7.067 -52.643 14.051 1.00 57.31 124 HIS C N 1
ATOM 5421 C CA . HIS C 1 124 ? -5.841 -53.384 13.999 1.00 58.75 124 HIS C CA 1
ATOM 5422 C C . HIS C 1 124 ? -5.090 -53.274 15.305 1.00 60.24 124 HIS C C 1
ATOM 5423 O O . HIS C 1 124 ? -4.222 -54.115 15.604 1.00 61.64 124 HIS C O 1
ATOM 5430 N N . SER C 1 125 ? -5.436 -52.254 16.098 1.00 60.05 125 SER C N 1
ATOM 5431 C CA . SER C 1 125 ? -4.707 -51.932 17.325 1.00 60.09 125 SER C CA 1
ATOM 5432 C C . SER C 1 125 ? -4.756 -53.029 18.392 1.00 60.03 125 SER C C 1
ATOM 5433 O O . SER C 1 125 ? -3.930 -53.069 19.295 1.00 61.56 125 SER C O 1
ATOM 5436 N N . ILE C 1 126 ? -5.718 -53.929 18.283 1.00 59.08 126 ILE C N 1
ATOM 5437 C CA . ILE C 1 126 ? -5.873 -55.029 19.227 1.00 58.23 126 ILE C CA 1
ATOM 5438 C C . ILE C 1 126 ? -4.750 -56.076 19.083 1.00 59.31 126 ILE C C 1
ATOM 5439 O O . ILE C 1 126 ? -4.487 -56.875 19.982 1.00 58.70 126 ILE C O 1
ATOM 5444 N N . THR C 1 127 ? -4.103 -56.071 17.921 1.00 60.08 127 THR C N 1
ATOM 5445 C CA . THR C 1 127 ? -3.083 -57.063 17.598 1.00 60.63 127 THR C CA 1
ATOM 5446 C C . THR C 1 127 ? -1.888 -56.881 18.523 1.00 61.59 127 THR C C 1
ATOM 5447 O O . THR C 1 127 ? -1.170 -57.838 18.780 1.00 62.39 127 THR C O 1
ATOM 5451 N N . VAL C 1 128 ? -1.715 -55.658 19.035 1.00 61.92 128 VAL C N 1
ATOM 5452 C CA . VAL C 1 128 ? -0.660 -55.309 19.985 1.00 62.65 128 VAL C CA 1
ATOM 5453 C C . VAL C 1 128 ? -0.670 -56.224 21.203 1.00 63.34 128 VAL C C 1
ATOM 5454 O O . VAL C 1 128 ? 0.355 -56.787 21.572 1.00 64.16 128 VAL C O 1
ATOM 5458 N N . GLY C 1 129 ? -1.842 -56.373 21.811 1.00 63.08 129 GLY C N 1
ATOM 5459 C CA . GLY C 1 129 ? -2.050 -57.298 22.918 1.00 63.50 129 GLY C CA 1
ATOM 5460 C C . GLY C 1 129 ? -1.615 -58.707 22.600 1.00 63.92 129 GLY C C 1
ATOM 5461 O O . GLY C 1 129 ? -0.986 -59.344 23.407 1.00 65.59 129 GLY C O 1
ATOM 5462 N N . ALA C 1 130 ? -1.931 -59.198 21.417 1.00 63.85 130 ALA C N 1
ATOM 5463 C CA . ALA C 1 130 ? -1.453 -60.509 21.016 1.00 64.66 130 ALA C CA 1
ATOM 5464 C C . ALA C 1 130 ? 0.085 -60.554 20.908 1.00 65.79 130 ALA C C 1
ATOM 5465 O O . ALA C 1 130 ? 0.705 -61.567 21.259 1.00 66.11 130 ALA C O 1
ATOM 5467 N N . VAL C 1 131 ? 0.682 -59.455 20.430 1.00 66.12 131 VAL C N 1
ATOM 5468 C CA . VAL C 1 131 ? 2.136 -59.360 20.229 1.00 67.38 131 VAL C CA 1
ATOM 5469 C C . VAL C 1 131 ? 2.870 -59.427 21.570 1.00 68.67 131 VAL C C 1
ATOM 5470 O O . VAL C 1 131 ? 3.935 -60.038 21.674 1.00 69.95 131 VAL C O 1
ATOM 5474 N N . ARG C 1 132 ? 2.272 -58.832 22.602 1.00 69.03 132 ARG C N 1
ATOM 5475 C CA . ARG C 1 132 ? 2.840 -58.832 23.948 1.00 69.76 132 ARG C CA 1
ATOM 5476 C C . ARG C 1 132 ? 3.026 -60.232 24.503 1.00 70.94 132 ARG C C 1
ATOM 5477 O O . ARG C 1 132 ? 4.003 -60.501 25.175 1.00 71.69 132 ARG C O 1
ATOM 5485 N N . ALA C 1 133 ? 2.094 -61.119 24.169 1.00 71.73 133 ALA C N 1
ATOM 5486 C CA . ALA C 1 133 ? 2.061 -62.488 24.674 1.00 73.27 133 ALA C CA 1
ATOM 5487 C C . ALA C 1 133 ? 2.853 -63.488 23.827 1.00 74.80 133 ALA C C 1
ATOM 5488 O O . ALA C 1 133 ? 2.579 -64.681 23.856 1.00 75.66 133 ALA C O 1
ATOM 5490 N N . LEU C 1 134 ? 3.839 -63.029 23.076 1.00 76.07 134 LEU C N 1
ATOM 5491 C CA . LEU C 1 134 ? 4.511 -63.935 22.147 1.00 76.96 134 LEU C CA 1
ATOM 5492 C C . LEU C 1 134 ? 5.927 -64.350 22.585 1.00 78.73 134 LEU C C 1
ATOM 5493 O O . LEU C 1 134 ? 6.725 -63.480 22.930 1.00 78.82 134 LEU C O 1
ATOM 5498 N N . PRO C 1 135 ? 6.223 -65.681 22.586 1.00 80.27 135 PRO C N 1
ATOM 5499 C CA . PRO C 1 135 ? 7.539 -66.322 22.851 1.00 82.02 135 PRO C CA 1
ATOM 5500 C C . PRO C 1 135 ? 8.635 -66.015 21.832 1.00 82.91 135 PRO C C 1
ATOM 5501 O O . PRO C 1 135 ? 8.358 -65.821 20.636 1.00 82.45 135 PRO C O 1
ATOM 5505 N N . LYS C 1 136 ? 9.872 -66.012 22.322 1.00 84.65 136 LYS C N 1
ATOM 5506 C CA . LYS C 1 136 ? 11.032 -65.542 21.582 1.00 85.79 136 LYS C CA 1
ATOM 5507 C C . LYS C 1 136 ? 11.167 -66.145 20.203 1.00 85.51 136 LYS C C 1
ATOM 5508 O O . LYS C 1 136 ? 11.905 -65.612 19.379 1.00 85.87 136 LYS C O 1
ATOM 5514 N N . ASP C 1 137 ? 10.443 -67.235 19.938 1.00 85.21 137 ASP C N 1
ATOM 5515 C CA . ASP C 1 137 ? 10.595 -67.958 18.668 1.00 85.17 137 ASP C CA 1
ATOM 5516 C C . ASP C 1 137 ? 9.413 -67.848 17.696 1.00 85.12 137 ASP C C 1
ATOM 5517 O O . ASP C 1 137 ? 9.298 -68.646 16.715 1.00 85.19 137 ASP C O 1
ATOM 5522 N N . VAL C 1 138 ? 8.521 -66.888 17.976 1.00 82.18 138 VAL C N 1
ATOM 5523 C CA . VAL C 1 138 ? 7.414 -66.671 17.083 1.00 79.55 138 VAL C CA 1
ATOM 5524 C C . VAL C 1 138 ? 7.613 -65.334 16.401 1.00 77.04 138 VAL C C 1
ATOM 5525 O O . VAL C 1 138 ? 7.765 -64.311 17.061 1.00 77.13 138 VAL C O 1
ATOM 5529 N N . ASP C 1 139 ? 7.634 -65.350 15.076 1.00 75.47 139 ASP C N 1
ATOM 5530 C CA . ASP C 1 139 ? 7.654 -64.110 14.301 1.00 73.95 139 ASP C CA 1
ATOM 5531 C C . ASP C 1 139 ? 6.236 -63.650 13.919 1.00 71.79 139 ASP C C 1
ATOM 5532 O O . ASP C 1 139 ? 5.271 -64.437 13.907 1.00 70.88 139 ASP C O 1
ATOM 5537 N N . LEU C 1 140 ? 6.126 -62.357 13.632 1.00 70.12 140 LEU C N 1
ATOM 5538 C CA . LEU C 1 140 ? 4.855 -61.745 13.295 1.00 67.68 140 LEU C CA 1
ATOM 5539 C C . LEU C 1 140 ? 4.722 -61.584 11.788 1.00 66.29 140 LEU C C 1
ATOM 5540 O O . LEU C 1 140 ? 5.625 -61.033 11.135 1.00 66.32 140 LEU C O 1
ATOM 5545 N N . VAL C 1 141 ? 3.603 -62.082 11.245 1.00 64.66 141 VAL C N 1
ATOM 5546 C CA . VAL C 1 141 ? 3.280 -61.929 9.821 1.00 63.02 141 VAL C CA 1
ATOM 5547 C C . VAL C 1 141 ? 1.986 -61.141 9.596 1.00 61.07 141 VAL C C 1
ATOM 5548 O O . VAL C 1 141 ? 0.917 -61.564 10.012 1.00 60.26 141 VAL C O 1
ATOM 5552 N N . ILE C 1 142 ? 2.112 -60.003 8.915 1.00 60.46 142 ILE C N 1
ATOM 5553 C CA . ILE C 1 142 ? 1.018 -59.040 8.711 1.00 59.02 142 ILE C CA 1
ATOM 5554 C C . ILE C 1 142 ? 0.687 -58.836 7.228 1.00 58.75 142 ILE C C 1
ATOM 5555 O O . ILE C 1 142 ? 1.581 -58.628 6.422 1.00 59.31 142 ILE C O 1
ATOM 5560 N N . VAL C 1 143 ? -0.600 -58.894 6.880 1.00 58.07 143 VAL C N 1
ATOM 5561 C CA . VAL C 1 143 ? -1.103 -58.384 5.602 1.00 56.70 143 VAL C CA 1
ATOM 5562 C C . VAL C 1 143 ? -1.643 -56.987 5.852 1.00 55.99 143 VAL C C 1
ATOM 5563 O O . VAL C 1 143 ? -2.448 -56.800 6.734 1.00 55.72 143 VAL C O 1
ATOM 5567 N N . ASP C 1 144 ? -1.204 -56.011 5.073 1.00 55.80 144 ASP C N 1
ATOM 5568 C CA . ASP C 1 144 ? -1.633 -54.643 5.277 1.00 55.24 144 ASP C CA 1
ATOM 5569 C C . ASP C 1 144 ? -1.238 -53.735 4.113 1.00 55.09 144 ASP C C 1
ATOM 5570 O O . ASP C 1 144 ? -0.190 -53.944 3.491 1.00 56.60 144 ASP C O 1
ATOM 5575 N N . ALA C 1 145 ? -2.084 -52.746 3.819 1.00 53.93 145 ALA C N 1
ATOM 5576 C CA . ALA C 1 145 ? -1.777 -51.694 2.838 1.00 54.25 145 ALA C CA 1
ATOM 5577 C C . ALA C 1 145 ? -0.881 -50.554 3.356 1.00 54.98 145 ALA C C 1
ATOM 5578 O O . ALA C 1 145 ? -0.255 -49.850 2.559 1.00 55.04 145 ALA C O 1
ATOM 5580 N N . HIS C 1 146 ? -0.826 -50.369 4.672 1.00 55.72 146 HIS C N 1
ATOM 5581 C CA . HIS C 1 146 ? -0.044 -49.295 5.265 1.00 57.16 146 HIS C CA 1
ATOM 5582 C C . HIS C 1 146 ? 1.043 -49.867 6.136 1.00 58.42 146 HIS C C 1
ATOM 5583 O O . HIS C 1 146 ? 0.904 -50.961 6.666 1.00 59.17 146 HIS C O 1
ATOM 5590 N N . SER C 1 147 ? 2.123 -49.114 6.308 1.00 59.75 147 SER C N 1
ATOM 5591 C CA . SER C 1 147 ? 3.229 -49.549 7.161 1.00 60.90 147 SER C CA 1
ATOM 5592 C C . SER C 1 147 ? 2.882 -49.533 8.640 1.00 61.48 147 SER C C 1
ATOM 5593 O O . SER C 1 147 ? 3.499 -50.263 9.412 1.00 61.81 147 SER C O 1
ATOM 5596 N N . ASP C 1 148 ? 1.891 -48.718 9.020 1.00 61.75 148 ASP C N 1
ATOM 5597 C CA . ASP C 1 148 ? 1.442 -48.592 10.418 1.00 62.66 148 ASP C CA 1
ATOM 5598 C C . ASP C 1 148 ? 2.643 -48.345 11.342 1.00 64.42 148 ASP C C 1
ATOM 5599 O O . ASP C 1 148 ? 2.755 -48.981 12.396 1.00 64.50 148 ASP C O 1
ATOM 5604 N N . PHE C 1 149 ? 3.540 -47.439 10.941 1.00 65.93 149 PHE C N 1
ATOM 5605 C CA . PHE C 1 149 ? 4.810 -47.292 11.632 1.00 68.00 149 PHE C CA 1
ATOM 5606 C C . PHE C 1 149 ? 5.036 -45.956 12.341 1.00 68.75 149 PHE C C 1
ATOM 5607 O O . PHE C 1 149 ? 6.141 -45.666 12.809 1.00 69.32 149 PHE C O 1
ATOM 5615 N N . ARG C 1 150 ? 3.981 -45.148 12.433 1.00 69.10 150 ARG C N 1
ATOM 5616 C CA . ARG C 1 150 ? 4.028 -43.925 13.231 1.00 69.83 150 ARG C CA 1
ATOM 5617 C C . ARG C 1 150 ? 4.446 -44.174 14.690 1.00 70.76 150 ARG C C 1
ATOM 5618 O O . ARG C 1 150 ? 3.975 -45.125 15.336 1.00 70.29 150 ARG C O 1
ATOM 5626 N N . SER C 1 151 ? 5.338 -43.312 15.188 1.00 71.91 151 SER C N 1
ATOM 5627 C CA . SER C 1 151 ? 5.678 -43.275 16.616 1.00 72.80 151 SER C CA 1
ATOM 5628 C C . SER C 1 151 ? 4.412 -43.007 17.470 1.00 72.90 151 SER C C 1
ATOM 5629 O O . SER C 1 151 ? 4.279 -43.512 18.588 1.00 72.42 151 SER C O 1
ATOM 5632 N N . SER C 1 152 ? 3.483 -42.224 16.912 1.00 73.35 152 SER C N 1
ATOM 5633 C CA . SER C 1 152 ? 2.239 -41.802 17.590 1.00 73.69 152 SER C CA 1
ATOM 5634 C C . SER C 1 152 ? 1.303 -41.104 16.600 1.00 73.44 152 SER C C 1
ATOM 5635 O O . SER C 1 152 ? 1.749 -40.371 15.713 1.00 73.67 152 SER C O 1
ATOM 5638 N N . TYR C 1 153 ? 0.004 -41.318 16.757 1.00 73.31 153 TYR C N 1
ATOM 5639 C CA . TYR C 1 153 ? -0.965 -40.682 15.886 1.00 73.10 153 TYR C CA 1
ATOM 5640 C C . TYR C 1 153 ? -2.165 -40.196 16.666 1.00 73.51 153 TYR C C 1
ATOM 5641 O O . TYR C 1 153 ? -2.761 -40.958 17.448 1.00 72.76 153 TYR C O 1
ATOM 5658 N N . GLY C 1 155 ? -2.457 -37.828 19.145 1.00 74.79 155 GLY C N 1
ATOM 5659 C CA . GLY C 1 155 ? -2.227 -37.918 20.586 1.00 74.28 155 GLY C CA 1
ATOM 5660 C C . GLY C 1 155 ? -2.347 -39.321 21.181 1.00 73.75 155 GLY C C 1
ATOM 5661 O O . GLY C 1 155 ? -2.899 -39.482 22.269 1.00 73.77 155 GLY C O 1
ATOM 5662 N N . ASN C 1 156 ? -1.827 -40.337 20.484 1.00 73.04 156 ASN C N 1
ATOM 5663 C CA . ASN C 1 156 ? -1.839 -41.706 21.001 1.00 72.30 156 ASN C CA 1
ATOM 5664 C C . ASN C 1 156 ? -0.906 -42.694 20.318 1.00 71.83 156 ASN C C 1
ATOM 5665 O O . ASN C 1 156 ? -0.931 -42.859 19.100 1.00 71.21 156 ASN C O 1
ATOM 5670 N N . LYS C 1 157 ? -0.121 -43.390 21.139 1.00 72.20 157 LYS C N 1
ATOM 5671 C CA . LYS C 1 157 ? 0.908 -44.325 20.661 1.00 72.13 157 LYS C CA 1
ATOM 5672 C C . LYS C 1 157 ? 0.310 -45.707 20.405 1.00 70.94 157 LYS C C 1
ATOM 5673 O O . LYS C 1 157 ? 0.950 -46.572 19.823 1.00 70.53 157 LYS C O 1
ATOM 5679 N N . TYR C 1 158 ? -0.931 -45.900 20.834 1.00 69.82 158 TYR C N 1
ATOM 5680 C CA . TYR C 1 158 ? -1.672 -47.105 20.485 1.00 69.29 158 TYR C CA 1
ATOM 5681 C C . TYR C 1 158 ? -2.765 -46.846 19.442 1.00 68.09 158 TYR C C 1
ATOM 5682 O O . TYR C 1 158 ? -3.689 -47.635 19.297 1.00 67.07 158 TYR C O 1
ATOM 5691 N N . ASN C 1 159 ? -2.658 -45.738 18.718 1.00 67.95 159 ASN C N 1
ATOM 5692 C CA . ASN C 1 159 ? -3.461 -45.567 17.507 1.00 67.51 159 ASN C CA 1
ATOM 5693 C C . ASN C 1 159 ? -3.170 -46.724 16.539 1.00 67.12 159 ASN C C 1
ATOM 5694 O O . ASN C 1 159 ? -2.031 -47.237 16.483 1.00 67.63 159 ASN C O 1
ATOM 5699 N N . HIS C 1 160 ? -4.189 -47.148 15.798 1.00 65.86 160 HIS C N 1
ATOM 5700 C CA . HIS C 1 160 ? -4.022 -48.270 14.865 1.00 65.66 160 HIS C CA 1
ATOM 5701 C C . HIS C 1 160 ? -3.046 -47.983 13.700 1.00 65.28 160 HIS C C 1
ATOM 5702 O O . HIS C 1 160 ? -2.593 -48.910 13.036 1.00 64.95 160 HIS C O 1
ATOM 5709 N N . ALA C 1 161 ? -2.719 -46.702 13.486 1.00 65.01 161 ALA C N 1
ATOM 5710 C CA . ALA C 1 161 ? -1.640 -46.280 12.565 1.00 65.08 161 ALA C CA 1
ATOM 5711 C C . ALA C 1 161 ? -0.203 -46.552 13.110 1.00 65.93 161 ALA C C 1
ATOM 5712 O O . ALA C 1 161 ? 0.807 -46.217 12.454 1.00 65.67 161 ALA C O 1
ATOM 5714 N N . CYS C 1 162 ? -0.131 -47.170 14.294 1.00 65.91 162 CYS C N 1
ATOM 5715 C CA . CYS C 1 162 ? 1.120 -47.385 14.999 1.00 66.58 162 CYS C CA 1
ATOM 5716 C C . CYS C 1 162 ? 1.384 -48.852 15.275 1.00 66.72 162 CYS C C 1
ATOM 5717 O O . CYS C 1 162 ? 2.474 -49.203 15.717 1.00 67.58 162 CYS C O 1
ATOM 5720 N N . VAL C 1 163 ? 0.403 -49.714 15.015 1.00 66.14 163 VAL C N 1
ATOM 5721 C CA . VAL C 1 163 ? 0.519 -51.135 15.387 1.00 66.10 163 VAL C CA 1
ATOM 5722 C C . VAL C 1 163 ? 1.836 -51.808 15.021 1.00 67.04 163 VAL C C 1
ATOM 5723 O O . VAL C 1 163 ? 2.217 -52.780 15.657 1.00 67.72 163 VAL C O 1
ATOM 5727 N N . THR C 1 164 ? 2.530 -51.315 13.997 1.00 67.44 164 THR C N 1
ATOM 5728 C CA . THR C 1 164 ? 3.803 -51.913 13.631 1.00 67.88 164 THR C CA 1
ATOM 5729 C C . THR C 1 164 ? 4.944 -51.349 14.468 1.00 68.80 164 THR C C 1
ATOM 5730 O O . THR C 1 164 ? 5.812 -52.102 14.890 1.00 69.49 164 THR C O 1
ATOM 5734 N N . ARG C 1 165 ? 4.942 -50.041 14.717 1.00 69.10 165 ARG C N 1
ATOM 5735 C CA . ARG C 1 165 ? 5.905 -49.450 15.658 1.00 70.33 165 ARG C CA 1
ATOM 5736 C C . ARG C 1 165 ? 5.875 -50.215 16.991 1.00 70.58 165 ARG C C 1
ATOM 5737 O O . ARG C 1 165 ? 6.906 -50.705 17.472 1.00 71.02 165 ARG C O 1
ATOM 5745 N N . ARG C 1 166 ? 4.671 -50.334 17.551 1.00 69.94 166 ARG C N 1
ATOM 5746 C CA . ARG C 1 166 ? 4.446 -51.057 18.782 1.00 70.31 166 ARG C CA 1
ATOM 5747 C C . ARG C 1 166 ? 4.911 -52.499 18.691 1.00 70.31 166 ARG C C 1
ATOM 5748 O O . ARG C 1 166 ? 5.453 -53.026 19.651 1.00 71.46 166 ARG C O 1
ATOM 5756 N N . ALA C 1 167 ? 4.698 -53.139 17.554 1.00 69.62 167 ALA C N 1
ATOM 5757 C CA . ALA C 1 167 ? 5.190 -54.494 17.382 1.00 70.42 167 ALA C CA 1
ATOM 5758 C C . ALA C 1 167 ? 6.716 -54.523 17.491 1.00 71.58 167 ALA C C 1
ATOM 5759 O O . ALA C 1 167 ? 7.286 -55.410 18.155 1.00 72.51 167 ALA C O 1
ATOM 5761 N N . LEU C 1 168 ? 7.371 -53.539 16.872 1.00 71.78 168 LEU C N 1
ATOM 5762 C CA . LEU C 1 168 ? 8.830 -53.489 16.869 1.00 72.75 168 LEU C CA 1
ATOM 5763 C C . LEU C 1 168 ? 9.383 -53.410 18.284 1.00 73.54 168 LEU C C 1
ATOM 5764 O O . LEU C 1 168 ? 10.247 -54.214 18.652 1.00 74.66 168 LEU C O 1
ATOM 5769 N N . ASP C 1 169 ? 8.878 -52.458 19.072 1.00 73.11 169 ASP C N 1
ATOM 5770 C CA . ASP C 1 169 ? 9.347 -52.267 20.446 1.00 73.62 169 ASP C CA 1
ATOM 5771 C C . ASP C 1 169 ? 9.318 -53.576 21.202 1.00 73.79 169 ASP C C 1
ATOM 5772 O O . ASP C 1 169 ? 10.208 -53.860 21.974 1.00 75.17 169 ASP C O 1
ATOM 5777 N N . LEU C 1 170 ? 8.305 -54.388 20.952 1.00 73.06 170 LEU C N 1
ATOM 5778 C CA . LEU C 1 170 ? 8.149 -55.635 21.663 1.00 73.18 170 LEU C CA 1
ATOM 5779 C C . LEU C 1 170 ? 9.042 -56.755 21.161 1.00 73.98 170 LEU C C 1
ATOM 5780 O O . LEU C 1 170 ? 9.348 -57.667 21.925 1.00 74.70 170 LEU C O 1
ATOM 5785 N N . LEU C 1 171 ? 9.458 -56.689 19.891 1.00 74.18 171 LEU C N 1
ATOM 5786 C CA . LEU C 1 171 ? 10.008 -57.864 19.201 1.00 74.88 171 LEU C CA 1
ATOM 5787 C C . LEU C 1 171 ? 11.386 -57.720 18.566 1.00 75.79 171 LEU C C 1
ATOM 5788 O O . LEU C 1 171 ? 12.037 -58.725 18.301 1.00 76.60 171 LEU C O 1
ATOM 5793 N N . GLY C 1 172 ? 11.805 -56.486 18.283 1.00 75.98 172 GLY C N 1
ATOM 5794 C CA . GLY C 1 172 ? 13.136 -56.215 17.729 1.00 76.63 172 GLY C CA 1
ATOM 5795 C C . GLY C 1 172 ? 13.351 -56.672 16.297 1.00 76.72 172 GLY C C 1
ATOM 5796 O O . GLY C 1 172 ? 12.514 -57.373 15.727 1.00 75.99 172 GLY C O 1
ATOM 5797 N N . GLU C 1 173 ? 14.493 -56.285 15.726 1.00 77.45 173 GLU C N 1
ATOM 5798 C CA . GLU C 1 173 ? 14.798 -56.568 14.326 1.00 77.67 173 GLU C CA 1
ATOM 5799 C C . GLU C 1 173 ? 14.651 -58.032 13.910 1.00 77.37 173 GLU C C 1
ATOM 5800 O O . GLU C 1 173 ? 14.971 -58.938 14.672 1.00 77.98 173 GLU C O 1
ATOM 5806 N N . GLY C 1 174 ? 14.169 -58.232 12.681 1.00 76.45 174 GLY C N 1
ATOM 5807 C CA . GLY C 1 174 ? 14.202 -59.521 12.002 1.00 76.08 174 GLY C CA 1
ATOM 5808 C C . GLY C 1 174 ? 13.168 -60.503 12.476 1.00 75.55 174 GLY C C 1
ATOM 5809 O O . GLY C 1 174 ? 13.399 -61.706 12.448 1.00 77.70 174 GLY C O 1
ATOM 5810 N N . ARG C 1 175 ? 12.019 -59.986 12.894 1.00 74.93 175 ARG C N 1
ATOM 5811 C CA . ARG C 1 175 ? 10.948 -60.804 13.465 1.00 74.37 175 ARG C CA 1
ATOM 5812 C C . ARG C 1 175 ? 9.607 -60.441 12.831 1.00 72.49 175 ARG C C 1
ATOM 5813 O O . ARG C 1 175 ? 8.621 -61.170 12.962 1.00 71.84 175 ARG C O 1
ATOM 5821 N N . ILE C 1 176 ? 9.570 -59.301 12.152 1.00 71.52 176 ILE C N 1
ATOM 5822 C CA . ILE C 1 176 ? 8.312 -58.812 11.590 1.00 69.98 176 ILE C CA 1
ATOM 5823 C C . ILE C 1 176 ? 8.350 -58.583 10.070 1.00 69.67 176 ILE C C 1
ATOM 5824 O O . ILE C 1 176 ? 9.182 -57.816 9.546 1.00 69.98 176 ILE C O 1
ATOM 5829 N N . THR C 1 177 ? 7.423 -59.240 9.376 1.00 68.94 177 THR C N 1
ATOM 5830 C CA . THR C 1 177 ? 7.203 -59.006 7.946 1.00 67.94 177 THR C CA 1
ATOM 5831 C C . THR C 1 177 ? 5.758 -58.562 7.631 1.00 66.46 177 THR C C 1
ATOM 5832 O O . THR C 1 177 ? 4.798 -59.159 8.108 1.00 65.70 177 THR C O 1
ATOM 5836 N N . SER C 1 178 ? 5.627 -57.509 6.826 1.00 65.55 178 SER C N 1
ATOM 5837 C CA . SER C 1 178 ? 4.329 -57.006 6.390 1.00 64.20 178 SER C CA 1
ATOM 5838 C C . SER C 1 178 ? 4.206 -56.899 4.852 1.00 62.84 178 SER C C 1
ATOM 5839 O O . SER C 1 178 ? 4.980 -56.226 4.190 1.00 62.93 178 SER C O 1
ATOM 5842 N N . ILE C 1 179 ? 3.194 -57.559 4.315 1.00 61.45 179 ILE C N 1
ATOM 5843 C CA . ILE C 1 179 ? 2.983 -57.709 2.890 1.00 60.37 179 ILE C CA 1
ATOM 5844 C C . ILE C 1 179 ? 1.714 -56.982 2.363 1.00 59.49 179 ILE C C 1
ATOM 5845 O O . ILE C 1 179 ? 0.632 -56.987 2.971 1.00 58.23 179 ILE C O 1
ATOM 5850 N N . GLY C 1 180 ? 1.861 -56.360 1.204 1.00 59.03 180 GLY C N 1
ATOM 5851 C CA . GLY C 1 180 ? 0.774 -55.626 0.584 1.00 57.90 180 GLY C CA 1
ATOM 5852 C C . GLY C 1 180 ? 0.935 -54.121 0.701 1.00 57.34 180 GLY C C 1
ATOM 5853 O O . GLY C 1 180 ? 0.152 -53.368 0.144 1.00 55.92 180 GLY C O 1
ATOM 5854 N N . ILE C 1 181 ? 1.972 -53.686 1.407 1.00 58.14 181 ILE C N 1
ATOM 5855 C CA . ILE C 1 181 ? 2.105 -52.274 1.771 1.00 58.49 181 ILE C CA 1
ATOM 5856 C C . ILE C 1 181 ? 2.320 -51.358 0.558 1.00 58.08 181 ILE C C 1
ATOM 5857 O O . ILE C 1 181 ? 3.169 -51.604 -0.285 1.00 58.38 181 ILE C O 1
ATOM 5862 N N . ARG C 1 182 ? 1.504 -50.312 0.476 1.00 57.99 182 ARG C N 1
ATOM 5863 C CA . ARG C 1 182 ? 1.538 -49.345 -0.646 1.00 57.65 182 ARG C CA 1
ATOM 5864 C C . ARG C 1 182 ? 1.306 -47.915 -0.166 1.00 58.30 182 ARG C C 1
ATOM 5865 O O . ARG C 1 182 ? 1.287 -47.003 -0.964 1.00 57.37 182 ARG C O 1
ATOM 5873 N N . SER C 1 183 ? 1.108 -47.734 1.140 1.00 59.72 183 SER C N 1
ATOM 5874 C CA . SER C 1 183 ? 0.812 -46.420 1.700 1.00 60.59 183 SER C CA 1
ATOM 5875 C C . SER C 1 183 ? 1.704 -46.155 2.883 1.00 62.43 183 SER C C 1
ATOM 5876 O O . SER C 1 183 ? 1.543 -46.771 3.956 1.00 64.04 183 SER C O 1
ATOM 5879 N N . VAL C 1 184 ? 2.637 -45.231 2.712 1.00 63.06 184 VAL C N 1
ATOM 5880 C CA . VAL C 1 184 ? 3.559 -44.907 3.778 1.00 63.48 184 VAL C CA 1
ATOM 5881 C C . VAL C 1 184 ? 3.699 -43.392 3.902 1.00 64.17 184 VAL C C 1
ATOM 5882 O O . VAL C 1 184 ? 3.958 -42.693 2.920 1.00 63.76 184 VAL C O 1
ATOM 5886 N N . SER C 1 185 ? 3.495 -42.903 5.119 1.00 65.53 185 SER C N 1
ATOM 5887 C CA . SER C 1 185 ? 3.842 -41.542 5.510 1.00 67.60 185 SER C CA 1
ATOM 5888 C C . SER C 1 185 ? 5.363 -41.356 5.441 1.00 69.66 185 SER C C 1
ATOM 5889 O O . SER C 1 185 ? 6.106 -42.309 5.646 1.00 70.39 185 SER C O 1
ATOM 5892 N N . ARG C 1 186 ? 5.828 -40.141 5.154 1.00 71.44 186 ARG C N 1
ATOM 5893 C CA . ARG C 1 186 ? 7.275 -39.891 5.070 1.00 73.65 186 ARG C CA 1
ATOM 5894 C C . ARG C 1 186 ? 8.040 -40.015 6.420 1.00 74.84 186 ARG C C 1
ATOM 5895 O O . ARG C 1 186 ? 9.194 -40.483 6.456 1.00 75.90 186 ARG C O 1
ATOM 5903 N N . GLU C 1 187 ? 7.399 -39.594 7.509 1.00 75.09 187 GLU C N 1
ATOM 5904 C CA . GLU C 1 187 ? 7.971 -39.693 8.847 1.00 76.65 187 GLU C CA 1
ATOM 5905 C C . GLU C 1 187 ? 8.427 -41.116 9.116 1.00 76.49 187 GLU C C 1
ATOM 5906 O O . GLU C 1 187 ? 9.487 -41.328 9.726 1.00 77.56 187 GLU C O 1
ATOM 5912 N N . GLU C 1 188 ? 7.634 -42.088 8.650 1.00 75.51 188 GLU C N 1
ATOM 5913 C CA . GLU C 1 188 ? 7.981 -43.491 8.842 1.00 75.32 188 GLU C CA 1
ATOM 5914 C C . GLU C 1 188 ? 9.101 -43.917 7.915 1.00 75.87 188 GLU C C 1
ATOM 5915 O O . GLU C 1 188 ? 9.968 -44.692 8.312 1.00 76.43 188 GLU C O 1
ATOM 5921 N N . PHE C 1 189 ? 9.090 -43.421 6.681 1.00 75.71 189 PHE C N 1
ATOM 5922 C CA . PHE C 1 189 ? 10.120 -43.824 5.751 1.00 76.53 189 PHE C CA 1
ATOM 5923 C C . PHE C 1 189 ? 11.479 -43.329 6.218 1.00 78.06 189 PHE C C 1
ATOM 5924 O O . PHE C 1 189 ? 12.497 -44.001 5.997 1.00 78.89 189 PHE C O 1
ATOM 5932 N N . GLU C 1 190 ? 11.478 -42.171 6.885 1.00 78.72 190 GLU C N 1
ATOM 5933 C CA . GLU C 1 190 ? 12.712 -41.498 7.325 1.00 79.79 190 GLU C CA 1
ATOM 5934 C C . GLU C 1 190 ? 13.243 -41.914 8.691 1.00 80.58 190 GLU C C 1
ATOM 5935 O O . GLU C 1 190 ? 14.447 -41.811 8.940 1.00 81.62 190 GLU C O 1
ATOM 5941 N N . ASP C 1 191 ? 12.355 -42.379 9.566 1.00 80.25 191 ASP C N 1
ATOM 5942 C CA . ASP C 1 191 ? 12.783 -42.974 10.821 1.00 80.73 191 ASP C CA 1
ATOM 5943 C C . ASP C 1 191 ? 13.785 -44.104 10.527 1.00 81.13 191 ASP C C 1
ATOM 5944 O O . ASP C 1 191 ? 13.506 -44.997 9.715 1.00 80.36 191 ASP C O 1
ATOM 5949 N N . PRO C 1 192 ? 14.971 -44.041 11.170 1.00 82.09 192 PRO C N 1
ATOM 5950 C CA . PRO C 1 192 ? 16.071 -45.023 11.097 1.00 82.70 192 PRO C CA 1
ATOM 5951 C C . PRO C 1 192 ? 15.655 -46.487 11.307 1.00 82.22 192 PRO C C 1
ATOM 5952 O O . PRO C 1 192 ? 16.230 -47.396 10.699 1.00 82.36 192 PRO C O 1
ATOM 5956 N N . ASP C 1 193 ? 14.651 -46.703 12.152 1.00 81.71 193 ASP C N 1
ATOM 5957 C CA . ASP C 1 193 ? 14.228 -48.042 12.514 1.00 81.42 193 ASP C CA 1
ATOM 5958 C C . ASP C 1 193 ? 13.316 -48.715 11.501 1.00 80.54 193 ASP C C 1
ATOM 5959 O O . ASP C 1 193 ? 12.985 -49.892 11.635 1.00 80.21 193 ASP C O 1
ATOM 5964 N N . PHE C 1 194 ? 12.911 -47.958 10.490 1.00 80.11 194 PHE C N 1
ATOM 5965 C CA . PHE C 1 194 ? 12.022 -48.459 9.472 1.00 79.59 194 PHE C CA 1
ATOM 5966 C C . PHE C 1 194 ? 12.561 -49.768 8.864 1.00 80.36 194 PHE C C 1
ATOM 5967 O O . PHE C 1 194 ? 11.815 -50.754 8.743 1.00 80.22 194 PHE C O 1
ATOM 5975 N N . ARG C 1 195 ? 13.857 -49.784 8.533 1.00 81.20 195 ARG C N 1
ATOM 5976 C CA . ARG C 1 195 ? 14.498 -50.917 7.849 1.00 81.45 195 ARG C CA 1
ATOM 5977 C C . ARG C 1 195 ? 14.583 -52.188 8.698 1.00 80.59 195 ARG C C 1
ATOM 5978 O O . ARG C 1 195 ? 14.774 -53.293 8.173 1.00 80.71 195 ARG C O 1
ATOM 5986 N N . LYS C 1 196 ? 14.416 -52.035 10.007 1.00 79.74 196 LYS C N 1
ATOM 5987 C CA . LYS C 1 196 ? 14.394 -53.191 10.893 1.00 78.99 196 LYS C CA 1
ATOM 5988 C C . LYS C 1 196 ? 13.132 -54.078 10.736 1.00 77.62 196 LYS C C 1
ATOM 5989 O O . LYS C 1 196 ? 12.940 -55.048 11.486 1.00 77.82 196 LYS C O 1
ATOM 5995 N N . VAL C 1 197 ? 12.277 -53.739 9.765 1.00 75.55 197 VAL C N 1
ATOM 5996 C CA . VAL C 1 197 ? 11.092 -54.539 9.425 1.00 73.28 197 VAL C CA 1
ATOM 5997 C C . VAL C 1 197 ? 11.029 -54.849 7.927 1.00 71.87 197 VAL C C 1
ATOM 5998 O O . VAL C 1 197 ? 11.247 -53.979 7.083 1.00 71.64 197 VAL C O 1
ATOM 6002 N N . SER C 1 198 ? 10.712 -56.096 7.608 1.00 70.71 198 SER C N 1
ATOM 6003 C CA . SER C 1 198 ? 10.692 -56.552 6.226 1.00 69.68 198 SER C CA 1
ATOM 6004 C C . SER C 1 198 ? 9.408 -56.120 5.560 1.00 67.77 198 SER C C 1
ATOM 6005 O O . SER C 1 198 ? 8.414 -56.825 5.653 1.00 67.05 198 SER C O 1
ATOM 6008 N N . PHE C 1 199 ? 9.431 -54.953 4.909 1.00 66.81 199 PHE C N 1
ATOM 6009 C CA . PHE C 1 199 ? 8.228 -54.354 4.301 1.00 64.76 199 PHE C CA 1
ATOM 6010 C C . PHE C 1 199 ? 8.070 -54.705 2.829 1.00 63.84 199 PHE C C 1
ATOM 6011 O O . PHE C 1 199 ? 8.851 -54.260 1.998 1.00 63.74 199 PHE C O 1
ATOM 6019 N N . ILE C 1 200 ? 7.046 -55.487 2.512 1.00 62.76 200 ILE C N 1
ATOM 6020 C CA . ILE C 1 200 ? 6.869 -55.988 1.168 1.00 62.64 200 ILE C CA 1
ATOM 6021 C C . ILE C 1 200 ? 5.700 -55.285 0.517 1.00 61.64 200 ILE C C 1
ATOM 6022 O O . ILE C 1 200 ? 4.598 -55.348 1.030 1.00 61.87 200 ILE C O 1
ATOM 6027 N N . SER C 1 201 ? 5.952 -54.607 -0.602 1.00 61.36 201 SER C N 1
ATOM 6028 C CA . SER C 1 201 ? 4.917 -53.928 -1.360 1.00 60.63 201 SER C CA 1
ATOM 6029 C C . SER C 1 201 ? 4.050 -54.889 -2.155 1.00 60.76 201 SER C C 1
ATOM 6030 O O . SER C 1 201 ? 4.506 -55.970 -2.567 1.00 60.76 201 SER C O 1
ATOM 6033 N N . SER C 1 202 ? 2.795 -54.483 -2.377 1.00 60.60 202 SER C N 1
ATOM 6034 C CA . SER C 1 202 ? 1.881 -55.215 -3.267 1.00 60.60 202 SER C CA 1
ATOM 6035 C C . SER C 1 202 ? 2.406 -55.256 -4.710 1.00 61.00 202 SER C C 1
ATOM 6036 O O . SER C 1 202 ? 2.206 -56.244 -5.426 1.00 60.88 202 SER C O 1
ATOM 6039 N N . PHE C 1 203 ? 3.095 -54.188 -5.121 1.00 61.51 203 PHE C N 1
ATOM 6040 C CA . PHE C 1 203 ? 3.839 -54.189 -6.395 1.00 62.16 203 PHE C CA 1
ATOM 6041 C C . PHE C 1 203 ? 4.874 -55.327 -6.481 1.00 63.17 203 PHE C C 1
ATOM 6042 O O . PHE C 1 203 ? 4.939 -56.020 -7.498 1.00 63.61 203 PHE C O 1
ATOM 6050 N N . ASP C 1 204 ? 5.648 -55.534 -5.413 1.00 64.00 204 ASP C N 1
ATOM 6051 C CA . ASP C 1 204 ? 6.604 -56.643 -5.362 1.00 65.16 204 ASP C CA 1
ATOM 6052 C C . ASP C 1 204 ? 5.901 -57.977 -5.574 1.00 65.00 204 ASP C C 1
ATOM 6053 O O . ASP C 1 204 ? 6.417 -58.841 -6.274 1.00 64.52 204 ASP C O 1
ATOM 6058 N N . VAL C 1 205 ? 4.719 -58.120 -4.966 1.00 65.15 205 VAL C N 1
ATOM 6059 C CA . VAL C 1 205 ? 3.926 -59.357 -5.030 1.00 65.43 205 VAL C CA 1
ATOM 6060 C C . VAL C 1 205 ? 3.329 -59.586 -6.417 1.00 65.97 205 VAL C C 1
ATOM 6061 O O . VAL C 1 205 ? 3.296 -60.706 -6.908 1.00 66.51 205 VAL C O 1
ATOM 6065 N N . LYS C 1 206 ? 2.846 -58.522 -7.049 1.00 66.22 206 LYS C N 1
ATOM 6066 C CA . LYS C 1 206 ? 2.199 -58.687 -8.336 1.00 67.07 206 LYS C CA 1
ATOM 6067 C C . LYS C 1 206 ? 3.277 -59.042 -9.355 1.00 66.82 206 LYS C C 1
ATOM 6068 O O . LYS C 1 206 ? 3.075 -59.862 -10.252 1.00 66.77 206 LYS C O 1
ATOM 6074 N N . LYS C 1 207 ? 4.439 -58.439 -9.176 1.00 66.83 207 LYS C N 1
ATOM 6075 C CA . LYS C 1 207 ? 5.595 -58.740 -10.013 1.00 67.50 207 LYS C CA 1
ATOM 6076 C C . LYS C 1 207 ? 6.226 -60.149 -9.750 1.00 67.31 207 LYS C C 1
ATOM 6077 O O . LYS C 1 207 ? 6.260 -60.994 -10.643 1.00 66.98 207 LYS C O 1
ATOM 6083 N N . ASN C 1 208 ? 6.689 -60.403 -8.525 1.00 66.96 208 ASN C N 1
ATOM 6084 C CA . ASN C 1 208 ? 7.478 -61.598 -8.245 1.00 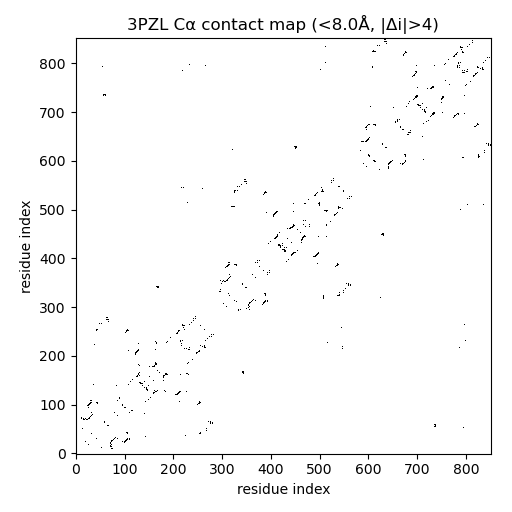67.22 208 ASN C CA 1
ATOM 6085 C C . ASN C 1 208 ? 6.645 -62.741 -7.735 1.00 67.22 208 ASN C C 1
ATOM 6086 O O . ASN C 1 208 ? 7.166 -63.811 -7.436 1.00 67.61 208 ASN C O 1
ATOM 6091 N N . GLY C 1 209 ? 5.342 -62.516 -7.642 1.00 66.86 209 GLY C N 1
ATOM 6092 C CA . GLY C 1 209 ? 4.442 -63.494 -7.058 1.00 66.90 209 GLY C CA 1
ATOM 6093 C C . GLY C 1 209 ? 4.449 -63.362 -5.549 1.00 67.64 209 GLY C C 1
ATOM 6094 O O . GLY C 1 209 ? 5.192 -62.550 -4.982 1.00 68.24 209 GLY C O 1
ATOM 6095 N N . ILE C 1 210 ? 3.604 -64.157 -4.900 1.00 67.90 210 ILE C N 1
ATOM 6096 C CA . ILE C 1 210 ? 3.478 -64.149 -3.454 1.00 68.31 210 ILE C CA 1
ATOM 6097 C C . ILE C 1 210 ? 4.353 -65.250 -2.837 1.00 69.80 210 ILE C C 1
ATOM 6098 O O . ILE C 1 210 ? 4.924 -65.047 -1.763 1.00 70.58 210 ILE C O 1
ATOM 6103 N N . ASP C 1 211 ? 4.470 -66.391 -3.527 1.00 70.26 211 ASP C N 1
ATOM 6104 C CA . ASP C 1 211 ? 5.193 -67.548 -3.016 1.00 71.35 211 ASP C CA 1
ATOM 6105 C C . ASP C 1 211 ? 6.622 -67.207 -2.610 1.00 72.06 211 ASP C C 1
ATOM 6106 O O . ASP C 1 211 ? 7.154 -67.787 -1.671 1.00 72.39 211 ASP C O 1
ATOM 6111 N N . LYS C 1 212 ? 7.222 -66.238 -3.297 1.00 72.34 212 LYS C N 1
ATOM 6112 C CA . LYS C 1 212 ? 8.599 -65.792 -3.005 1.00 72.70 212 LYS C CA 1
ATOM 6113 C C . LYS C 1 212 ? 8.752 -65.254 -1.590 1.00 72.68 212 LYS C C 1
ATOM 6114 O O . LYS C 1 212 ? 9.733 -65.516 -0.903 1.00 73.61 212 LYS C O 1
ATOM 6120 N N . TYR C 1 213 ? 7.758 -64.508 -1.158 1.00 71.91 213 TYR C N 1
ATOM 6121 C CA . TYR C 1 213 ? 7.812 -63.878 0.132 1.00 72.24 213 TYR C CA 1
ATOM 6122 C C . TYR C 1 213 ? 7.352 -64.841 1.215 1.00 72.54 213 TYR C C 1
ATOM 6123 O O . TYR C 1 213 ? 7.667 -64.671 2.394 1.00 72.53 213 TYR C O 1
ATOM 6132 N N . ILE C 1 214 ? 6.635 -65.874 0.788 1.00 73.04 214 ILE C N 1
ATOM 6133 C CA . ILE C 1 214 ? 6.137 -66.896 1.692 1.00 74.22 214 ILE C CA 1
ATOM 6134 C C . ILE C 1 214 ? 7.314 -67.796 2.077 1.00 75.97 214 ILE C C 1
ATOM 6135 O O . ILE C 1 214 ? 7.517 -68.084 3.259 1.00 76.77 214 ILE C O 1
ATOM 6140 N N . GLU C 1 215 ? 8.090 -68.205 1.070 1.00 76.89 215 GLU C N 1
ATOM 6141 C CA . GLU C 1 215 ? 9.306 -68.988 1.250 1.00 78.47 215 GLU C CA 1
ATOM 6142 C C . GLU C 1 215 ? 10.257 -68.317 2.236 1.00 78.78 215 GLU C C 1
ATOM 6143 O O . GLU C 1 215 ? 10.792 -68.982 3.124 1.00 79.20 215 GLU C O 1
ATOM 6149 N N . GLU C 1 216 ? 10.466 -67.008 2.056 1.00 78.79 216 GLU C N 1
ATOM 6150 C CA . GLU C 1 216 ? 11.299 -66.173 2.944 1.00 80.13 216 GLU C CA 1
ATOM 6151 C C . GLU C 1 216 ? 10.909 -66.249 4.440 1.00 80.30 216 GLU C C 1
ATOM 6152 O O . GLU C 1 216 ? 11.754 -66.061 5.319 1.00 80.90 216 GLU C O 1
ATOM 6158 N N . VAL C 1 217 ? 9.629 -66.508 4.713 1.00 79.46 217 VAL C N 1
ATOM 6159 C CA . VAL C 1 217 ? 9.121 -66.636 6.067 1.00 79.19 217 VAL C CA 1
ATOM 6160 C C . VAL C 1 217 ? 9.125 -68.088 6.533 1.00 79.77 217 VAL C C 1
ATOM 6161 O O . VAL C 1 217 ? 9.604 -68.375 7.618 1.00 80.79 217 VAL C O 1
ATOM 6165 N N . ASP C 1 218 ? 8.608 -69.006 5.725 1.00 79.63 218 ASP C N 1
ATOM 6166 C CA . ASP C 1 218 ? 8.611 -70.421 6.094 1.00 80.92 218 ASP C CA 1
ATOM 6167 C C . ASP C 1 218 ? 10.019 -70.919 6.488 1.00 82.87 218 ASP C C 1
ATOM 6168 O O . ASP C 1 218 ? 10.164 -71.754 7.378 1.00 83.23 218 ASP C O 1
ATOM 6173 N N . ARG C 1 219 ? 11.050 -70.400 5.821 1.00 83.95 219 ARG C N 1
ATOM 6174 C CA . ARG C 1 219 ? 12.426 -70.742 6.147 1.00 85.83 219 ARG C CA 1
ATOM 6175 C C . ARG C 1 219 ? 12.859 -70.121 7.475 1.00 86.51 219 ARG C C 1
ATOM 6176 O O . ARG C 1 219 ? 13.140 -70.842 8.437 1.00 87.12 219 ARG C O 1
ATOM 6184 N N . LYS C 1 220 ? 12.878 -68.788 7.526 1.00 86.44 220 LYS C N 1
ATOM 6185 C CA . LYS C 1 220 ? 13.449 -68.027 8.653 1.00 87.20 220 LYS C CA 1
ATOM 6186 C C . LYS C 1 220 ? 12.695 -68.089 10.002 1.00 86.91 220 LYS C C 1
ATOM 6187 O O . LYS C 1 220 ? 13.128 -67.477 10.987 1.00 87.17 220 LYS C O 1
ATOM 6193 N N . SER C 1 221 ? 11.581 -68.818 10.057 1.00 86.30 221 SER C N 1
ATOM 6194 C CA . SER C 1 221 ? 10.749 -68.796 11.262 1.00 85.97 221 SER C CA 1
ATOM 6195 C C . SER C 1 221 ? 10.183 -70.150 11.664 1.00 86.10 221 SER C C 1
ATOM 6196 O O . SER C 1 221 ? 9.561 -70.856 10.848 1.00 86.08 221 SER C O 1
ATOM 6199 N N . ARG C 1 222 ? 10.397 -70.499 12.934 1.00 86.20 222 ARG C N 1
ATOM 6200 C CA . ARG C 1 222 ? 9.925 -71.768 13.473 1.00 86.22 222 ARG C CA 1
ATOM 6201 C C . ARG C 1 222 ? 8.419 -71.754 13.625 1.00 84.27 222 ARG C C 1
ATOM 6202 O O . ARG C 1 222 ? 7.747 -72.741 13.295 1.00 84.24 222 ARG C O 1
ATOM 6210 N N . ARG C 1 223 ? 7.911 -70.625 14.135 1.00 83.27 223 ARG C N 1
ATOM 6211 C CA . ARG C 1 223 ? 6.490 -70.429 14.447 1.00 79.98 223 ARG C CA 1
ATOM 6212 C C . ARG C 1 223 ? 6.038 -68.995 14.117 1.00 77.38 223 ARG C C 1
ATOM 6213 O O . ARG C 1 223 ? 6.877 -68.089 14.026 1.00 77.12 223 ARG C O 1
ATOM 6221 N N . VAL C 1 224 ? 4.729 -68.793 13.919 1.00 75.01 224 VAL C N 1
ATOM 6222 C CA . VAL C 1 224 ? 4.208 -67.453 13.572 1.00 72.95 224 VAL C CA 1
ATOM 6223 C C . VAL C 1 224 ? 2.854 -67.075 14.151 1.00 71.07 224 VAL C C 1
ATOM 6224 O O . VAL C 1 224 ? 2.093 -67.917 14.654 1.00 70.37 224 VAL C O 1
ATOM 6228 N N . TYR C 1 225 ? 2.599 -65.767 14.068 1.00 69.27 225 TYR C N 1
ATOM 6229 C CA . TYR C 1 225 ? 1.298 -65.155 14.343 1.00 66.95 225 TYR C CA 1
ATOM 6230 C C . TYR C 1 225 ? 0.887 -64.416 13.066 1.00 64.82 225 TYR C C 1
ATOM 6231 O O . TYR C 1 225 ? 1.674 -63.634 12.525 1.00 64.50 225 TYR C O 1
ATOM 6240 N N . ILE C 1 226 ? -0.321 -64.700 12.577 1.00 62.49 226 ILE C N 1
ATOM 6241 C CA . ILE C 1 226 ? -0.834 -64.066 11.374 1.00 60.34 226 ILE C CA 1
ATOM 6242 C C . ILE C 1 226 ? -1.892 -62.987 11.659 1.00 59.14 226 ILE C C 1
ATOM 6243 O O . ILE C 1 226 ? -2.946 -63.255 12.232 1.00 57.98 226 ILE C O 1
ATOM 6248 N N . SER C 1 227 ? -1.595 -61.766 11.248 1.00 58.56 227 SER C N 1
ATOM 6249 C CA . SER C 1 227 ? -2.560 -60.685 11.369 1.00 58.22 227 SER C CA 1
ATOM 6250 C C . SER C 1 227 ? -2.994 -60.143 10.000 1.00 57.27 227 SER C C 1
ATOM 6251 O O . SER C 1 227 ? -2.168 -59.663 9.219 1.00 57.81 227 SER C O 1
ATOM 6254 N N . VAL C 1 228 ? -4.289 -60.219 9.723 1.00 55.79 228 VAL C N 1
ATOM 6255 C CA . VAL C 1 228 ? -4.844 -59.756 8.453 1.00 54.81 228 VAL C CA 1
ATOM 6256 C C . VAL C 1 228 ? -5.563 -58.412 8.589 1.00 53.78 228 VAL C C 1
ATOM 6257 O O . VAL C 1 228 ? -6.725 -58.333 8.991 1.00 52.08 228 VAL C O 1
ATOM 6261 N N . ASP C 1 229 ? -4.855 -57.338 8.290 1.00 54.20 229 ASP C N 1
ATOM 6262 C CA . ASP C 1 229 ? -5.526 -56.078 8.156 1.00 53.48 229 ASP C CA 1
ATOM 6263 C C . ASP C 1 229 ? -6.084 -56.167 6.774 1.00 53.22 229 ASP C C 1
ATOM 6264 O O . ASP C 1 229 ? -5.350 -56.221 5.801 1.00 53.36 229 ASP C O 1
ATOM 6277 N N . ASP C 1 231 ? -7.528 -54.368 4.639 1.00 51.01 231 ASP C N 1
ATOM 6278 C CA . ASP C 1 231 ? -7.228 -53.453 3.512 1.00 50.98 231 ASP C CA 1
ATOM 6279 C C . ASP C 1 231 ? -5.956 -53.775 2.700 1.00 50.71 231 ASP C C 1
ATOM 6280 O O . ASP C 1 231 ? -5.644 -53.109 1.711 1.00 50.33 231 ASP C O 1
ATOM 6285 N N . GLY C 1 232 ? -5.213 -54.784 3.124 1.00 50.58 232 GLY C N 1
ATOM 6286 C CA . GLY C 1 232 ? -4.054 -55.193 2.366 1.00 50.65 232 GLY C CA 1
ATOM 6287 C C . GLY C 1 232 ? -4.591 -55.711 1.071 1.00 50.20 232 GLY C C 1
ATOM 6288 O O . GLY C 1 232 ? -3.922 -55.652 0.036 1.00 50.59 232 GLY C O 1
ATOM 6289 N N . ILE C 1 233 ? -5.811 -56.233 1.137 1.00 49.35 233 ILE C N 1
ATOM 6290 C CA . ILE C 1 233 ? -6.446 -56.770 -0.043 1.00 49.12 233 ILE C CA 1
ATOM 6291 C C . ILE C 1 233 ? -7.037 -55.646 -0.868 1.00 48.20 233 ILE C C 1
ATOM 6292 O O . ILE C 1 233 ? -7.567 -54.721 -0.320 1.00 49.53 233 ILE C O 1
ATOM 6297 N N . ASP C 1 234 ? -6.913 -55.732 -2.185 1.00 47.48 234 ASP C N 1
ATOM 6298 C CA . ASP C 1 234 ? -7.435 -54.735 -3.078 1.00 46.47 234 ASP C CA 1
ATOM 6299 C C . ASP C 1 234 ? -8.940 -54.521 -2.908 1.00 45.58 234 ASP C C 1
ATOM 6300 O O . ASP C 1 234 ? -9.690 -55.498 -2.789 1.00 44.69 234 ASP C O 1
ATOM 6305 N N . PRO C 1 235 ? -9.388 -53.233 -2.915 1.00 45.15 235 PRO C N 1
ATOM 6306 C CA . PRO C 1 235 ? -10.807 -52.866 -2.742 1.00 44.72 235 PRO C CA 1
ATOM 6307 C C . PRO C 1 235 ? -11.791 -53.610 -3.663 1.00 44.41 235 PRO C C 1
ATOM 6308 O O . PRO C 1 235 ? -12.963 -53.727 -3.335 1.00 43.88 235 PRO C O 1
ATOM 6312 N N . ALA C 1 236 ? -11.295 -54.149 -4.769 1.00 45.21 236 ALA C N 1
ATOM 6313 C CA . ALA C 1 236 ? -12.084 -55.083 -5.603 1.00 46.37 236 ALA C CA 1
ATOM 6314 C C . ALA C 1 236 ? -12.627 -56.271 -4.828 1.00 47.14 236 ALA C C 1
ATOM 6315 O O . ALA C 1 236 ? -13.737 -56.740 -5.127 1.00 48.29 236 ALA C O 1
ATOM 6317 N N . TYR C 1 237 ? -11.849 -56.773 -3.863 1.00 46.89 237 TYR C N 1
ATOM 6318 C CA . TYR C 1 237 ? -12.233 -57.961 -3.094 1.00 47.38 237 TYR C CA 1
ATOM 6319 C C . TYR C 1 237 ? -12.699 -57.671 -1.655 1.00 46.73 237 TYR C C 1
ATOM 6320 O O . TYR C 1 237 ? -13.494 -58.390 -1.113 1.00 46.86 237 TYR C O 1
ATOM 6329 N N . ALA C 1 238 ? -12.193 -56.611 -1.048 1.00 47.05 238 ALA C N 1
ATOM 6330 C CA . ALA C 1 238 ? -12.617 -56.172 0.279 1.00 46.50 238 ALA C CA 1
ATOM 6331 C C . ALA C 1 238 ? -12.962 -54.705 0.191 1.00 45.69 238 ALA C C 1
ATOM 6332 O O . ALA C 1 238 ? -12.219 -53.889 0.702 1.00 46.15 238 ALA C O 1
ATOM 6334 N N . PRO C 1 239 ? -14.085 -54.367 -0.455 1.00 45.99 239 PRO C N 1
ATOM 6335 C CA . PRO C 1 239 ? -14.556 -52.959 -0.599 1.00 46.22 239 PRO C CA 1
ATOM 6336 C C . PRO C 1 239 ? -14.972 -52.308 0.709 1.00 45.8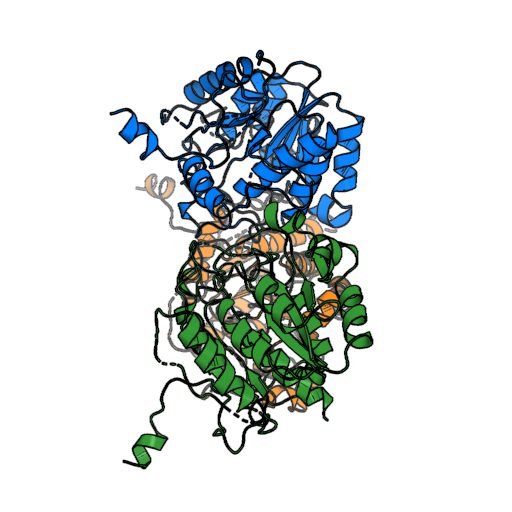8 239 PRO C C 1
ATOM 6337 O O . PRO C 1 239 ? -14.982 -51.075 0.791 1.00 46.67 239 PRO C O 1
ATOM 6341 N N . ALA C 1 240 ? -15.304 -53.127 1.709 1.00 45.68 240 ALA C N 1
ATOM 6342 C CA . ALA C 1 240 ? -15.814 -52.657 2.996 1.00 45.91 240 ALA C CA 1
ATOM 6343 C C . ALA C 1 240 ? -14.725 -52.295 4.007 1.00 46.64 240 ALA C C 1
ATOM 6344 O O . ALA C 1 240 ? -15.037 -52.061 5.196 1.00 47.67 240 ALA C O 1
ATOM 6346 N N . VAL C 1 241 ? -13.467 -52.223 3.576 1.00 45.76 241 VAL C N 1
ATOM 6347 C CA . VAL C 1 241 ? -12.425 -51.938 4.562 1.00 46.45 241 VAL C CA 1
ATOM 6348 C C . VAL C 1 241 ? -12.449 -50.502 5.062 1.00 45.90 241 VAL C C 1
ATOM 6349 O O . VAL C 1 241 ? -12.881 -49.617 4.359 1.00 45.65 241 VAL C O 1
ATOM 6353 N N . GLY C 1 242 ? -11.943 -50.287 6.265 1.00 47.30 242 GLY C N 1
ATOM 6354 C CA . GLY C 1 242 ? -11.896 -48.946 6.889 1.00 48.03 242 GLY C CA 1
ATOM 6355 C C . GLY C 1 242 ? -11.112 -47.899 6.106 1.00 48.23 242 GLY C C 1
ATOM 6356 O O . GLY C 1 242 ? -11.539 -46.727 6.015 1.00 47.15 242 GLY C O 1
ATOM 6357 N N . THR C 1 243 ? -9.972 -48.305 5.543 1.00 48.19 243 THR C N 1
ATOM 6358 C CA . THR C 1 243 ? -9.207 -47.366 4.727 1.00 49.99 243 THR C CA 1
ATOM 6359 C C . THR C 1 243 ? -8.764 -47.918 3.352 1.00 50.22 243 THR C C 1
ATOM 6360 O O . THR C 1 243 ? -7.647 -48.447 3.217 1.00 50.39 243 THR C O 1
ATOM 6364 N N . PRO C 1 244 ? -9.623 -47.772 2.323 1.00 50.20 244 PRO C N 1
ATOM 6365 C CA . PRO C 1 244 ? -9.321 -48.413 1.029 1.00 51.12 244 PRO C CA 1
ATOM 6366 C C . PRO C 1 244 ? -8.039 -47.823 0.403 1.00 52.26 244 PRO C C 1
ATOM 6367 O O . PRO C 1 244 ? -7.774 -46.603 0.514 1.00 52.35 244 PRO C O 1
ATOM 6371 N N . GLU C 1 245 ? -7.256 -48.693 -0.235 1.00 52.61 245 GLU C N 1
ATOM 6372 C CA . GLU C 1 245 ? -6.074 -48.276 -0.976 1.00 52.93 245 GLU C CA 1
ATOM 6373 C C . GLU C 1 245 ? -5.970 -49.123 -2.240 1.00 52.92 245 GLU C C 1
ATOM 6374 O O . GLU C 1 245 ? -5.777 -50.358 -2.157 1.00 54.16 245 GLU C O 1
ATOM 6380 N N . PRO C 1 246 ? -6.076 -48.489 -3.420 1.00 51.76 246 PRO C N 1
ATOM 6381 C CA . PRO C 1 246 ? -6.048 -49.246 -4.675 1.00 50.95 246 PRO C CA 1
ATOM 6382 C C . PRO C 1 246 ? -4.684 -49.910 -4.964 1.00 50.57 246 PRO C C 1
ATOM 6383 O O . PRO C 1 246 ? -3.668 -49.583 -4.319 1.00 50.66 246 PRO C O 1
ATOM 6387 N N . PHE C 1 247 ? -4.675 -50.822 -5.939 1.00 49.77 247 PHE C N 1
ATOM 6388 C CA . PHE C 1 247 ? -3.463 -51.517 -6.382 1.00 50.01 247 PHE C CA 1
ATOM 6389 C C . PHE C 1 247 ? -2.975 -52.534 -5.354 1.00 49.89 247 PHE C C 1
ATOM 6390 O O . PHE C 1 247 ? -1.799 -52.578 -5.050 1.00 50.96 247 PHE C O 1
ATOM 6398 N N . GLY C 1 248 ? -3.871 -53.364 -4.840 1.00 49.40 248 GLY C N 1
ATOM 6399 C CA . GLY C 1 248 ? -3.556 -54.229 -3.723 1.00 48.99 248 GLY C CA 1
ATOM 6400 C C . GLY C 1 248 ? -3.454 -55.684 -4.081 1.00 49.42 248 GLY C C 1
ATOM 6401 O O . GLY C 1 248 ? -3.441 -56.044 -5.236 1.00 48.69 248 GLY C O 1
ATOM 6402 N N . LEU C 1 249 ? -3.358 -56.525 -3.055 1.00 50.85 249 LEU C N 1
ATOM 6403 C CA . LEU C 1 249 ? -3.255 -57.976 -3.232 1.00 51.08 249 LEU C CA 1
ATOM 6404 C C . LEU C 1 249 ? -4.575 -58.558 -3.680 1.00 51.33 249 LEU C C 1
ATOM 6405 O O . LEU C 1 249 ? -5.664 -57.986 -3.464 1.00 51.06 249 LEU C O 1
ATOM 6410 N N . ALA C 1 250 ? -4.474 -59.715 -4.296 1.00 51.91 250 ALA C N 1
ATOM 6411 C CA . ALA C 1 250 ? -5.638 -60.502 -4.565 1.00 52.75 250 ALA C CA 1
ATOM 6412 C C . ALA C 1 250 ? -5.992 -61.262 -3.286 1.00 53.05 250 ALA C C 1
ATOM 6413 O O . ALA C 1 250 ? -5.093 -61.699 -2.561 1.00 53.07 250 ALA C O 1
ATOM 6415 N N . ASP C 1 251 ? -7.289 -61.423 -3.023 1.00 53.11 251 ASP C N 1
ATOM 6416 C CA . ASP C 1 251 ? -7.758 -62.386 -2.007 1.00 54.91 251 ASP C CA 1
ATOM 6417 C C . ASP C 1 251 ? -7.085 -63.787 -2.085 1.00 56.10 251 ASP C C 1
ATOM 6418 O O . ASP C 1 251 ? -6.969 -64.488 -1.072 1.00 56.42 251 ASP C O 1
ATOM 6423 N N . THR C 1 252 ? -6.642 -64.186 -3.272 1.00 56.46 252 THR C N 1
ATOM 6424 C CA . THR C 1 252 ? -6.005 -65.486 -3.413 1.00 58.49 252 THR C CA 1
ATOM 6425 C C . THR C 1 252 ? -4.559 -65.460 -2.961 1.00 58.34 252 THR C C 1
ATOM 6426 O O . THR C 1 252 ? -3.982 -66.503 -2.673 1.00 57.74 252 THR C O 1
ATOM 6430 N N . ASP C 1 253 ? -3.978 -64.267 -2.909 1.00 58.47 253 ASP C N 1
ATOM 6431 C CA . ASP C 1 253 ? -2.616 -64.134 -2.407 1.00 59.02 253 ASP C CA 1
ATOM 6432 C C . ASP C 1 253 ? -2.598 -64.373 -0.899 1.00 58.45 253 ASP C C 1
ATOM 6433 O O . ASP C 1 253 ? -1.644 -64.962 -0.344 1.00 59.29 253 ASP C O 1
ATOM 6438 N N . VAL C 1 254 ? -3.669 -63.931 -0.244 1.00 57.11 254 VAL C N 1
ATOM 6439 C CA . VAL C 1 254 ? -3.772 -64.044 1.208 1.00 55.65 254 VAL C CA 1
ATOM 6440 C C . VAL C 1 254 ? -4.146 -65.455 1.572 1.00 55.89 254 VAL C C 1
ATOM 6441 O O . VAL C 1 254 ? -3.526 -66.049 2.450 1.00 57.13 254 VAL C O 1
ATOM 6445 N N . ARG C 1 255 ? -5.136 -66.006 0.879 1.00 55.57 255 ARG C N 1
ATOM 6446 C CA . ARG C 1 255 ? -5.462 -67.422 1.017 1.00 56.16 255 ARG C CA 1
ATOM 6447 C C . ARG C 1 255 ? -4.195 -68.300 0.951 1.00 57.21 255 ARG C C 1
ATOM 6448 O O . ARG C 1 255 ? -4.008 -69.158 1.793 1.00 57.03 255 ARG C O 1
ATOM 6456 N N . ARG C 1 256 ? -3.347 -68.050 -0.050 1.00 58.31 256 ARG C N 1
ATOM 6457 C CA . ARG C 1 256 ? -2.104 -68.770 -0.263 1.00 59.99 256 ARG C CA 1
ATOM 6458 C C . ARG C 1 256 ? -1.183 -68.696 0.955 1.00 61.38 256 ARG C C 1
ATOM 6459 O O . ARG C 1 256 ? -0.715 -69.731 1.451 1.00 62.50 256 ARG C O 1
ATOM 6467 N N . LEU C 1 257 ? -0.932 -67.481 1.441 1.00 61.70 257 LEU C N 1
ATOM 6468 C CA . LEU C 1 257 ? -0.133 -67.271 2.656 1.00 62.34 257 LEU C CA 1
ATOM 6469 C C . LEU C 1 257 ? -0.650 -68.074 3.851 1.00 63.47 257 LEU C C 1
ATOM 6470 O O . LEU C 1 257 ? 0.108 -68.751 4.535 1.00 64.92 257 LEU C O 1
ATOM 6475 N N . ILE C 1 258 ? -1.948 -67.984 4.099 1.00 63.86 258 ILE C N 1
ATOM 6476 C CA . ILE C 1 258 ? -2.586 -68.717 5.168 1.00 64.25 258 ILE C CA 1
ATOM 6477 C C . ILE C 1 258 ? -2.424 -70.209 4.922 1.00 64.97 258 ILE C C 1
ATOM 6478 O O . ILE C 1 258 ? -1.975 -70.922 5.785 1.00 65.79 258 ILE C O 1
ATOM 6483 N N . GLU C 1 259 ? -2.775 -70.660 3.725 1.00 65.45 259 GLU C N 1
ATOM 6484 C CA . GLU C 1 259 ? -2.624 -72.049 3.308 1.00 66.57 259 GLU C CA 1
ATOM 6485 C C . GLU C 1 259 ? -1.243 -72.550 3.695 1.00 67.77 259 GLU C C 1
ATOM 6486 O O . GLU C 1 259 ? -1.083 -73.686 4.125 1.00 67.93 259 GLU C O 1
ATOM 6492 N N . ARG C 1 260 ? -0.251 -71.676 3.556 1.00 68.48 260 ARG C N 1
ATOM 6493 C CA . ARG C 1 260 ? 1.146 -72.079 3.646 1.00 70.19 260 ARG C CA 1
ATOM 6494 C C . ARG C 1 260 ? 1.771 -71.963 5.028 1.00 71.00 260 ARG C C 1
ATOM 6495 O O . ARG C 1 260 ? 2.725 -72.694 5.328 1.00 72.39 260 ARG C O 1
ATOM 6503 N N . LEU C 1 261 ? 1.257 -71.056 5.858 1.00 70.41 261 LEU C N 1
ATOM 6504 C CA . LEU C 1 261 ? 1.827 -70.838 7.183 1.00 71.00 261 LEU C CA 1
ATOM 6505 C C . LEU C 1 261 ? 0.953 -71.346 8.313 1.00 71.52 261 LEU C C 1
ATOM 6506 O O . LEU C 1 261 ? 1.350 -71.288 9.476 1.00 72.41 261 LEU C O 1
ATOM 6511 N N . SER C 1 262 ? -0.230 -71.856 7.970 1.00 71.72 262 SER C N 1
ATOM 6512 C CA . SER C 1 262 ? -1.249 -72.255 8.959 1.00 71.93 262 SER C CA 1
ATOM 6513 C C . SER C 1 262 ? -0.766 -73.299 9.977 1.00 73.22 262 SER C C 1
ATOM 6514 O O . SER C 1 262 ? -1.210 -73.303 11.129 1.00 72.80 262 SER C O 1
ATOM 6517 N N . TYR C 1 263 ? 0.157 -74.162 9.532 1.00 74.60 263 TYR C N 1
ATOM 6518 C CA . TYR C 1 263 ? 0.711 -75.243 10.358 1.00 75.55 263 TYR C CA 1
ATOM 6519 C C . TYR C 1 263 ? 1.732 -74.767 11.418 1.00 75.91 263 TYR C C 1
ATOM 6520 O O . TYR C 1 263 ? 1.996 -75.477 12.384 1.00 76.73 263 TYR C O 1
ATOM 6529 N N . LYS C 1 264 ? 2.284 -73.567 11.244 1.00 75.41 264 LYS C N 1
ATOM 6530 C CA . LYS C 1 264 ? 3.258 -73.000 12.193 1.00 75.82 264 LYS C CA 1
ATOM 6531 C C . LYS C 1 264 ? 2.646 -71.934 13.095 1.00 74.67 264 LYS C C 1
ATOM 6532 O O . LYS C 1 264 ? 3.263 -71.459 14.044 1.00 75.04 264 LYS C O 1
ATOM 6538 N N . ALA C 1 265 ? 1.429 -71.542 12.776 1.00 73.54 265 ALA C N 1
ATOM 6539 C CA . ALA C 1 265 ? 0.818 -70.393 13.422 1.00 72.61 265 ALA C CA 1
ATOM 6540 C C . ALA C 1 265 ? 0.299 -70.718 14.816 1.00 72.37 265 ALA C C 1
ATOM 6541 O O . ALA C 1 265 ? -0.288 -71.791 15.046 1.00 72.27 265 ALA C O 1
ATOM 6543 N N . VAL C 1 266 ? 0.528 -69.785 15.737 1.00 71.80 266 VAL C N 1
ATOM 6544 C CA . VAL C 1 266 ? 0.062 -69.940 17.112 1.00 71.83 266 VAL C CA 1
ATOM 6545 C C . VAL C 1 266 ? -1.264 -69.212 17.340 1.00 70.62 266 VAL C C 1
ATOM 6546 O O . VAL C 1 266 ? -2.038 -69.579 18.222 1.00 71.00 266 VAL C O 1
ATOM 6550 N N . GLY C 1 267 ? -1.517 -68.193 16.529 1.00 69.15 267 GLY C N 1
ATOM 6551 C CA . GLY C 1 267 ? -2.740 -67.426 16.610 1.00 67.52 267 GLY C CA 1
ATOM 6552 C C . GLY C 1 267 ? -3.024 -66.777 15.276 1.00 66.31 267 GLY C C 1
ATOM 6553 O O . GLY C 1 267 ? -2.240 -66.905 14.332 1.00 66.83 267 GLY C O 1
ATOM 6554 N N . PHE C 1 268 ? -4.134 -66.050 15.202 1.00 64.50 268 PHE C N 1
ATOM 6555 C CA . PHE C 1 268 ? -4.621 -65.509 13.943 1.00 62.40 268 PHE C CA 1
ATOM 6556 C C . PHE C 1 268 ? -5.733 -64.521 14.252 1.00 61.08 268 PHE C C 1
ATOM 6557 O O . PHE C 1 268 ? -6.699 -64.830 14.958 1.00 60.43 268 PHE C O 1
ATOM 6565 N N . ASP C 1 269 ? -5.573 -63.320 13.725 1.00 59.79 269 ASP C N 1
ATOM 6566 C CA . ASP C 1 269 ? -6.602 -62.323 13.824 1.00 58.36 269 ASP C CA 1
ATOM 6567 C C . ASP C 1 269 ? -7.018 -61.744 12.442 1.00 56.96 269 ASP C C 1
ATOM 6568 O O . ASP C 1 269 ? -6.294 -61.877 11.459 1.00 56.82 269 ASP C O 1
ATOM 6573 N N . ILE C 1 270 ? -8.202 -61.127 12.379 1.00 55.52 270 ILE C N 1
ATOM 6574 C CA . ILE C 1 270 ? -8.714 -60.516 11.153 1.00 53.54 270 ILE C CA 1
ATOM 6575 C C . ILE C 1 270 ? -9.218 -59.176 11.560 1.00 52.31 270 ILE C C 1
ATOM 6576 O O . ILE C 1 270 ? -9.975 -59.089 12.513 1.00 52.17 270 ILE C O 1
ATOM 6581 N N . VAL C 1 271 ? -8.810 -58.121 10.865 1.00 51.97 271 VAL C N 1
ATOM 6582 C CA . VAL C 1 271 ? -9.180 -56.770 11.312 1.00 51.30 271 VAL C CA 1
ATOM 6583 C C . VAL C 1 271 ? -9.469 -55.758 10.198 1.00 50.85 271 VAL C C 1
ATOM 6584 O O . VAL C 1 271 ? -9.229 -56.028 9.032 1.00 51.02 271 VAL C O 1
ATOM 6588 N N . GLU C 1 272 ? -10.010 -54.605 10.588 1.00 50.73 272 GLU C N 1
ATOM 6589 C CA . GLU C 1 272 ? -10.091 -53.417 9.754 1.00 50.27 272 GLU C CA 1
ATOM 6590 C C . GLU C 1 272 ? -11.072 -53.462 8.590 1.00 49.54 272 GLU C C 1
ATOM 6591 O O . GLU C 1 272 ? -10.720 -53.094 7.464 1.00 49.62 272 GLU C O 1
ATOM 6597 N N . PHE C 1 273 ? -12.302 -53.877 8.852 1.00 48.27 273 PHE C N 1
ATOM 6598 C CA . PHE C 1 273 ? -13.330 -53.734 7.857 1.00 47.50 273 PHE C CA 1
ATOM 6599 C C . PHE C 1 273 ? -14.668 -53.452 8.471 1.00 47.01 273 PHE C C 1
ATOM 6600 O O . PHE C 1 273 ? -15.069 -54.163 9.351 1.00 48.27 273 PHE C O 1
ATOM 6608 N N . SER C 1 274 ? -15.353 -52.415 7.991 1.00 46.79 274 SER C N 1
ATOM 6609 C CA . SER C 1 274 ? -16.646 -52.024 8.513 1.00 46.45 274 SER C CA 1
ATOM 6610 C C . SER C 1 274 ? -17.787 -52.621 7.695 1.00 46.15 274 SER C C 1
ATOM 6611 O O . SER C 1 274 ? -18.041 -52.185 6.576 1.00 45.56 274 SER C O 1
ATOM 6614 N N . PRO C 1 275 ? -18.519 -53.595 8.264 1.00 46.44 275 PRO C N 1
ATOM 6615 C CA . PRO C 1 275 ? -19.584 -54.268 7.470 1.00 46.29 275 PRO C CA 1
ATOM 6616 C C . PRO C 1 275 ? -20.664 -53.323 6.913 1.00 46.13 275 PRO C C 1
ATOM 6617 O O . PRO C 1 275 ? -21.512 -53.769 6.148 1.00 46.52 275 PRO C O 1
ATOM 6621 N N . LEU C 1 276 ? -20.647 -52.047 7.294 1.00 46.04 276 LEU C N 1
ATOM 6622 C CA . LEU C 1 276 ? -21.703 -51.122 6.860 1.00 45.83 276 LEU C CA 1
ATOM 6623 C C . LEU C 1 276 ? -21.464 -50.647 5.435 1.00 46.03 276 LEU C C 1
ATOM 6624 O O . LEU C 1 276 ? -22.410 -50.179 4.776 1.00 47.49 276 LEU C O 1
ATOM 6629 N N . TYR C 1 277 ? -20.224 -50.799 4.946 1.00 44.94 277 TYR C N 1
ATOM 6630 C CA . TYR C 1 277 ? -19.833 -50.229 3.669 1.00 44.76 277 TYR C CA 1
ATOM 6631 C C . TYR C 1 277 ? -20.053 -51.146 2.480 1.00 45.02 277 TYR C C 1
ATOM 6632 O O . TYR C 1 277 ? -19.709 -50.803 1.328 1.00 44.29 277 TYR C O 1
ATOM 6641 N N . ASP C 1 278 ? -20.698 -52.287 2.750 1.00 44.90 278 ASP C N 1
ATOM 6642 C CA . ASP C 1 278 ? -21.097 -53.211 1.679 1.00 44.61 278 ASP C CA 1
ATOM 6643 C C . ASP C 1 278 ? -22.323 -54.055 2.064 1.00 44.47 278 ASP C C 1
ATOM 6644 O O . ASP C 1 278 ? -22.968 -53.795 3.078 1.00 45.08 278 ASP C O 1
ATOM 6649 N N . ASN C 1 279 ? -22.610 -55.082 1.267 1.00 44.75 279 ASN C N 1
ATOM 6650 C CA . ASN C 1 279 ? -23.789 -55.908 1.434 1.00 44.43 279 ASN C CA 1
ATOM 6651 C C . ASN C 1 279 ? -23.530 -57.347 1.878 1.00 45.22 279 ASN C C 1
ATOM 6652 O O . ASN C 1 279 ? -24.454 -58.215 1.814 1.00 44.06 279 ASN C O 1
ATOM 6657 N N . GLY C 1 280 ? -22.292 -57.594 2.350 1.00 44.77 280 GLY C N 1
ATOM 6658 C CA . GLY C 1 280 ? -21.950 -58.904 2.906 1.00 44.41 280 GLY C CA 1
ATOM 6659 C C . GLY C 1 280 ? -20.667 -59.497 2.361 1.00 44.62 280 GLY C C 1
ATOM 6660 O O . GLY C 1 280 ? -20.073 -60.379 3.014 1.00 45.69 280 GLY C O 1
ATOM 6661 N N . ASN C 1 281 ? -20.202 -59.015 1.206 1.00 43.45 281 ASN C N 1
ATOM 6662 C CA . ASN C 1 281 ? -19.096 -59.701 0.511 1.00 43.64 281 ASN C CA 1
ATOM 6663 C C . ASN C 1 281 ? -17.792 -59.733 1.267 1.00 44.86 281 ASN C C 1
ATOM 6664 O O . ASN C 1 281 ? -17.075 -60.782 1.277 1.00 45.86 281 ASN C O 1
ATOM 6669 N N . THR C 1 282 ? -17.480 -58.631 1.938 1.00 44.80 282 THR C N 1
ATOM 6670 C CA . THR C 1 282 ? -16.229 -58.566 2.682 1.00 44.44 282 THR C CA 1
ATOM 6671 C C . THR C 1 282 ? -16.248 -59.519 3.872 1.00 45.06 282 THR C C 1
ATOM 6672 O O . THR C 1 282 ? -15.260 -60.178 4.167 1.00 46.21 282 THR C O 1
ATOM 6676 N N . SER C 1 283 ? -17.373 -59.612 4.554 1.00 45.41 283 SER C N 1
ATOM 6677 C CA . SER C 1 283 ? -17.408 -60.418 5.746 1.00 46.64 283 SER C CA 1
ATOM 6678 C C . SER C 1 283 ? -17.503 -61.892 5.334 1.00 47.78 283 SER C C 1
ATOM 6679 O O . SER C 1 283 ? -17.124 -62.784 6.091 1.00 48.12 283 SER C O 1
ATOM 6690 N N . LEU C 1 285 ? -15.649 -62.876 2.890 1.00 48.01 285 LEU C N 1
ATOM 6691 C CA . LEU C 1 285 ? -14.254 -63.123 2.584 1.00 47.68 285 LEU C CA 1
ATOM 6692 C C . LEU C 1 285 ? -13.529 -63.356 3.886 1.00 48.42 285 LEU C C 1
ATOM 6693 O O . LEU C 1 285 ? -12.633 -64.229 3.970 1.00 49.22 285 LEU C O 1
ATOM 6698 N N . ALA C 1 286 ? -13.905 -62.581 4.902 1.00 47.06 286 ALA C N 1
ATOM 6699 C CA . ALA C 1 286 ? -13.347 -62.782 6.227 1.00 46.73 286 ALA C CA 1
ATOM 6700 C C . ALA C 1 286 ? -13.750 -64.144 6.795 1.00 47.05 286 ALA C C 1
ATOM 6701 O O . ALA C 1 286 ? -12.980 -64.773 7.474 1.00 48.09 286 ALA C O 1
ATOM 6703 N N . ALA C 1 287 ? -14.958 -64.604 6.518 1.00 47.30 287 ALA C N 1
ATOM 6704 C CA . ALA C 1 287 ? -15.404 -65.884 7.038 1.00 48.21 287 ALA C CA 1
ATOM 6705 C C . ALA C 1 287 ? -14.710 -67.008 6.310 1.00 49.48 287 ALA C C 1
ATOM 6706 O O . ALA C 1 287 ? -14.450 -68.061 6.882 1.00 49.92 287 ALA C O 1
ATOM 6708 N N . LYS C 1 288 ? -14.416 -66.793 5.034 1.00 50.49 288 LYS C N 1
ATOM 6709 C CA . LYS C 1 288 ? -13.751 -67.821 4.266 1.00 51.40 288 LYS C CA 1
ATOM 6710 C C . LYS C 1 288 ? -12.293 -67.923 4.636 1.00 52.00 288 LYS C C 1
ATOM 6711 O O . LYS C 1 288 ? -11.752 -69.006 4.644 1.00 52.85 288 LYS C O 1
ATOM 6717 N N . LEU C 1 289 ? -11.653 -66.803 4.959 1.00 52.08 289 LEU C N 1
ATOM 6718 C CA . LEU C 1 289 ? -10.278 -66.839 5.451 1.00 52.35 289 LEU C CA 1
ATOM 6719 C C . LEU C 1 289 ? -10.214 -67.621 6.758 1.00 53.29 289 LEU C C 1
ATOM 6720 O O . LEU C 1 289 ? -9.240 -68.322 7.048 1.00 54.61 289 LEU C O 1
ATOM 6725 N N . LEU C 1 290 ? -11.259 -67.513 7.548 1.00 53.36 290 LEU C N 1
ATOM 6726 C CA . LEU C 1 290 ? -11.308 -68.222 8.808 1.00 54.50 290 LEU C CA 1
ATOM 6727 C C . LEU C 1 290 ? -11.308 -69.722 8.547 1.00 55.43 290 LEU C C 1
ATOM 6728 O O . LEU C 1 290 ? -10.464 -70.450 9.067 1.00 55.72 290 LEU C O 1
ATOM 6733 N N . GLN C 1 291 ? -12.250 -70.160 7.707 1.00 55.87 291 GLN C N 1
ATOM 6734 C CA . GLN C 1 291 ? -12.378 -71.553 7.294 1.00 57.15 291 GLN C CA 1
ATOM 6735 C C . GLN C 1 291 ? -11.122 -72.138 6.622 1.00 58.09 291 GLN C C 1
ATOM 6736 O O . GLN C 1 291 ? -10.923 -73.345 6.615 1.00 58.48 291 GLN C O 1
ATOM 6742 N N . VAL C 1 292 ? -10.290 -71.269 6.060 1.00 58.61 292 VAL C N 1
ATOM 6743 C CA . VAL C 1 292 ? -9.043 -71.673 5.431 1.00 59.12 292 VAL C CA 1
ATOM 6744 C C . VAL C 1 292 ? -8.018 -71.957 6.513 1.00 60.59 292 VAL C C 1
ATOM 6745 O O . VAL C 1 292 ? -7.405 -73.023 6.533 1.00 62.06 292 VAL C O 1
ATOM 6749 N N . PHE C 1 293 ? -7.830 -71.009 7.417 1.00 60.80 293 PHE C N 1
ATOM 6750 C CA . PHE C 1 293 ? -6.905 -71.209 8.514 1.00 61.44 293 PHE C CA 1
ATOM 6751 C C . PHE C 1 293 ? -7.119 -72.564 9.181 1.00 63.12 293 PHE C C 1
ATOM 6752 O O . PHE C 1 293 ? -6.178 -73.318 9.382 1.00 64.36 293 PHE C O 1
ATOM 6760 N N . ILE C 1 294 ? -8.359 -72.876 9.514 1.00 64.05 294 ILE C N 1
ATOM 6761 C CA . ILE C 1 294 ? -8.641 -74.079 10.270 1.00 65.76 294 ILE C CA 1
ATOM 6762 C C . ILE C 1 294 ? -8.586 -75.344 9.417 1.00 66.76 294 ILE C C 1
ATOM 6763 O O . ILE C 1 294 ? -8.218 -76.403 9.911 1.00 68.63 294 ILE C O 1
ATOM 6768 N N . ALA C 1 295 ? -8.921 -75.253 8.140 1.00 66.62 295 ALA C N 1
ATOM 6769 C CA . ALA C 1 295 ? -8.874 -76.440 7.307 1.00 67.44 295 ALA C CA 1
ATOM 6770 C C . ALA C 1 295 ? -7.460 -76.769 6.800 1.00 68.70 295 ALA C C 1
ATOM 6771 O O . ALA C 1 295 ? -7.087 -77.931 6.716 1.00 69.15 295 ALA C O 1
ATOM 6773 N N . SER C 1 296 ? -6.685 -75.747 6.434 1.00 69.03 296 SER C N 1
ATOM 6774 C CA . SER C 1 296 ? -5.343 -75.975 5.942 1.00 69.98 296 SER C CA 1
ATOM 6775 C C . SER C 1 296 ? -4.507 -76.527 7.096 1.00 71.57 296 SER C C 1
ATOM 6776 O O . SER C 1 296 ? -3.709 -77.452 6.895 1.00 73.01 296 SER C O 1
ATOM 6779 N N . ARG C 1 297 ? -4.699 -75.998 8.306 1.00 71.83 297 ARG C N 1
ATOM 6780 C CA . ARG C 1 297 ? -3.938 -76.504 9.442 1.00 73.28 297 ARG C CA 1
ATOM 6781 C C . ARG C 1 297 ? -4.243 -77.950 9.744 1.00 74.95 297 ARG C C 1
ATOM 6782 O O . ARG C 1 297 ? -3.326 -78.739 9.919 1.00 76.25 297 ARG C O 1
ATOM 6790 N N . GLU C 1 298 ? -5.525 -78.298 9.823 1.00 75.92 298 GLU C N 1
ATOM 6791 C CA . GLU C 1 298 ? -5.904 -79.647 10.203 1.00 78.01 298 GLU C CA 1
ATOM 6792 C C . GLU C 1 298 ? -5.505 -80.692 9.153 1.00 78.28 298 GLU C C 1
ATOM 6793 O O . GLU C 1 298 ? -4.936 -81.778 9.483 1.00 80.69 298 GLU C O 1
ATOM 6799 N N . LYS C 1 299 ? -5.798 -80.367 7.890 1.00 77.08 299 LYS C N 1
ATOM 6800 C CA . LYS C 1 299 ? -5.346 -81.186 6.793 1.00 76.82 299 LYS C CA 1
ATOM 6801 C C . LYS C 1 299 ? -3.901 -81.548 7.045 1.00 79.18 299 LYS C C 1
ATOM 6802 O O . LYS C 1 299 ? -3.515 -82.702 6.919 1.00 81.37 299 LYS C O 1
ATOM 6808 N N . TYR C 1 300 ? -3.108 -80.552 7.429 1.00 79.17 300 TYR C N 1
ATOM 6809 C CA . TYR C 1 300 ? -1.711 -80.782 7.742 1.00 82.08 300 TYR C CA 1
ATOM 6810 C C . TYR C 1 300 ? -1.528 -81.848 8.835 1.00 84.56 300 TYR C C 1
ATOM 6811 O O . TYR C 1 300 ? -0.987 -82.942 8.548 1.00 87.18 300 TYR C O 1
ATOM 6820 N N . TYR C 1 301 ? -1.972 -81.534 10.077 1.00 83.02 301 TYR C N 1
ATOM 6821 C CA . TYR C 1 301 ? -1.844 -82.498 11.199 1.00 85.59 301 TYR C CA 1
ATOM 6822 C C . TYR C 1 301 ? -2.760 -83.712 11.056 1.00 88.42 301 TYR C C 1
ATOM 6823 O O . TYR C 1 301 ? -3.301 -84.239 12.027 1.00 90.61 301 TYR C O 1
ATOM 6832 N N . LYS C 1 302 ? -2.946 -84.115 9.803 1.00 56.05 302 LYS C N 1
ATOM 6833 C CA . LYS C 1 302 ? -3.417 -85.517 9.457 1.00 54.65 302 LYS C CA 1
ATOM 6834 C C . LYS C 1 302 ? -2.279 -86.552 9.157 1.00 54.20 302 LYS C C 1
ATOM 6835 O O . LYS C 1 302 ? -1.211 -86.229 8.571 1.00 88.14 302 LYS C O 1
#

InterPro domains:
  IPR005925 Agmatinase-related [TIGR01230] (29-289)
  IPR006035 Ureohydrolase [PF00491] (34-290)
  IPR006035 Ureohydrolase [PIRSF036979] (10-297)
  IPR006035 Ureohydrolase [PS51409] (22-288)
  IPR006035 Ureohydrolase [PTHR11358] (8-294)
  IPR020855 Ureohydrolase, manganese-binding site [PS01053] (225-246)
  IPR023696 Ureohydrolase domain superfamily [SSF52768] (25-292)

CATH classification: 3.40.800.10

B-factor: mean 59.62, std 11.71, range [29.4, 117.59]